Protein AF-A0A5B8NBF3-F1 (afdb_monomer_lite)

Sequence (957 aa):
MKNASVFSIKPMTFAILLAFSAGAYAQIASGTLPVGPTVVNGTVAINNPAANTMQITNTPGAIVNWNSFSIGSASVVTINQTAGPASSILNRVTGADPSQIMGRLESNGRVFLINPNGVLFGAGSVIDTQSLIASTRDISNANFLAGNYLFEGAGPGRITVDQGALITTASHGPNGQVWLFADKVALQQGSNINAPDGQVMLAAGTQLQVGSNSLGNMTFTVATGSANTIDSYGSVAAQRGAVGMFADSIVHGGQVATGGGPGEVLLMAARDITVPDGGAINASGEMGDSGGHITLNAGNRLKIGAQASVAADGSSQGGSGGLIDLIAYDLQVSPVASGMGNVHASAKVAGAPNGDVRVMLRSAPVDAMPAAGQFAVTLSSGKDMYPTVTTLADGSSVVTWMSMDLPPNVLWDVKYSTVYAQRIGPNGQSLGGRIQIGSVTGNQSYPSVAPTRDGGFLIAWSDGRTGRREVWTRAFDANGMPVTADLKLSSDAGDQDNIKLATLADGRILTTWSSRSSISPLVIDIRAQLVDARGNPVGAPFTINMTGSADKGSQYRPDIAPLADGGFVVTYHAIASGSYYADAYGRRFDRNGVPVGPEFTIAATTRDDWRITTKGLLDGGFVVVWDTTIDSSYTTRMFYRRYDARGVMIQGDTPVGMAPGGSGQSFAQVTPMADGGFVIVWKSYQNGTGSSNADVYAQRFGANGLPAAAPKLVAGGVAGQWEPTVAATADNGYTVTWYTDQNGNMDIYAQRFASPVMQAAVAGGVSGELRNRGYMTAQGVSNGTASEPVLVLPAPEPVVTTAVAAPVAPAPVSTETSTASAISSASGTTTSPTSTTSVTSIVSTTTTAALPGTTSSTVANDKDERKEKTPEAADAPKITVKPQPPVKQEPALAGKTESALNAVRQVTPTGMTDFVLPGASPVFANTVSVQPVRNAEGNVIGYAVSKEDNRDARDGK

Secondary structure (DSSP, 8-state):
------------------------PPPPPTT---EEEEEEES-EEEEEEETTEEEEEE-TTEEEEEEE--B-TT-EEEEEETTGGG-EEEEEE-SSS-EEE-SEEEEEEEEEEE-TT-EEE-TT-EEEEEEEEEESSEE-HHHHHHT--EEES---PEEEE-TT-EEE-TTT-SS-EEEEEESEEEE-TT-EEE-TTSEEEEEESSEEEEEE-TTSPEEEEEE--TT-EEEE-SEEE-TTSEEEEEEEEEEE-SEEE--SSS-EEEEEEEEEEEE-TT-EEE----TTPPP-EEEEEESSEEEE-TT-EEE-PPBTTB----EEEEEESEEEEPPBTTBSTTEE---SSTTSPP-EEEEEEPPP-SSPEESS--EES---SSEEEEEEEEE-TTS-EEEEEEEE-PPTT-S--GGGEEEEEEEE-TTS-EEEEEEE-SSS-SSEEEEEEEE-TTS-EEEEEEE-TTSS-EEEEEEE-TTS-BSS--EE----SS-EEEEEEEE-TTS-EEEEEEEE-SS-TT-EEEEEEEE-TT--B-S--EESS-TT-TT---EEEEEEEE-TTS-EEEEEEEE-TT-SSEEEEEEEE-TTS-EEEEEEEEE--SS-EEEEEEEE-TTS-EEEEEEEE-STT--EEEEEEEE-TTS-EEEEEEEPPPPTTEEEEEEEEEEE-TTS-EEEEEEEEESSS-TT-EEEEEEEE-TTSSB-SPPEEEE-SSS-EEEEEEEE-TTS-EEEEEEEEETTEEEEEEEEEE-HHHHHHTT-EEEEEEP-SSS---S--SSSPPP-----PPPPP----PPP---------------------------------------------------------------------------------------------------------------PPTT--------EEEEEEE-TTS-EEEEEEEE----------

Foldseek 3Di:
DDDDDDDDDDDDDDDPPPPPPPVDDDADDQLDAFADKDKDDFDWDWDAPDSQEIEIETEALTEIETCAGEHHQNHEYEYEYPVFALGEYHYAYPHQDEHHQNHEYHYSYEYEYEALQAYEQDAQGEYEYLEYAYENFDDDSVCQQFVFPKGADHRQYEYEFDANGEAEHVVNDAAREYEYEYLEYEYYANGEYEYENYEYEYEHARMWTWDADPQQFIKIWGWAAPSTEYHAAEEYEHALFEYYYFYQEYEALHEYYHEAEQYEYYYWHLAEYEHEANGEYAQAYEPAYFFHEYEHAHLAEYAYYLNYAYAREYYLNHYEFYEYEYYHQHYHYDAHPVGNPRYARGYNDPPHYGYDYHYHNDQFVQFQAFLEAWDFPDDDPWAWADWAWAAWPQLKMKIKTKTAPDDPPDLDDQQRIFIWIWIAHNSRHTQDDIGGFAPDGGNKHDKEKEYFPQRWIKIWIFHCPVVAGFIWMWTAHNNRHTPDHIHTDDPADHHWDLWYWYQALVGKIKIWIWGAHPVDSFATFIKIFIGHNGRHTDDDIDTPDDPDDLQWGHKGNWEWAHFNQRKIKIKIWTATDVGPAIWIKMWIDHNVRHTDDDIDGPGDDPFHWDHKYKYAFPQRWIKIKTWTQDDPVRAIWMWMWIAHNNRHTPGDTDTDADDVQFRHWHQWEKEYFPSRKIKIKTWTHHPPLDRQAIFIWMFIAHNVRHTSDHIDTPGGDNWHWANKYKYQGPQRWIKIKTWTQDPSHITIMITIRGRVSVVCSNRDMIMDTGDSVPDNPPQDSRVHGDDDDPPPDDDDDDDDDDDDDDDDDDDDDDDDDDDDDDDDDDDDDDDDDDDDDDDDDDDDDDDDDDDDDDDDDDDDDDDDDDDDDDDDDDDDDDDDDDDDDDDDDDDDDDDDDDDDDDDDDDDDDDDDDDDDDPDDDDDDDWDKDKAFDADPVRHGPDIDIDGPPVDPDDDDD

Structure (mmCIF, N/CA/C/O backbone):
data_AF-A0A5B8NBF3-F1
#
_entry.id   AF-A0A5B8NBF3-F1
#
loop_
_atom_site.group_PDB
_atom_site.id
_atom_site.type_symbol
_atom_site.label_atom_id
_atom_site.label_alt_id
_atom_site.label_comp_id
_atom_site.label_asym_id
_atom_site.label_entity_id
_atom_site.label_seq_id
_atom_site.pdbx_PDB_ins_code
_atom_site.Cartn_x
_atom_site.Cartn_y
_atom_site.Cartn_z
_atom_site.occupancy
_atom_site.B_iso_or_equiv
_atom_site.auth_seq_id
_atom_site.auth_comp_id
_atom_site.auth_asym_id
_atom_site.auth_atom_id
_atom_site.pdbx_PDB_model_num
ATOM 1 N N . MET A 1 1 ? -55.614 -1.638 -28.130 1.00 32.84 1 MET A N 1
ATOM 2 C CA . MET A 1 1 ? -55.175 -2.790 -28.958 1.00 32.84 1 MET A CA 1
ATOM 3 C C . MET A 1 1 ? -53.903 -2.362 -29.681 1.00 32.84 1 MET A C 1
ATOM 5 O O . MET A 1 1 ? -53.891 -1.217 -30.098 1.00 32.84 1 MET A O 1
ATOM 9 N N . LYS A 1 2 ? -52.843 -3.157 -29.864 1.00 35.19 2 LYS A N 1
ATOM 10 C CA . LYS A 1 2 ? -52.410 -4.461 -29.300 1.00 35.19 2 LYS A CA 1
ATOM 11 C C . LYS A 1 2 ? -50.894 -4.605 -29.628 1.00 35.19 2 LYS A C 1
ATOM 13 O O . LYS A 1 2 ? -50.474 -3.982 -30.594 1.00 35.19 2 LYS A O 1
ATOM 18 N N . ASN A 1 3 ? -50.141 -5.455 -28.910 1.00 31.64 3 ASN A N 1
ATOM 19 C CA . ASN A 1 3 ? -48.712 -5.805 -29.144 1.00 31.64 3 ASN A CA 1
ATOM 20 C C . ASN A 1 3 ? -47.720 -4.640 -28.857 1.00 31.64 3 ASN A C 1
ATOM 22 O O . ASN A 1 3 ? -47.823 -3.595 -29.482 1.00 31.64 3 ASN A O 1
ATOM 26 N N . ALA A 1 4 ? -46.752 -4.661 -27.928 1.00 31.59 4 ALA A N 1
ATOM 27 C CA . ALA A 1 4 ? -46.206 -5.656 -26.984 1.00 31.59 4 ALA A CA 1
ATOM 28 C C . ALA A 1 4 ? -45.219 -6.721 -27.530 1.00 31.59 4 ALA A C 1
ATOM 30 O O . ALA A 1 4 ? -45.629 -7.842 -27.817 1.00 31.59 4 ALA A O 1
ATOM 31 N N . SER A 1 5 ? -43.920 -6.368 -27.583 1.00 28.33 5 SER A N 1
ATOM 32 C CA . SER A 1 5 ? -42.732 -7.254 -27.709 1.00 28.33 5 SER A CA 1
ATOM 33 C C . SER A 1 5 ? -41.443 -6.406 -27.827 1.00 28.33 5 SER A C 1
ATOM 35 O O . SER A 1 5 ? -41.455 -5.484 -28.634 1.00 28.33 5 SER A O 1
ATOM 37 N N . VAL A 1 6 ? -40.296 -6.616 -27.159 1.00 26.62 6 VAL A N 1
ATOM 38 C CA . VAL A 1 6 ? -39.905 -7.359 -25.935 1.00 26.62 6 VAL A CA 1
ATOM 39 C C . VAL A 1 6 ? -38.763 -6.555 -25.275 1.00 26.62 6 VAL A C 1
ATOM 41 O O . VAL A 1 6 ? -37.810 -6.198 -25.963 1.00 26.62 6 VAL A O 1
ATOM 44 N N . PHE A 1 7 ? -38.798 -6.320 -23.957 1.00 28.20 7 PHE A N 1
ATOM 45 C CA . PHE A 1 7 ? -37.626 -5.827 -23.211 1.00 28.20 7 PHE A CA 1
ATOM 46 C C . PHE A 1 7 ? -36.763 -7.010 -22.745 1.00 28.20 7 PHE A C 1
ATOM 48 O O . PHE A 1 7 ? -37.208 -7.826 -21.939 1.00 28.20 7 PHE A O 1
ATOM 55 N N . SER A 1 8 ? -35.523 -7.106 -23.234 1.00 24.34 8 SER A N 1
ATOM 56 C CA . SER A 1 8 ? -34.566 -8.137 -22.806 1.00 24.34 8 SER A CA 1
ATOM 57 C C . SER A 1 8 ? -33.875 -7.727 -21.502 1.00 24.34 8 SER A C 1
ATOM 59 O O . SER A 1 8 ? -32.787 -7.152 -21.509 1.00 24.34 8 SER A O 1
ATOM 61 N N . ILE A 1 9 ? -34.508 -8.027 -20.366 1.00 31.06 9 ILE A N 1
ATOM 62 C CA . ILE A 1 9 ? -33.842 -7.959 -19.060 1.00 31.06 9 ILE A CA 1
ATOM 63 C C . ILE A 1 9 ? -32.798 -9.082 -19.014 1.00 31.06 9 ILE A C 1
ATOM 65 O O . ILE A 1 9 ? -33.155 -10.258 -18.959 1.00 31.06 9 ILE A O 1
ATOM 69 N N . LYS A 1 10 ? -31.508 -8.728 -19.038 1.00 28.91 10 LYS A N 1
ATOM 70 C CA . LYS A 1 10 ? -30.407 -9.663 -18.768 1.00 28.91 10 LYS A CA 1
ATOM 71 C C . LYS A 1 10 ? -30.017 -9.593 -17.288 1.00 28.91 10 LYS A C 1
ATOM 73 O O . LYS A 1 10 ? -29.447 -8.580 -16.884 1.00 28.91 10 LYS A O 1
ATOM 78 N N . PRO A 1 11 ? -30.254 -10.641 -16.484 1.00 37.94 11 PRO A N 1
ATOM 79 C CA . PRO A 1 11 ? -29.635 -10.755 -15.174 1.00 37.94 11 PRO A CA 1
ATOM 80 C C . PRO A 1 11 ? -28.204 -11.279 -15.341 1.00 37.94 11 PRO A C 1
ATOM 82 O O . PRO A 1 11 ? -28.008 -12.393 -15.824 1.00 37.94 11 PRO A O 1
ATOM 85 N N . MET A 1 12 ? -27.197 -10.514 -14.918 1.00 29.06 12 MET A N 1
ATOM 86 C CA . MET A 1 12 ? -25.900 -11.110 -14.590 1.00 29.06 12 MET A CA 1
ATOM 87 C C . MET A 1 12 ? -25.188 -10.328 -13.488 1.00 29.06 12 MET A C 1
ATOM 89 O O . MET A 1 12 ? -24.536 -9.312 -13.711 1.00 29.06 12 MET A O 1
ATOM 93 N N . THR A 1 13 ? -25.379 -10.822 -12.269 1.00 34.62 13 THR A N 1
ATOM 94 C CA . THR A 1 13 ? -24.746 -10.354 -11.040 1.00 34.62 13 THR A CA 1
ATOM 95 C C . THR A 1 13 ? -23.235 -10.565 -11.103 1.00 34.62 13 THR A C 1
ATOM 97 O O . THR A 1 13 ? -22.789 -11.664 -11.424 1.00 34.62 13 THR A O 1
ATOM 100 N N . PHE A 1 14 ? -22.453 -9.562 -10.703 1.00 26.50 14 PHE A N 1
ATOM 101 C CA . PHE A 1 14 ? -21.064 -9.776 -10.285 1.00 26.50 14 PHE A CA 1
ATOM 102 C C . PHE A 1 14 ? -20.725 -8.932 -9.051 1.00 26.50 14 PHE A C 1
ATOM 104 O O . PHE A 1 14 ? -19.812 -8.110 -9.042 1.00 26.50 14 PHE A O 1
ATOM 111 N N . ALA A 1 15 ? -21.502 -9.142 -7.986 1.00 30.59 15 ALA A N 1
ATOM 112 C CA . ALA A 1 15 ? -21.072 -8.753 -6.653 1.00 30.59 15 ALA A CA 1
ATOM 113 C C . ALA A 1 15 ? -19.796 -9.541 -6.330 1.00 30.59 15 ALA A C 1
ATOM 115 O O . ALA A 1 15 ? -19.813 -10.774 -6.348 1.00 30.59 15 ALA A O 1
ATOM 116 N N . ILE A 1 16 ? -18.693 -8.840 -6.059 1.00 29.62 16 ILE A N 1
ATOM 117 C CA . ILE A 1 16 ? -17.469 -9.476 -5.573 1.00 29.62 16 ILE A CA 1
ATOM 118 C C . ILE A 1 16 ? -17.755 -9.928 -4.145 1.00 29.62 16 ILE A C 1
ATOM 120 O O . ILE A 1 16 ? -17.638 -9.155 -3.194 1.00 29.62 16 ILE A O 1
ATOM 124 N N . LEU A 1 17 ? -18.162 -11.189 -4.008 1.00 28.86 17 LEU A N 1
ATOM 125 C CA . LEU A 1 17 ? -18.262 -11.848 -2.719 1.00 28.86 17 LEU A CA 1
ATOM 126 C C . LEU A 1 17 ? -16.832 -12.072 -2.213 1.00 28.86 17 LEU A C 1
ATOM 128 O O . LEU A 1 17 ? -16.221 -13.112 -2.461 1.00 28.86 17 LEU A O 1
ATOM 132 N N . LEU A 1 18 ? -16.278 -11.064 -1.535 1.00 32.38 18 LEU A N 1
ATOM 133 C CA . LEU A 1 18 ? -15.122 -11.261 -0.671 1.00 32.38 18 LEU A CA 1
ATOM 134 C C . LEU A 1 18 ? -15.524 -12.332 0.339 1.00 32.38 18 LEU A C 1
ATOM 136 O O . LEU A 1 18 ? -16.374 -12.102 1.199 1.00 32.38 18 LEU A O 1
ATOM 140 N N . ALA A 1 19 ? -14.958 -13.525 0.171 1.00 29.30 19 ALA A N 1
ATOM 141 C CA . ALA A 1 19 ? -15.228 -14.661 1.027 1.00 29.30 19 ALA A CA 1
ATOM 142 C C . ALA A 1 19 ? -14.617 -14.391 2.404 1.00 29.30 19 ALA A C 1
ATOM 144 O O . ALA A 1 19 ? -13.491 -14.798 2.692 1.00 29.30 19 ALA A O 1
ATOM 145 N N . PHE A 1 20 ? -15.368 -13.685 3.251 1.00 40.38 20 PHE A N 1
ATOM 146 C CA . PHE A 1 20 ? -15.087 -13.607 4.672 1.00 40.38 20 PHE A CA 1
ATOM 147 C C . PHE A 1 20 ? -15.046 -15.031 5.211 1.00 40.38 20 PHE A C 1
ATOM 149 O O . PHE A 1 20 ? -16.077 -15.677 5.399 1.00 40.38 20 PHE A O 1
ATOM 156 N N . SER A 1 21 ? -13.836 -15.507 5.488 1.00 34.41 21 SER A N 1
ATOM 157 C CA . SER A 1 21 ? -13.577 -16.686 6.300 1.00 34.41 21 SER A CA 1
ATOM 158 C C . SER A 1 21 ? -13.919 -16.367 7.756 1.00 34.41 21 SER A C 1
ATOM 160 O O . SER A 1 21 ? -13.071 -16.354 8.650 1.00 34.41 21 SER A O 1
ATOM 162 N N . ALA A 1 22 ? -15.208 -16.121 7.999 1.00 43.22 22 ALA A N 1
ATOM 163 C CA . ALA A 1 22 ? -15.821 -16.243 9.303 1.00 43.22 22 ALA A CA 1
ATOM 164 C C . ALA A 1 22 ? -15.626 -17.698 9.740 1.00 43.22 22 ALA A C 1
ATOM 166 O O . ALA A 1 22 ? -16.437 -18.570 9.436 1.00 43.22 22 ALA A O 1
ATOM 167 N N . GLY A 1 23 ? -14.488 -17.967 10.390 1.00 44.97 23 GLY A N 1
ATOM 168 C CA . GLY A 1 23 ? -14.174 -19.273 10.949 1.00 44.97 23 GLY A CA 1
ATOM 169 C C . GLY A 1 23 ? -15.310 -19.642 11.887 1.00 44.97 23 GLY A C 1
ATOM 170 O O . GLY A 1 23 ? -15.477 -18.981 12.917 1.00 44.97 23 GLY A O 1
ATOM 171 N N . ALA A 1 24 ? -16.124 -20.603 11.450 1.00 46.97 24 ALA A N 1
ATOM 172 C CA . ALA A 1 24 ? -17.397 -20.935 12.058 1.00 46.97 24 ALA A CA 1
ATOM 173 C C . ALA A 1 24 ? -17.138 -21.672 13.370 1.00 46.97 24 ALA A C 1
ATOM 175 O O . ALA A 1 24 ? -16.902 -22.880 13.391 1.00 46.97 24 ALA A O 1
ATOM 176 N N . TYR A 1 25 ? -17.140 -20.920 14.467 1.00 62.38 25 TYR A N 1
ATOM 177 C CA . TYR A 1 25 ? -17.069 -21.494 15.800 1.00 62.38 25 TYR A CA 1
ATOM 178 C C . TYR A 1 25 ? -18.288 -22.394 16.028 1.00 62.38 25 TYR A C 1
ATOM 180 O O . TYR A 1 25 ? -19.412 -22.033 15.668 1.00 62.38 25 TYR A O 1
ATOM 188 N N . ALA A 1 26 ? -18.066 -23.563 16.632 1.00 65.44 26 ALA A N 1
ATOM 189 C CA . ALA A 1 26 ? -19.156 -24.443 17.029 1.00 65.44 26 ALA A CA 1
ATOM 190 C C . ALA A 1 26 ? -20.070 -23.691 18.007 1.00 65.44 26 ALA A C 1
ATOM 192 O O . ALA A 1 26 ? -19.608 -23.221 19.048 1.00 65.44 26 ALA A O 1
ATOM 193 N N . GLN A 1 27 ? -21.345 -23.545 17.643 1.00 71.56 27 GLN A N 1
ATOM 194 C CA . GLN A 1 27 ? -22.325 -22.802 18.431 1.00 71.56 27 GLN A CA 1
ATOM 195 C C . GLN A 1 27 ? -22.480 -23.429 19.822 1.00 71.56 27 GLN A C 1
ATOM 197 O O . GLN A 1 27 ? -22.758 -24.624 19.947 1.00 71.56 27 GLN A O 1
ATOM 202 N N . ILE A 1 28 ? -22.317 -22.610 20.862 1.00 90.31 28 ILE A N 1
ATOM 203 C CA . ILE A 1 28 ? -22.616 -22.995 22.247 1.00 90.31 28 ILE A CA 1
ATOM 204 C C . ILE A 1 28 ? -24.094 -23.371 22.429 1.00 90.31 28 ILE A C 1
ATOM 206 O O . ILE A 1 28 ? -24.970 -22.945 21.674 1.00 90.31 28 ILE A O 1
ATOM 210 N N . ALA A 1 29 ? -24.393 -24.144 23.476 1.00 93.75 29 ALA A N 1
ATOM 211 C CA . ALA A 1 29 ? -25.772 -24.455 23.834 1.00 93.75 29 ALA A CA 1
ATOM 212 C C . ALA A 1 29 ? -26.544 -23.175 24.208 1.00 93.75 29 ALA A C 1
ATOM 214 O O . ALA A 1 29 ? -26.008 -22.260 24.835 1.00 93.75 29 ALA A O 1
ATOM 215 N N . SER A 1 30 ? -27.834 -23.111 23.868 1.00 94.50 30 SER A N 1
ATOM 216 C CA . SER A 1 30 ? -28.644 -21.901 24.072 1.00 94.50 30 SER A CA 1
ATOM 217 C C . SER A 1 30 ? -28.782 -21.487 25.543 1.00 94.50 30 SER A C 1
ATOM 219 O O . SER A 1 30 ? -28.919 -20.300 25.810 1.00 94.50 30 SER A O 1
ATOM 221 N N . GLY A 1 31 ? -28.694 -22.430 26.487 1.00 95.62 31 GLY A N 1
ATOM 222 C CA . GLY A 1 31 ? -28.676 -22.172 27.934 1.00 95.62 31 GLY A CA 1
ATOM 223 C C . GLY A 1 31 ? -27.281 -22.015 28.558 1.00 95.62 31 GLY A C 1
ATOM 224 O O . GLY A 1 31 ? -27.165 -22.027 29.780 1.00 95.62 31 GLY A O 1
ATOM 225 N N . THR A 1 32 ? -26.201 -21.912 27.771 1.00 97.38 32 THR A N 1
ATOM 226 C CA . THR A 1 32 ? -24.841 -21.733 28.311 1.00 97.38 32 THR A CA 1
ATOM 227 C C . THR A 1 32 ? -24.734 -20.444 29.137 1.00 97.38 32 THR A C 1
ATOM 229 O O . THR A 1 32 ? -25.245 -19.394 28.745 1.00 97.38 32 THR A O 1
ATOM 232 N N . LEU A 1 33 ? -24.036 -20.528 30.268 1.00 98.31 33 LEU A N 1
ATOM 233 C CA . LEU A 1 33 ? -23.646 -19.414 31.136 1.00 98.31 33 LEU A CA 1
ATOM 234 C C . LEU A 1 33 ? -22.118 -19.451 31.355 1.00 98.31 33 LEU A C 1
ATOM 236 O O . LEU A 1 33 ? -21.506 -20.495 31.106 1.00 98.31 33 LEU A O 1
ATOM 240 N N . PRO A 1 34 ? -21.492 -18.363 31.846 1.00 98.38 34 PRO A N 1
ATOM 241 C CA . PRO A 1 34 ? -20.084 -18.361 32.245 1.00 98.38 34 PRO A CA 1
ATOM 242 C C . PRO A 1 34 ? -19.759 -19.436 33.298 1.00 98.38 34 PRO A C 1
ATOM 244 O O . PRO A 1 34 ? -20.557 -19.699 34.199 1.00 98.38 34 PRO A O 1
ATOM 247 N N . VAL A 1 35 ? -18.580 -20.059 33.204 1.00 97.19 35 VAL A N 1
ATOM 248 C CA . VAL A 1 35 ? -18.182 -21.214 34.033 1.00 97.19 35 VAL A CA 1
ATOM 249 C C . VAL A 1 35 ? -16.741 -21.140 34.537 1.00 97.19 35 VAL A C 1
ATOM 251 O O . VAL A 1 35 ? -15.848 -20.593 33.890 1.00 97.19 35 VAL A O 1
ATOM 254 N N . GLY A 1 36 ? -16.518 -21.745 35.707 1.00 97.19 36 GLY A N 1
ATOM 255 C CA . GLY A 1 36 ? -15.228 -21.770 36.401 1.00 97.19 36 GLY A CA 1
ATOM 256 C C . GLY A 1 36 ? -14.724 -20.396 36.868 1.00 97.19 36 GLY A C 1
ATOM 257 O O . GLY A 1 36 ? -13.586 -20.068 36.541 1.00 97.19 36 GLY A O 1
ATOM 258 N N . PRO A 1 37 ? -15.526 -19.583 37.587 1.00 98.06 37 PRO A N 1
ATOM 259 C CA . PRO A 1 37 ? -15.051 -18.324 38.153 1.00 98.06 37 PRO A CA 1
ATOM 260 C C . PRO A 1 37 ? -14.015 -18.561 39.258 1.00 98.06 37 PRO A C 1
ATOM 262 O O . PRO A 1 37 ? -14.220 -19.366 40.163 1.00 98.06 37 PRO A O 1
ATOM 265 N N . THR A 1 38 ? -12.934 -17.790 39.223 1.00 98.31 38 THR A N 1
ATOM 266 C CA . THR A 1 38 ? -11.937 -17.661 40.290 1.00 98.31 38 THR A CA 1
ATOM 267 C C . THR A 1 38 ? -11.753 -16.177 40.581 1.00 98.31 38 THR A C 1
ATOM 269 O O . THR A 1 38 ? -11.242 -15.435 39.742 1.00 98.31 38 THR A O 1
ATOM 272 N N . VAL A 1 39 ? -12.196 -15.722 41.755 1.00 98.25 39 VAL A N 1
ATOM 273 C CA . VAL A 1 39 ? -12.071 -14.315 42.168 1.00 98.25 39 VAL A CA 1
ATOM 274 C C . VAL A 1 39 ? -10.624 -14.038 42.580 1.00 98.25 39 VAL A C 1
ATOM 276 O O . VAL A 1 39 ? -10.072 -14.735 43.428 1.00 98.25 39 VAL A O 1
ATOM 279 N N . VAL A 1 40 ? -10.011 -13.027 41.964 1.00 98.19 40 VAL A N 1
ATOM 280 C CA . VAL A 1 40 ? -8.602 -12.637 42.154 1.00 98.19 40 VAL A CA 1
ATOM 281 C C . VAL A 1 40 ? -8.481 -11.303 42.901 1.00 98.19 40 VAL A C 1
ATOM 283 O O . VAL A 1 40 ? -7.488 -11.063 43.584 1.00 98.19 40 VAL A O 1
ATOM 286 N N . ASN A 1 41 ? -9.485 -10.427 42.797 1.00 97.75 41 ASN A N 1
ATOM 287 C CA . ASN A 1 41 ? -9.555 -9.181 43.561 1.00 97.75 41 ASN A CA 1
ATOM 288 C C . ASN A 1 41 ? -11.012 -8.763 43.816 1.00 97.75 41 ASN A C 1
ATOM 290 O O . ASN A 1 41 ? -11.896 -9.089 43.021 1.00 97.75 41 ASN A O 1
ATOM 294 N N . GLY A 1 42 ? -11.238 -8.005 44.891 1.00 95.94 42 GLY A N 1
ATOM 295 C CA . GLY A 1 42 ? -12.558 -7.546 45.318 1.00 95.94 42 GLY A CA 1
ATOM 296 C C . GLY A 1 42 ? -13.440 -8.656 45.896 1.00 95.94 42 GLY A C 1
ATOM 297 O O . GLY A 1 42 ? -13.043 -9.817 45.991 1.00 95.94 42 GLY A O 1
ATOM 298 N N . THR A 1 43 ? -14.665 -8.289 46.266 1.00 96.00 43 THR A N 1
ATOM 299 C CA . THR A 1 43 ? -15.720 -9.243 46.626 1.00 96.00 43 THR A CA 1
ATOM 300 C C . THR A 1 43 ? -16.651 -9.405 45.434 1.00 96.00 43 THR A C 1
ATOM 302 O O . THR A 1 43 ? -17.149 -8.409 44.905 1.00 96.00 43 THR A O 1
ATOM 305 N N . VAL A 1 44 ? -16.913 -10.652 45.036 1.00 97.62 44 VAL A N 1
ATOM 306 C CA . VAL A 1 44 ? -17.861 -10.991 43.967 1.00 97.62 44 VAL A CA 1
ATOM 307 C C . VAL A 1 44 ? -18.783 -12.108 44.443 1.00 97.62 44 VAL A C 1
ATOM 309 O O . VAL A 1 44 ? -18.316 -13.171 44.845 1.00 97.62 44 VAL A O 1
ATOM 312 N N . ALA A 1 45 ? -20.091 -11.870 44.385 1.00 97.88 45 ALA A N 1
ATOM 313 C CA . ALA A 1 45 ? -21.124 -12.880 44.580 1.00 97.88 45 ALA A CA 1
ATOM 314 C C . ALA A 1 45 ? -21.716 -13.267 43.219 1.00 97.88 45 ALA A C 1
ATOM 316 O O . ALA A 1 45 ? -21.982 -12.393 42.396 1.00 97.88 45 ALA A O 1
ATOM 317 N N . ILE A 1 46 ? -21.924 -14.564 42.986 1.00 97.75 46 ILE A N 1
ATOM 318 C CA . ILE A 1 46 ? -22.479 -15.105 41.738 1.00 97.75 46 ILE A CA 1
ATOM 319 C C . ILE A 1 46 ? -23.665 -15.992 42.112 1.00 97.75 46 ILE A C 1
ATOM 321 O O . ILE A 1 46 ? -23.499 -16.982 42.822 1.00 97.75 46 ILE A O 1
ATOM 325 N N . ASN A 1 47 ? -24.856 -15.625 41.646 1.00 96.00 47 ASN A N 1
ATOM 326 C CA . ASN A 1 47 ? -26.112 -16.321 41.912 1.00 96.00 47 ASN A CA 1
ATOM 327 C C . ASN A 1 47 ? -26.774 -16.703 40.586 1.00 96.00 47 ASN A C 1
ATOM 329 O O . ASN A 1 47 ? -26.828 -15.877 39.679 1.00 96.00 47 ASN A O 1
ATOM 333 N N . ASN A 1 48 ? -27.357 -17.899 40.494 1.00 95.38 48 ASN A N 1
ATOM 334 C CA . ASN A 1 48 ? -28.118 -18.319 39.314 1.00 95.38 48 ASN A CA 1
ATOM 335 C C . ASN A 1 48 ? -29.620 -18.398 39.660 1.00 95.38 48 ASN A C 1
ATOM 337 O O . ASN A 1 48 ? -30.094 -19.477 40.017 1.00 95.38 48 ASN A O 1
ATOM 341 N N . PRO A 1 49 ? -30.379 -17.280 39.629 1.00 92.25 49 PRO A N 1
ATOM 342 C CA . PRO A 1 49 ? -31.787 -17.258 40.050 1.00 92.25 49 PRO A CA 1
ATOM 343 C C . PRO A 1 49 ? -32.739 -18.053 39.139 1.00 92.25 49 PRO A C 1
ATOM 345 O O . PRO A 1 49 ? -33.859 -18.349 39.547 1.00 92.25 49 PRO A O 1
ATOM 348 N N . ALA A 1 50 ? -32.316 -18.404 37.922 1.00 94.19 50 ALA A N 1
ATOM 349 C CA . ALA A 1 50 ? -33.040 -19.291 37.012 1.00 94.19 50 ALA A CA 1
ATOM 350 C C . ALA A 1 50 ? -32.051 -20.075 36.132 1.00 94.19 50 ALA A C 1
ATOM 352 O O . ALA A 1 50 ? -30.879 -19.716 36.043 1.00 94.19 50 ALA A O 1
ATOM 353 N N . ALA A 1 51 ? -32.523 -21.132 35.460 1.00 88.31 51 ALA A N 1
ATOM 354 C CA . ALA A 1 51 ? -31.673 -22.085 34.730 1.00 88.31 51 ALA A CA 1
ATOM 355 C C . ALA A 1 51 ? -30.714 -21.442 33.704 1.00 88.31 51 ALA A C 1
ATOM 357 O O . ALA A 1 51 ? -29.576 -21.886 33.583 1.00 88.31 51 ALA A O 1
ATOM 358 N N . ASN A 1 52 ? -31.155 -20.374 33.028 1.00 95.88 52 ASN A N 1
ATOM 359 C CA . ASN A 1 52 ? -30.368 -19.634 32.036 1.00 95.88 52 ASN A CA 1
ATOM 360 C C . ASN A 1 52 ? -30.049 -18.193 32.498 1.00 95.88 52 ASN A C 1
ATOM 362 O O . ASN A 1 52 ? -29.808 -17.309 31.677 1.00 95.88 52 ASN A O 1
ATOM 366 N N . THR A 1 53 ? -30.108 -17.899 33.799 1.00 97.88 53 THR A N 1
ATOM 367 C CA . THR A 1 53 ? -29.909 -16.536 34.315 1.00 97.88 53 THR A CA 1
ATOM 368 C C . THR A 1 53 ? -28.840 -16.527 35.389 1.00 97.88 53 THR A C 1
ATOM 370 O O . THR A 1 53 ? -28.971 -17.224 36.392 1.00 97.88 53 THR A O 1
ATOM 373 N N . MET A 1 54 ? -27.818 -15.693 35.203 1.00 98.56 54 MET A N 1
ATOM 374 C CA . MET A 1 54 ? -26.770 -15.428 36.185 1.00 98.56 54 MET A CA 1
ATOM 375 C C . MET A 1 54 ? -26.823 -13.961 36.616 1.00 98.56 54 MET A C 1
ATOM 377 O O . MET A 1 54 ? -26.880 -13.055 35.788 1.00 98.56 54 MET A O 1
ATOM 381 N N . GLN A 1 55 ? -26.762 -13.731 37.922 1.00 98.44 55 GLN A N 1
ATOM 382 C CA . GLN A 1 55 ? -26.575 -12.422 38.531 1.00 98.44 55 GLN A CA 1
ATOM 383 C C . GLN A 1 55 ? -25.221 -12.386 39.233 1.00 98.44 55 GLN A C 1
ATOM 385 O O . GLN A 1 55 ? -24.945 -13.196 40.120 1.00 98.44 55 GLN A O 1
ATOM 390 N N . ILE A 1 56 ? -24.387 -11.433 38.836 1.00 98.50 56 ILE A N 1
ATOM 391 C CA . ILE A 1 56 ? -23.086 -11.154 39.440 1.00 98.50 56 ILE A CA 1
ATOM 392 C C . ILE A 1 56 ? -23.212 -9.839 40.209 1.00 98.50 56 ILE A C 1
ATOM 394 O O . ILE A 1 56 ? -23.714 -8.861 39.666 1.00 98.50 56 ILE A O 1
ATOM 398 N N . THR A 1 57 ? -22.738 -9.793 41.451 1.00 97.94 57 THR A N 1
ATOM 399 C CA . THR A 1 57 ? -22.659 -8.559 42.247 1.00 97.94 57 THR A CA 1
ATOM 400 C C . THR A 1 57 ? -21.223 -8.359 42.702 1.00 97.94 57 THR A C 1
ATOM 402 O O . THR A 1 57 ? -20.672 -9.244 43.357 1.00 97.94 57 THR A O 1
ATOM 405 N N . ASN A 1 58 ? -20.613 -7.215 42.380 1.00 97.12 58 ASN A N 1
ATOM 406 C CA . ASN A 1 58 ? -19.197 -6.955 42.661 1.00 97.12 58 ASN A CA 1
ATOM 407 C C . ASN A 1 58 ? -18.920 -5.594 43.311 1.00 97.12 58 ASN A C 1
ATOM 409 O O . ASN A 1 58 ? -19.604 -4.604 43.050 1.00 97.12 58 ASN A O 1
ATOM 413 N N . THR A 1 59 ? -17.842 -5.544 44.097 1.00 94.94 59 THR A N 1
ATOM 414 C CA . THR A 1 59 ? -17.190 -4.293 44.513 1.00 94.94 59 THR A CA 1
ATOM 415 C C . THR A 1 59 ? -16.425 -3.642 43.348 1.00 94.94 59 THR A C 1
ATOM 417 O O . THR A 1 59 ? -16.014 -4.353 42.423 1.00 94.94 59 THR A O 1
ATOM 420 N N . PRO A 1 60 ? -16.156 -2.323 43.386 1.00 93.50 60 PRO A N 1
ATOM 421 C CA . PRO A 1 60 ? -15.324 -1.657 42.382 1.00 93.50 60 PRO A CA 1
ATOM 422 C C . PRO A 1 60 ? -13.912 -2.241 42.305 1.00 93.50 60 PRO A C 1
ATOM 424 O O . PRO A 1 60 ? -13.297 -2.517 43.333 1.00 93.50 60 PRO A O 1
ATOM 427 N N . GLY A 1 61 ? -13.386 -2.404 41.090 1.00 93.12 61 GLY A N 1
ATOM 428 C CA . GLY A 1 61 ? -12.047 -2.954 40.850 1.00 93.12 61 GLY A CA 1
ATOM 429 C C . GLY A 1 61 ? -11.952 -4.476 40.986 1.00 93.12 61 GLY A C 1
ATOM 430 O O . GLY A 1 61 ? -10.847 -5.010 40.982 1.00 93.12 61 GLY A O 1
ATOM 431 N N . ALA A 1 62 ? -13.077 -5.189 41.099 1.00 97.75 62 ALA A N 1
ATOM 432 C CA . ALA A 1 62 ? -13.062 -6.644 41.202 1.00 97.75 62 ALA A CA 1
ATOM 433 C C . ALA A 1 62 ? -12.470 -7.314 39.947 1.00 97.75 62 ALA A C 1
ATOM 435 O O . ALA A 1 62 ? -12.689 -6.864 38.821 1.00 97.75 62 ALA A O 1
ATOM 436 N N . ILE A 1 63 ? -11.755 -8.423 40.147 1.00 98.62 63 ILE A N 1
ATOM 437 C CA . ILE A 1 63 ? -11.121 -9.212 39.082 1.00 98.62 63 ILE A CA 1
ATOM 438 C C . ILE A 1 63 ? -11.557 -10.668 39.228 1.00 98.62 63 ILE A C 1
ATOM 440 O O . ILE A 1 63 ? -11.409 -11.253 40.302 1.00 98.62 63 ILE A O 1
ATOM 444 N N . VAL A 1 64 ? -12.048 -11.263 38.142 1.00 98.75 64 VAL A N 1
ATOM 445 C CA . VAL A 1 64 ? -12.467 -12.666 38.062 1.00 98.7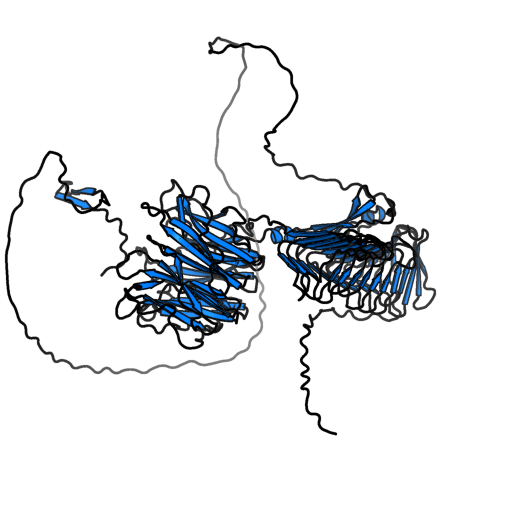5 64 VAL A CA 1
ATOM 446 C C . VAL A 1 64 ? -11.823 -13.314 36.837 1.00 98.75 64 VAL A C 1
ATOM 448 O O . VAL A 1 64 ? -12.041 -12.885 35.702 1.00 98.75 64 VAL A O 1
ATOM 451 N N . ASN A 1 65 ? -11.042 -14.367 37.065 1.00 98.62 65 ASN A N 1
ATOM 452 C CA . ASN A 1 65 ? -10.609 -15.266 36.000 1.00 98.62 65 ASN A CA 1
ATOM 453 C C . ASN A 1 65 ? -11.705 -16.322 35.759 1.00 98.62 65 ASN A C 1
ATOM 455 O O . ASN A 1 65 ? -12.348 -16.764 36.710 1.00 98.62 65 ASN A O 1
ATOM 459 N N . TRP A 1 66 ? -11.910 -16.742 34.513 1.00 98.56 66 TRP A N 1
ATOM 460 C CA . TRP A 1 66 ? -12.967 -17.670 34.101 1.00 98.56 66 TRP A CA 1
ATOM 461 C C . TRP A 1 66 ? -12.414 -18.774 33.197 1.00 98.56 66 TRP A C 1
ATOM 463 O O . TRP A 1 66 ? -11.680 -18.486 32.251 1.00 98.56 66 TRP A O 1
ATOM 473 N N . ASN A 1 67 ? -12.843 -20.023 33.393 1.00 97.75 67 ASN A N 1
ATOM 474 C CA . ASN A 1 67 ? -12.541 -21.097 32.437 1.00 97.75 67 ASN A CA 1
ATOM 475 C C . ASN A 1 67 ? -13.212 -20.840 31.076 1.00 97.75 67 ASN A C 1
ATOM 477 O O . ASN A 1 67 ? -12.594 -21.057 30.039 1.00 97.75 67 ASN A O 1
ATOM 481 N N . SER A 1 68 ? -14.448 -20.332 31.069 1.00 97.81 68 SER A N 1
ATOM 482 C CA . SER A 1 68 ? -15.067 -19.740 29.878 1.00 97.81 68 SER A CA 1
ATOM 483 C C . SER A 1 68 ? -16.080 -18.672 30.280 1.00 97.81 68 SER A C 1
ATOM 485 O O . SER A 1 68 ? -16.889 -18.886 31.184 1.00 97.81 68 SER A O 1
ATOM 487 N N . PHE A 1 69 ? -16.057 -17.533 29.588 1.00 98.56 69 PHE A N 1
ATOM 488 C CA . PHE A 1 69 ? -17.086 -16.500 29.689 1.00 98.56 69 PHE A CA 1
ATOM 489 C C . PHE A 1 69 ? -17.865 -16.470 28.373 1.00 98.56 69 PHE A C 1
ATOM 491 O O . PHE A 1 69 ? -17.461 -15.807 27.418 1.00 98.56 69 PHE A O 1
ATOM 498 N N . SER A 1 70 ? -18.948 -17.244 28.316 1.00 98.50 70 SER A N 1
ATOM 499 C CA . SER A 1 70 ? -19.829 -17.385 27.152 1.00 98.50 70 SER A CA 1
ATOM 500 C C . SER A 1 70 ? -21.291 -17.385 27.605 1.00 98.50 70 SER A C 1
ATOM 502 O O . SER A 1 70 ? -21.597 -17.823 28.713 1.00 98.50 70 SER A O 1
ATOM 504 N N . ILE A 1 71 ? -22.192 -16.877 26.766 1.00 98.62 71 ILE A N 1
ATOM 505 C CA . ILE A 1 71 ? -23.607 -16.640 27.084 1.00 98.62 71 ILE A CA 1
ATOM 506 C C . ILE A 1 71 ? -24.449 -17.164 25.921 1.00 98.62 71 ILE A C 1
ATOM 508 O O . ILE A 1 71 ? -24.428 -16.582 24.839 1.00 98.62 71 ILE A O 1
ATOM 512 N N . GLY A 1 72 ? -25.182 -18.256 26.133 1.00 98.06 72 GLY A N 1
ATOM 513 C CA . GLY A 1 72 ? -26.064 -18.859 25.130 1.00 98.06 72 GLY A CA 1
ATOM 514 C C . GLY A 1 72 ? -27.233 -17.948 24.736 1.00 98.06 72 GLY A C 1
ATOM 515 O O . GLY A 1 72 ? -27.593 -17.030 25.466 1.00 98.06 72 GLY A O 1
ATOM 516 N N . SER A 1 73 ? -27.843 -18.195 23.575 1.00 97.25 73 SER A N 1
ATOM 517 C CA . SER A 1 73 ? -28.891 -17.333 22.992 1.00 97.25 73 SER A CA 1
ATOM 518 C C . SER A 1 73 ? -30.192 -17.236 23.800 1.00 97.25 73 SER A C 1
ATOM 520 O O . SER A 1 73 ? -30.978 -16.317 23.587 1.00 97.25 73 SER A O 1
ATOM 522 N N . ALA A 1 74 ? -30.418 -18.148 24.746 1.00 96.88 74 ALA A N 1
ATOM 523 C CA . ALA A 1 74 ? -31.526 -18.121 25.697 1.00 96.88 74 ALA A CA 1
ATOM 524 C C . ALA A 1 74 ? -31.074 -17.739 27.122 1.00 96.88 74 ALA A C 1
ATOM 526 O O . ALA A 1 74 ? -31.827 -17.972 28.070 1.00 96.88 74 ALA A O 1
ATOM 527 N N . SER A 1 75 ? -29.861 -17.192 27.275 1.00 98.50 75 SER A N 1
ATOM 528 C CA . SER A 1 75 ? -29.252 -16.832 28.559 1.00 98.50 75 SER A CA 1
ATOM 529 C C . SER A 1 75 ? -29.116 -15.327 28.781 1.00 98.50 75 SER A C 1
ATOM 531 O O . SER A 1 75 ? -28.944 -14.542 27.846 1.00 98.50 75 SER A O 1
ATOM 533 N N . VAL A 1 76 ? -29.141 -14.938 30.058 1.00 98.62 76 VAL A N 1
ATOM 534 C CA . VAL A 1 76 ? -28.964 -13.559 30.533 1.00 98.62 76 VAL A CA 1
ATOM 535 C C . VAL A 1 76 ? -27.921 -13.533 31.649 1.00 98.62 76 VAL A C 1
ATOM 537 O O . VAL A 1 76 ? -28.035 -14.281 32.622 1.00 98.62 76 VAL A O 1
ATOM 540 N N . VAL A 1 77 ? -26.924 -12.655 31.529 1.00 98.81 77 VAL A N 1
ATOM 541 C CA . VAL A 1 77 ? -25.968 -12.344 32.601 1.00 98.81 77 VAL A CA 1
ATOM 542 C C . VAL A 1 77 ? -26.114 -10.873 32.981 1.00 98.81 77 VAL A C 1
ATOM 544 O O . VAL A 1 77 ? -25.823 -9.997 32.171 1.00 98.81 77 VAL A O 1
ATOM 547 N N . THR A 1 78 ? -26.528 -10.601 34.217 1.00 98.44 78 THR A N 1
ATOM 548 C CA . THR A 1 78 ? -26.662 -9.237 34.753 1.00 98.44 78 THR A CA 1
ATOM 549 C C . THR A 1 78 ? -25.585 -8.995 35.812 1.00 98.44 78 THR A C 1
ATOM 551 O O . THR A 1 78 ? -25.492 -9.742 36.787 1.00 98.44 78 THR A O 1
ATOM 554 N N . ILE A 1 79 ? -24.770 -7.954 35.641 1.00 98.38 79 ILE A N 1
ATOM 555 C CA . ILE A 1 79 ? -23.675 -7.578 36.541 1.00 98.38 79 ILE A CA 1
ATOM 556 C C . ILE A 1 79 ? -24.053 -6.293 37.293 1.00 98.38 79 ILE A C 1
ATOM 558 O O . ILE A 1 79 ? -23.954 -5.184 36.772 1.00 98.38 79 ILE A O 1
ATOM 562 N N . ASN A 1 80 ? -24.490 -6.451 38.540 1.00 96.50 80 ASN A N 1
ATOM 563 C CA . ASN A 1 80 ? -24.922 -5.378 39.430 1.00 96.50 80 ASN A CA 1
ATOM 564 C C . ASN A 1 80 ? -23.745 -4.885 40.282 1.00 96.50 80 ASN A C 1
ATOM 566 O O . ASN A 1 80 ? -23.431 -5.436 41.339 1.00 96.50 80 ASN A O 1
ATOM 570 N N . GLN A 1 81 ? -23.080 -3.830 39.831 1.00 95.31 81 GLN A N 1
ATOM 571 C CA . GLN A 1 81 ? -21.907 -3.274 40.497 1.00 95.31 81 GLN A CA 1
ATOM 572 C C . GLN A 1 81 ? -22.314 -2.310 41.617 1.00 95.31 81 GLN A C 1
ATOM 574 O O . GLN A 1 81 ? -23.163 -1.435 41.416 1.00 95.31 81 GLN A O 1
ATOM 579 N N . THR A 1 82 ? -21.703 -2.433 42.799 1.00 90.50 82 THR A N 1
ATOM 580 C CA . THR A 1 82 ? -22.194 -1.747 44.013 1.00 90.50 82 THR A CA 1
ATOM 581 C C . THR A 1 82 ? -21.989 -0.230 44.027 1.00 90.50 82 THR A C 1
ATOM 583 O O . THR A 1 82 ? -22.676 0.450 44.783 1.00 90.50 82 THR A O 1
ATOM 586 N N . ALA A 1 83 ? -21.102 0.312 43.183 1.00 85.38 83 ALA A N 1
ATOM 587 C CA . ALA A 1 83 ? -20.916 1.759 42.993 1.00 85.38 83 ALA A CA 1
ATOM 588 C C . ALA A 1 83 ? -21.430 2.276 41.629 1.00 85.38 83 ALA A C 1
ATOM 590 O O . ALA A 1 83 ? -21.050 3.364 41.195 1.00 85.38 83 ALA A O 1
ATOM 591 N N . GLY A 1 84 ? -22.276 1.500 40.938 1.00 85.75 84 GLY A N 1
ATOM 592 C CA . GLY A 1 84 ? -22.917 1.912 39.685 1.00 85.75 84 GLY A CA 1
ATOM 593 C C . GLY A 1 84 ? -21.922 2.311 38.580 1.00 85.75 84 GLY A C 1
ATOM 594 O O . GLY A 1 84 ? -20.922 1.609 38.396 1.00 85.75 84 GLY A O 1
ATOM 595 N N . PRO A 1 85 ? -22.151 3.423 37.851 1.00 80.25 85 PRO A N 1
ATOM 596 C CA . PRO A 1 85 ? -21.436 3.732 36.607 1.00 80.25 85 PRO A CA 1
ATOM 597 C C . PRO A 1 85 ? -19.937 4.012 36.796 1.00 80.25 85 PRO A C 1
ATOM 599 O O . PRO A 1 85 ? -19.151 3.855 35.861 1.00 80.25 85 PRO A O 1
ATOM 602 N N . ALA A 1 86 ? -19.517 4.384 38.010 1.00 79.56 86 ALA A N 1
ATOM 603 C CA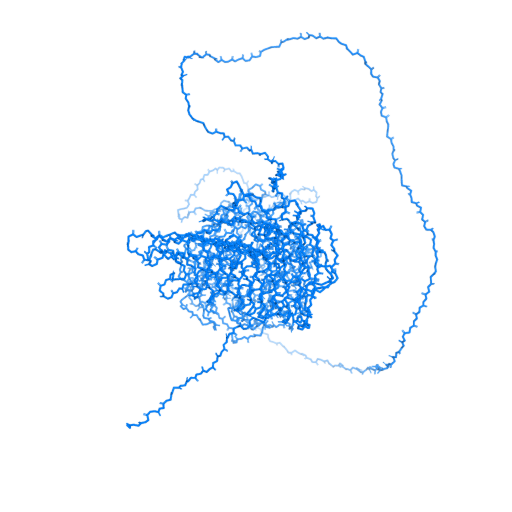 . ALA A 1 86 ? -18.108 4.578 38.346 1.00 79.56 86 ALA A CA 1
ATOM 604 C C . ALA A 1 86 ? -17.353 3.258 38.604 1.00 79.56 86 ALA A C 1
ATOM 606 O O . ALA A 1 86 ? -16.122 3.241 38.577 1.00 79.56 86 ALA A O 1
ATOM 607 N N . SER A 1 87 ? -18.069 2.156 38.841 1.00 90.25 87 SER A N 1
ATOM 608 C CA . SER A 1 87 ? -17.483 0.844 39.110 1.00 90.25 87 SER A CA 1
ATOM 609 C C . SER A 1 87 ? -16.975 0.158 37.840 1.00 90.25 87 SER A C 1
ATOM 611 O O . SER A 1 87 ? -17.531 0.327 36.754 1.00 90.25 87 SER A O 1
ATOM 613 N N . SER A 1 88 ? -15.949 -0.680 37.997 1.00 93.12 88 SER A N 1
ATOM 614 C CA . SER A 1 88 ? -15.488 -1.615 36.968 1.00 93.12 88 SER A CA 1
ATOM 615 C C . SER A 1 88 ? -15.229 -3.016 37.519 1.00 93.12 88 SER A C 1
ATOM 617 O O . SER A 1 88 ? -14.704 -3.160 38.626 1.00 93.12 88 SER A O 1
ATOM 619 N N . ILE A 1 89 ? -15.521 -4.027 36.696 1.00 97.75 89 ILE A N 1
ATOM 620 C CA . ILE A 1 89 ? -15.128 -5.432 36.880 1.00 97.75 89 ILE A CA 1
ATOM 621 C C . ILE A 1 89 ? -14.248 -5.892 35.710 1.00 97.75 89 ILE A C 1
ATOM 623 O O . ILE A 1 89 ? -14.511 -5.535 34.558 1.00 97.75 89 ILE A O 1
ATOM 627 N N . LEU A 1 90 ? -13.235 -6.708 36.002 1.00 98.50 90 LEU A N 1
ATOM 628 C CA . LEU A 1 90 ? -12.386 -7.378 35.018 1.00 98.50 90 LEU A CA 1
ATOM 629 C C . LEU A 1 90 ? -12.712 -8.870 34.943 1.00 98.50 90 LEU A C 1
ATOM 631 O O . LEU A 1 90 ? -12.418 -9.615 35.875 1.00 98.50 90 LEU A O 1
ATOM 635 N N . ASN A 1 91 ? -13.282 -9.307 33.820 1.00 98.81 91 ASN A N 1
ATOM 636 C CA . ASN A 1 91 ? -13.499 -10.717 33.505 1.00 98.81 91 ASN A CA 1
ATOM 637 C C . ASN A 1 91 ? -12.424 -11.165 32.512 1.00 98.81 91 ASN A C 1
ATOM 639 O O . ASN A 1 91 ? -12.410 -10.699 31.374 1.00 98.81 91 ASN A O 1
ATOM 643 N N . ARG A 1 92 ? -11.531 -12.068 32.924 1.00 98.44 92 ARG A N 1
ATOM 644 C CA . ARG A 1 92 ? -10.476 -12.626 32.065 1.00 98.44 92 ARG A CA 1
ATOM 645 C C . ARG A 1 92 ? -10.721 -14.108 31.821 1.00 98.44 92 ARG A C 1
ATOM 647 O O . ARG A 1 92 ? -10.793 -14.876 32.773 1.00 98.44 92 ARG A O 1
ATOM 654 N N . VAL A 1 93 ? -10.808 -14.529 30.566 1.00 98.12 93 VAL A N 1
ATOM 655 C CA . VAL A 1 93 ? -10.881 -15.951 30.214 1.00 98.12 93 VAL A CA 1
ATOM 656 C C . VAL A 1 93 ? -9.478 -16.552 30.198 1.00 98.12 93 VAL A C 1
ATOM 658 O O . VAL A 1 93 ? -8.572 -16.016 29.565 1.00 98.12 93 VAL A O 1
ATOM 661 N N . THR A 1 94 ? -9.309 -17.669 30.904 1.00 95.62 94 THR A N 1
ATOM 662 C CA . THR A 1 94 ? -8.057 -18.437 31.005 1.00 95.62 94 THR A CA 1
ATOM 663 C C . THR A 1 94 ? -8.152 -19.831 30.374 1.00 95.62 94 THR A C 1
ATOM 665 O O . THR A 1 94 ? -7.182 -20.584 30.416 1.00 95.62 94 THR A O 1
ATOM 668 N N . GLY A 1 95 ? -9.308 -20.194 29.808 1.00 93.88 95 GLY A N 1
ATOM 669 C CA . GLY A 1 95 ? -9.460 -21.369 28.944 1.00 93.88 95 GLY A CA 1
ATOM 670 C C . GLY A 1 95 ? -9.003 -21.117 27.502 1.00 93.88 95 GLY A C 1
ATOM 671 O O . GLY A 1 95 ? -8.584 -20.016 27.148 1.00 93.88 95 GLY A O 1
ATOM 672 N N . ALA A 1 96 ? -9.104 -22.150 26.661 1.00 91.88 96 ALA A N 1
ATOM 673 C CA . ALA A 1 96 ? -8.691 -22.110 25.252 1.00 91.88 96 ALA A CA 1
ATOM 674 C C . ALA A 1 96 ? -9.792 -21.627 24.281 1.00 91.88 96 ALA A C 1
ATOM 676 O O . ALA A 1 96 ? -9.514 -21.381 23.109 1.00 91.88 96 ALA A O 1
ATOM 677 N N . ASP A 1 97 ? -11.039 -21.506 24.745 1.00 92.44 97 ASP A N 1
ATOM 678 C CA . ASP A 1 97 ? -12.178 -21.169 23.889 1.00 92.44 97 ASP A CA 1
ATOM 679 C C . ASP A 1 97 ? -12.419 -19.649 23.784 1.00 92.44 97 ASP A C 1
ATOM 681 O O . ASP A 1 97 ? -12.290 -18.922 24.779 1.00 92.44 97 ASP A O 1
ATOM 685 N N . PRO A 1 98 ? -12.832 -19.143 22.606 1.00 95.12 98 PRO A N 1
ATOM 686 C CA . PRO A 1 98 ? -13.288 -17.766 22.444 1.00 95.12 98 PRO A CA 1
ATOM 687 C C . PRO A 1 98 ? -14.624 -17.532 23.160 1.00 95.12 98 PRO A C 1
ATOM 689 O O . PRO A 1 98 ? -15.463 -18.426 23.282 1.00 95.12 98 PRO A O 1
ATOM 692 N N . SER A 1 99 ? -14.853 -16.295 23.590 1.00 98.25 99 SER A N 1
ATOM 693 C CA . SER A 1 99 ? -16.080 -15.894 24.278 1.00 98.25 99 SER A CA 1
ATOM 694 C C . SER A 1 99 ? -17.226 -15.753 23.284 1.00 98.25 99 SER A C 1
ATOM 696 O O . SER A 1 99 ? -17.263 -14.797 22.513 1.00 98.25 99 SER A O 1
ATOM 698 N N . GLN A 1 100 ? -18.173 -16.690 23.309 1.00 98.12 100 GLN A N 1
ATOM 699 C CA . GLN A 1 100 ? -19.383 -16.636 22.489 1.00 98.12 100 GLN A CA 1
ATOM 700 C C . GLN A 1 100 ? -20.512 -15.958 23.274 1.00 98.12 100 GLN A C 1
ATOM 702 O O . GLN A 1 100 ? -21.074 -16.537 24.202 1.00 98.12 100 GLN A O 1
ATOM 707 N N . ILE A 1 101 ? -20.844 -14.721 22.908 1.00 98.56 101 ILE A N 1
ATOM 708 C CA . ILE A 1 101 ? -21.921 -13.916 23.494 1.00 98.56 101 ILE A CA 1
ATOM 709 C C . ILE A 1 101 ? -23.100 -13.926 22.517 1.00 98.56 101 ILE A C 1
ATOM 711 O O . ILE A 1 101 ? -23.178 -13.111 21.605 1.00 98.56 101 ILE A O 1
ATOM 715 N N . MET A 1 102 ? -23.986 -14.908 22.671 1.00 98.00 102 MET A N 1
ATOM 716 C CA . MET A 1 102 ? -25.173 -15.121 21.833 1.00 98.00 102 MET A CA 1
ATOM 717 C C . MET A 1 102 ? -26.455 -14.569 22.486 1.00 98.00 102 MET A C 1
ATOM 719 O O . MET A 1 102 ? -27.417 -14.277 21.785 1.00 98.00 102 MET A O 1
ATOM 723 N N . GLY A 1 103 ? -26.486 -14.468 23.821 1.00 98.25 103 GLY A N 1
ATOM 724 C CA . GLY A 1 103 ? -27.629 -13.983 24.609 1.00 98.25 103 GLY A CA 1
ATOM 725 C C . GLY A 1 103 ? -27.506 -12.526 25.064 1.00 98.25 103 GLY A C 1
ATOM 726 O O . GLY A 1 103 ? -27.064 -11.659 24.308 1.00 98.25 103 GLY A O 1
ATOM 727 N N . ARG A 1 104 ? -27.910 -12.251 26.313 1.00 98.69 104 ARG A N 1
ATOM 728 C CA . ARG A 1 104 ? -27.885 -10.905 26.914 1.00 98.69 104 ARG A CA 1
ATOM 729 C C . ARG A 1 104 ? -26.772 -10.735 27.953 1.00 98.69 104 ARG A C 1
ATOM 731 O O . ARG A 1 104 ? -26.601 -11.597 28.817 1.00 98.69 104 ARG A O 1
ATOM 738 N N . LEU A 1 105 ? -26.082 -9.595 27.912 1.00 98.75 105 LEU A N 1
ATOM 739 C CA . LEU A 1 105 ? -25.138 -9.135 28.939 1.00 98.75 105 LEU A CA 1
ATOM 740 C C . LEU A 1 105 ? -25.520 -7.718 29.385 1.00 98.75 105 LEU A C 1
ATOM 742 O O . LEU A 1 105 ? -25.568 -6.806 28.566 1.00 98.75 105 LEU A O 1
ATOM 746 N N . GLU A 1 106 ? -25.776 -7.528 30.674 1.00 98.50 106 GLU A N 1
ATOM 747 C CA . GLU A 1 106 ? -26.323 -6.284 31.230 1.00 98.50 106 GLU A CA 1
ATOM 748 C C . GLU A 1 106 ? -25.468 -5.794 32.408 1.00 98.50 106 GLU A C 1
ATOM 750 O O . GLU A 1 106 ? -25.046 -6.610 33.227 1.00 98.50 106 GLU A O 1
ATOM 755 N N . SER A 1 107 ? -25.194 -4.488 32.534 1.00 97.94 107 SER A N 1
ATOM 756 C CA . SER A 1 107 ? -24.431 -3.950 33.680 1.00 97.94 107 SER A CA 1
ATOM 757 C C . SER A 1 107 ? -24.642 -2.456 33.926 1.00 97.94 107 SER A C 1
ATOM 759 O O . SER A 1 107 ? -24.387 -1.631 33.053 1.00 97.94 107 SER A O 1
ATOM 761 N N . ASN A 1 108 ? -24.951 -2.089 35.171 1.00 94.31 108 ASN A N 1
ATOM 762 C CA . ASN A 1 108 ? -25.023 -0.694 35.639 1.00 94.31 108 ASN A CA 1
ATOM 763 C C . ASN A 1 108 ? -23.641 -0.014 35.819 1.00 94.31 108 ASN A C 1
ATOM 765 O O . ASN A 1 108 ? -23.561 1.082 36.370 1.00 94.31 108 ASN A O 1
ATOM 769 N N . GLY A 1 109 ? -22.556 -0.682 35.423 1.00 93.62 109 GLY A N 1
ATOM 770 C CA . GLY A 1 109 ? -21.169 -0.218 35.513 1.00 93.62 109 GLY A CA 1
ATOM 771 C C . GLY A 1 109 ? -20.308 -0.747 34.362 1.00 93.62 109 GLY A C 1
ATOM 772 O O . GLY A 1 109 ? -20.813 -1.405 33.446 1.00 93.62 109 GLY A O 1
ATOM 773 N N . ARG A 1 110 ? -18.998 -0.485 34.399 1.00 94.31 110 ARG A N 1
ATOM 774 C CA . ARG A 1 110 ? -18.067 -0.850 33.318 1.00 94.31 110 ARG A CA 1
ATOM 775 C C . ARG A 1 110 ? -17.683 -2.332 33.369 1.00 94.31 110 ARG A C 1
ATOM 777 O O . ARG A 1 110 ? -17.266 -2.833 34.417 1.00 94.31 110 ARG A O 1
ATOM 784 N N . VAL A 1 111 ? -17.769 -3.027 32.241 1.00 98.19 111 VAL A N 1
ATOM 785 C CA . VAL A 1 111 ? -17.431 -4.450 32.103 1.00 98.19 111 VAL A CA 1
ATOM 786 C C . VAL A 1 111 ? -16.231 -4.597 31.178 1.00 98.19 111 VAL A C 1
ATOM 788 O O . VAL A 1 111 ? -16.326 -4.326 29.983 1.00 98.19 111 VAL A O 1
ATOM 791 N N . PHE A 1 112 ? -15.110 -5.064 31.723 1.00 98.56 112 PHE A N 1
ATOM 792 C CA . PHE A 1 112 ? -13.974 -5.510 30.924 1.00 98.56 112 PHE A CA 1
ATOM 793 C C . PHE A 1 112 ? -14.126 -7.017 30.664 1.00 98.56 112 PHE A C 1
ATOM 795 O O . PHE A 1 112 ? -14.378 -7.785 31.601 1.00 98.56 112 PHE A O 1
ATOM 802 N N . LEU A 1 113 ? -13.981 -7.433 29.404 1.00 98.69 113 LEU A N 1
ATOM 803 C CA . LEU A 1 113 ? -14.027 -8.826 28.950 1.00 98.69 113 LEU A CA 1
ATOM 804 C C . LEU A 1 113 ? -12.774 -9.131 28.122 1.00 98.69 113 LEU A C 1
ATOM 806 O O . LEU A 1 113 ? -12.662 -8.730 26.965 1.00 98.69 113 LEU A O 1
ATOM 810 N N . ILE A 1 114 ? -11.829 -9.842 28.727 1.00 98.25 114 ILE A N 1
ATOM 811 C CA . ILE A 1 114 ? -10.544 -10.191 28.122 1.00 98.25 114 ILE A CA 1
ATOM 812 C C . ILE A 1 114 ? -10.562 -11.666 27.722 1.00 98.25 114 ILE A C 1
ATOM 814 O O . ILE A 1 114 ? -10.741 -12.531 28.581 1.00 98.25 114 ILE A O 1
ATOM 818 N N . ASN A 1 115 ? -10.352 -11.972 26.442 1.00 97.69 115 ASN A N 1
ATOM 819 C CA . ASN A 1 115 ? -10.188 -13.346 25.963 1.00 97.69 115 ASN A CA 1
ATOM 820 C C . ASN A 1 115 ? -9.186 -13.405 24.789 1.00 97.69 115 ASN A C 1
ATOM 822 O O . ASN A 1 115 ? -9.553 -13.058 23.663 1.00 97.69 115 ASN A O 1
ATOM 826 N N . PRO A 1 116 ? -7.945 -13.884 25.011 1.00 95.69 116 PRO A N 1
ATOM 827 C CA . PRO A 1 116 ? -6.918 -13.985 23.968 1.00 95.69 116 PRO A CA 1
ATOM 828 C C . PRO A 1 116 ? -7.279 -14.849 22.754 1.00 95.69 116 PRO A C 1
ATOM 830 O O . PRO A 1 116 ? -6.707 -14.662 21.679 1.00 95.69 116 PRO A O 1
ATOM 833 N N . ASN A 1 117 ? -8.252 -15.753 22.899 1.00 94.69 117 ASN A N 1
ATOM 834 C CA . ASN A 1 117 ? -8.739 -16.627 21.830 1.00 94.69 117 ASN A CA 1
ATOM 835 C C . ASN A 1 117 ? -9.785 -15.933 20.928 1.00 94.69 117 ASN A C 1
ATOM 837 O O . ASN A 1 117 ? -10.048 -16.391 19.814 1.00 94.69 117 ASN A O 1
ATOM 841 N N . GLY A 1 118 ? -10.362 -14.811 21.380 1.00 96.06 118 GLY A N 1
ATOM 842 C CA . GLY A 1 118 ? -11.334 -13.995 20.645 1.00 96.06 118 GLY A CA 1
ATOM 843 C C . GLY A 1 118 ? -12.665 -13.785 21.375 1.00 96.06 118 GLY A C 1
ATOM 844 O O . GLY A 1 118 ? -12.970 -14.451 22.366 1.00 96.06 118 GLY A O 1
ATOM 845 N N . VAL A 1 119 ? -13.482 -12.867 20.851 1.00 98.19 119 VAL A N 1
ATOM 846 C CA . VAL A 1 119 ? -14.848 -12.587 21.334 1.00 98.19 119 VAL A CA 1
ATOM 847 C C . VAL A 1 119 ? -15.802 -12.476 20.143 1.00 98.19 119 VAL A C 1
ATOM 849 O O . VAL A 1 119 ? -15.551 -11.718 19.206 1.00 98.19 119 VAL A O 1
ATOM 852 N N . LEU A 1 120 ? -16.907 -13.218 20.182 1.00 98.00 120 LEU A N 1
ATOM 853 C CA . LEU A 1 120 ? -17.972 -13.182 19.183 1.00 98.00 120 LEU A CA 1
ATOM 854 C C . LEU A 1 120 ? -19.267 -12.682 19.828 1.00 98.00 120 LEU A C 1
ATOM 856 O O . LEU A 1 120 ? -19.842 -13.376 20.665 1.00 98.00 120 LEU A O 1
ATOM 860 N N . PHE A 1 121 ? -19.750 -11.523 19.394 1.00 98.56 121 PHE A N 1
ATOM 861 C CA . PHE A 1 121 ? -21.094 -11.032 19.692 1.00 98.56 121 PHE A CA 1
ATOM 862 C C . PHE A 1 121 ? -22.023 -11.503 18.569 1.00 98.56 121 PHE A C 1
ATOM 864 O O . PHE A 1 121 ? -21.988 -10.966 17.462 1.00 98.56 121 PHE A O 1
ATOM 871 N N . GLY A 1 122 ? -22.772 -12.574 18.828 1.00 96.88 122 GLY A N 1
ATOM 872 C CA . GLY A 1 122 ? -23.539 -13.308 17.820 1.00 96.88 122 GLY A CA 1
ATOM 873 C C . GLY A 1 122 ? -24.850 -12.636 17.421 1.00 96.88 122 GLY A C 1
ATOM 874 O O . GLY A 1 122 ? -25.355 -11.751 18.115 1.00 96.88 122 GLY A O 1
ATOM 875 N N . ALA A 1 123 ? -25.425 -13.090 16.309 1.00 94.50 123 ALA A N 1
ATOM 876 C CA . ALA A 1 123 ? -26.677 -12.561 15.774 1.00 94.50 123 ALA A CA 1
ATOM 877 C C . ALA A 1 123 ? -27.816 -12.577 16.814 1.00 94.50 123 ALA A C 1
ATOM 879 O O . ALA A 1 123 ? -28.149 -13.623 17.370 1.00 94.50 123 ALA A O 1
ATOM 880 N N . GLY A 1 124 ? -28.421 -11.412 17.065 1.00 93.62 124 GLY A N 1
ATOM 881 C CA . GLY A 1 124 ? -29.493 -11.232 18.052 1.00 93.62 124 GLY A CA 1
ATOM 882 C C . GLY A 1 124 ? -29.033 -11.039 19.504 1.00 93.62 124 GLY A C 1
ATOM 883 O O . GLY A 1 124 ? -29.881 -10.818 20.369 1.00 93.62 124 GLY A O 1
ATOM 884 N N . SER A 1 125 ? -27.725 -11.086 19.787 1.00 98.50 125 SER A N 1
ATOM 885 C CA . SER A 1 125 ? -27.192 -10.762 21.117 1.00 98.50 125 SER A CA 1
ATOM 886 C C . SER A 1 125 ? -27.420 -9.291 21.479 1.00 98.50 125 SER A C 1
ATOM 888 O O . SER A 1 125 ? -27.422 -8.414 20.611 1.00 98.50 125 SER A O 1
ATOM 890 N N . VAL A 1 126 ? -27.615 -9.015 22.773 1.00 98.75 126 VAL A N 1
ATOM 891 C CA . VAL A 1 126 ? -27.805 -7.651 23.294 1.00 98.75 126 VAL A CA 1
ATOM 892 C C . VAL A 1 126 ? -26.878 -7.419 24.478 1.00 98.75 126 VAL A C 1
ATOM 894 O O . VAL A 1 126 ? -26.965 -8.112 25.491 1.00 98.75 126 VAL A O 1
ATOM 897 N N . ILE A 1 127 ? -26.004 -6.427 24.354 1.00 98.75 127 ILE A N 1
ATOM 898 C CA . ILE A 1 127 ? -25.040 -6.046 25.377 1.00 98.75 127 ILE A CA 1
ATOM 899 C C . ILE A 1 127 ? -25.351 -4.606 25.779 1.00 98.75 127 ILE A C 1
ATOM 901 O O . ILE A 1 127 ? -25.143 -3.692 24.986 1.00 98.75 127 ILE A O 1
ATOM 905 N N . ASP A 1 128 ? -25.894 -4.423 26.980 1.00 98.31 128 ASP A N 1
ATOM 906 C CA . ASP A 1 128 ? -26.420 -3.150 27.482 1.00 98.31 128 ASP A CA 1
ATOM 907 C C . ASP A 1 128 ? -25.730 -2.778 28.803 1.00 98.31 128 ASP A C 1
ATOM 909 O O . ASP A 1 128 ? -26.044 -3.300 29.877 1.00 98.31 128 ASP A O 1
ATOM 913 N N . THR A 1 129 ? -24.727 -1.906 28.721 1.00 96.94 129 THR A N 1
ATOM 914 C CA . THR A 1 129 ? -23.812 -1.620 29.840 1.00 96.94 129 THR A CA 1
ATOM 915 C C . THR A 1 129 ? -23.463 -0.140 29.921 1.00 96.94 129 THR A C 1
ATOM 917 O O . THR A 1 129 ? -23.352 0.493 28.875 1.00 96.94 129 THR A O 1
ATOM 920 N N . GLN A 1 130 ? -23.149 0.408 31.104 1.00 93.56 130 GLN A N 1
ATOM 921 C CA . GLN A 1 130 ? -22.529 1.747 31.169 1.00 93.56 130 GLN A CA 1
ATOM 922 C C . GLN A 1 130 ? -21.255 1.810 30.310 1.00 93.56 130 GLN A C 1
ATOM 924 O O . GLN A 1 130 ? -20.990 2.814 29.648 1.00 93.56 130 GLN A O 1
ATOM 929 N N . SER A 1 131 ? -20.434 0.756 30.314 1.00 95.00 131 SER A N 1
ATOM 930 C CA . SER A 1 131 ? -19.326 0.632 29.362 1.00 95.00 131 SER A CA 1
ATOM 931 C C . SER A 1 131 ? -18.925 -0.818 29.122 1.00 95.00 131 SER A C 1
ATOM 933 O O . SER A 1 131 ? -18.867 -1.603 30.070 1.00 95.00 131 SER A O 1
ATOM 935 N N . LEU A 1 132 ? -18.548 -1.133 27.884 1.00 98.19 132 LEU A N 1
ATOM 936 C CA . LEU A 1 132 ? -17.979 -2.414 27.475 1.00 98.19 132 LEU A CA 1
ATOM 937 C C . LEU A 1 132 ? -16.547 -2.203 26.977 1.00 98.19 132 LEU A C 1
ATOM 939 O O . LEU A 1 132 ? -16.324 -1.442 26.040 1.00 98.19 132 LEU A O 1
ATOM 943 N N . ILE A 1 133 ? -15.587 -2.914 27.565 1.00 97.94 133 ILE A N 1
ATOM 944 C CA . ILE A 1 133 ? -14.195 -2.943 27.109 1.00 97.94 133 ILE A CA 1
ATOM 945 C C . ILE A 1 133 ? -13.835 -4.400 26.808 1.00 97.94 133 ILE A C 1
ATOM 947 O O . ILE A 1 133 ? -13.510 -5.170 27.712 1.00 97.94 133 ILE A O 1
ATOM 951 N N . ALA A 1 134 ? -13.933 -4.803 25.542 1.00 98.56 134 ALA A N 1
ATOM 952 C CA . ALA A 1 134 ? -13.601 -6.156 25.101 1.00 98.56 134 ALA A CA 1
ATOM 953 C C . ALA A 1 134 ? -12.214 -6.181 24.445 1.00 98.56 134 ALA A C 1
ATOM 955 O O . ALA A 1 134 ? -11.933 -5.359 23.570 1.00 98.56 134 ALA A O 1
ATOM 956 N N . SER A 1 135 ? -11.355 -7.123 24.845 1.00 98.19 135 SER A N 1
ATOM 957 C CA . SER A 1 135 ? -9.983 -7.212 24.328 1.00 98.19 135 SER A CA 1
ATOM 958 C C . SER A 1 135 ? -9.488 -8.648 24.127 1.00 98.19 135 SER A C 1
ATOM 960 O O . SER A 1 135 ? -9.796 -9.533 24.928 1.00 98.19 135 SER A O 1
ATOM 962 N N . THR A 1 136 ? -8.666 -8.879 23.098 1.00 96.88 136 THR A N 1
ATOM 963 C CA . THR A 1 136 ? -7.854 -10.111 22.967 1.00 96.88 136 THR A CA 1
ATOM 964 C C . THR A 1 136 ? -6.424 -9.939 23.489 1.00 96.88 136 THR A C 1
ATOM 966 O O . THR A 1 136 ? -5.752 -10.924 23.773 1.00 96.88 136 THR A O 1
ATOM 969 N N . ARG A 1 137 ? -5.961 -8.704 23.699 1.00 95.00 137 ARG A N 1
ATOM 970 C CA . ARG A 1 137 ? -4.730 -8.402 24.448 1.00 95.00 137 ARG A CA 1
ATOM 971 C C . ARG A 1 137 ? -5.052 -8.294 25.944 1.00 95.00 137 ARG A C 1
ATOM 973 O O . ARG A 1 137 ? -6.100 -7.749 26.299 1.00 95.00 137 ARG A O 1
ATOM 980 N N . ASP A 1 138 ? -4.191 -8.808 26.817 1.00 95.38 138 ASP A N 1
ATOM 981 C CA . ASP A 1 138 ? -4.429 -8.796 28.267 1.00 95.38 138 ASP A CA 1
ATOM 982 C C . ASP A 1 138 ? -3.987 -7.475 28.908 1.00 95.38 138 ASP A C 1
ATOM 984 O O . ASP A 1 138 ? -3.058 -6.818 28.444 1.00 95.38 138 ASP A O 1
ATOM 988 N N . ILE A 1 139 ? -4.642 -7.106 30.004 1.00 95.31 139 ILE A N 1
ATOM 989 C CA . ILE A 1 139 ? -4.253 -6.006 30.887 1.00 95.31 139 ILE A CA 1
ATOM 990 C C . ILE A 1 139 ? -3.820 -6.599 32.226 1.00 95.31 139 ILE A C 1
ATOM 992 O O . ILE A 1 139 ? -4.556 -7.372 32.840 1.00 95.31 139 ILE A O 1
ATOM 996 N N . SER A 1 140 ? -2.627 -6.245 32.712 1.00 95.88 140 SER A N 1
ATOM 997 C CA . SER A 1 140 ? -2.146 -6.777 33.993 1.00 95.88 140 SER A CA 1
ATOM 998 C C . SER A 1 140 ? -3.056 -6.344 35.154 1.00 95.88 140 SER A C 1
ATOM 1000 O O . SER A 1 140 ? -3.625 -5.250 35.149 1.00 95.88 140 SER A O 1
ATOM 1002 N N . ASN A 1 141 ? -3.188 -7.183 36.188 1.00 95.69 141 ASN A N 1
ATOM 1003 C CA . ASN A 1 141 ? -4.032 -6.856 37.346 1.00 95.69 141 ASN A CA 1
ATOM 1004 C C . ASN A 1 141 ? -3.598 -5.543 38.030 1.00 95.69 141 ASN A C 1
ATOM 1006 O O . ASN A 1 141 ? -4.448 -4.795 38.503 1.00 95.69 141 ASN A O 1
ATOM 1010 N N . ALA A 1 142 ? -2.293 -5.247 38.051 1.00 93.44 142 ALA A N 1
ATOM 1011 C CA . ALA A 1 142 ? -1.763 -3.991 38.579 1.00 93.44 142 ALA A CA 1
ATOM 1012 C C . ALA A 1 142 ? -2.176 -2.788 37.712 1.00 93.44 142 ALA A C 1
ATOM 1014 O O . ALA A 1 142 ? -2.660 -1.794 38.245 1.00 93.44 142 ALA A O 1
ATOM 1015 N N . ASN A 1 143 ? -2.060 -2.912 36.385 1.00 88.06 143 ASN A N 1
ATOM 1016 C CA . ASN A 1 143 ? -2.474 -1.891 35.419 1.00 88.06 143 ASN A CA 1
ATOM 1017 C C . ASN A 1 143 ? -3.973 -1.567 35.542 1.00 88.06 143 ASN A C 1
ATOM 1019 O O . ASN A 1 143 ? -4.340 -0.403 35.701 1.00 88.06 143 ASN A O 1
ATOM 1023 N N . PHE A 1 144 ? -4.833 -2.591 35.576 1.00 94.00 144 PHE A N 1
ATOM 1024 C CA . PHE A 1 144 ? -6.278 -2.423 35.764 1.00 94.00 144 PHE A CA 1
ATOM 1025 C C . PHE A 1 144 ? -6.630 -1.730 37.091 1.00 94.00 144 PHE A C 1
ATOM 1027 O O . PHE A 1 144 ? -7.411 -0.780 37.093 1.00 94.00 144 PHE A O 1
ATOM 1034 N N . LEU A 1 145 ? -6.038 -2.165 38.211 1.00 90.19 145 LEU A N 1
ATOM 1035 C CA . LEU A 1 145 ? -6.313 -1.582 39.532 1.00 90.19 145 LEU A CA 1
ATOM 1036 C C . LEU A 1 145 ? -5.804 -0.138 39.661 1.00 90.19 145 LEU A C 1
ATOM 1038 O O . LEU A 1 145 ? -6.461 0.674 40.308 1.00 90.19 145 LEU A O 1
ATOM 1042 N N . ALA A 1 146 ? -4.678 0.194 39.025 1.00 83.50 146 ALA A N 1
ATOM 1043 C CA . ALA A 1 146 ? -4.119 1.546 38.999 1.00 83.50 146 ALA A CA 1
ATOM 1044 C C . ALA A 1 146 ? -4.842 2.502 38.028 1.00 83.50 146 ALA A C 1
ATOM 1046 O O . ALA A 1 146 ? -4.615 3.708 38.085 1.00 83.50 146 ALA A O 1
ATOM 1047 N N . GLY A 1 147 ? -5.681 1.989 37.121 1.00 81.06 147 GLY A N 1
ATOM 1048 C CA . GLY A 1 147 ? -6.268 2.774 36.029 1.00 81.06 147 GLY A CA 1
ATOM 1049 C C . GLY A 1 147 ? -5.336 3.008 34.834 1.00 81.06 147 GLY A C 1
ATOM 1050 O O . GLY A 1 147 ? -5.708 3.724 33.908 1.00 81.06 147 GLY A O 1
ATOM 1051 N N . ASN A 1 148 ? -4.143 2.406 34.827 1.00 85.75 148 ASN A N 1
ATOM 1052 C CA . ASN A 1 148 ? -3.237 2.435 33.683 1.00 85.75 148 ASN A CA 1
ATOM 1053 C C . ASN A 1 148 ? -3.717 1.430 32.628 1.00 85.75 148 ASN A C 1
ATOM 1055 O O . ASN A 1 148 ? -3.366 0.254 32.687 1.00 85.75 148 ASN A O 1
ATOM 1059 N N . TYR A 1 149 ? -4.537 1.860 31.671 1.00 89.69 149 TYR A N 1
ATOM 1060 C CA . TYR A 1 149 ? -5.086 0.965 30.649 1.00 89.69 149 TYR A CA 1
ATOM 1061 C C . TYR A 1 149 ? -4.079 0.680 29.520 1.00 89.69 149 TYR A C 1
ATOM 1063 O O . TYR A 1 149 ? -4.203 1.174 28.399 1.00 89.69 149 TYR A O 1
ATOM 1071 N N . LEU A 1 150 ? -3.089 -0.150 29.856 1.00 90.06 150 LEU A N 1
ATOM 1072 C CA . LEU A 1 150 ? -2.145 -0.793 28.946 1.00 90.06 150 LEU A CA 1
ATOM 1073 C C . LEU A 1 150 ? -2.580 -2.243 28.683 1.00 90.06 150 LEU A C 1
ATOM 1075 O O . LEU A 1 150 ? -2.631 -3.053 29.613 1.00 90.06 150 LEU A O 1
ATOM 1079 N N . PHE A 1 151 ? -2.870 -2.555 27.420 1.00 93.75 151 PHE A N 1
ATOM 1080 C CA . PHE A 1 151 ? -3.245 -3.880 26.925 1.00 93.75 151 PHE A CA 1
ATOM 1081 C C . PHE A 1 151 ? -2.157 -4.431 25.997 1.00 93.75 151 PHE A C 1
ATOM 1083 O O . PHE A 1 151 ? -1.807 -3.787 25.008 1.00 93.75 151 PHE A O 1
ATOM 1090 N N . GLU A 1 152 ? -1.648 -5.628 26.279 1.00 91.38 152 GLU A N 1
ATOM 1091 C CA . GLU A 1 152 ? -0.503 -6.230 25.584 1.00 91.38 152 GLU A CA 1
ATOM 1092 C C . GLU A 1 152 ? -0.489 -7.773 25.674 1.00 91.38 152 GLU A C 1
ATOM 1094 O O . GLU A 1 152 ? -1.507 -8.409 25.954 1.00 91.38 152 GLU A O 1
ATOM 1099 N N . GLY A 1 153 ? 0.654 -8.405 25.387 1.00 84.50 153 GLY A N 1
ATOM 1100 C CA . GLY A 1 153 ? 0.799 -9.865 25.393 1.00 84.50 153 GLY A CA 1
ATOM 1101 C C . GLY A 1 153 ? 0.235 -10.552 24.141 1.00 84.50 153 GLY A C 1
ATOM 1102 O O . GLY A 1 153 ? -0.275 -9.913 23.222 1.00 84.50 153 GLY A O 1
ATOM 1103 N N . ALA A 1 154 ? 0.368 -11.878 24.058 1.00 69.81 154 ALA A N 1
ATOM 1104 C CA . ALA A 1 154 ? -0.056 -12.652 22.889 1.00 69.81 154 ALA A CA 1
ATOM 1105 C C . ALA A 1 154 ? -1.569 -12.946 22.912 1.00 69.81 154 ALA A C 1
ATOM 1107 O O . ALA A 1 154 ? -2.068 -13.523 23.873 1.00 69.81 154 ALA A O 1
ATOM 1108 N N . GLY A 1 155 ? -2.279 -12.594 21.835 1.00 71.06 155 GLY A N 1
ATOM 1109 C CA . GLY A 1 155 ? -3.727 -12.789 21.723 1.00 71.06 155 GLY A CA 1
ATOM 1110 C C . GLY A 1 155 ? -4.240 -12.713 20.282 1.00 71.06 155 GLY A C 1
ATOM 1111 O O . GLY A 1 155 ? -4.907 -11.734 19.945 1.00 71.06 155 GLY A O 1
ATOM 1112 N N . PRO A 1 156 ? -3.947 -13.726 19.437 1.00 73.94 156 PRO A N 1
ATOM 1113 C CA . PRO A 1 156 ? -4.279 -13.748 18.005 1.00 73.94 156 PRO A CA 1
ATOM 1114 C C . PRO A 1 156 ? -5.779 -13.925 17.712 1.00 73.94 156 PRO A C 1
ATOM 1116 O O . PRO A 1 156 ? -6.180 -14.066 16.554 1.00 73.94 156 PRO A O 1
ATOM 1119 N N . GLY A 1 157 ? -6.622 -13.953 18.747 1.00 82.25 157 GLY A N 1
ATOM 1120 C CA . GLY A 1 157 ? -8.065 -13.895 18.609 1.00 82.25 157 GLY A CA 1
ATOM 1121 C C . GLY A 1 157 ? -8.539 -12.657 17.843 1.00 82.25 157 GLY A C 1
ATOM 1122 O O . GLY A 1 157 ? -7.912 -11.596 17.839 1.00 82.25 157 GLY A O 1
ATOM 1123 N N . ARG A 1 158 ? -9.715 -12.792 17.228 1.00 93.75 158 ARG A N 1
ATOM 1124 C CA . ARG A 1 158 ? -10.460 -11.679 16.629 1.00 93.75 158 ARG A CA 1
ATOM 1125 C C . ARG A 1 158 ? -11.616 -11.263 17.532 1.00 93.75 158 ARG A C 1
ATOM 1127 O O . ARG A 1 158 ? -12.162 -12.099 18.255 1.00 93.75 158 ARG A O 1
ATOM 1134 N N . ILE A 1 159 ? -12.040 -10.009 17.425 1.00 98.25 159 ILE A N 1
ATOM 1135 C CA . ILE A 1 159 ? -13.377 -9.596 17.861 1.00 98.25 159 ILE A CA 1
ATOM 1136 C C . ILE A 1 159 ? -14.287 -9.567 16.632 1.00 98.25 159 ILE A C 1
ATOM 1138 O O . ILE A 1 159 ? -13.900 -9.095 15.561 1.00 98.25 159 ILE A O 1
ATOM 1142 N N . THR A 1 160 ? -15.493 -10.113 16.751 1.00 98.19 160 THR A N 1
ATOM 1143 C CA . THR A 1 160 ? -16.498 -10.087 15.682 1.00 98.19 160 THR A CA 1
ATOM 1144 C C . THR A 1 160 ? -17.865 -9.719 16.250 1.00 98.19 160 THR A C 1
ATOM 1146 O O . THR A 1 160 ? -18.272 -10.251 17.281 1.00 98.19 160 THR A O 1
ATOM 1149 N N . VAL A 1 161 ? -18.556 -8.797 15.580 1.00 98.56 161 VAL A N 1
ATOM 1150 C CA . VAL A 1 161 ? -19.926 -8.367 15.884 1.00 98.56 161 VAL A CA 1
ATOM 1151 C C . VAL A 1 161 ? -20.799 -8.765 14.694 1.00 98.56 161 VAL A C 1
ATOM 1153 O O . VAL A 1 161 ? -20.634 -8.222 13.601 1.00 98.56 161 VAL A O 1
ATOM 1156 N N . ASP A 1 162 ? -21.674 -9.752 14.877 1.00 97.31 162 ASP A N 1
ATOM 1157 C CA . ASP A 1 162 ? -22.462 -10.350 13.795 1.00 97.31 162 ASP A CA 1
ATOM 1158 C C . ASP A 1 162 ? -23.719 -9.537 13.437 1.00 97.31 162 ASP A C 1
ATOM 1160 O O . ASP A 1 162 ? -24.164 -8.642 14.162 1.00 97.31 162 ASP A O 1
ATOM 1164 N N . GLN A 1 163 ? -24.318 -9.869 12.290 1.00 95.94 163 GLN A N 1
ATOM 1165 C CA . GLN A 1 163 ? -25.562 -9.274 11.805 1.00 95.94 163 GLN A CA 1
ATOM 1166 C C . GLN A 1 163 ? -26.674 -9.366 12.865 1.00 95.94 163 GLN A C 1
ATOM 1168 O O . GLN A 1 163 ? -27.030 -10.452 13.317 1.00 95.94 163 GLN A O 1
ATOM 1173 N N . GLY A 1 164 ? -27.261 -8.229 13.238 1.00 95.75 164 GLY A N 1
ATOM 1174 C CA . GLY A 1 164 ? -28.328 -8.157 14.237 1.00 95.75 164 GLY A CA 1
ATOM 1175 C C . GLY A 1 164 ? -27.868 -8.260 15.695 1.00 95.75 164 GLY A C 1
ATOM 1176 O O . GLY A 1 164 ? -28.722 -8.296 16.575 1.00 95.75 164 GLY A O 1
ATOM 1177 N N . ALA A 1 165 ? -26.563 -8.307 15.979 1.00 98.50 165 ALA A N 1
ATOM 1178 C CA . ALA A 1 165 ? -26.044 -8.066 17.326 1.00 98.50 165 ALA A CA 1
ATOM 1179 C C . ALA A 1 165 ? -26.129 -6.567 17.675 1.00 98.50 165 ALA A C 1
ATOM 1181 O O . ALA A 1 165 ? -25.850 -5.711 16.826 1.00 98.50 165 ALA A O 1
ATOM 1182 N N . LEU A 1 166 ? -26.480 -6.252 18.925 1.00 98.56 166 LEU A N 1
ATOM 1183 C CA . LEU A 1 166 ? -26.563 -4.891 19.459 1.00 98.56 166 LEU A CA 1
ATOM 1184 C C . LEU A 1 166 ? -25.645 -4.724 20.674 1.00 98.56 166 LEU A C 1
ATOM 1186 O O . LEU A 1 166 ? -25.848 -5.364 21.704 1.00 98.56 166 LEU A O 1
ATOM 1190 N N . ILE A 1 167 ? -24.695 -3.796 20.585 1.00 98.75 167 ILE A N 1
ATOM 1191 C CA . ILE A 1 167 ? -23.928 -3.292 21.730 1.00 98.75 167 ILE A CA 1
ATOM 1192 C C . ILE A 1 167 ? -24.383 -1.855 22.001 1.00 98.75 167 ILE A C 1
ATOM 1194 O O . ILE A 1 167 ? -24.373 -1.022 21.095 1.00 98.75 167 ILE A O 1
ATOM 1198 N N . THR A 1 168 ? -24.788 -1.530 23.227 1.00 97.75 168 THR A N 1
ATOM 1199 C CA . THR A 1 168 ? -25.234 -0.177 23.570 1.00 97.75 168 THR A CA 1
ATOM 1200 C C . THR A 1 168 ? -24.945 0.223 25.014 1.00 97.75 168 THR A C 1
ATOM 1202 O O . THR A 1 168 ? -24.716 -0.612 25.889 1.00 97.75 168 THR A O 1
ATOM 1205 N N . THR A 1 169 ? -24.960 1.535 25.246 1.00 94.88 169 THR A N 1
ATOM 1206 C CA . THR A 1 169 ? -24.884 2.155 26.575 1.00 94.88 169 THR A CA 1
ATOM 1207 C C . THR A 1 169 ? -26.098 3.036 26.886 1.00 94.88 169 THR A C 1
ATOM 1209 O O . THR A 1 169 ? -26.146 3.671 27.939 1.00 94.88 169 THR A O 1
ATOM 1212 N N . ALA A 1 170 ? -27.078 3.105 25.975 1.00 89.94 170 ALA A N 1
ATOM 1213 C CA . ALA A 1 170 ? -28.154 4.098 26.000 1.00 89.94 170 ALA A CA 1
ATOM 1214 C C . ALA A 1 170 ? -29.044 4.037 27.258 1.00 89.94 170 ALA A C 1
ATOM 1216 O O . ALA A 1 170 ? -29.613 5.054 27.650 1.00 89.94 170 ALA A O 1
ATOM 1217 N N . SER A 1 171 ? -29.141 2.875 27.911 1.00 90.12 171 SER A N 1
ATOM 1218 C CA . SER A 1 171 ? -29.968 2.670 29.107 1.00 90.12 171 SER A CA 1
ATOM 1219 C C . SER A 1 171 ? -29.373 3.243 30.403 1.00 90.12 171 SER A C 1
ATOM 1221 O O . SER A 1 171 ? -30.089 3.324 31.400 1.00 90.12 171 SER A O 1
ATOM 1223 N N . HIS A 1 172 ? -28.089 3.634 30.421 1.00 82.31 172 HIS A N 1
ATOM 1224 C CA . HIS A 1 172 ? -27.356 3.973 31.661 1.00 82.31 172 HIS A CA 1
ATOM 1225 C C . HIS A 1 172 ? -26.987 5.459 31.797 1.00 82.31 172 HIS A C 1
ATOM 1227 O O . HIS A 1 172 ? -26.646 5.907 32.891 1.00 82.31 172 HIS A O 1
ATOM 1233 N N . GLY A 1 173 ? -27.131 6.243 30.723 1.00 74.31 173 GLY A N 1
ATOM 1234 C CA . GLY A 1 173 ? -26.874 7.686 30.704 1.00 74.31 173 GLY A CA 1
ATOM 1235 C C . GLY A 1 173 ? -25.622 8.095 29.910 1.00 74.31 173 GLY A C 1
ATOM 1236 O O . GLY A 1 173 ? -25.052 7.279 29.183 1.00 74.31 173 GLY A O 1
ATOM 1237 N N . PRO A 1 174 ? -25.206 9.373 30.006 1.00 77.38 174 PRO A N 1
ATOM 1238 C CA . PRO A 1 174 ? -24.128 9.930 29.190 1.00 77.38 174 PRO A CA 1
ATOM 1239 C C . PRO A 1 174 ? -22.742 9.413 29.602 1.00 77.38 174 PRO A C 1
ATOM 1241 O O . PRO A 1 174 ? -22.542 8.886 30.699 1.00 77.38 174 PRO A O 1
ATOM 1244 N N . ASN A 1 175 ? -21.749 9.648 28.743 1.00 77.31 175 ASN A N 1
ATOM 1245 C CA . ASN A 1 175 ? -20.365 9.174 28.862 1.00 77.31 175 ASN A CA 1
ATOM 1246 C C . ASN A 1 175 ? -20.240 7.639 28.831 1.00 77.31 175 ASN A C 1
ATOM 1248 O O . ASN A 1 175 ? -19.335 7.066 29.442 1.00 77.31 175 ASN A O 1
ATOM 1252 N N . GLY A 1 176 ? -21.147 6.962 28.122 1.00 87.12 176 GLY A N 1
ATOM 1253 C CA . GLY A 1 176 ? -21.015 5.536 27.840 1.00 87.12 176 GLY A CA 1
ATOM 1254 C C . GLY A 1 176 ? -19.837 5.246 26.904 1.00 87.12 176 GLY A C 1
ATOM 1255 O O . GLY A 1 176 ? -19.526 6.051 26.027 1.00 87.12 176 GLY A O 1
ATOM 1256 N N . GLN A 1 177 ? -19.159 4.110 27.089 1.00 90.75 177 GLN A N 1
ATOM 1257 C CA . GLN A 1 177 ? -17.968 3.743 26.309 1.00 90.75 177 GLN A CA 1
ATOM 1258 C C . GLN A 1 177 ? -18.067 2.317 25.756 1.00 90.75 177 GLN A C 1
ATOM 1260 O O . GLN A 1 177 ? -18.375 1.383 26.495 1.00 90.75 177 GLN A O 1
ATOM 1265 N N . VAL A 1 178 ? -17.757 2.131 24.472 1.00 96.81 178 VAL A N 1
ATOM 1266 C CA . VAL A 1 178 ? -17.586 0.806 23.853 1.00 96.81 178 VAL A CA 1
ATOM 1267 C C . VAL A 1 178 ? -16.211 0.733 23.202 1.00 96.81 178 VAL A C 1
ATOM 1269 O O . VAL A 1 178 ? -15.975 1.374 22.180 1.00 96.81 178 VAL A O 1
ATOM 1272 N N . TRP A 1 179 ? -15.301 -0.048 23.780 1.00 97.31 179 TRP A N 1
ATOM 1273 C CA . TRP A 1 179 ? -13.961 -0.290 23.243 1.00 97.31 179 TRP A CA 1
ATOM 1274 C C . TRP A 1 179 ? -13.824 -1.750 22.812 1.00 97.31 179 TRP A C 1
ATOM 1276 O O . TRP A 1 179 ? -14.034 -2.654 23.623 1.00 97.31 179 TRP A O 1
ATOM 1286 N N . LEU A 1 180 ? -13.441 -1.984 21.555 1.00 98.56 180 LEU A N 1
ATOM 1287 C CA . LEU A 1 180 ? -13.144 -3.314 21.012 1.00 98.56 180 LEU A CA 1
ATOM 1288 C C . LEU A 1 180 ? -11.688 -3.338 20.517 1.00 98.56 180 LEU A C 1
ATOM 1290 O O . LEU A 1 180 ? -11.376 -2.667 19.534 1.00 98.56 180 LEU A O 1
ATOM 1294 N N . PHE A 1 181 ? -10.809 -4.101 21.176 1.00 97.81 181 PHE A N 1
ATOM 1295 C CA . PHE A 1 181 ? -9.381 -4.199 20.834 1.00 97.81 181 PHE A CA 1
ATOM 1296 C C . PHE A 1 181 ? -8.940 -5.640 20.523 1.00 97.81 181 PHE A C 1
ATOM 1298 O O . PHE A 1 181 ? -9.151 -6.552 21.317 1.00 97.81 181 PHE A O 1
ATOM 1305 N N . ALA A 1 182 ? -8.323 -5.886 19.368 1.00 96.38 182 ALA A N 1
ATOM 1306 C CA . ALA A 1 182 ? -7.900 -7.236 18.976 1.00 96.38 182 ALA A CA 1
ATOM 1307 C C . ALA A 1 182 ? -6.714 -7.227 18.004 1.00 96.38 182 ALA A C 1
ATOM 1309 O O . ALA A 1 182 ? -6.239 -6.162 17.622 1.00 96.38 182 ALA A O 1
ATOM 1310 N N . ASP A 1 183 ? -6.285 -8.393 17.508 1.00 91.31 183 ASP A N 1
ATOM 1311 C CA . ASP A 1 183 ? -5.480 -8.424 16.275 1.00 91.31 183 ASP A CA 1
ATOM 1312 C C . ASP A 1 183 ? -6.322 -8.063 15.037 1.00 91.31 183 ASP A C 1
ATOM 1314 O O . ASP A 1 183 ? -5.829 -7.409 14.114 1.00 91.31 183 ASP A O 1
ATOM 1318 N N . LYS A 1 184 ? -7.612 -8.429 15.042 1.00 94.69 184 LYS A N 1
ATOM 1319 C CA . LYS A 1 184 ? -8.601 -8.058 14.021 1.00 94.69 184 LYS A CA 1
ATOM 1320 C C . LYS A 1 184 ? -9.968 -7.781 14.644 1.00 94.69 184 LYS A C 1
ATOM 1322 O O . LYS A 1 184 ? -10.463 -8.596 15.425 1.00 94.69 184 LYS A O 1
ATOM 1327 N N . VAL A 1 185 ? -10.607 -6.684 14.239 1.00 98.25 185 VAL A N 1
ATOM 1328 C CA . VAL A 1 185 ? -11.986 -6.334 14.625 1.00 98.25 185 VAL A CA 1
ATOM 1329 C C . VAL A 1 185 ? -12.870 -6.335 13.378 1.00 98.25 185 VAL A C 1
ATOM 1331 O O . VAL A 1 185 ? -12.549 -5.678 12.390 1.00 98.25 185 VAL A O 1
ATOM 1334 N N . ALA A 1 186 ? -13.976 -7.080 13.407 1.00 98.00 186 ALA A N 1
ATOM 1335 C CA . ALA A 1 186 ? -14.913 -7.187 12.288 1.00 98.00 186 ALA A CA 1
ATOM 1336 C C . ALA A 1 186 ? -16.355 -6.891 12.731 1.00 98.00 186 ALA A C 1
ATOM 1338 O O . ALA A 1 186 ? -16.866 -7.533 13.646 1.00 98.00 186 ALA A O 1
ATOM 1339 N N . LEU A 1 187 ? -17.019 -5.941 12.074 1.00 98.25 187 LEU A N 1
ATOM 1340 C CA . LEU A 1 187 ? -18.435 -5.614 12.268 1.00 98.25 187 LEU A CA 1
ATOM 1341 C C . LEU A 1 187 ? -19.180 -6.002 10.989 1.00 98.25 187 LEU A C 1
ATOM 1343 O O . LEU A 1 187 ? -18.954 -5.395 9.940 1.00 98.25 187 LEU A O 1
ATOM 1347 N N . GLN A 1 188 ? -20.038 -7.016 11.067 1.00 97.31 188 GLN A N 1
ATOM 1348 C CA . GLN A 1 188 ? -20.790 -7.530 9.923 1.00 97.31 188 GLN A CA 1
ATOM 1349 C C . GLN A 1 188 ? -21.891 -6.562 9.478 1.00 97.31 188 GLN A C 1
ATOM 1351 O O . GLN A 1 188 ? -22.366 -5.724 10.247 1.00 97.31 188 GLN A O 1
ATOM 1356 N N . GLN A 1 189 ? -22.340 -6.695 8.229 1.00 95.56 189 GLN A N 1
ATOM 1357 C CA . GLN A 1 189 ? -23.439 -5.876 7.723 1.00 95.56 189 GLN A CA 1
ATOM 1358 C C . GLN A 1 189 ? -24.699 -6.074 8.582 1.00 95.56 189 GLN A C 1
ATOM 1360 O O . GLN A 1 189 ? -25.164 -7.193 8.786 1.00 95.56 189 GLN A O 1
ATOM 1365 N N . GLY A 1 190 ? -25.250 -4.975 9.100 1.00 94.50 190 GLY A N 1
ATOM 1366 C CA . GLY A 1 190 ? -26.406 -5.005 9.999 1.00 94.50 190 GLY A CA 1
ATOM 1367 C C . GLY A 1 190 ? -26.095 -5.337 11.465 1.00 94.50 190 GLY A C 1
ATOM 1368 O O . GLY A 1 190 ? -27.037 -5.532 12.230 1.00 94.50 190 GLY A O 1
ATOM 1369 N N . SER A 1 191 ? -24.828 -5.396 11.890 1.00 98.12 191 SER A N 1
ATOM 1370 C CA . SER A 1 191 ? -24.477 -5.264 13.314 1.00 98.12 191 SER A CA 1
ATOM 1371 C C . SER A 1 191 ? -24.659 -3.809 13.776 1.00 98.12 191 SER A C 1
ATOM 1373 O O . SER A 1 191 ? -24.575 -2.891 12.955 1.00 98.12 191 SER A O 1
ATOM 1375 N N . ASN A 1 192 ? -24.868 -3.564 15.073 1.00 98.12 192 ASN A N 1
ATOM 1376 C CA . ASN A 1 192 ? -25.054 -2.208 15.603 1.00 98.12 192 ASN A CA 1
ATOM 1377 C C . ASN A 1 192 ? -24.288 -1.969 16.917 1.00 98.12 192 ASN A C 1
ATOM 1379 O O . ASN A 1 192 ? -24.421 -2.737 17.870 1.00 98.12 192 ASN A O 1
ATOM 1383 N N . ILE A 1 193 ? -23.529 -0.874 16.978 1.00 98.50 193 ILE A N 1
ATOM 1384 C CA . ILE A 1 193 ? -22.933 -0.328 18.202 1.00 98.50 193 ILE A CA 1
ATOM 1385 C C . ILE A 1 193 ? -23.472 1.092 18.402 1.00 98.50 193 ILE A C 1
ATOM 1387 O O . ILE A 1 193 ? -23.333 1.915 17.501 1.00 98.50 193 ILE A O 1
ATOM 1391 N N . ASN A 1 194 ? -24.064 1.394 19.562 1.00 95.56 194 ASN A N 1
ATOM 1392 C CA . ASN A 1 194 ? -24.651 2.708 19.853 1.00 95.56 194 ASN A CA 1
ATOM 1393 C C . ASN A 1 194 ? -24.326 3.219 21.272 1.00 95.56 194 ASN A C 1
ATOM 1395 O O . ASN A 1 194 ? -24.890 2.720 22.251 1.00 95.56 194 ASN A O 1
ATOM 1399 N N . ALA A 1 195 ? -23.472 4.240 21.374 1.00 93.19 195 ALA A N 1
ATOM 1400 C CA . ALA A 1 195 ? -23.067 4.892 22.624 1.00 93.19 195 ALA A CA 1
ATOM 1401 C C . ALA A 1 195 ? -23.399 6.407 22.607 1.00 93.19 195 ALA A C 1
ATOM 1403 O O . ALA A 1 195 ? -22.508 7.226 22.362 1.00 93.19 195 ALA A O 1
ATOM 1404 N N . PRO A 1 196 ? -24.674 6.802 22.810 1.00 89.56 196 PRO A N 1
ATOM 1405 C CA . PRO A 1 196 ? -25.096 8.206 22.779 1.00 89.56 196 PRO A CA 1
ATOM 1406 C C . PRO A 1 196 ? -24.493 9.020 23.935 1.00 89.56 196 PRO A C 1
ATOM 1408 O O . PRO A 1 196 ? -24.264 8.488 25.023 1.00 89.56 196 PRO A O 1
ATOM 1411 N N . ASP A 1 197 ? -24.205 10.301 23.675 1.00 84.56 197 ASP A N 1
ATOM 1412 C CA . ASP A 1 197 ? -23.443 11.210 24.549 1.00 84.56 197 ASP A CA 1
ATOM 1413 C C . ASP A 1 197 ? -22.128 10.570 25.061 1.00 84.56 197 ASP A C 1
ATOM 1415 O O . ASP A 1 197 ? -21.696 10.800 26.193 1.00 84.56 197 ASP A O 1
ATOM 1419 N N . GLY A 1 198 ? -21.516 9.705 24.241 1.00 86.69 198 GLY A N 1
ATOM 1420 C CA . GLY A 1 198 ? -20.463 8.771 24.640 1.00 86.69 198 GLY A CA 1
ATOM 1421 C C . GLY A 1 198 ? -19.389 8.543 23.573 1.00 86.69 198 GLY A C 1
ATOM 1422 O O . GLY A 1 198 ? -19.103 9.410 22.746 1.00 86.69 198 GLY A O 1
ATOM 1423 N N . GLN A 1 199 ? -18.740 7.379 23.617 1.00 89.31 199 GLN A N 1
ATOM 1424 C CA . GLN A 1 199 ? -17.598 7.059 22.762 1.00 89.31 199 GLN A CA 1
ATOM 1425 C C . GLN A 1 199 ? -17.623 5.605 22.277 1.00 89.31 199 GLN A C 1
ATOM 1427 O O . GLN A 1 199 ? -17.777 4.678 23.075 1.00 89.31 199 GLN A O 1
ATOM 1432 N N . VAL A 1 200 ? -17.356 5.394 20.986 1.00 95.38 200 VAL A N 1
ATOM 1433 C CA . VAL A 1 200 ? -16.973 4.079 20.448 1.00 95.38 200 VAL A CA 1
ATOM 1434 C C . VAL A 1 200 ? -15.525 4.129 19.966 1.00 95.38 200 VAL A C 1
ATOM 1436 O O . VAL A 1 200 ? -15.140 5.043 19.242 1.00 95.38 200 VAL A O 1
ATOM 1439 N N . MET A 1 201 ? -14.720 3.141 20.347 1.00 95.19 201 MET A N 1
ATOM 1440 C CA . MET A 1 201 ? -13.342 2.978 19.889 1.00 95.19 201 MET A CA 1
ATOM 1441 C C . MET A 1 201 ? -13.139 1.548 19.379 1.00 95.19 201 MET A C 1
ATOM 1443 O O . MET A 1 201 ? -13.373 0.576 20.098 1.00 95.19 201 MET A O 1
ATOM 1447 N N . LEU A 1 202 ? -12.703 1.420 18.128 1.00 98.44 202 LEU A N 1
ATOM 1448 C CA . LEU A 1 202 ? -12.285 0.156 17.526 1.00 98.44 202 LEU A CA 1
ATOM 1449 C C . LEU A 1 202 ? -10.767 0.193 17.321 1.00 98.44 202 LEU A C 1
ATOM 1451 O O . LEU A 1 202 ? -10.256 1.117 16.690 1.00 98.44 202 LEU A O 1
ATOM 1455 N N . ALA A 1 203 ? -10.037 -0.806 17.805 1.00 96.44 203 ALA A N 1
ATOM 1456 C CA . ALA A 1 203 ? -8.595 -0.897 17.609 1.00 96.44 203 ALA A CA 1
ATOM 1457 C C . ALA A 1 203 ? -8.170 -2.293 17.142 1.00 96.44 203 ALA A C 1
ATOM 1459 O O . ALA A 1 203 ? -8.623 -3.312 17.665 1.00 96.44 203 ALA A O 1
ATOM 1460 N N . ALA A 1 204 ? -7.248 -2.336 16.186 1.00 95.94 204 ALA A N 1
ATOM 1461 C CA . ALA A 1 204 ? -6.541 -3.537 15.776 1.00 95.94 204 ALA A CA 1
ATOM 1462 C C . ALA A 1 204 ? -5.032 -3.323 15.970 1.00 95.94 204 ALA A C 1
ATOM 1464 O O . ALA A 1 204 ? -4.466 -2.401 15.383 1.00 95.94 204 ALA A O 1
ATOM 1465 N N . GLY A 1 205 ? -4.373 -4.147 16.786 1.00 91.69 205 GLY A N 1
ATOM 1466 C CA . GLY A 1 205 ? -2.973 -3.921 17.150 1.00 91.69 205 GLY A CA 1
ATOM 1467 C C . GLY A 1 205 ? -2.326 -4.973 18.053 1.00 91.69 205 GLY A C 1
ATOM 1468 O O . GLY A 1 205 ? -2.957 -5.892 18.585 1.00 91.69 205 GLY A O 1
ATOM 1469 N N . THR A 1 206 ? -1.023 -4.801 18.251 1.00 89.44 206 THR A N 1
ATOM 1470 C CA . THR A 1 206 ? -0.175 -5.630 19.120 1.00 89.44 206 THR A CA 1
ATOM 1471 C C . THR A 1 206 ? -0.151 -5.140 20.568 1.00 89.44 206 THR A C 1
ATOM 1473 O O . THR A 1 206 ? -0.048 -5.957 21.483 1.00 89.44 206 THR A O 1
ATOM 1476 N N . GLN A 1 207 ? -0.310 -3.832 20.779 1.00 91.56 207 GLN A N 1
ATOM 1477 C CA . GLN A 1 207 ? -0.424 -3.178 22.086 1.00 91.56 207 GLN A CA 1
ATOM 1478 C C . GLN A 1 207 ? -1.357 -1.963 21.973 1.00 91.56 207 GLN A C 1
ATOM 1480 O O . GLN A 1 207 ? -1.361 -1.288 20.944 1.00 91.56 207 GLN A O 1
ATOM 1485 N N . LEU A 1 208 ? -2.127 -1.672 23.022 1.00 91.12 208 LEU A N 1
ATOM 1486 C CA . LEU A 1 208 ? -2.895 -0.434 23.182 1.00 91.12 208 LEU A CA 1
ATOM 1487 C C . LEU A 1 208 ? -2.535 0.193 24.528 1.00 91.12 208 LEU A C 1
ATOM 1489 O O . LEU A 1 208 ? -2.770 -0.415 25.570 1.00 91.12 208 LEU A O 1
ATOM 1493 N N . GLN A 1 209 ? -2.043 1.427 24.506 1.00 88.06 209 GLN A N 1
ATOM 1494 C CA . GLN A 1 209 ? -2.006 2.307 25.670 1.00 88.06 209 GLN A CA 1
ATOM 1495 C C . GLN A 1 209 ? -3.118 3.346 25.526 1.00 88.06 209 GLN A C 1
ATOM 1497 O O . GLN A 1 209 ? -3.198 4.046 24.512 1.00 88.06 209 GLN A O 1
ATOM 1502 N N . VAL A 1 210 ? -3.942 3.486 26.561 1.00 85.75 210 VAL A N 1
ATOM 1503 C CA . VAL A 1 210 ? -4.861 4.620 26.713 1.00 85.75 210 VAL A CA 1
ATOM 1504 C C . VAL A 1 210 ? -4.260 5.623 27.697 1.00 85.75 210 VAL A C 1
ATOM 1506 O O . VAL A 1 210 ? -3.685 5.233 28.715 1.00 85.75 210 VAL A O 1
ATOM 1509 N N . GLY A 1 211 ? -4.396 6.911 27.404 1.00 77.25 211 GLY A N 1
ATOM 1510 C CA . GLY A 1 211 ? -4.015 8.019 28.273 1.00 77.25 211 GLY A CA 1
ATOM 1511 C C . GLY A 1 211 ? -5.054 9.142 28.257 1.00 77.25 211 GLY A C 1
ATOM 1512 O O . GLY A 1 211 ? -6.125 9.029 27.656 1.00 77.25 211 GLY A O 1
ATOM 1513 N N . SER A 1 212 ? -4.728 10.245 28.923 1.00 67.94 212 SER A N 1
ATOM 1514 C CA . SER A 1 212 ? -5.537 11.466 28.936 1.00 67.94 212 SER A CA 1
ATOM 1515 C C . SER A 1 212 ? -4.644 12.698 28.947 1.00 67.94 212 SER A C 1
ATOM 1517 O O . SER A 1 212 ? -3.597 12.674 29.589 1.00 67.94 212 SER A O 1
ATOM 1519 N N . ASN A 1 213 ? -5.064 13.781 28.293 1.00 60.09 213 ASN A N 1
ATOM 1520 C CA . ASN A 1 213 ? -4.362 15.065 28.372 1.00 60.09 213 ASN A CA 1
ATOM 1521 C C . ASN A 1 213 ? -4.921 15.975 29.484 1.00 60.09 213 ASN A C 1
ATOM 1523 O O . ASN A 1 213 ? -5.904 15.654 30.157 1.00 60.09 213 ASN A O 1
ATOM 1527 N N . SER A 1 214 ? -4.307 17.148 29.659 1.00 56.94 214 SER A N 1
ATOM 1528 C CA . SER A 1 214 ? -4.704 18.165 30.646 1.00 56.94 214 SER A CA 1
ATOM 1529 C C . SER A 1 214 ? -6.102 18.766 30.430 1.00 56.94 214 SER A C 1
ATOM 1531 O O . SER A 1 214 ? -6.602 19.456 31.316 1.00 56.94 214 SER A O 1
ATOM 1533 N N . LEU A 1 215 ? -6.751 18.491 29.292 1.00 55.59 215 LEU A N 1
ATOM 1534 C CA . LEU A 1 215 ? -8.137 18.874 28.995 1.00 55.59 215 LEU A CA 1
ATOM 1535 C C . LEU A 1 215 ? -9.143 17.741 29.282 1.00 55.59 215 LEU A C 1
ATOM 1537 O O . LEU A 1 215 ? -10.337 17.922 29.064 1.00 55.59 215 LEU A O 1
ATOM 1541 N N . GLY A 1 216 ? -8.682 16.575 29.749 1.00 58.97 216 GLY A N 1
ATOM 1542 C CA . GLY A 1 216 ? -9.522 15.403 30.019 1.00 58.97 216 GLY A CA 1
ATOM 1543 C C . GLY A 1 216 ? -9.917 14.595 28.776 1.00 58.97 216 GLY A C 1
ATOM 1544 O O . GLY A 1 216 ? -10.647 13.610 28.909 1.00 58.97 216 GLY A O 1
ATOM 1545 N N . ASN A 1 217 ? -9.432 14.967 27.585 1.00 67.94 217 ASN A N 1
ATOM 1546 C CA . ASN A 1 217 ? -9.643 14.193 26.361 1.00 67.94 217 ASN A CA 1
ATOM 1547 C C . ASN A 1 217 ? -8.790 12.923 26.376 1.00 67.94 217 ASN A C 1
ATOM 1549 O O . ASN A 1 217 ? -7.688 12.901 26.932 1.00 67.94 217 ASN A O 1
ATOM 1553 N N . MET A 1 218 ? -9.295 11.871 25.735 1.00 76.31 218 MET A N 1
ATOM 1554 C CA . MET A 1 218 ? -8.668 10.554 25.746 1.00 76.31 218 MET A CA 1
ATOM 1555 C C . MET A 1 218 ? -7.681 10.404 24.596 1.00 76.31 218 MET A C 1
ATOM 1557 O O . MET A 1 218 ? -8.034 10.636 23.440 1.00 76.31 218 MET A O 1
ATOM 1561 N N . THR A 1 219 ? -6.463 9.965 24.899 1.00 74.81 219 THR A N 1
ATOM 1562 C CA . THR A 1 219 ? -5.469 9.599 23.889 1.00 74.81 219 THR A CA 1
ATOM 1563 C C . THR A 1 219 ? -5.391 8.084 23.763 1.00 74.81 219 THR A C 1
ATOM 1565 O O . THR A 1 219 ? -5.279 7.367 24.754 1.00 74.81 219 THR A O 1
ATOM 1568 N N . PHE A 1 220 ? -5.451 7.589 22.531 1.00 81.88 220 PHE A N 1
ATOM 1569 C CA . PHE A 1 220 ? -5.288 6.176 22.205 1.00 81.88 220 PHE A CA 1
ATOM 1570 C C . PHE A 1 220 ? -4.015 6.028 21.381 1.00 81.88 220 PHE A C 1
ATOM 1572 O O . PHE A 1 220 ? -3.872 6.694 20.356 1.00 81.88 220 PHE A O 1
ATOM 1579 N N . THR A 1 221 ? -3.105 5.165 21.825 1.00 80.69 221 THR A N 1
ATOM 1580 C CA . THR A 1 221 ? -1.859 4.829 21.127 1.00 80.69 221 THR A CA 1
ATOM 1581 C C . THR A 1 221 ? -1.833 3.324 20.903 1.00 80.69 221 THR A C 1
ATOM 1583 O O . THR A 1 221 ? -1.749 2.554 21.859 1.00 80.69 221 THR A O 1
ATOM 1586 N N . VAL A 1 222 ? -1.927 2.904 19.643 1.00 86.12 222 VAL A N 1
ATOM 1587 C CA . VAL A 1 222 ? -2.017 1.501 19.228 1.00 86.12 222 VAL A CA 1
ATOM 1588 C C . VAL A 1 222 ? -0.770 1.141 18.431 1.00 86.12 222 VAL A C 1
ATOM 1590 O O . VAL A 1 222 ? -0.549 1.688 17.352 1.00 86.12 222 VAL A O 1
ATOM 1593 N N . ALA A 1 223 ? 0.039 0.215 18.940 1.00 84.19 223 ALA A N 1
ATOM 1594 C CA . ALA A 1 223 ? 1.122 -0.392 18.171 1.00 84.19 223 ALA A CA 1
ATOM 1595 C C . ALA A 1 223 ? 0.530 -1.364 17.140 1.00 84.19 223 ALA A C 1
ATOM 1597 O O . ALA A 1 223 ? -0.365 -2.146 17.473 1.00 84.19 223 ALA A O 1
ATOM 1598 N N . THR A 1 224 ? 1.011 -1.324 15.896 1.00 82.25 224 THR A N 1
ATOM 1599 C CA . THR A 1 224 ? 0.462 -2.134 14.797 1.00 82.25 224 THR A CA 1
ATOM 1600 C C . THR A 1 224 ? 1.548 -2.932 14.080 1.00 82.25 224 THR A C 1
ATOM 1602 O O . THR A 1 224 ? 2.728 -2.589 14.120 1.00 82.25 224 THR A O 1
ATOM 1605 N N . GLY A 1 225 ? 1.133 -4.013 13.426 1.00 74.12 225 GLY A N 1
ATOM 1606 C CA . GLY A 1 225 ? 1.881 -4.702 12.382 1.00 74.12 225 GLY A CA 1
ATOM 1607 C C . GLY A 1 225 ? 0.967 -5.021 11.196 1.00 74.12 225 GLY A C 1
ATOM 1608 O O . GLY A 1 225 ? -0.254 -4.892 11.280 1.00 74.12 225 GLY A O 1
ATOM 1609 N N . SER A 1 226 ? 1.545 -5.493 10.092 1.00 71.94 226 SER A N 1
ATOM 1610 C CA . SER A 1 226 ? 0.888 -5.620 8.775 1.00 71.94 226 SER A CA 1
ATOM 1611 C C . SER A 1 226 ? -0.323 -6.571 8.678 1.00 71.94 226 SER A C 1
ATOM 1613 O O . SER A 1 226 ? -0.935 -6.672 7.617 1.00 71.94 226 SER A O 1
ATOM 1615 N N . ALA A 1 227 ? -0.691 -7.264 9.761 1.00 78.50 227 ALA A N 1
ATOM 1616 C CA . ALA A 1 227 ? -1.901 -8.085 9.855 1.00 78.50 227 ALA A CA 1
ATOM 1617 C C . ALA A 1 227 ? -3.086 -7.371 10.549 1.00 78.50 227 ALA A C 1
ATOM 1619 O O . ALA A 1 227 ? -4.212 -7.879 10.525 1.00 78.50 227 ALA A O 1
ATOM 1620 N N . ASN A 1 228 ? -2.857 -6.213 11.180 1.00 90.38 228 ASN A N 1
ATOM 1621 C CA . ASN A 1 228 ? -3.834 -5.582 12.064 1.00 90.38 228 ASN A CA 1
ATOM 1622 C C . ASN A 1 228 ? -4.920 -4.818 11.301 1.00 90.38 228 ASN A C 1
ATOM 1624 O O . ASN A 1 228 ? -4.676 -3.762 10.716 1.00 90.38 228 ASN A O 1
ATOM 1628 N N . THR A 1 229 ? -6.143 -5.356 11.320 1.00 94.94 229 THR A N 1
ATOM 1629 C CA . THR A 1 229 ? -7.226 -4.912 10.430 1.00 94.94 229 THR A CA 1
ATOM 1630 C C . THR A 1 229 ? -8.547 -4.626 11.146 1.00 94.94 229 THR A C 1
ATOM 1632 O O . THR A 1 229 ? -8.973 -5.378 12.026 1.00 94.94 229 THR A O 1
ATOM 1635 N N . ILE A 1 230 ? -9.223 -3.557 10.717 1.00 98.44 230 ILE A N 1
ATOM 1636 C CA . ILE A 1 230 ? -10.620 -3.255 11.058 1.00 98.44 230 ILE A CA 1
ATOM 1637 C C . ILE A 1 230 ? -11.468 -3.391 9.788 1.00 98.44 230 ILE A C 1
ATOM 1639 O O . ILE A 1 230 ? -11.281 -2.628 8.842 1.00 98.44 230 ILE A O 1
ATOM 1643 N N . ASP A 1 231 ? -12.414 -4.332 9.787 1.00 97.50 231 ASP A N 1
ATOM 1644 C CA . ASP A 1 231 ? -13.417 -4.521 8.729 1.00 97.50 231 ASP A CA 1
ATOM 1645 C C . ASP A 1 231 ? -14.795 -4.089 9.250 1.00 97.50 231 ASP A C 1
ATOM 1647 O O . ASP A 1 231 ? -15.472 -4.839 9.952 1.00 97.50 231 ASP A O 1
ATOM 1651 N N . SER A 1 232 ? -15.218 -2.866 8.936 1.00 97.62 232 SER A N 1
ATOM 1652 C CA . SER A 1 232 ? -16.414 -2.241 9.504 1.00 97.62 232 SER A CA 1
ATOM 1653 C C . SER A 1 232 ? -17.532 -2.076 8.471 1.00 97.62 232 SER A C 1
ATOM 1655 O O . SER A 1 232 ? -17.577 -1.074 7.758 1.00 97.62 232 SER A O 1
ATOM 1657 N N . TYR A 1 233 ? -18.480 -3.014 8.444 1.00 97.38 233 TYR A N 1
ATOM 1658 C CA . TYR A 1 233 ? -19.673 -2.999 7.579 1.00 97.38 233 TYR A CA 1
ATOM 1659 C C . TYR A 1 233 ? -20.993 -2.804 8.352 1.00 97.38 233 TYR A C 1
ATOM 1661 O O . TYR A 1 233 ? -22.051 -2.638 7.745 1.00 97.38 233 TYR A O 1
ATOM 1669 N N . GLY A 1 234 ? -20.940 -2.801 9.687 1.00 95.94 234 GLY A N 1
ATOM 1670 C CA . GLY A 1 234 ? -22.071 -2.489 10.566 1.00 95.94 234 GLY A CA 1
ATOM 1671 C C . GLY A 1 234 ? -22.316 -0.990 10.788 1.00 95.94 234 GLY A C 1
ATOM 1672 O O . GLY A 1 234 ? -21.662 -0.128 10.196 1.00 95.94 234 GLY A O 1
ATOM 1673 N N . SER A 1 235 ? -23.258 -0.691 11.680 1.00 97.69 235 SER A N 1
ATOM 1674 C CA . SER A 1 235 ? -23.547 0.652 12.197 1.00 97.69 235 SER A CA 1
ATOM 1675 C C . SER A 1 235 ? -22.731 0.938 13.460 1.00 97.69 235 SER A C 1
ATOM 1677 O O . SER A 1 235 ? -22.712 0.118 14.380 1.00 97.69 235 SER A O 1
ATOM 1679 N N . VAL A 1 236 ? -22.091 2.108 13.519 1.00 98.06 236 VAL A N 1
ATOM 1680 C CA . VAL A 1 236 ? -21.363 2.620 14.688 1.00 98.06 236 VAL A CA 1
ATOM 1681 C C . VAL A 1 236 ? -21.823 4.047 14.990 1.00 98.06 236 VAL A C 1
ATOM 1683 O O . VAL A 1 236 ? -21.467 4.993 14.289 1.00 98.06 236 VAL A O 1
ATOM 1686 N N . ALA A 1 237 ? -22.617 4.204 16.043 1.00 94.44 237 ALA A N 1
ATOM 1687 C CA . ALA A 1 237 ? -23.185 5.475 16.464 1.00 94.44 237 ALA A CA 1
ATOM 1688 C C . ALA A 1 237 ? -22.618 5.933 17.817 1.00 94.44 237 ALA A C 1
ATOM 1690 O O . ALA A 1 237 ? -22.580 5.174 18.787 1.00 94.44 237 ALA A O 1
ATOM 1691 N N . ALA A 1 238 ? -22.227 7.203 17.885 1.00 90.62 238 ALA A N 1
ATOM 1692 C CA . ALA A 1 238 ? -21.947 7.925 19.122 1.00 90.62 238 ALA A CA 1
ATOM 1693 C C . ALA A 1 238 ? -22.507 9.347 18.989 1.00 90.62 238 ALA A C 1
ATOM 1695 O O . ALA A 1 238 ? -21.769 10.318 18.818 1.00 90.62 238 ALA A O 1
ATOM 1696 N N . GLN A 1 239 ? -23.839 9.448 18.970 1.00 87.50 239 GLN A N 1
ATOM 1697 C CA . GLN A 1 239 ? -24.564 10.717 18.847 1.00 87.50 239 GLN A CA 1
ATOM 1698 C C . GLN A 1 239 ? -24.057 11.710 19.897 1.00 87.50 239 GLN A C 1
ATOM 1700 O O . GLN A 1 239 ? -23.928 11.346 21.066 1.00 87.50 239 GLN A O 1
ATOM 1705 N N . ARG A 1 240 ? -23.766 12.948 19.482 1.00 80.94 240 ARG A N 1
ATOM 1706 C CA . ARG A 1 240 ? -23.203 14.030 20.317 1.00 80.94 240 ARG A CA 1
ATOM 1707 C C . ARG A 1 240 ? -21.801 13.745 20.890 1.00 80.94 240 ARG A C 1
ATOM 1709 O O . ARG A 1 240 ? -21.303 14.527 21.696 1.00 80.94 240 ARG A O 1
ATOM 1716 N N . GLY A 1 241 ? -21.174 12.641 20.481 1.00 86.81 241 GLY A N 1
ATOM 1717 C CA . GLY A 1 241 ? -19.944 12.089 21.042 1.00 86.81 241 GLY A CA 1
ATOM 1718 C C . GLY A 1 241 ? -18.870 11.804 19.987 1.00 86.81 241 GLY A C 1
ATOM 1719 O O . GLY A 1 241 ? -18.717 12.559 19.023 1.00 86.81 241 GLY A O 1
ATOM 1720 N N . ALA A 1 242 ? -18.096 10.730 20.182 1.00 90.25 242 ALA A N 1
ATOM 1721 C CA . ALA A 1 242 ? -16.917 10.434 19.361 1.00 90.25 242 ALA A CA 1
ATOM 1722 C C . ALA A 1 242 ? -16.809 8.969 18.887 1.00 90.25 242 ALA A C 1
ATOM 1724 O O . ALA A 1 242 ? -17.055 8.033 19.651 1.00 90.25 242 ALA A O 1
ATOM 1725 N N . VAL A 1 243 ? -16.357 8.763 17.644 1.00 95.06 243 VAL A N 1
ATOM 1726 C CA . VAL A 1 243 ? -16.037 7.442 17.070 1.00 95.06 243 VAL A CA 1
ATOM 1727 C C . VAL A 1 243 ? -14.581 7.398 16.602 1.00 95.06 243 VAL A C 1
ATOM 1729 O O . VAL A 1 243 ? -14.193 8.131 15.696 1.00 95.06 243 VAL A O 1
ATOM 1732 N N . GLY A 1 244 ? -13.779 6.508 17.187 1.00 95.31 244 GLY A N 1
ATOM 1733 C CA . GLY A 1 244 ? -12.388 6.264 16.793 1.00 95.31 244 GLY A CA 1
ATOM 1734 C C . GLY A 1 244 ? -12.165 4.883 16.181 1.00 95.31 244 GLY A C 1
ATOM 1735 O O . GLY A 1 244 ? -12.750 3.898 16.632 1.00 95.31 244 GLY A O 1
ATOM 1736 N N . MET A 1 245 ? -11.282 4.796 15.186 1.00 98.31 245 MET A N 1
ATOM 1737 C CA . MET A 1 245 ? -10.806 3.535 14.608 1.00 98.31 245 MET A CA 1
ATOM 1738 C C . MET A 1 245 ? -9.286 3.586 14.376 1.00 98.31 245 MET A C 1
ATOM 1740 O O . MET A 1 245 ? -8.800 4.515 13.731 1.00 98.31 245 MET A O 1
ATOM 1744 N N . PHE A 1 246 ? -8.545 2.589 14.869 1.00 95.75 246 PHE A N 1
ATOM 1745 C CA . PHE A 1 246 ? -7.073 2.571 14.904 1.00 95.75 246 PHE A CA 1
ATOM 1746 C C . PHE A 1 246 ? -6.508 1.215 14.421 1.00 95.75 246 PHE A C 1
ATOM 1748 O O . PHE A 1 246 ? -6.819 0.196 15.031 1.00 95.75 246 PHE A O 1
ATOM 1755 N N . ALA A 1 247 ? -5.704 1.156 13.348 1.00 94.94 247 ALA A N 1
ATOM 1756 C CA . ALA A 1 247 ? -5.191 -0.118 12.783 1.00 94.94 247 ALA A CA 1
ATOM 1757 C C . ALA A 1 247 ? -3.938 0.044 11.886 1.00 94.94 247 ALA A C 1
ATOM 1759 O O . ALA A 1 247 ? -3.505 1.168 11.650 1.00 94.94 247 ALA A O 1
ATOM 1760 N N . ASP A 1 248 ? -3.396 -1.042 11.301 1.00 88.19 248 ASP A N 1
ATOM 1761 C CA . ASP A 1 248 ? -2.591 -0.928 10.061 1.00 88.19 248 ASP A CA 1
ATOM 1762 C C . ASP A 1 248 ? -3.506 -0.564 8.887 1.00 88.19 248 ASP A C 1
ATOM 1764 O O . ASP A 1 248 ? -3.224 0.375 8.140 1.00 88.19 248 ASP A O 1
ATOM 1768 N N . SER A 1 249 ? -4.636 -1.269 8.766 1.00 91.50 249 SER A N 1
ATOM 1769 C CA . SER A 1 249 ? -5.604 -1.072 7.688 1.00 91.50 249 SER A CA 1
ATOM 1770 C C . SER A 1 249 ? -7.042 -1.009 8.202 1.00 91.50 249 SER A C 1
ATOM 1772 O O . SER A 1 249 ? -7.478 -1.862 8.977 1.00 91.50 249 SER A O 1
ATOM 1774 N N . ILE A 1 250 ? -7.803 -0.033 7.710 1.00 98.12 250 ILE A N 1
ATOM 1775 C CA . ILE A 1 250 ? -9.221 0.173 8.023 1.00 98.12 250 ILE A CA 1
ATOM 1776 C C . ILE A 1 250 ? -10.034 0.100 6.728 1.00 98.12 250 ILE A C 1
ATOM 1778 O O . ILE A 1 250 ? -9.782 0.854 5.786 1.00 98.12 250 ILE A O 1
ATOM 1782 N N . VAL A 1 251 ? -11.048 -0.760 6.694 1.00 98.19 251 VAL A N 1
ATOM 1783 C CA . VAL A 1 251 ? -12.098 -0.751 5.670 1.00 98.19 251 VAL A CA 1
ATOM 1784 C C . VAL A 1 251 ? -13.417 -0.392 6.344 1.00 98.19 251 VAL A C 1
ATOM 1786 O O . VAL A 1 251 ? -13.844 -1.085 7.263 1.00 98.19 251 VAL A O 1
ATOM 1789 N N . HIS A 1 252 ? -14.077 0.678 5.898 1.00 98.00 252 HIS A N 1
ATOM 1790 C CA . HIS A 1 252 ? -15.375 1.096 6.434 1.00 98.00 252 HIS A CA 1
ATOM 1791 C C . HIS A 1 252 ? -16.437 1.197 5.331 1.00 98.00 252 HIS A C 1
ATOM 1793 O O . HIS A 1 252 ? -16.621 2.248 4.723 1.00 98.00 252 HIS A O 1
ATOM 1799 N N . GLY A 1 253 ? -17.132 0.085 5.076 1.00 95.94 253 GLY A N 1
ATOM 1800 C CA . GLY A 1 253 ? -18.285 0.001 4.167 1.00 95.94 253 GLY A CA 1
ATOM 1801 C C . GLY A 1 253 ? -19.645 0.072 4.874 1.00 95.94 253 GLY A C 1
ATOM 1802 O O . GLY A 1 253 ? -20.661 -0.236 4.259 1.00 95.94 253 GLY A O 1
ATOM 1803 N N . GLY A 1 254 ? -19.655 0.394 6.170 1.00 95.62 254 GLY A N 1
ATOM 1804 C CA . GLY A 1 254 ? -20.844 0.469 7.017 1.00 95.62 254 GLY A CA 1
ATOM 1805 C C . GLY A 1 254 ? -21.388 1.890 7.154 1.00 95.62 254 GLY A C 1
ATOM 1806 O O . GLY A 1 254 ? -21.411 2.652 6.188 1.00 95.62 254 GLY A O 1
ATOM 1807 N N . GLN A 1 255 ? -21.838 2.240 8.360 1.00 96.75 255 GLN A N 1
ATOM 1808 C CA . GLN A 1 255 ? -22.248 3.602 8.722 1.00 96.75 255 GLN A CA 1
ATOM 1809 C C . GLN A 1 255 ? -21.536 4.052 10.010 1.00 96.75 255 GLN A C 1
ATOM 1811 O O . GLN A 1 255 ? -21.532 3.308 10.992 1.00 96.75 255 GLN A O 1
ATOM 1816 N N . VAL A 1 256 ? -21.001 5.275 10.036 1.00 96.62 256 VAL A N 1
ATOM 1817 C CA . VAL A 1 256 ? -20.598 5.997 11.259 1.00 96.62 256 VAL A CA 1
ATOM 1818 C C . VAL A 1 256 ? -21.481 7.233 11.433 1.00 96.62 256 VAL A C 1
ATOM 1820 O O . VAL A 1 256 ? -21.645 7.993 10.479 1.00 96.62 256 VAL A O 1
ATOM 1823 N N . ALA A 1 257 ? -22.013 7.461 12.638 1.00 92.88 257 ALA A N 1
ATOM 1824 C CA . ALA A 1 257 ? -22.874 8.610 12.944 1.00 92.88 257 ALA A CA 1
ATOM 1825 C C . ALA A 1 257 ? -22.575 9.248 14.318 1.00 92.88 257 ALA A C 1
ATOM 1827 O O . ALA A 1 257 ? -22.612 8.560 15.341 1.00 92.88 257 ALA A O 1
ATOM 1828 N N . THR A 1 258 ? -22.341 10.566 14.364 1.00 87.38 258 THR A N 1
ATOM 1829 C CA . THR A 1 258 ? -22.077 11.323 15.615 1.00 87.38 258 THR A CA 1
ATOM 1830 C C . THR A 1 258 ? -22.939 12.583 15.813 1.00 87.38 258 THR A C 1
ATOM 1832 O O . THR A 1 258 ? -22.652 13.388 16.698 1.00 87.38 258 THR A O 1
ATOM 1835 N N . GLY A 1 259 ? -24.013 12.746 15.029 1.00 71.75 259 GLY A N 1
ATOM 1836 C CA . GLY A 1 259 ? -24.877 13.942 15.006 1.00 71.75 259 GLY A CA 1
ATOM 1837 C C . GLY A 1 259 ? -25.534 14.344 16.341 1.00 71.75 259 GLY A C 1
ATOM 1838 O O . GLY A 1 259 ? -25.526 13.591 17.317 1.00 71.75 259 GLY A O 1
ATOM 1839 N N . GLY A 1 260 ? -26.096 15.561 16.375 1.00 63.22 260 GLY A N 1
ATOM 1840 C CA . GLY A 1 260 ? -26.667 16.203 17.578 1.00 63.22 260 GLY A CA 1
ATOM 1841 C C . GLY A 1 260 ? -25.695 17.105 18.359 1.00 63.22 260 GLY A C 1
ATOM 1842 O O . GLY A 1 260 ? -25.865 17.321 19.562 1.00 63.22 260 GLY A O 1
ATOM 1843 N N . GLY A 1 261 ? -24.635 17.558 17.691 1.00 63.59 261 GLY A N 1
ATOM 1844 C CA . GLY A 1 261 ? -23.592 18.439 18.210 1.00 63.59 261 GLY A CA 1
ATOM 1845 C C . GLY A 1 261 ? -22.357 18.385 17.302 1.00 63.59 261 GLY A C 1
ATOM 1846 O O . GLY A 1 261 ? -22.371 17.656 16.306 1.00 63.59 261 GLY A O 1
ATOM 1847 N N . PRO A 1 262 ? -21.263 19.091 17.638 1.00 66.31 262 PRO A N 1
ATOM 1848 C CA . PRO A 1 262 ? -19.998 19.013 16.908 1.00 66.31 262 PRO A CA 1
ATOM 1849 C C . PRO A 1 262 ? -19.226 17.723 17.260 1.00 66.31 262 PRO A C 1
ATOM 1851 O O . PRO A 1 262 ? -18.122 17.773 17.807 1.00 66.31 262 PRO A O 1
ATOM 1854 N N . GLY A 1 263 ? -19.832 16.566 16.971 1.00 82.69 263 GLY A N 1
ATOM 1855 C CA . GLY A 1 263 ? -19.270 15.237 17.221 1.00 82.69 263 GLY A CA 1
ATOM 1856 C C . GLY A 1 263 ? -18.001 14.958 16.411 1.00 82.69 263 GLY A C 1
ATOM 1857 O O . GLY A 1 263 ? -17.702 15.644 15.431 1.00 82.69 263 GLY A O 1
ATOM 1858 N N . GLU A 1 264 ? -17.230 13.947 16.809 1.00 89.25 264 GLU A N 1
ATOM 1859 C CA . GLU A 1 264 ? -15.892 13.704 16.249 1.00 89.25 264 GLU A CA 1
ATOM 1860 C C . GLU A 1 264 ? -15.733 12.285 15.687 1.00 89.25 264 GLU A C 1
ATOM 1862 O O . GLU A 1 264 ? -16.117 11.304 16.322 1.00 89.25 264 GLU A O 1
ATOM 1867 N N . VAL A 1 265 ? -15.155 12.162 14.491 1.00 95.12 265 VAL A N 1
ATOM 1868 C CA . VAL A 1 265 ? -14.810 10.873 13.878 1.00 95.12 265 VAL A CA 1
ATOM 1869 C C . VAL A 1 265 ? -13.333 10.853 13.506 1.00 95.12 265 VAL A C 1
ATOM 1871 O O . VAL A 1 265 ? -12.860 11.716 12.770 1.00 95.12 265 VAL A O 1
ATOM 1874 N N . LEU A 1 266 ? -12.614 9.837 13.977 1.00 94.56 266 LEU A N 1
ATOM 1875 C CA . LEU A 1 266 ? -11.166 9.727 13.848 1.00 94.56 266 LEU A CA 1
ATOM 1876 C C . LEU A 1 266 ? -10.773 8.339 13.328 1.00 94.56 266 LEU A C 1
ATOM 1878 O O . LEU A 1 266 ? -10.751 7.372 14.087 1.00 94.56 266 LEU A O 1
ATOM 1882 N N . LEU A 1 267 ? -10.447 8.232 12.039 1.00 97.56 267 LEU A N 1
ATOM 1883 C CA . LEU A 1 267 ? -9.873 7.016 11.450 1.00 97.56 267 LEU A CA 1
ATOM 1884 C C . LEU A 1 267 ? -8.362 7.219 11.283 1.00 97.56 267 LEU A C 1
ATOM 1886 O O . LEU A 1 267 ? -7.928 8.093 10.533 1.00 97.56 267 LEU A O 1
ATOM 1890 N N . MET A 1 268 ? -7.570 6.401 11.973 1.00 90.31 268 MET A N 1
ATOM 1891 C CA . MET A 1 268 ? -6.107 6.450 12.015 1.00 90.31 268 MET A CA 1
ATOM 1892 C C . MET A 1 268 ? -5.535 5.090 11.598 1.00 90.31 268 MET A C 1
ATOM 1894 O O . MET A 1 268 ? -5.583 4.127 12.363 1.00 90.31 268 MET A O 1
ATOM 1898 N N . ALA A 1 269 ? -4.985 4.999 10.388 1.00 89.19 269 ALA A N 1
ATOM 1899 C CA . ALA A 1 269 ? -4.376 3.771 9.875 1.00 89.19 269 ALA A CA 1
ATOM 1900 C C . ALA A 1 269 ? -2.868 3.954 9.664 1.00 89.19 269 ALA A C 1
ATOM 1902 O O . ALA A 1 269 ? -2.462 4.934 9.041 1.00 89.19 269 ALA A O 1
ATOM 1903 N N . ALA A 1 270 ? -2.029 3.010 10.103 1.00 79.50 270 ALA A N 1
ATOM 1904 C CA . ALA A 1 270 ? -0.584 3.050 9.842 1.00 79.50 270 ALA A CA 1
ATOM 1905 C C . ALA A 1 270 ? -0.269 2.918 8.341 1.00 79.50 270 ALA A C 1
ATOM 1907 O O . ALA A 1 270 ? 0.778 3.371 7.880 1.00 79.50 270 ALA A O 1
ATOM 1908 N N . ARG A 1 271 ? -1.200 2.340 7.572 1.00 79.00 271 ARG A N 1
ATOM 1909 C CA . ARG A 1 271 ? -1.083 2.106 6.137 1.00 79.00 271 ARG A CA 1
ATOM 1910 C C . ARG A 1 271 ? -2.347 2.551 5.394 1.00 79.00 271 ARG A C 1
ATOM 1912 O O . ARG A 1 271 ? -2.374 3.675 4.904 1.00 79.00 271 ARG A O 1
ATOM 1919 N N . ASP A 1 272 ? -3.404 1.748 5.307 1.00 84.25 272 ASP A N 1
ATOM 1920 C CA . ASP A 1 272 ? -4.506 2.018 4.363 1.00 84.25 272 ASP A CA 1
ATOM 1921 C C . ASP A 1 272 ? -5.861 2.307 5.036 1.00 84.25 272 ASP A C 1
ATOM 1923 O O . ASP A 1 272 ? -6.324 1.539 5.876 1.00 84.25 272 ASP A O 1
ATOM 1927 N N . ILE A 1 273 ? -6.564 3.347 4.576 1.00 95.00 273 ILE A N 1
ATOM 1928 C CA . ILE A 1 273 ? -8.002 3.555 4.818 1.00 95.00 273 ILE A CA 1
ATOM 1929 C C . ILE A 1 273 ? -8.751 3.374 3.496 1.00 95.00 273 ILE A C 1
ATOM 1931 O O . ILE A 1 273 ? -8.396 3.976 2.483 1.00 95.00 273 ILE A O 1
ATOM 1935 N N . THR A 1 274 ? -9.822 2.581 3.493 1.00 96.38 274 THR A N 1
ATOM 1936 C CA . THR A 1 274 ? -10.751 2.475 2.357 1.00 96.38 274 THR A CA 1
ATOM 1937 C C . THR A 1 274 ? -12.199 2.623 2.817 1.00 96.38 274 THR A C 1
ATOM 1939 O O . THR A 1 274 ? -12.698 1.812 3.594 1.00 96.38 274 THR A O 1
ATOM 1942 N N . VAL A 1 275 ? -12.892 3.625 2.280 1.00 97.19 275 VAL A N 1
ATOM 1943 C CA . VAL A 1 275 ? -14.350 3.782 2.361 1.00 97.19 275 VAL A CA 1
ATOM 1944 C C . VAL A 1 275 ? -14.922 3.373 0.994 1.00 97.19 275 VAL A C 1
ATOM 1946 O O . VAL A 1 275 ? -14.875 4.179 0.061 1.00 97.19 275 VAL A O 1
ATOM 1949 N N . PRO A 1 276 ? -15.356 2.112 0.799 1.00 94.75 276 PRO A N 1
ATOM 1950 C CA . PRO A 1 276 ? -15.926 1.656 -0.467 1.00 94.75 276 PRO A CA 1
ATOM 1951 C C . PRO A 1 276 ? -17.315 2.262 -0.721 1.00 94.75 276 PRO A C 1
ATOM 1953 O O . PRO A 1 276 ? -17.924 2.867 0.160 1.00 94.75 276 PRO A O 1
ATOM 1956 N N . ASP A 1 277 ? -17.825 2.066 -1.937 1.00 91.00 277 ASP A N 1
ATOM 1957 C CA . ASP A 1 277 ? -19.186 2.451 -2.318 1.00 91.00 277 ASP A CA 1
ATOM 1958 C C . ASP A 1 277 ? -20.229 1.870 -1.342 1.00 91.00 277 ASP A C 1
ATOM 1960 O O . ASP A 1 277 ? -20.189 0.684 -1.014 1.00 91.00 277 ASP A O 1
ATOM 1964 N N . GLY A 1 278 ? -21.151 2.714 -0.869 1.00 86.75 278 GLY A N 1
ATOM 1965 C CA . GLY A 1 278 ? -22.124 2.387 0.181 1.00 86.75 278 GLY A CA 1
ATOM 1966 C C . GLY A 1 278 ? -21.669 2.704 1.614 1.00 86.75 278 GLY A C 1
ATOM 1967 O O . GLY A 1 278 ? -22.524 2.858 2.484 1.00 86.75 278 GLY A O 1
ATOM 1968 N N . GLY A 1 279 ? -20.365 2.870 1.865 1.00 95.19 279 GLY A N 1
ATOM 1969 C CA . GLY A 1 279 ? -19.852 3.316 3.164 1.00 95.19 279 GLY A CA 1
ATOM 1970 C C . GLY A 1 279 ? -20.141 4.798 3.417 1.00 95.19 279 GLY A C 1
ATOM 1971 O O . GLY A 1 279 ? -19.894 5.633 2.541 1.00 95.19 279 GLY A O 1
ATOM 1972 N N . ALA A 1 280 ? -20.638 5.145 4.609 1.00 95.75 280 ALA A N 1
ATOM 1973 C CA . ALA A 1 280 ? -20.905 6.537 4.979 1.00 95.75 280 ALA A CA 1
ATOM 1974 C C . ALA A 1 280 ? -20.369 6.904 6.368 1.00 95.75 280 ALA A C 1
ATOM 1976 O O . ALA A 1 280 ? -20.625 6.217 7.354 1.00 95.75 280 ALA A O 1
ATOM 1977 N N . ILE A 1 281 ? -19.678 8.039 6.448 1.00 96.88 281 ILE A N 1
ATOM 1978 C CA . ILE A 1 281 ? -19.170 8.633 7.686 1.00 96.88 281 ILE A CA 1
ATOM 1979 C C . ILE A 1 281 ? -19.845 9.991 7.867 1.00 96.88 281 ILE A C 1
ATOM 1981 O O . ILE A 1 281 ? -19.660 10.882 7.040 1.00 96.88 281 ILE A O 1
ATOM 1985 N N . ASN A 1 282 ? -20.634 10.155 8.929 1.00 94.25 282 ASN A N 1
ATOM 1986 C CA . ASN A 1 282 ? -21.471 11.333 9.135 1.00 94.25 282 ASN A CA 1
ATOM 1987 C C . ASN A 1 282 ? -21.286 11.951 10.533 1.00 94.25 282 ASN A C 1
ATOM 1989 O O . ASN A 1 282 ? -21.713 11.392 11.544 1.00 94.25 282 ASN A O 1
ATOM 1993 N N . ALA A 1 283 ? -20.703 13.145 10.562 1.00 93.56 283 ALA A N 1
ATOM 1994 C CA . ALA A 1 283 ? -20.597 14.031 11.718 1.00 93.56 283 ALA A CA 1
ATOM 1995 C C . ALA A 1 283 ? -21.382 15.339 11.493 1.00 93.56 283 ALA A C 1
ATOM 1997 O O . ALA A 1 283 ? -21.000 16.392 11.998 1.00 93.56 283 ALA A O 1
ATOM 1998 N N . SER A 1 284 ? -22.440 15.317 10.678 1.00 92.31 284 SER A N 1
ATOM 1999 C CA . SER A 1 284 ? -23.252 16.508 10.403 1.00 92.31 284 SER A CA 1
ATOM 2000 C C . SER A 1 284 ? -24.103 16.913 11.613 1.00 92.31 284 SER A C 1
ATOM 2002 O O . SER A 1 284 ? -24.555 16.065 12.385 1.00 92.31 284 SER A O 1
ATOM 2004 N N . GLY A 1 285 ? -24.335 18.215 11.766 1.00 88.94 285 GLY A N 1
ATOM 2005 C CA . GLY A 1 285 ? -25.144 18.779 12.844 1.00 88.94 285 GLY A CA 1
ATOM 2006 C C . GLY A 1 285 ? -26.633 18.448 12.708 1.00 88.94 285 GLY A C 1
ATOM 2007 O O . GLY A 1 285 ? -27.167 18.299 11.607 1.00 88.94 285 GLY A O 1
ATOM 2008 N N . GLU A 1 286 ? -27.334 18.393 13.839 1.00 87.19 286 GLU A N 1
ATOM 2009 C CA . GLU A 1 286 ? -28.787 18.195 13.923 1.00 87.19 286 GLU A CA 1
ATOM 2010 C C . GLU A 1 286 ? -29.412 19.320 14.768 1.00 87.19 286 GLU A C 1
ATOM 2012 O O . GLU A 1 286 ? -28.702 20.006 15.489 1.00 87.19 286 GLU A O 1
ATOM 2017 N N . MET A 1 287 ? -30.731 19.534 14.691 1.00 85.38 287 MET A N 1
ATOM 2018 C CA . MET A 1 287 ? -31.484 20.415 15.617 1.00 85.38 287 MET A CA 1
ATOM 2019 C C . MET A 1 287 ? -30.961 21.867 15.794 1.00 85.38 287 MET A C 1
ATOM 2021 O O . MET A 1 287 ? -31.250 22.511 16.800 1.00 85.38 287 MET A O 1
ATOM 2025 N N . GLY A 1 288 ? -30.234 22.407 14.810 1.00 84.00 288 GLY A N 1
ATOM 2026 C CA . GLY A 1 288 ? -29.623 23.744 14.844 1.00 84.00 288 GLY A CA 1
ATOM 2027 C C . GLY A 1 288 ? -28.096 23.748 15.002 1.00 84.00 288 GLY A C 1
ATOM 2028 O O . GLY A 1 288 ? -27.482 24.804 14.838 1.00 84.00 288 GLY A O 1
ATOM 2029 N N . ASP A 1 289 ? -27.479 22.596 15.279 1.00 88.44 289 ASP A N 1
ATOM 2030 C CA . ASP A 1 289 ? -26.035 22.471 15.476 1.00 88.44 289 ASP A CA 1
ATOM 2031 C C . ASP A 1 289 ? -25.223 22.597 14.180 1.00 88.44 289 ASP A C 1
ATOM 2033 O O . ASP A 1 289 ? -25.674 22.297 13.069 1.00 88.44 289 ASP A O 1
ATOM 2037 N N . SER A 1 290 ? -23.969 23.017 14.351 1.00 90.56 290 SER A N 1
ATOM 2038 C CA . SER A 1 290 ? -22.962 23.019 13.285 1.00 90.56 290 SER A CA 1
ATOM 2039 C C . SER A 1 290 ? -22.386 21.619 13.064 1.00 90.56 290 SER A C 1
ATOM 2041 O O . SER A 1 290 ? -22.426 20.778 13.962 1.00 90.56 290 SER A O 1
ATOM 2043 N N . GLY A 1 291 ? -21.810 21.387 11.885 1.00 90.81 291 GLY A N 1
ATOM 2044 C CA . GLY A 1 291 ? -21.082 20.160 11.583 1.00 90.81 291 GLY A CA 1
ATOM 2045 C C . GLY A 1 291 ? -19.898 19.933 12.527 1.00 90.81 291 GLY A C 1
ATOM 2046 O O . GLY A 1 291 ? -19.230 20.871 12.967 1.00 90.81 291 GLY A O 1
ATOM 2047 N N . GLY A 1 292 ? -19.650 18.666 12.833 1.00 91.44 292 GLY A N 1
ATOM 2048 C CA . GLY A 1 292 ? -18.552 18.190 13.658 1.00 91.44 292 GLY A CA 1
ATOM 2049 C C . GLY A 1 292 ? -17.217 18.105 12.920 1.00 91.44 292 GLY A C 1
ATOM 2050 O O . GLY A 1 292 ? -16.948 18.836 11.965 1.00 91.44 292 GLY A O 1
ATOM 2051 N N . HIS A 1 293 ? -16.349 17.215 13.391 1.00 91.44 293 HIS A N 1
ATOM 2052 C CA . HIS A 1 293 ? -14.987 17.066 12.888 1.00 91.44 293 HIS A CA 1
ATOM 2053 C C . HIS A 1 293 ? -14.713 15.625 12.453 1.00 91.44 293 HIS A C 1
ATOM 2055 O O . HIS A 1 293 ? -14.805 14.703 13.259 1.00 91.44 293 HIS A O 1
ATOM 2061 N N . ILE A 1 294 ? -14.353 15.432 11.185 1.00 94.88 294 ILE A N 1
ATOM 2062 C CA . ILE A 1 294 ? -13.900 14.150 10.642 1.00 94.88 294 ILE A CA 1
ATOM 2063 C C . ILE A 1 294 ? -12.411 14.261 10.316 1.00 94.88 294 ILE A C 1
ATOM 2065 O O . ILE A 1 294 ? -11.994 15.166 9.600 1.00 94.88 294 ILE A O 1
ATOM 2069 N N . THR A 1 295 ? -11.610 13.307 10.773 1.00 94.56 295 THR A N 1
ATOM 2070 C CA . THR A 1 295 ? -10.217 13.137 10.351 1.00 94.56 295 THR A CA 1
ATOM 2071 C C . THR A 1 295 ? -10.035 11.724 9.805 1.00 94.56 295 THR A C 1
ATOM 2073 O O . THR A 1 295 ? -10.186 10.742 10.536 1.00 94.56 295 THR A O 1
ATOM 2076 N N . LEU A 1 296 ? -9.690 11.615 8.521 1.00 95.62 296 LEU A N 1
ATOM 2077 C CA . LEU A 1 296 ? -9.323 10.362 7.860 1.00 95.62 296 LEU A CA 1
ATOM 2078 C C . LEU A 1 296 ? -7.820 10.402 7.567 1.00 95.62 296 LEU A C 1
ATOM 2080 O O . LEU A 1 296 ? -7.384 11.073 6.633 1.00 95.62 296 LEU A O 1
ATOM 2084 N N . ASN A 1 297 ? -7.024 9.711 8.380 1.00 88.81 297 ASN A N 1
ATOM 2085 C CA . ASN A 1 297 ? -5.568 9.776 8.340 1.00 88.81 297 ASN A CA 1
ATOM 2086 C C . ASN A 1 297 ? -4.948 8.403 8.066 1.00 88.81 297 ASN A C 1
ATOM 2088 O O . ASN A 1 297 ? -4.790 7.572 8.963 1.00 88.81 297 ASN A O 1
ATOM 2092 N N . ALA A 1 298 ? -4.589 8.180 6.805 1.00 84.50 298 ALA A N 1
ATOM 2093 C CA . ALA A 1 298 ? -3.858 7.011 6.355 1.00 84.50 298 ALA A CA 1
ATOM 2094 C C . ALA A 1 298 ? -2.349 7.296 6.346 1.00 84.50 298 ALA A C 1
ATOM 2096 O O . ALA A 1 298 ? -1.882 8.333 5.864 1.00 84.50 298 ALA A O 1
ATOM 2097 N N . GLY A 1 299 ? -1.565 6.348 6.848 1.00 70.38 299 GLY A N 1
ATOM 2098 C CA . GLY A 1 299 ? -0.110 6.379 6.775 1.00 70.38 299 GLY A CA 1
ATOM 2099 C C . GLY A 1 299 ? 0.435 6.031 5.391 1.00 70.38 299 GLY A C 1
ATOM 2100 O O . GLY A 1 299 ? 1.578 6.355 5.127 1.00 70.38 299 GLY A O 1
ATOM 2101 N N . ASN A 1 300 ? -0.365 5.450 4.493 1.00 71.94 300 ASN A N 1
ATOM 2102 C CA . ASN A 1 300 ? -0.063 5.168 3.087 1.00 71.94 300 ASN A CA 1
ATOM 2103 C C . ASN A 1 300 ? -1.164 5.725 2.167 1.00 71.94 300 ASN A C 1
ATOM 2105 O O . ASN A 1 300 ? -0.985 6.796 1.583 1.00 71.94 300 ASN A O 1
ATOM 2109 N N . ARG A 1 301 ? -2.309 5.037 2.063 1.00 80.19 301 ARG A N 1
ATOM 2110 C CA . ARG A 1 301 ? -3.366 5.341 1.084 1.00 80.19 301 ARG A CA 1
ATOM 2111 C C . ARG A 1 301 ? -4.725 5.571 1.736 1.00 80.19 301 ARG A C 1
ATOM 2113 O O . ARG A 1 301 ? -5.195 4.724 2.490 1.00 80.19 301 ARG A O 1
ATOM 2120 N N . LEU A 1 302 ? -5.398 6.655 1.361 1.00 87.50 302 LEU A N 1
ATOM 2121 C CA . LEU A 1 302 ? -6.804 6.917 1.679 1.00 87.50 302 LEU A CA 1
ATOM 2122 C C . LEU A 1 302 ? -7.633 6.839 0.394 1.00 87.50 302 LEU A C 1
ATOM 2124 O O . LEU A 1 302 ? -7.462 7.653 -0.512 1.00 87.50 302 LEU A O 1
ATOM 2128 N N . LYS A 1 303 ? -8.551 5.873 0.319 1.00 90.31 303 LYS A N 1
ATOM 2129 C CA . LYS A 1 303 ? -9.477 5.708 -0.807 1.00 90.31 303 LYS A CA 1
ATOM 2130 C C . LYS A 1 303 ? -10.927 5.941 -0.387 1.00 90.31 303 LYS A C 1
ATOM 2132 O O . LYS A 1 303 ? -11.393 5.346 0.581 1.00 90.31 303 LYS A O 1
ATOM 2137 N N . ILE A 1 304 ? -11.645 6.749 -1.165 1.00 92.50 304 ILE A N 1
ATOM 2138 C CA . ILE A 1 304 ? -13.077 7.034 -1.015 1.00 92.50 304 ILE A CA 1
ATOM 2139 C C . ILE A 1 304 ? -13.792 6.666 -2.326 1.00 92.50 304 ILE A C 1
ATOM 2141 O O . ILE A 1 304 ? -13.381 7.074 -3.419 1.00 92.50 304 ILE A O 1
ATOM 2145 N N . GLY A 1 305 ? -14.841 5.850 -2.218 1.00 85.94 305 GLY A N 1
ATOM 2146 C CA . GLY A 1 305 ? -15.677 5.388 -3.328 1.00 85.94 305 GLY A CA 1
ATOM 2147 C C . GLY A 1 305 ? -16.485 6.504 -3.999 1.00 85.94 305 GLY A C 1
ATOM 2148 O O . GLY A 1 305 ? -16.705 7.573 -3.429 1.00 85.94 305 GLY A O 1
ATOM 2149 N N . ALA A 1 306 ? -16.949 6.253 -5.223 1.00 82.12 306 ALA A N 1
ATOM 2150 C CA . ALA A 1 306 ? -17.767 7.198 -5.986 1.00 82.12 306 ALA A CA 1
ATOM 2151 C C . ALA A 1 306 ? -19.203 7.289 -5.441 1.00 82.12 306 ALA A C 1
ATOM 2153 O O . ALA A 1 306 ? -19.903 8.263 -5.708 1.00 82.12 306 ALA A O 1
ATOM 2154 N N . GLN A 1 307 ? -19.647 6.279 -4.691 1.00 86.31 307 GLN A N 1
ATOM 2155 C CA . GLN A 1 307 ? -20.926 6.205 -3.977 1.00 86.31 307 GLN A CA 1
ATOM 2156 C C . GLN A 1 307 ? -20.710 6.017 -2.460 1.00 86.31 307 GLN A C 1
ATOM 2158 O O . GLN A 1 307 ? -21.574 5.488 -1.764 1.00 86.31 307 GLN A O 1
ATOM 2163 N N . ALA A 1 308 ? -19.539 6.410 -1.949 1.00 90.50 308 ALA A N 1
ATOM 2164 C CA . ALA A 1 308 ? -19.308 6.622 -0.521 1.00 90.50 308 ALA A CA 1
ATOM 2165 C C . ALA A 1 308 ? -19.792 8.026 -0.101 1.00 90.50 308 ALA A C 1
ATOM 2167 O O . ALA A 1 308 ? -20.054 8.873 -0.959 1.00 90.50 308 ALA A O 1
ATOM 2168 N N . SER A 1 309 ? -19.873 8.299 1.204 1.00 92.19 309 SER A N 1
ATOM 2169 C CA . SER A 1 309 ? -20.161 9.645 1.727 1.00 92.19 309 SER A CA 1
ATOM 2170 C C . SER A 1 309 ? -19.326 9.979 2.966 1.00 92.19 309 SER A C 1
ATOM 2172 O O . SER A 1 309 ? -19.203 9.158 3.872 1.00 92.19 309 SER A O 1
ATOM 2174 N N . VAL A 1 310 ? -18.774 11.191 3.027 1.00 94.06 310 VAL A N 1
ATOM 2175 C CA . VAL A 1 310 ? -18.069 11.746 4.191 1.00 94.06 310 VAL A CA 1
ATOM 2176 C C . VAL A 1 310 ? -18.626 13.147 4.459 1.00 94.06 310 VAL A C 1
ATOM 2178 O O . VAL A 1 310 ? -18.364 14.084 3.704 1.00 94.06 310 VAL A O 1
ATOM 2181 N N . ALA A 1 311 ? -19.437 13.268 5.509 1.00 92.81 311 ALA A N 1
ATOM 2182 C CA . ALA A 1 311 ? -20.361 14.379 5.715 1.00 92.81 311 ALA A CA 1
ATOM 2183 C C . ALA A 1 311 ? -20.150 15.069 7.070 1.00 92.81 311 ALA A C 1
ATOM 2185 O O . ALA A 1 311 ? -20.314 14.448 8.119 1.00 92.81 311 ALA A O 1
ATOM 2186 N N . ALA A 1 312 ? -19.839 16.362 7.052 1.00 92.81 312 ALA A N 1
ATOM 2187 C CA . ALA A 1 312 ? -19.783 17.235 8.226 1.00 92.81 312 ALA A CA 1
ATOM 2188 C C . ALA A 1 312 ? -20.565 18.533 7.950 1.00 92.81 312 ALA A C 1
ATOM 2190 O O . ALA A 1 312 ? -20.054 19.642 8.104 1.00 92.81 312 ALA A O 1
ATOM 2191 N N . ASP A 1 313 ? -21.794 18.406 7.452 1.00 91.31 313 ASP A N 1
ATOM 2192 C CA . ASP A 1 313 ? -22.661 19.549 7.160 1.00 91.31 313 ASP A CA 1
ATOM 2193 C C . ASP A 1 313 ? -23.214 20.199 8.444 1.00 91.31 313 ASP A C 1
ATOM 2195 O O . ASP A 1 313 ? -23.355 19.546 9.476 1.00 91.31 313 ASP A O 1
ATOM 2199 N N . GLY A 1 314 ? -23.592 21.476 8.378 1.00 89.81 314 GLY A N 1
ATOM 2200 C CA . GLY A 1 314 ? -24.463 22.099 9.382 1.00 89.81 314 GLY A CA 1
ATOM 2201 C C . GLY A 1 314 ? -25.902 21.597 9.258 1.00 89.81 314 GLY A C 1
ATOM 2202 O O . GLY A 1 314 ? -26.315 21.151 8.185 1.00 89.81 314 GLY A O 1
ATOM 2203 N N . SER A 1 315 ? -26.696 21.668 10.326 1.00 89.62 315 SER A N 1
ATOM 2204 C CA . SER A 1 315 ? -28.068 21.153 10.278 1.00 89.62 315 SER A CA 1
ATOM 2205 C C . SER A 1 315 ? -28.976 21.957 9.331 1.00 89.62 315 SER A C 1
ATOM 2207 O O . SER A 1 315 ? -28.783 23.150 9.086 1.00 89.62 315 SER A O 1
ATOM 2209 N N . SER A 1 316 ? -30.055 21.333 8.855 1.00 86.69 316 SER A N 1
ATOM 2210 C CA . SER A 1 316 ? -31.098 22.005 8.061 1.00 86.69 316 SER A CA 1
ATOM 2211 C C . SER A 1 316 ? -31.929 23.037 8.840 1.00 86.69 316 SER A C 1
ATOM 2213 O O . SER A 1 316 ? -32.744 23.734 8.239 1.00 86.69 316 SER A O 1
ATOM 2215 N N . GLN A 1 317 ? -31.734 23.147 10.159 1.00 86.12 317 GLN A N 1
ATOM 2216 C CA . GLN A 1 317 ? -32.418 24.103 11.040 1.00 86.12 317 GLN A CA 1
ATOM 2217 C C . GLN A 1 317 ? -31.506 25.266 11.474 1.00 86.12 317 GLN A C 1
ATOM 2219 O O . GLN A 1 317 ? -31.984 26.246 12.039 1.00 86.12 317 GLN A O 1
ATOM 2224 N N . GLY A 1 318 ? -30.201 25.176 11.199 1.00 82.62 318 GLY A N 1
ATOM 2225 C CA . GLY A 1 318 ? -29.179 26.138 11.608 1.00 82.62 318 GLY A CA 1
ATOM 2226 C C . GLY A 1 318 ? -27.805 25.477 11.743 1.00 82.62 318 GLY A C 1
ATOM 2227 O O . GLY A 1 318 ? -27.703 24.253 11.702 1.00 82.62 318 GLY A O 1
ATOM 2228 N N . GLY A 1 319 ? -26.764 26.290 11.915 1.00 85.19 319 GLY A N 1
ATOM 2229 C CA . GLY A 1 319 ? -25.391 25.820 12.116 1.00 85.19 319 GLY A CA 1
ATOM 2230 C C . GLY A 1 319 ? -24.502 25.910 10.872 1.00 85.19 319 GLY A C 1
ATOM 2231 O O . GLY A 1 319 ? -24.964 25.848 9.730 1.00 85.19 319 GLY A O 1
ATOM 2232 N N . SER A 1 320 ? -23.205 26.087 11.117 1.00 89.62 320 SER A N 1
ATOM 2233 C CA . SER A 1 320 ? -22.151 26.127 10.098 1.00 89.62 320 SER A CA 1
ATOM 2234 C C . SER A 1 320 ? -21.802 24.725 9.597 1.00 89.62 320 SER A C 1
ATOM 2236 O O . SER A 1 320 ? -22.055 23.736 10.284 1.00 89.62 320 SER A O 1
ATOM 2238 N N . GLY A 1 321 ? -21.139 24.625 8.445 1.00 87.81 321 GLY A N 1
ATOM 2239 C CA . GLY A 1 321 ? -20.388 23.411 8.112 1.00 87.81 321 GLY A CA 1
ATOM 2240 C C . GLY A 1 321 ? -19.230 23.164 9.094 1.00 87.81 321 GLY A C 1
ATOM 2241 O O . GLY A 1 321 ? -18.739 24.096 9.732 1.00 87.81 321 GLY A O 1
ATOM 2242 N N . GLY A 1 322 ? -18.821 21.902 9.222 1.00 90.12 322 GLY A N 1
ATOM 2243 C CA . GLY A 1 322 ? -17.781 21.433 10.139 1.00 90.12 322 GLY A CA 1
ATOM 2244 C C . GLY A 1 322 ? -16.368 21.432 9.548 1.00 90.12 322 GLY A C 1
ATOM 2245 O O . GLY A 1 322 ? -15.992 22.313 8.777 1.00 90.12 322 GLY A O 1
ATOM 2246 N N . LEU A 1 323 ? -15.568 20.429 9.911 1.00 87.25 323 LEU A N 1
ATOM 2247 C CA . LEU A 1 323 ? -14.209 20.229 9.397 1.00 87.25 323 LEU A CA 1
ATOM 2248 C C . LEU A 1 323 ? -14.013 18.780 8.937 1.00 87.25 323 LEU A C 1
ATOM 2250 O O . LEU A 1 323 ? -14.366 17.847 9.658 1.00 87.25 323 LEU A O 1
ATOM 2254 N N . ILE A 1 324 ? -13.416 18.593 7.761 1.00 90.56 324 ILE A N 1
ATOM 2255 C CA . ILE A 1 324 ? -12.970 17.291 7.252 1.00 90.56 324 ILE A CA 1
ATOM 2256 C C . ILE A 1 324 ? -11.486 17.385 6.880 1.00 90.56 324 ILE A C 1
ATOM 2258 O O . ILE A 1 324 ? -11.142 18.037 5.897 1.00 90.56 324 ILE A O 1
ATOM 2262 N N . ASP A 1 325 ? -10.615 16.710 7.628 1.00 86.62 325 ASP A N 1
ATOM 2263 C CA . ASP A 1 325 ? -9.192 16.545 7.308 1.00 86.62 325 ASP A CA 1
ATOM 2264 C C . ASP A 1 325 ? -8.958 15.185 6.615 1.00 86.62 325 ASP A C 1
ATOM 2266 O O . ASP A 1 325 ? -9.218 14.123 7.190 1.00 86.62 325 ASP A O 1
ATOM 2270 N N . LEU A 1 326 ? -8.457 15.205 5.375 1.00 88.12 326 LEU A N 1
ATOM 2271 C CA . LEU A 1 326 ? -8.095 14.024 4.578 1.00 88.12 326 LEU A CA 1
ATOM 2272 C C . LEU A 1 326 ? -6.569 13.952 4.422 1.00 88.12 326 LEU A C 1
ATOM 2274 O O . LEU A 1 326 ? -5.973 14.818 3.777 1.00 88.12 326 LEU A O 1
ATOM 2278 N N . ILE A 1 327 ? -5.934 12.926 4.994 1.00 80.75 327 ILE A N 1
ATOM 2279 C CA . ILE A 1 327 ? -4.471 12.842 5.136 1.00 80.75 327 ILE A CA 1
ATOM 2280 C C . ILE A 1 327 ? -3.956 11.487 4.618 1.00 80.75 327 ILE A C 1
ATOM 2282 O O . ILE A 1 327 ? -4.365 10.443 5.121 1.00 80.75 327 ILE A O 1
ATOM 2286 N N . ALA A 1 328 ? -3.066 11.491 3.617 1.00 77.56 328 ALA A N 1
ATOM 2287 C CA . ALA A 1 328 ? -2.451 10.288 3.021 1.00 77.56 328 ALA A CA 1
ATOM 2288 C C . ALA A 1 328 ? -1.214 10.631 2.166 1.00 77.56 328 ALA A C 1
ATOM 2290 O O . ALA A 1 328 ? -1.011 11.799 1.846 1.00 77.56 328 ALA A O 1
ATOM 2291 N N . TYR A 1 329 ? -0.413 9.638 1.753 1.00 63.28 329 TYR A N 1
ATOM 2292 C CA . TYR A 1 329 ? 0.524 9.802 0.624 1.00 63.28 329 TYR A CA 1
ATOM 2293 C C . TYR A 1 329 ? -0.210 9.640 -0.718 1.00 63.28 329 TYR A C 1
ATOM 2295 O O . TYR A 1 329 ? -0.051 10.463 -1.614 1.00 63.28 329 TYR A O 1
ATOM 2303 N N . ASP A 1 330 ? -1.053 8.609 -0.830 1.00 65.19 330 ASP A N 1
ATOM 2304 C CA . ASP A 1 330 ? -1.922 8.333 -1.982 1.00 65.19 330 ASP A CA 1
ATOM 2305 C C . ASP A 1 330 ? -3.386 8.626 -1.606 1.00 65.19 330 ASP A C 1
ATOM 2307 O O . ASP A 1 330 ? -3.984 7.912 -0.798 1.00 65.19 330 ASP A O 1
ATOM 2311 N N . LEU A 1 331 ? -3.961 9.704 -2.149 1.00 80.88 331 LEU A N 1
ATOM 2312 C CA . LEU A 1 331 ? -5.344 10.113 -1.884 1.00 80.88 331 LEU A CA 1
ATOM 2313 C C . LEU A 1 331 ? -6.221 9.895 -3.122 1.00 80.88 331 LEU A C 1
ATOM 2315 O O . LEU A 1 331 ? -6.125 10.625 -4.107 1.00 80.88 331 LEU A O 1
ATOM 2319 N N . GLN A 1 332 ? -7.133 8.928 -3.036 1.00 81.88 332 GLN A N 1
ATOM 2320 C CA . GLN A 1 332 ? -8.016 8.519 -4.127 1.00 81.88 332 GLN A CA 1
ATOM 2321 C C . GLN A 1 332 ? -9.479 8.814 -3.781 1.00 81.88 332 GLN A C 1
ATOM 2323 O O . GLN A 1 332 ? -10.203 7.933 -3.313 1.00 81.88 332 GLN A O 1
ATOM 2328 N N . VAL A 1 333 ? -9.933 10.046 -4.023 1.00 81.88 333 VAL A N 1
ATOM 2329 C CA . VAL A 1 333 ? -11.364 10.389 -3.964 1.00 81.88 333 VAL A CA 1
ATOM 2330 C C . VAL A 1 333 ? -11.971 10.174 -5.346 1.00 81.88 333 VAL A C 1
ATOM 2332 O O . VAL A 1 333 ? -11.680 10.907 -6.289 1.00 81.88 333 VAL A O 1
ATOM 2335 N N . SER A 1 334 ? -12.795 9.138 -5.483 1.00 75.50 334 SER A N 1
ATOM 2336 C CA . SER A 1 334 ? -13.418 8.795 -6.765 1.00 75.50 334 SER A CA 1
ATOM 2337 C C . SER A 1 334 ? -14.490 9.844 -7.114 1.00 75.50 334 SER A C 1
ATOM 2339 O O . SER A 1 334 ? -15.354 10.100 -6.273 1.00 75.50 334 SER A O 1
ATOM 2341 N N . PRO A 1 335 ? -14.475 10.469 -8.305 1.00 53.84 335 PRO A N 1
ATOM 2342 C CA . PRO A 1 335 ? -15.400 11.554 -8.622 1.00 53.84 335 PRO A CA 1
ATOM 2343 C C . PRO A 1 335 ? -16.826 11.045 -8.866 1.00 53.84 335 PRO A C 1
ATOM 2345 O O . PRO A 1 335 ? -17.035 10.030 -9.532 1.00 53.84 335 PRO A O 1
ATOM 2348 N N . VAL A 1 336 ? -17.817 11.802 -8.392 1.00 59.12 336 VAL A N 1
ATOM 2349 C CA . VAL A 1 336 ? -19.220 11.639 -8.797 1.00 59.12 336 VAL A CA 1
ATOM 2350 C C . VAL A 1 336 ? -19.424 12.370 -10.132 1.00 59.12 336 VAL A C 1
ATOM 2352 O O . VAL A 1 336 ? -18.717 13.331 -10.435 1.00 59.12 336 VAL A O 1
ATOM 2355 N N . ALA A 1 337 ? -20.419 11.977 -10.934 1.00 43.97 337 ALA A N 1
ATOM 2356 C CA . ALA A 1 337 ? -20.707 12.603 -12.235 1.00 43.97 337 ALA A CA 1
ATOM 2357 C C . ALA A 1 337 ? -21.062 14.113 -12.172 1.00 43.97 337 ALA A C 1
ATOM 2359 O O . ALA A 1 337 ? -21.145 14.768 -13.208 1.00 43.97 337 ALA A O 1
ATOM 2360 N N . SER A 1 338 ? -21.261 14.661 -10.969 1.00 45.72 338 SER A N 1
ATOM 2361 C CA . SER A 1 338 ? -21.507 16.079 -10.672 1.00 45.72 338 SER A CA 1
ATOM 2362 C C . SER A 1 338 ? -20.362 16.775 -9.907 1.00 45.72 338 SER A C 1
ATOM 2364 O O . SER A 1 338 ? -20.523 17.926 -9.505 1.00 45.72 338 SER A O 1
ATOM 2366 N N . GLY A 1 339 ? -19.217 16.112 -9.694 1.00 46.53 339 GLY A N 1
ATOM 2367 C CA . GLY A 1 339 ? -18.076 16.621 -8.918 1.00 46.53 339 GLY A CA 1
ATOM 2368 C C . GLY A 1 339 ? -17.846 15.868 -7.600 1.00 46.53 339 GLY A C 1
ATOM 2369 O O . GLY A 1 339 ? -18.205 14.698 -7.471 1.00 46.53 339 GLY A O 1
ATOM 2370 N N . MET A 1 340 ? -17.243 16.530 -6.605 1.00 51.28 340 MET A N 1
ATOM 2371 C CA . MET A 1 340 ? -16.956 15.956 -5.275 1.00 51.28 340 MET A CA 1
ATOM 2372 C C . MET A 1 340 ? -18.206 15.908 -4.373 1.00 51.28 340 MET A C 1
ATOM 2374 O O . MET A 1 340 ? -18.225 16.468 -3.284 1.00 51.28 340 MET A O 1
ATOM 2378 N N . GLY A 1 341 ? -19.284 15.262 -4.827 1.00 58.00 341 GLY A N 1
ATOM 2379 C CA . GLY A 1 341 ? -20.515 15.127 -4.033 1.00 58.00 341 GLY A CA 1
ATOM 2380 C C . GLY A 1 341 ? -20.368 14.229 -2.794 1.00 58.00 341 GLY A C 1
ATOM 2381 O O . GLY A 1 341 ? -21.158 14.335 -1.862 1.00 58.00 341 GLY A O 1
ATOM 2382 N N . ASN A 1 342 ? -19.348 13.370 -2.775 1.00 76.62 342 ASN A N 1
ATOM 2383 C CA . ASN A 1 342 ? -19.066 12.363 -1.749 1.00 76.62 342 ASN A CA 1
ATOM 2384 C C . ASN A 1 342 ? -18.268 12.871 -0.533 1.00 76.62 342 ASN A C 1
ATOM 2386 O O . ASN A 1 342 ? -18.130 12.122 0.430 1.00 76.62 342 ASN A O 1
ATOM 2390 N N . VAL A 1 343 ? -17.765 14.111 -0.536 1.00 88.00 343 VAL A N 1
ATOM 2391 C CA . VAL A 1 343 ? -17.119 14.730 0.638 1.00 88.00 343 VAL A CA 1
ATOM 2392 C C . VAL A 1 343 ? -17.634 16.158 0.799 1.00 88.00 343 VAL A C 1
ATOM 2394 O O . VAL A 1 343 ? -17.421 16.985 -0.086 1.00 88.00 343 VAL A O 1
ATOM 2397 N N . HIS A 1 344 ? -18.320 16.463 1.903 1.00 87.12 344 HIS A N 1
ATOM 2398 C CA . HIS A 1 344 ? -18.994 17.754 2.074 1.00 87.12 344 HIS A CA 1
ATOM 2399 C C . HIS A 1 344 ? -19.076 18.233 3.532 1.00 87.12 344 HIS A C 1
ATOM 2401 O O . HIS A 1 344 ? -19.433 17.485 4.439 1.00 87.12 344 HIS A O 1
ATOM 2407 N N . ALA A 1 345 ? -18.791 19.523 3.732 1.00 89.25 345 ALA A N 1
ATOM 2408 C CA . ALA A 1 345 ? -18.919 20.242 5.001 1.00 89.25 345 ALA A CA 1
ATOM 2409 C C . ALA A 1 345 ? -19.637 21.588 4.775 1.00 89.25 345 ALA A C 1
ATOM 2411 O O . ALA A 1 345 ? -19.068 22.664 4.936 1.00 89.25 345 ALA A O 1
ATOM 2412 N N . SER A 1 346 ? -20.881 21.546 4.301 1.00 86.44 346 SER A N 1
ATOM 2413 C CA . SER A 1 346 ? -21.649 22.731 3.889 1.00 86.44 346 SER A CA 1
ATOM 2414 C C . SER A 1 346 ? -22.572 23.217 5.003 1.00 86.44 346 SER A C 1
ATOM 2416 O O . SER A 1 346 ? -23.152 22.411 5.727 1.00 86.44 346 SER A O 1
ATOM 2418 N N . ALA A 1 347 ? -22.831 24.520 5.079 1.00 86.75 347 ALA A N 1
ATOM 2419 C CA . ALA A 1 347 ? -24.042 24.994 5.741 1.00 86.75 347 ALA A CA 1
ATOM 2420 C C . ALA A 1 347 ? -25.282 24.562 4.938 1.00 86.75 347 ALA A C 1
ATOM 2422 O O . ALA A 1 347 ? -25.263 24.551 3.704 1.00 86.75 347 ALA A O 1
ATOM 2423 N N . LYS A 1 348 ? -26.384 24.242 5.626 1.00 86.81 348 LYS A N 1
ATOM 2424 C CA . LYS A 1 348 ? -27.687 23.955 4.991 1.00 86.81 348 LYS A CA 1
ATOM 2425 C C . LYS A 1 348 ? -28.709 25.089 5.141 1.00 86.81 348 LYS A C 1
ATOM 2427 O O . LYS A 1 348 ? -29.809 24.984 4.606 1.00 86.81 348 LYS A O 1
ATOM 2432 N N . VAL A 1 349 ? -28.342 26.185 5.812 1.00 85.94 349 VAL A N 1
ATOM 2433 C CA . VAL A 1 349 ? -29.174 27.386 5.994 1.00 85.94 349 VAL A CA 1
ATOM 2434 C C . VAL A 1 349 ? -28.457 28.615 5.432 1.00 85.94 349 VAL A C 1
ATOM 2436 O O . VAL A 1 349 ? -27.259 28.803 5.639 1.00 85.94 349 VAL A O 1
ATOM 2439 N N . ALA A 1 350 ? -29.194 29.464 4.712 1.00 78.62 350 ALA A N 1
ATOM 2440 C CA . ALA A 1 350 ? -28.646 30.670 4.098 1.00 78.62 350 ALA A CA 1
ATOM 2441 C C . ALA A 1 350 ? -28.098 31.649 5.153 1.00 78.62 350 ALA A C 1
ATOM 2443 O O . ALA A 1 350 ? -28.790 31.999 6.106 1.00 78.62 350 ALA A O 1
ATOM 2444 N N . GLY A 1 351 ? -26.860 32.111 4.956 1.00 77.62 351 GLY A N 1
ATOM 2445 C CA . GLY A 1 351 ? -26.168 33.034 5.863 1.00 77.62 351 GLY A CA 1
ATOM 2446 C C . GLY A 1 351 ? -25.293 32.364 6.929 1.00 77.62 351 GLY A C 1
ATOM 2447 O O . GLY A 1 351 ? -24.474 33.052 7.533 1.00 77.62 351 GLY A O 1
ATOM 2448 N N . ALA A 1 352 ? -25.397 31.046 7.132 1.00 84.94 352 ALA A N 1
ATOM 2449 C CA . ALA A 1 352 ? -24.439 30.308 7.954 1.00 84.94 352 ALA A CA 1
ATOM 2450 C C . ALA A 1 352 ? -23.144 30.006 7.156 1.00 84.94 352 ALA A C 1
ATOM 2452 O O . ALA A 1 352 ? -23.226 29.705 5.961 1.00 84.94 352 ALA A O 1
ATOM 2453 N N . PRO A 1 353 ? -21.947 30.083 7.772 1.00 86.81 353 PRO A N 1
ATOM 2454 C CA . PRO A 1 353 ? -20.686 29.733 7.116 1.00 86.81 353 PRO A CA 1
ATOM 2455 C C . PRO A 1 353 ? -20.609 28.269 6.663 1.00 86.81 353 PRO A C 1
ATOM 2457 O O . PRO A 1 353 ? -20.964 27.355 7.407 1.00 86.81 353 PRO A O 1
ATOM 2460 N N . ASN A 1 354 ? -20.054 28.034 5.473 1.00 86.06 354 ASN A N 1
ATOM 2461 C CA . ASN A 1 354 ? -19.555 26.705 5.117 1.00 86.06 354 ASN A CA 1
ATOM 2462 C C . ASN A 1 354 ? -18.349 26.330 5.991 1.00 86.06 354 ASN A C 1
ATOM 2464 O O . ASN A 1 354 ? -17.658 27.200 6.522 1.00 86.06 354 ASN A O 1
ATOM 2468 N N . GLY A 1 355 ? -18.124 25.028 6.112 1.00 85.88 355 GLY A N 1
ATOM 2469 C CA . GLY A 1 355 ? -16.982 24.431 6.780 1.00 85.88 355 GLY A CA 1
ATOM 2470 C C . GLY A 1 355 ? -15.799 24.191 5.845 1.00 85.88 355 GLY A C 1
ATOM 2471 O O . GLY A 1 355 ? -15.845 24.483 4.647 1.00 85.88 355 GLY A O 1
ATOM 2472 N N . ASP A 1 356 ? -14.747 23.611 6.413 1.00 83.94 356 ASP A N 1
ATOM 2473 C CA . ASP A 1 356 ? -13.486 23.317 5.736 1.00 83.94 356 ASP A CA 1
ATOM 2474 C C . ASP A 1 356 ? -13.419 21.845 5.298 1.00 83.94 356 ASP A C 1
ATOM 2476 O O . ASP A 1 356 ? -13.660 20.934 6.091 1.00 83.94 356 ASP A O 1
ATOM 2480 N N . VAL A 1 357 ? -12.974 21.600 4.062 1.00 83.62 357 VAL A N 1
ATOM 2481 C CA . VAL A 1 357 ? -12.454 20.291 3.632 1.00 83.62 357 VAL A CA 1
ATOM 2482 C C . VAL A 1 357 ? -10.983 20.475 3.280 1.00 83.62 357 VAL A C 1
ATOM 2484 O O . VAL A 1 357 ? -10.647 21.159 2.312 1.00 83.62 357 VAL A O 1
ATOM 2487 N N . ARG A 1 358 ? -10.094 19.894 4.085 1.00 81.81 358 ARG A N 1
ATOM 2488 C CA . ARG A 1 358 ? -8.644 20.061 3.985 1.00 81.81 358 ARG A CA 1
ATOM 2489 C C . ARG A 1 358 ? -8.009 18.781 3.467 1.00 81.81 358 ARG A C 1
ATOM 2491 O O . ARG A 1 358 ? -8.185 17.706 4.031 1.00 81.81 358 ARG A O 1
ATOM 2498 N N . VAL A 1 359 ? -7.239 18.912 2.393 1.00 77.88 359 VAL A N 1
ATOM 2499 C CA . VAL A 1 359 ? -6.452 17.821 1.814 1.00 77.88 359 VAL A CA 1
ATOM 2500 C C . VAL A 1 359 ? -4.993 18.021 2.199 1.00 77.88 359 VAL A C 1
ATOM 2502 O O . VAL A 1 359 ? -4.352 18.973 1.758 1.00 77.88 359 VAL A O 1
ATOM 2505 N N . MET A 1 360 ? -4.466 17.112 3.016 1.00 72.62 360 MET A N 1
ATOM 2506 C CA . MET A 1 360 ? -3.066 17.080 3.429 1.00 72.62 360 MET A CA 1
ATOM 2507 C C . MET A 1 360 ? -2.381 15.871 2.795 1.00 72.62 360 MET A C 1
ATOM 2509 O O . MET A 1 360 ? -2.303 14.790 3.382 1.00 72.62 360 MET A O 1
ATOM 2513 N N . LEU A 1 361 ? -1.855 16.058 1.583 1.00 64.25 361 LEU A N 1
ATOM 2514 C CA . LEU A 1 361 ? -0.915 15.091 1.027 1.00 64.25 361 LEU A CA 1
ATOM 2515 C C . LEU A 1 361 ? 0.349 15.102 1.889 1.00 64.25 361 LEU A C 1
ATOM 2517 O O . LEU A 1 361 ? 1.052 16.111 1.975 1.00 64.25 361 LEU A O 1
ATOM 2521 N N . ARG A 1 362 ? 0.628 13.976 2.541 1.00 57.31 362 ARG A N 1
ATOM 2522 C CA . ARG A 1 362 ? 1.878 13.749 3.258 1.00 57.31 362 ARG A CA 1
ATOM 2523 C C . ARG A 1 362 ? 3.017 13.817 2.234 1.00 57.31 362 ARG A C 1
ATOM 2525 O O . ARG A 1 362 ? 2.963 13.157 1.199 1.00 57.31 362 ARG A O 1
ATOM 2532 N N . SER A 1 363 ? 4.069 14.577 2.514 1.00 44.97 363 SER A N 1
ATOM 2533 C CA . SER A 1 363 ? 5.330 14.471 1.778 1.00 44.97 363 SER A CA 1
ATOM 2534 C C . SER A 1 363 ? 6.123 13.297 2.344 1.00 44.97 363 SER A C 1
ATOM 2536 O O . SER A 1 363 ? 6.415 13.259 3.539 1.00 44.97 363 SER A O 1
ATOM 2538 N N . ALA A 1 364 ? 6.431 12.294 1.517 1.00 41.31 364 ALA A N 1
ATOM 2539 C CA . ALA A 1 364 ? 7.254 11.175 1.976 1.00 41.31 364 ALA A CA 1
ATOM 2540 C C . ALA A 1 364 ? 8.641 11.694 2.390 1.00 41.31 364 ALA A C 1
ATOM 2542 O O . ALA A 1 364 ? 9.110 12.673 1.807 1.00 41.31 364 ALA A O 1
ATOM 2543 N N . PRO A 1 365 ? 9.356 11.027 3.313 1.00 40.09 365 PRO A N 1
ATOM 2544 C CA . PRO A 1 365 ? 10.812 11.035 3.267 1.00 40.09 365 PRO A CA 1
ATOM 2545 C C . PRO A 1 365 ? 11.187 10.596 1.847 1.00 40.09 365 PRO A C 1
ATOM 2547 O O . PRO A 1 365 ? 10.908 9.466 1.455 1.00 40.09 365 PRO A O 1
ATOM 2550 N N . VAL A 1 366 ? 11.640 11.528 1.007 1.00 41.22 366 VAL A N 1
ATOM 2551 C CA . VAL A 1 366 ? 11.486 11.327 -0.448 1.00 41.22 366 VAL A CA 1
ATOM 2552 C C . VAL A 1 366 ? 12.487 10.310 -1.008 1.00 41.22 366 VAL A C 1
ATOM 2554 O O . VAL A 1 366 ? 12.284 9.722 -2.072 1.00 41.22 366 VAL A O 1
ATOM 2557 N N . ASP A 1 367 ? 13.530 10.047 -0.229 1.00 45.75 367 ASP A N 1
ATOM 2558 C CA . ASP A 1 367 ? 14.472 8.966 -0.422 1.00 45.75 367 ASP A CA 1
ATOM 2559 C C . ASP A 1 367 ? 13.957 7.663 0.192 1.00 45.75 367 ASP A C 1
ATOM 2561 O O . ASP A 1 367 ? 13.998 7.463 1.408 1.00 45.75 367 ASP A O 1
ATOM 2565 N N . ALA A 1 368 ? 13.582 6.721 -0.672 1.00 50.72 368 ALA A N 1
ATOM 2566 C CA . ALA A 1 368 ? 13.456 5.319 -0.291 1.00 50.72 368 ALA A CA 1
ATOM 2567 C C . ALA A 1 368 ? 14.747 4.853 0.411 1.00 50.72 368 ALA A C 1
ATOM 2569 O O . ALA A 1 368 ? 15.860 5.076 -0.086 1.00 50.72 368 ALA A O 1
ATOM 2570 N N . MET A 1 369 ? 14.616 4.274 1.604 1.00 45.62 369 MET A N 1
ATOM 2571 C CA . MET A 1 369 ? 15.758 3.834 2.409 1.00 45.62 369 MET A CA 1
ATOM 2572 C C . MET A 1 369 ? 16.184 2.414 2.012 1.00 45.62 369 MET A C 1
ATOM 2574 O O . MET A 1 369 ? 15.358 1.654 1.499 1.00 45.62 369 MET A O 1
ATOM 2578 N N . PRO A 1 370 ? 17.462 2.035 2.211 1.00 51.53 370 PRO A N 1
ATOM 2579 C CA . PRO A 1 370 ? 17.906 0.667 1.966 1.00 51.53 370 PRO A CA 1
ATOM 2580 C C . PRO A 1 370 ? 17.067 -0.314 2.801 1.00 51.53 370 PRO A C 1
ATOM 2582 O O . PRO A 1 370 ? 17.047 -0.237 4.029 1.00 51.53 370 PRO A O 1
ATOM 2585 N N . ALA A 1 371 ? 16.351 -1.219 2.131 1.00 46.09 371 ALA A N 1
ATOM 2586 C CA . ALA A 1 371 ? 15.605 -2.305 2.775 1.00 46.09 371 ALA A CA 1
ATOM 2587 C C . ALA A 1 371 ? 16.565 -3.382 3.306 1.00 46.09 371 ALA A C 1
ATOM 2589 O O . ALA A 1 371 ? 16.341 -3.984 4.352 1.00 46.09 371 ALA A O 1
ATOM 2590 N N . ALA A 1 372 ? 17.662 -3.563 2.573 1.00 52.50 372 ALA A N 1
ATOM 2591 C CA . ALA A 1 372 ? 18.885 -4.232 2.974 1.00 52.50 372 ALA A CA 1
ATOM 2592 C C . ALA A 1 372 ? 20.072 -3.367 2.513 1.00 52.50 372 ALA A C 1
ATOM 2594 O O . ALA A 1 372 ? 19.902 -2.454 1.697 1.00 52.50 372 ALA A O 1
ATOM 2595 N N . GLY A 1 373 ? 21.278 -3.657 3.007 1.00 61.41 373 GLY A N 1
ATOM 2596 C CA . GLY A 1 373 ? 22.506 -3.108 2.420 1.00 61.41 373 GLY A CA 1
ATOM 2597 C C . GLY A 1 373 ? 22.698 -3.560 0.966 1.00 61.41 373 GLY A C 1
ATOM 2598 O O . GLY A 1 373 ? 21.925 -4.364 0.448 1.00 61.41 373 GLY A O 1
ATOM 2599 N N . GLN A 1 374 ? 23.741 -3.062 0.302 1.00 79.50 374 GLN A N 1
ATOM 2600 C CA . GLN A 1 374 ? 24.162 -3.626 -0.985 1.00 79.50 374 GLN A CA 1
ATOM 2601 C C . GLN A 1 374 ? 24.528 -5.103 -0.800 1.00 79.50 374 GLN A C 1
ATOM 2603 O O . GLN A 1 374 ? 25.213 -5.456 0.162 1.00 79.50 374 GLN A O 1
ATOM 2608 N N . PHE A 1 375 ? 24.094 -5.958 -1.721 1.00 80.69 375 PHE A N 1
ATOM 2609 C CA . PHE A 1 375 ? 24.394 -7.385 -1.693 1.00 80.69 375 PHE A CA 1
ATOM 2610 C C . PHE A 1 375 ? 24.817 -7.881 -3.075 1.00 80.69 375 PHE A C 1
ATOM 2612 O O . PHE A 1 375 ? 24.397 -7.364 -4.111 1.00 80.69 375 PHE A O 1
ATOM 2619 N N . ALA A 1 376 ? 25.684 -8.888 -3.075 1.00 84.12 376 ALA A N 1
ATOM 2620 C CA . ALA A 1 376 ? 26.136 -9.549 -4.285 1.00 84.12 376 ALA A CA 1
ATOM 2621 C C . ALA A 1 376 ? 25.051 -10.522 -4.775 1.00 84.12 376 ALA A C 1
ATOM 2623 O O . ALA A 1 376 ? 24.588 -11.374 -4.016 1.00 84.12 376 ALA A O 1
ATOM 2624 N N . VAL A 1 377 ? 24.648 -10.396 -6.039 1.00 85.44 377 VAL A N 1
ATOM 2625 C CA . VAL A 1 377 ? 23.800 -11.380 -6.736 1.00 85.44 377 VAL A CA 1
ATOM 2626 C C . VAL A 1 377 ? 24.674 -12.509 -7.289 1.00 85.44 377 VAL A C 1
ATOM 2628 O O . VAL A 1 377 ? 24.236 -13.658 -7.342 1.00 85.44 377 VAL A O 1
ATOM 2631 N N . THR A 1 378 ? 25.923 -12.196 -7.647 1.00 85.12 378 THR A N 1
ATOM 2632 C CA . THR A 1 378 ? 26.950 -13.156 -8.067 1.00 85.12 378 THR A CA 1
ATOM 2633 C C . THR A 1 378 ? 28.234 -12.943 -7.270 1.00 85.12 378 THR A C 1
ATOM 2635 O O . THR A 1 378 ? 28.554 -11.827 -6.876 1.00 85.12 378 THR A O 1
ATOM 2638 N N . LEU A 1 379 ? 28.955 -14.033 -7.013 1.00 72.12 379 LEU A N 1
ATOM 2639 C CA . LEU A 1 379 ? 30.318 -14.029 -6.481 1.00 72.12 379 LEU A CA 1
ATOM 2640 C C . LEU A 1 379 ? 31.106 -15.034 -7.322 1.00 72.12 379 LEU A C 1
ATOM 2642 O O . LEU A 1 379 ? 31.205 -16.214 -6.976 1.00 72.12 379 LEU A O 1
ATOM 2646 N N . SER A 1 380 ? 31.535 -14.592 -8.499 1.00 65.19 380 SER A N 1
ATOM 2647 C CA . SER A 1 380 ? 32.078 -15.438 -9.557 1.00 65.19 380 SER A CA 1
ATOM 2648 C C . SER A 1 380 ? 33.593 -15.272 -9.705 1.00 65.19 380 SER A C 1
ATOM 2650 O O . SER A 1 380 ? 34.186 -14.259 -9.344 1.00 65.19 380 SER A O 1
ATOM 2652 N N . SER A 1 381 ? 34.245 -16.278 -10.289 1.00 65.19 381 SER A N 1
ATOM 2653 C CA . SER A 1 381 ? 35.615 -16.154 -10.805 1.00 65.19 381 SER A CA 1
ATOM 2654 C C . SER A 1 381 ? 35.628 -15.817 -12.304 1.00 65.19 381 SER A C 1
ATOM 2656 O O . SER A 1 381 ? 36.539 -16.235 -13.017 1.00 65.19 381 SER A O 1
ATOM 2658 N N . GLY A 1 382 ? 34.569 -15.171 -12.800 1.00 73.62 382 GLY A N 1
ATOM 2659 C CA . GLY A 1 382 ? 34.326 -14.924 -14.220 1.00 73.62 382 GLY A CA 1
ATOM 2660 C C . GLY A 1 382 ? 33.997 -13.460 -14.499 1.00 73.62 382 GLY A C 1
ATOM 2661 O O . GLY A 1 382 ? 34.438 -12.554 -13.787 1.00 73.62 382 GLY A O 1
ATOM 2662 N N . LYS A 1 383 ? 33.229 -13.226 -15.568 1.00 87.75 383 LYS A N 1
ATOM 2663 C CA . LYS A 1 383 ? 32.677 -11.900 -15.872 1.00 87.75 383 LYS A CA 1
ATOM 2664 C C . LYS A 1 383 ? 31.170 -11.981 -16.067 1.00 87.75 383 LYS A C 1
ATOM 2666 O O . LYS A 1 383 ? 30.700 -12.272 -17.168 1.00 87.75 383 LYS A O 1
ATOM 2671 N N . ASP A 1 384 ? 30.442 -11.711 -14.995 1.00 91.19 384 ASP A N 1
ATOM 2672 C CA . ASP A 1 384 ? 28.997 -11.541 -14.971 1.00 91.19 384 ASP A CA 1
ATOM 2673 C C . ASP A 1 384 ? 28.655 -10.061 -15.249 1.00 91.19 384 ASP A C 1
ATOM 2675 O O . ASP A 1 384 ? 29.115 -9.149 -14.562 1.00 91.19 384 ASP A O 1
ATOM 2679 N N . MET A 1 385 ? 27.903 -9.805 -16.326 1.00 91.44 385 MET A N 1
ATOM 2680 C CA . MET A 1 385 ? 27.677 -8.468 -16.898 1.00 91.44 385 MET A CA 1
ATOM 2681 C C . MET A 1 385 ? 26.275 -8.321 -17.516 1.00 91.44 385 MET A C 1
ATOM 2683 O O . MET A 1 385 ? 25.584 -9.306 -17.782 1.00 91.44 385 MET A O 1
ATOM 2687 N N . TYR A 1 386 ? 25.889 -7.080 -17.837 1.00 91.50 386 TYR A N 1
ATOM 2688 C CA . TYR A 1 386 ? 24.599 -6.724 -18.457 1.00 91.50 386 TYR A CA 1
ATOM 2689 C C . TYR A 1 386 ? 23.384 -7.284 -17.692 1.00 91.50 386 TYR A C 1
ATOM 2691 O O . TYR A 1 386 ? 22.576 -8.018 -18.273 1.00 91.50 386 TYR A O 1
ATOM 2699 N N . PRO A 1 387 ? 23.251 -6.981 -16.386 1.00 95.06 387 PRO A N 1
ATOM 2700 C CA . PRO A 1 387 ? 22.087 -7.401 -15.627 1.00 95.06 387 PRO A CA 1
ATOM 2701 C C . PRO A 1 387 ? 20.829 -6.704 -16.155 1.00 95.06 387 PRO A C 1
ATOM 2703 O O . PRO A 1 387 ? 20.852 -5.522 -16.488 1.00 95.06 387 PRO A O 1
ATOM 2706 N N . THR A 1 388 ? 19.707 -7.413 -16.171 1.00 96.06 388 THR A N 1
ATOM 2707 C CA . THR A 1 388 ? 18.368 -6.818 -16.235 1.00 96.06 388 THR A CA 1
ATOM 2708 C C . THR A 1 388 ? 17.508 -7.407 -15.124 1.00 96.06 388 THR A C 1
ATOM 2710 O O . THR A 1 388 ? 17.672 -8.573 -14.755 1.00 96.06 388 THR A O 1
ATOM 2713 N N . VAL A 1 389 ? 16.619 -6.594 -14.553 1.00 96.12 389 VAL A N 1
ATOM 2714 C CA . VAL A 1 389 ? 15.777 -6.970 -13.411 1.00 96.12 389 VAL A CA 1
ATOM 2715 C C . VAL A 1 389 ? 14.295 -6.768 -13.715 1.00 96.12 389 VAL A C 1
ATOM 2717 O O . VAL A 1 389 ? 13.906 -5.809 -14.380 1.00 96.12 389 VAL A O 1
ATOM 2720 N N . THR A 1 390 ? 13.454 -7.651 -13.184 1.00 95.38 390 THR A N 1
ATOM 2721 C CA . THR A 1 390 ? 12.016 -7.404 -13.034 1.00 95.38 390 THR A CA 1
ATOM 2722 C C . THR A 1 390 ? 11.516 -7.886 -11.674 1.00 95.38 390 THR A C 1
ATOM 2724 O O . THR A 1 390 ? 12.183 -8.688 -11.022 1.00 95.38 390 THR A O 1
ATOM 2727 N N . THR A 1 391 ? 10.346 -7.416 -11.248 1.00 91.62 391 THR A N 1
ATOM 2728 C CA . THR A 1 391 ? 9.674 -7.853 -10.014 1.00 91.62 391 THR A CA 1
ATOM 2729 C C . THR A 1 391 ? 8.425 -8.654 -10.373 1.00 91.62 391 THR A C 1
ATOM 2731 O O . THR A 1 391 ? 7.660 -8.258 -11.253 1.00 91.62 391 THR A O 1
ATOM 2734 N N . LEU A 1 392 ? 8.230 -9.789 -9.705 1.00 90.00 392 LEU A N 1
ATOM 2735 C CA . LEU A 1 392 ? 7.092 -10.687 -9.882 1.00 90.00 392 LEU A CA 1
ATOM 2736 C C . LEU A 1 392 ? 5.928 -10.303 -8.954 1.00 90.00 392 LEU A C 1
ATOM 2738 O O . LEU A 1 392 ? 6.077 -9.521 -8.013 1.00 90.00 392 LEU A O 1
ATOM 2742 N N . ALA A 1 393 ? 4.759 -10.901 -9.188 1.00 82.62 393 ALA A N 1
ATOM 2743 C CA . ALA A 1 393 ? 3.556 -10.658 -8.389 1.00 82.62 393 ALA A CA 1
ATOM 2744 C C . ALA A 1 393 ? 3.674 -11.100 -6.911 1.00 82.62 393 ALA A C 1
ATOM 2746 O O . ALA A 1 393 ? 2.893 -10.639 -6.083 1.00 82.62 393 ALA A O 1
ATOM 2747 N N . ASP A 1 394 ? 4.649 -11.953 -6.566 1.00 78.50 394 ASP A N 1
ATOM 2748 C CA . ASP A 1 394 ? 4.955 -12.368 -5.187 1.00 78.50 394 ASP A CA 1
ATOM 2749 C C . ASP A 1 394 ? 5.881 -11.383 -4.432 1.00 78.50 394 ASP A C 1
ATOM 2751 O O . ASP A 1 394 ? 6.203 -11.599 -3.264 1.00 78.50 394 ASP A O 1
ATOM 2755 N N . GLY A 1 395 ? 6.329 -10.302 -5.084 1.00 79.75 395 GLY A N 1
ATOM 2756 C CA . GLY A 1 395 ? 7.251 -9.313 -4.517 1.00 79.75 395 GLY A CA 1
ATOM 2757 C C . GLY A 1 395 ? 8.734 -9.716 -4.533 1.00 79.75 395 GLY A C 1
ATOM 2758 O O . GLY A 1 395 ? 9.574 -8.927 -4.075 1.00 79.75 395 GLY A O 1
ATOM 2759 N N . SER A 1 396 ? 9.064 -10.899 -5.068 1.00 86.31 396 SER A N 1
ATOM 2760 C CA . SER A 1 396 ? 10.430 -11.293 -5.427 1.00 86.31 396 SER A CA 1
ATOM 2761 C C . SER A 1 396 ? 10.856 -10.647 -6.751 1.00 86.31 396 SER A C 1
ATOM 2763 O O . SER A 1 396 ? 10.023 -10.307 -7.592 1.00 86.31 396 SER A O 1
ATOM 2765 N N . SER A 1 397 ? 12.159 -10.463 -6.949 1.00 91.56 397 SER A N 1
ATOM 2766 C CA . SER A 1 397 ? 12.735 -9.974 -8.202 1.00 91.56 397 SER A CA 1
ATOM 2767 C C . SER A 1 397 ? 13.516 -11.079 -8.915 1.00 91.56 397 SER A C 1
ATOM 2769 O O . SER A 1 397 ? 14.197 -11.883 -8.280 1.00 91.56 397 SER A O 1
ATOM 2771 N N . VAL A 1 398 ? 13.446 -11.105 -10.245 1.00 96.19 398 VAL A N 1
ATOM 2772 C CA . VAL A 1 398 ? 14.295 -11.938 -11.108 1.00 96.19 398 VAL A CA 1
ATOM 2773 C C . VAL A 1 398 ? 15.364 -11.042 -11.707 1.00 96.19 398 VAL A C 1
ATOM 2775 O O . VAL A 1 398 ? 15.035 -10.053 -12.362 1.00 96.19 398 VAL A O 1
ATOM 2778 N N . VAL A 1 399 ? 16.630 -11.396 -11.508 1.00 96.56 399 VAL A N 1
ATOM 2779 C CA . VAL A 1 399 ? 17.774 -10.747 -12.159 1.00 96.56 399 VAL A CA 1
ATOM 2780 C C . VAL A 1 399 ? 18.369 -11.732 -13.150 1.00 96.56 399 VAL A C 1
ATOM 2782 O O . VAL A 1 399 ? 18.689 -12.851 -12.762 1.00 96.56 399 VAL A O 1
ATOM 2785 N N . THR A 1 400 ? 18.520 -11.335 -14.411 1.00 97.31 400 THR A N 1
ATOM 2786 C CA . THR A 1 400 ? 19.174 -12.130 -15.462 1.00 97.31 400 THR A CA 1
ATOM 2787 C C . THR A 1 400 ? 20.358 -11.374 -16.049 1.00 97.31 400 THR A C 1
ATOM 2789 O O . THR A 1 400 ? 20.312 -10.152 -16.153 1.00 97.31 400 THR A O 1
ATOM 2792 N N . TRP A 1 401 ? 21.428 -12.084 -16.399 1.00 95.50 401 TRP A N 1
ATOM 2793 C CA . TRP A 1 401 ? 22.689 -11.500 -16.853 1.00 95.50 401 TRP A CA 1
ATOM 2794 C C . TRP A 1 401 ? 23.422 -12.434 -17.825 1.00 95.50 401 TRP A C 1
ATOM 2796 O O . TRP A 1 401 ? 23.072 -13.609 -17.980 1.00 95.50 401 TRP A O 1
ATOM 2806 N N . MET A 1 402 ? 24.451 -11.902 -18.483 1.00 93.75 402 MET A N 1
ATOM 2807 C CA . MET A 1 402 ? 25.384 -12.662 -19.311 1.00 93.75 402 MET A CA 1
ATOM 2808 C C . MET A 1 402 ? 26.651 -12.980 -18.503 1.00 93.75 402 MET A C 1
ATOM 2810 O O . MET A 1 402 ? 27.305 -12.066 -18.008 1.00 93.75 402 MET A O 1
ATOM 2814 N N . SER A 1 403 ? 27.007 -14.260 -18.413 1.00 92.94 403 SER A N 1
ATOM 2815 C CA . SER A 1 403 ? 28.218 -14.786 -17.762 1.00 92.94 403 SER A CA 1
ATOM 2816 C C . SER A 1 403 ? 29.242 -15.157 -18.823 1.00 92.94 403 SER A C 1
ATOM 2818 O O . SER A 1 403 ? 28.882 -15.898 -19.733 1.00 92.94 403 SER A O 1
ATOM 2820 N N . MET A 1 404 ? 30.493 -14.693 -18.740 1.00 89.25 404 MET A N 1
ATOM 2821 C CA . MET A 1 404 ? 31.572 -15.125 -19.646 1.00 89.25 404 MET A CA 1
ATOM 2822 C C . MET A 1 404 ? 32.581 -16.051 -18.960 1.00 89.25 404 MET A C 1
ATOM 2824 O O . MET A 1 404 ? 33.379 -15.605 -18.133 1.00 89.25 404 MET A O 1
ATOM 2828 N N . ASP A 1 405 ? 32.612 -17.313 -19.389 1.00 84.94 405 ASP A N 1
ATOM 2829 C CA . ASP A 1 405 ? 33.550 -18.338 -18.915 1.00 84.94 405 ASP A CA 1
ATOM 2830 C C . ASP A 1 405 ? 34.816 -18.350 -19.798 1.00 84.94 405 ASP A C 1
ATOM 2832 O O . ASP A 1 405 ? 35.057 -19.255 -20.600 1.00 84.94 405 ASP A O 1
ATOM 2836 N N . LEU A 1 406 ? 35.599 -17.268 -19.717 1.00 83.44 406 LEU A N 1
ATOM 2837 C CA . LEU A 1 406 ? 36.723 -16.994 -20.622 1.00 83.44 406 LEU A CA 1
ATOM 2838 C C . LEU A 1 406 ? 37.942 -17.910 -20.362 1.00 83.44 406 LEU A C 1
ATOM 2840 O O . LEU A 1 406 ? 38.456 -17.939 -19.242 1.00 83.44 406 LEU A O 1
ATOM 2844 N N . PRO A 1 407 ? 38.494 -18.590 -21.389 1.00 84.19 407 PRO A N 1
ATOM 2845 C CA . PRO A 1 407 ? 39.770 -19.293 -21.269 1.00 84.19 407 PRO A CA 1
ATOM 2846 C C . PRO A 1 407 ? 40.956 -18.344 -21.012 1.00 84.19 407 PRO A C 1
ATOM 2848 O O . PRO A 1 407 ? 40.906 -17.173 -21.404 1.00 84.19 407 PRO A O 1
ATOM 2851 N N . PRO A 1 408 ? 42.075 -18.843 -20.446 1.00 77.88 408 PRO A N 1
ATOM 2852 C CA . PRO A 1 408 ? 43.277 -18.044 -20.226 1.00 77.88 408 PRO A CA 1
ATOM 2853 C C . PRO A 1 408 ? 43.740 -17.292 -21.483 1.00 77.88 408 PRO A C 1
ATOM 2855 O O . PRO A 1 408 ? 43.850 -17.869 -22.565 1.00 77.88 408 PRO A O 1
ATOM 2858 N N . ASN A 1 409 ? 44.071 -16.010 -21.306 1.00 79.94 409 ASN A N 1
ATOM 2859 C CA . ASN A 1 409 ? 44.457 -15.043 -22.347 1.00 79.94 409 ASN A CA 1
ATOM 2860 C C . ASN A 1 409 ? 43.329 -14.558 -23.286 1.00 79.94 409 ASN A C 1
ATOM 2862 O O . ASN A 1 409 ? 43.596 -13.733 -24.158 1.00 79.94 409 ASN A O 1
ATOM 2866 N N . VAL A 1 410 ? 42.071 -14.981 -23.107 1.00 80.88 410 VAL A N 1
ATOM 2867 C CA . VAL A 1 410 ? 40.924 -14.355 -23.790 1.00 80.88 410 VAL A CA 1
ATOM 2868 C C . VAL A 1 410 ? 40.393 -13.208 -22.929 1.00 80.88 410 VAL A C 1
ATOM 2870 O O . VAL A 1 410 ? 39.853 -13.432 -21.853 1.00 80.88 410 VAL A O 1
ATOM 2873 N N . LEU A 1 411 ? 40.519 -11.964 -23.401 1.00 75.94 411 LEU A N 1
ATOM 2874 C CA . LEU A 1 411 ? 40.036 -10.788 -22.656 1.00 75.94 411 LEU A CA 1
ATOM 2875 C C . LEU A 1 411 ? 38.515 -10.580 -22.777 1.00 75.94 411 LEU A C 1
ATOM 2877 O O . LEU A 1 411 ? 37.884 -10.089 -21.834 1.00 75.94 411 LEU A O 1
ATOM 2881 N N . TRP A 1 412 ? 37.953 -10.942 -23.936 1.00 83.69 412 TRP A N 1
ATOM 2882 C CA . TRP A 1 412 ? 36.536 -10.855 -24.298 1.00 83.69 412 TRP A CA 1
ATOM 2883 C C . TRP A 1 412 ? 36.264 -11.706 -25.548 1.00 83.69 412 TRP A C 1
ATOM 2885 O O . TRP A 1 412 ? 36.939 -11.514 -26.558 1.00 83.69 412 TRP A O 1
ATOM 2895 N N . ASP A 1 413 ? 35.266 -12.591 -25.510 1.00 86.81 413 ASP A N 1
ATOM 2896 C CA . ASP A 1 413 ? 34.694 -13.250 -26.695 1.00 86.81 413 ASP A CA 1
ATOM 2897 C C . ASP A 1 413 ? 33.300 -13.802 -26.344 1.00 86.81 413 ASP A C 1
ATOM 2899 O O . ASP A 1 413 ? 33.155 -14.583 -25.400 1.00 86.81 413 ASP A O 1
ATOM 2903 N N . VAL A 1 414 ? 32.274 -13.399 -27.101 1.00 83.88 414 VAL A N 1
ATOM 2904 C CA . VAL A 1 414 ? 30.872 -13.775 -26.850 1.00 83.88 414 VAL A CA 1
ATOM 2905 C C . VAL A 1 414 ? 30.617 -15.276 -27.029 1.00 83.88 414 VAL A C 1
ATOM 2907 O O . VAL A 1 414 ? 29.693 -15.816 -26.432 1.00 83.88 414 VAL A O 1
ATOM 2910 N N . LYS A 1 415 ? 31.457 -16.023 -27.759 1.00 86.88 415 LYS A N 1
ATOM 2911 C CA . LYS A 1 415 ? 31.248 -17.476 -27.907 1.00 86.88 415 LYS A CA 1
ATOM 2912 C C . LYS A 1 415 ? 31.363 -18.245 -26.583 1.00 86.88 415 LYS A C 1
ATOM 2914 O O . LYS A 1 415 ? 30.819 -19.339 -26.481 1.00 86.88 415 LYS A O 1
ATOM 2919 N N . TYR A 1 416 ? 32.020 -17.672 -25.571 1.00 89.31 416 TYR A N 1
ATOM 2920 C CA . TYR A 1 416 ? 32.126 -18.242 -24.223 1.00 89.31 416 TYR A CA 1
ATOM 2921 C C . TYR A 1 416 ? 31.049 -17.736 -23.253 1.00 89.31 416 TYR A C 1
ATOM 2923 O O . TYR A 1 416 ? 31.127 -18.032 -22.062 1.00 89.31 416 TYR A O 1
ATOM 2931 N N . SER A 1 417 ? 30.070 -16.952 -23.720 1.00 91.50 417 SER A N 1
ATOM 2932 C CA . SER A 1 417 ? 29.056 -16.382 -22.839 1.00 91.50 417 SER A CA 1
ATOM 2933 C C . SER A 1 417 ? 27.783 -17.226 -22.751 1.00 91.50 417 SER A C 1
ATOM 2935 O O . SER A 1 417 ? 27.279 -17.720 -23.757 1.00 91.50 417 SER A O 1
ATOM 2937 N N . THR A 1 418 ? 27.256 -17.387 -21.540 1.00 94.00 418 THR A N 1
ATOM 2938 C CA . THR A 1 418 ? 26.024 -18.128 -21.227 1.00 94.00 418 THR A CA 1
ATOM 2939 C C . THR A 1 418 ? 25.085 -17.219 -20.434 1.00 94.00 418 THR A C 1
ATOM 2941 O O . THR A 1 418 ? 25.539 -16.443 -19.590 1.00 94.00 418 THR A O 1
ATOM 2944 N N . VAL A 1 419 ? 23.777 -17.288 -20.691 1.00 95.75 419 VAL A N 1
ATOM 2945 C CA . VAL A 1 419 ? 22.785 -16.464 -19.982 1.00 95.75 419 VAL A CA 1
ATOM 2946 C C . VAL A 1 419 ? 22.217 -17.208 -18.770 1.00 95.75 419 VAL A C 1
ATOM 2948 O O . VAL A 1 419 ? 21.756 -18.350 -18.868 1.00 95.75 419 VAL A O 1
ATOM 2951 N N . TYR A 1 420 ? 22.214 -16.520 -17.628 1.00 95.81 420 TYR A N 1
ATOM 2952 C CA . TYR A 1 420 ? 21.744 -17.028 -16.339 1.00 95.81 420 TYR A CA 1
ATOM 2953 C C . TYR A 1 420 ? 20.735 -16.076 -15.686 1.00 95.81 420 TYR A C 1
ATOM 2955 O O . TYR A 1 420 ? 20.591 -14.921 -16.094 1.00 95.81 420 TYR A O 1
ATOM 2963 N N . ALA A 1 421 ? 20.041 -16.555 -14.654 1.00 96.56 421 ALA A N 1
ATOM 2964 C CA . ALA A 1 421 ? 19.259 -15.731 -13.744 1.00 96.56 421 ALA A CA 1
ATOM 2965 C C . ALA A 1 421 ? 19.347 -16.205 -12.285 1.00 96.56 421 ALA A C 1
ATOM 2967 O O . ALA A 1 421 ? 19.752 -17.329 -11.994 1.00 96.56 421 ALA A O 1
ATOM 2968 N N . GLN A 1 422 ? 18.920 -15.341 -11.369 1.00 95.19 422 GLN A N 1
ATOM 2969 C CA . GLN A 1 422 ? 18.765 -15.601 -9.942 1.00 95.19 422 GLN A CA 1
ATOM 2970 C C . GLN A 1 422 ? 17.468 -14.939 -9.473 1.00 95.19 422 GLN A C 1
ATOM 2972 O O . GLN A 1 422 ? 17.183 -13.790 -9.822 1.00 95.19 422 GLN A O 1
ATOM 2977 N N . ARG A 1 423 ? 16.683 -15.656 -8.664 1.00 94.00 423 ARG A N 1
ATOM 2978 C CA . ARG A 1 423 ? 15.559 -15.065 -7.930 1.00 94.00 423 ARG A CA 1
ATOM 2979 C C . ARG A 1 423 ? 16.051 -14.469 -6.618 1.00 94.00 423 ARG A C 1
ATOM 2981 O O . ARG A 1 423 ? 16.891 -15.065 -5.944 1.00 94.00 423 ARG A O 1
ATOM 2988 N N . ILE A 1 424 ? 15.504 -13.319 -6.250 1.00 88.50 424 ILE A N 1
ATOM 2989 C CA . ILE A 1 424 ? 15.852 -12.537 -5.062 1.00 88.50 424 ILE A CA 1
ATOM 2990 C C . ILE A 1 424 ? 14.554 -12.220 -4.318 1.00 88.50 424 ILE A C 1
ATOM 2992 O O . ILE A 1 424 ? 13.616 -11.682 -4.899 1.00 88.50 424 ILE A O 1
ATOM 2996 N N . GLY A 1 425 ? 14.472 -12.570 -3.041 1.00 81.50 425 GLY A N 1
ATOM 2997 C CA . GLY A 1 425 ? 13.279 -12.381 -2.226 1.00 81.50 425 GLY A CA 1
ATOM 2998 C C . GLY A 1 425 ? 13.106 -10.949 -1.709 1.00 81.50 425 GLY A C 1
ATOM 2999 O O . GLY A 1 425 ? 13.976 -10.097 -1.913 1.00 81.50 425 GLY A O 1
ATOM 3000 N N . PRO A 1 426 ? 11.994 -10.672 -1.000 1.00 69.62 426 PRO A N 1
ATOM 3001 C CA . PRO A 1 426 ? 11.650 -9.323 -0.552 1.00 69.62 426 PRO A CA 1
ATOM 3002 C C . PRO A 1 426 ? 12.715 -8.591 0.279 1.00 69.62 426 PRO A C 1
ATOM 3004 O O . PRO A 1 426 ? 12.744 -7.366 0.255 1.00 69.62 426 PRO A O 1
ATOM 3007 N N . ASN A 1 427 ? 13.620 -9.312 0.951 1.00 66.25 427 ASN A N 1
ATOM 3008 C CA . ASN A 1 427 ? 14.643 -8.739 1.832 1.00 66.25 427 ASN A CA 1
ATOM 3009 C C . ASN A 1 427 ? 16.060 -8.809 1.218 1.00 66.25 427 ASN A C 1
ATOM 3011 O O . ASN A 1 427 ? 17.047 -8.677 1.935 1.00 66.25 427 ASN A O 1
ATOM 3015 N N . GLY A 1 428 ? 16.178 -9.051 -0.095 1.00 71.06 428 GLY A N 1
ATOM 3016 C CA . GLY A 1 428 ? 17.461 -9.167 -0.805 1.00 71.06 428 GLY A CA 1
ATOM 3017 C C . GLY A 1 428 ? 18.109 -10.558 -0.761 1.00 71.06 428 GLY A C 1
ATOM 3018 O O . GLY A 1 428 ? 19.161 -10.765 -1.356 1.00 71.06 428 GLY A O 1
ATOM 3019 N N . GLN A 1 429 ? 17.496 -11.541 -0.099 1.00 78.44 429 GLN A N 1
ATOM 3020 C CA . GLN A 1 429 ? 18.029 -12.902 -0.016 1.00 78.44 429 GLN A CA 1
ATOM 3021 C C . GLN A 1 429 ? 17.822 -13.690 -1.320 1.00 78.44 429 GLN A C 1
ATOM 3023 O O . GLN A 1 429 ? 16.723 -13.684 -1.874 1.00 78.44 429 GLN A O 1
ATOM 3028 N N . SER A 1 430 ? 18.829 -14.428 -1.789 1.00 85.25 430 SER A N 1
ATOM 3029 C CA . SER A 1 430 ? 18.684 -15.328 -2.943 1.00 85.25 430 SER A CA 1
ATOM 3030 C C . SER A 1 430 ? 17.662 -16.441 -2.671 1.00 85.25 430 SER A C 1
ATOM 3032 O O . SER A 1 430 ? 17.715 -17.113 -1.641 1.00 85.25 430 SER A O 1
ATOM 3034 N N . LEU A 1 431 ? 16.731 -16.650 -3.605 1.00 86.56 431 LEU A N 1
ATOM 3035 C CA . LEU A 1 431 ? 15.730 -17.717 -3.574 1.00 86.56 431 LEU A CA 1
ATOM 3036 C C . LEU A 1 431 ? 16.144 -18.838 -4.533 1.00 86.56 431 LEU A C 1
ATOM 3038 O O . LEU A 1 431 ? 16.075 -18.675 -5.750 1.00 86.56 431 LEU A O 1
ATOM 3042 N N . GLY A 1 432 ? 16.563 -19.979 -3.985 1.00 86.88 432 GLY A N 1
ATOM 3043 C CA . GLY A 1 432 ? 17.122 -21.074 -4.783 1.00 86.88 432 GLY A CA 1
ATOM 3044 C C . GLY A 1 432 ? 18.487 -20.733 -5.397 1.00 86.88 432 GLY A C 1
ATOM 3045 O O . GLY A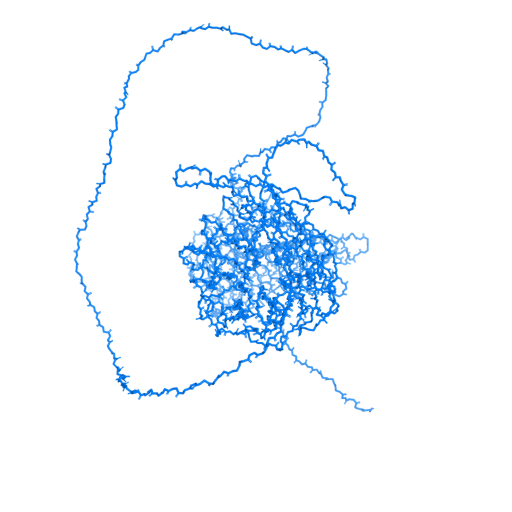 1 432 ? 19.082 -19.699 -5.092 1.00 86.88 432 GLY A O 1
ATOM 3046 N N . GLY A 1 433 ? 19.000 -21.631 -6.240 1.00 86.62 433 GLY A N 1
ATOM 3047 C CA . GLY A 1 433 ? 20.287 -21.460 -6.924 1.00 86.62 433 GLY A CA 1
ATOM 3048 C C . GLY A 1 433 ? 20.191 -20.754 -8.283 1.00 86.62 433 GLY A C 1
ATOM 3049 O O . GLY A 1 433 ? 19.100 -20.501 -8.793 1.00 86.62 433 GLY A O 1
ATOM 3050 N N . ARG A 1 434 ? 21.363 -20.507 -8.887 1.00 90.44 434 ARG A N 1
ATOM 3051 C CA . ARG A 1 434 ? 21.530 -19.933 -10.234 1.00 90.44 434 ARG A CA 1
ATOM 3052 C C . ARG A 1 434 ? 20.780 -20.769 -11.281 1.00 90.44 434 ARG A C 1
ATOM 3054 O O . ARG A 1 434 ? 21.000 -21.973 -11.396 1.00 90.44 434 ARG A O 1
ATOM 3061 N N . ILE A 1 435 ? 19.941 -20.117 -12.078 1.00 94.06 435 ILE A N 1
ATOM 3062 C CA . ILE A 1 435 ? 19.136 -20.712 -13.151 1.00 94.06 435 ILE A CA 1
ATOM 3063 C C . ILE A 1 435 ? 19.878 -20.513 -14.476 1.00 94.06 435 ILE A C 1
ATOM 3065 O O . ILE A 1 435 ? 20.167 -19.378 -14.844 1.00 94.06 435 ILE A O 1
ATOM 3069 N N . GLN A 1 436 ? 20.176 -21.585 -15.216 1.00 94.75 436 GLN A N 1
ATOM 3070 C CA . GLN A 1 436 ? 20.643 -21.481 -16.607 1.00 94.75 436 GLN A CA 1
ATOM 3071 C C . GLN A 1 436 ? 19.439 -21.289 -17.534 1.00 94.75 436 GLN A C 1
ATOM 3073 O O . GLN A 1 436 ? 18.472 -22.048 -17.444 1.00 94.75 436 GLN A O 1
ATOM 3078 N N . ILE A 1 437 ? 19.482 -20.290 -18.420 1.00 96.31 437 ILE A N 1
ATOM 3079 C CA . ILE A 1 437 ? 18.309 -19.928 -19.226 1.00 96.31 437 ILE A CA 1
ATOM 3080 C C . ILE A 1 437 ? 18.177 -20.805 -20.471 1.00 96.31 437 ILE A C 1
ATOM 3082 O O . ILE A 1 437 ? 17.160 -21.483 -20.634 1.00 96.31 437 ILE A O 1
ATOM 3086 N N . GLY A 1 438 ? 19.197 -20.835 -21.329 1.00 91.94 438 GLY A N 1
ATOM 3087 C CA . GLY A 1 438 ? 19.204 -21.692 -22.512 1.00 91.94 438 GLY A CA 1
ATOM 3088 C C . GLY A 1 438 ? 19.397 -23.173 -22.171 1.00 91.94 438 GLY A C 1
ATOM 3089 O O . GLY A 1 438 ? 20.102 -23.529 -21.226 1.00 91.94 438 GLY A O 1
ATOM 3090 N N . SER A 1 439 ? 18.812 -24.060 -22.976 1.00 91.25 439 SER A N 1
ATOM 3091 C CA . SER A 1 439 ? 19.077 -25.509 -22.943 1.00 91.25 439 SER A CA 1
ATOM 3092 C C . SER A 1 439 ? 20.515 -25.891 -23.340 1.00 91.25 439 SER A C 1
ATOM 3094 O O . SER A 1 439 ? 20.961 -26.995 -23.036 1.00 91.25 439 SER A O 1
ATOM 3096 N N . VAL A 1 440 ? 21.249 -24.968 -23.970 1.00 89.94 440 VAL A N 1
ATOM 3097 C CA . VAL A 1 440 ? 22.679 -25.070 -24.308 1.00 89.94 440 VAL A CA 1
ATOM 3098 C C . VAL A 1 440 ? 23.467 -23.940 -23.639 1.00 89.94 440 VAL A C 1
ATOM 3100 O O . VAL A 1 440 ? 22.874 -22.964 -23.178 1.00 89.94 440 VAL A O 1
ATOM 3103 N N . THR A 1 441 ? 24.793 -24.062 -23.616 1.00 89.06 441 THR A N 1
ATOM 3104 C CA . THR A 1 441 ? 25.735 -23.062 -23.089 1.00 89.06 441 THR A CA 1
ATOM 3105 C C . THR A 1 441 ? 26.609 -22.477 -24.202 1.00 89.06 441 THR A C 1
ATOM 3107 O O . THR A 1 441 ? 26.802 -23.106 -25.245 1.00 89.06 441 THR A O 1
ATOM 3110 N N . GLY A 1 442 ? 27.162 -21.286 -23.965 1.00 88.88 442 GLY A N 1
ATOM 3111 C CA . GLY A 1 442 ? 28.017 -20.571 -24.914 1.00 88.88 442 GLY A CA 1
ATOM 3112 C C . GLY A 1 442 ? 27.252 -19.804 -26.001 1.00 88.88 442 GLY A C 1
ATOM 3113 O O . GLY A 1 442 ? 26.142 -20.158 -26.393 1.00 88.88 442 GLY A O 1
ATOM 3114 N N . ASN A 1 443 ? 27.885 -18.747 -26.513 1.00 91.75 443 ASN A N 1
ATOM 3115 C CA . ASN A 1 443 ? 27.377 -17.866 -27.569 1.00 91.75 443 ASN A CA 1
ATOM 3116 C C . ASN A 1 443 ? 26.009 -17.204 -27.274 1.00 91.75 443 ASN A C 1
ATOM 3118 O O . ASN A 1 443 ? 25.220 -16.979 -28.191 1.00 91.75 443 ASN A O 1
ATOM 3122 N N . GLN A 1 444 ? 25.720 -16.892 -26.005 1.00 93.50 444 GLN A N 1
ATOM 3123 C CA . GLN A 1 444 ? 24.468 -16.280 -25.537 1.00 93.50 444 GLN A CA 1
ATOM 3124 C C . GLN A 1 444 ? 24.702 -14.907 -24.905 1.00 93.50 444 GLN A C 1
ATOM 3126 O O . GLN A 1 444 ? 25.545 -14.765 -24.020 1.00 93.50 444 GLN A O 1
ATOM 3131 N N . SER A 1 445 ? 23.932 -13.897 -25.311 1.00 92.31 445 SER A N 1
ATOM 3132 C CA . SER A 1 445 ? 24.156 -12.502 -24.917 1.00 92.31 445 SER A CA 1
ATOM 3133 C C . SER A 1 445 ? 22.878 -11.666 -24.803 1.00 92.31 445 SER A C 1
ATOM 3135 O O . SER A 1 445 ? 21.810 -12.059 -25.272 1.00 92.31 445 SER A O 1
ATOM 3137 N N . TYR A 1 446 ? 23.015 -10.493 -24.172 1.00 89.56 446 TYR A N 1
ATOM 3138 C CA . TYR A 1 446 ? 21.994 -9.440 -24.059 1.00 89.56 446 TYR A CA 1
ATOM 3139 C C . TYR A 1 446 ? 20.592 -9.937 -23.646 1.00 89.56 446 TYR A C 1
ATOM 3141 O O . TYR A 1 446 ? 19.642 -9.805 -24.424 1.00 89.56 446 TYR A O 1
ATOM 3149 N N . PRO A 1 447 ? 20.448 -10.518 -22.439 1.00 95.94 447 PRO A N 1
ATOM 3150 C CA . PRO A 1 447 ? 19.159 -10.990 -21.960 1.00 95.94 447 PRO A CA 1
ATOM 3151 C C . PRO A 1 447 ? 18.205 -9.842 -21.608 1.00 95.94 447 PRO A C 1
ATOM 3153 O O . PRO A 1 447 ? 18.617 -8.761 -21.187 1.00 95.94 447 PRO A O 1
ATOM 3156 N N . SER A 1 448 ? 16.908 -10.113 -21.715 1.00 96.62 448 SER A N 1
ATOM 3157 C CA . SER A 1 448 ? 15.828 -9.271 -21.203 1.00 96.62 448 SER A CA 1
ATOM 3158 C C . SER A 1 448 ? 14.768 -10.156 -20.548 1.00 96.62 448 SER A C 1
ATOM 3160 O O . SER A 1 448 ? 14.400 -11.190 -21.105 1.00 96.62 448 SER A O 1
ATOM 3162 N N . VAL A 1 449 ? 14.284 -9.756 -19.369 1.00 97.81 449 VAL A N 1
ATOM 3163 C CA . VAL A 1 449 ? 13.245 -10.459 -18.598 1.00 97.81 449 VAL A CA 1
ATOM 3164 C C . VAL A 1 449 ? 11.970 -9.618 -18.485 1.00 97.81 449 VAL A C 1
ATOM 3166 O O . VAL A 1 449 ? 12.042 -8.402 -18.309 1.00 97.81 449 VAL A O 1
ATOM 3169 N N . ALA A 1 450 ? 10.802 -10.262 -18.549 1.00 97.00 450 ALA A N 1
ATOM 3170 C CA . ALA A 1 450 ? 9.506 -9.648 -18.257 1.00 97.00 450 ALA A CA 1
ATOM 3171 C C . ALA A 1 450 ? 8.606 -10.592 -17.429 1.00 97.00 450 ALA A C 1
ATOM 3173 O O . ALA A 1 450 ? 8.654 -11.809 -17.630 1.00 97.00 450 ALA A O 1
ATOM 3174 N N . PRO A 1 451 ? 7.775 -10.064 -16.510 1.00 95.94 451 PRO A N 1
ATOM 3175 C CA . PRO A 1 451 ? 6.925 -10.870 -15.640 1.00 95.94 451 PRO A CA 1
ATOM 3176 C C . PRO A 1 451 ? 5.649 -11.282 -16.384 1.00 95.94 451 PRO A C 1
ATOM 3178 O O . PRO A 1 451 ? 5.019 -10.461 -17.061 1.00 95.94 451 PRO A O 1
ATOM 3181 N N . THR A 1 452 ? 5.243 -12.543 -16.267 1.00 94.25 452 THR A N 1
ATOM 3182 C CA . THR A 1 452 ? 4.034 -13.059 -16.925 1.00 94.25 452 THR A CA 1
ATOM 3183 C C . THR A 1 452 ? 2.817 -12.943 -16.007 1.00 94.25 452 THR A C 1
ATOM 3185 O O . THR A 1 452 ? 2.922 -12.917 -14.780 1.00 94.25 452 THR A O 1
ATOM 3188 N N . ARG A 1 453 ? 1.616 -12.840 -16.593 1.00 87.44 453 ARG A N 1
ATOM 3189 C CA . ARG A 1 453 ? 0.379 -12.590 -15.826 1.00 87.44 453 ARG A CA 1
ATOM 3190 C C . ARG A 1 453 ? -0.114 -13.778 -14.989 1.00 87.44 453 ARG A C 1
ATOM 3192 O O . ARG A 1 453 ? -0.990 -13.593 -14.153 1.00 87.44 453 ARG A O 1
ATOM 3199 N N . ASP A 1 454 ? 0.449 -14.961 -15.206 1.00 83.81 454 ASP A N 1
ATOM 3200 C CA . ASP A 1 454 ? 0.285 -16.169 -14.390 1.00 83.81 454 ASP A CA 1
ATOM 3201 C C . ASP A 1 454 ? 1.309 -16.264 -13.234 1.00 83.81 454 ASP A C 1
ATOM 3203 O O . ASP A 1 454 ? 1.326 -17.254 -12.507 1.00 83.81 454 ASP A O 1
ATOM 3207 N N . GLY A 1 455 ? 2.124 -15.222 -13.021 1.00 87.25 455 GLY A N 1
ATOM 3208 C CA . GLY A 1 455 ? 3.051 -15.086 -11.890 1.00 87.25 455 GLY A CA 1
ATOM 3209 C C . GLY A 1 455 ? 4.479 -15.570 -12.160 1.00 87.25 455 GLY A C 1
ATOM 3210 O O . GLY A 1 455 ? 5.347 -15.376 -11.311 1.00 87.25 455 GLY A O 1
ATOM 3211 N N . GLY A 1 456 ? 4.726 -16.174 -13.323 1.00 94.56 456 GLY A N 1
ATOM 3212 C CA . GLY A 1 456 ? 6.057 -16.549 -13.795 1.00 94.56 456 GLY A CA 1
ATOM 3213 C C . GLY A 1 456 ? 6.807 -15.408 -14.488 1.00 94.56 456 GLY A C 1
ATOM 3214 O O . GLY A 1 456 ? 6.556 -14.220 -14.259 1.00 94.56 456 GLY A O 1
ATOM 3215 N N . PHE A 1 457 ? 7.744 -15.773 -15.361 1.00 97.31 457 PHE A N 1
ATOM 3216 C CA . PHE A 1 457 ? 8.508 -14.823 -16.167 1.00 97.31 457 PHE A CA 1
ATOM 3217 C C . PHE A 1 457 ? 8.947 -15.408 -17.513 1.00 97.31 457 PHE A C 1
ATOM 3219 O O . PHE A 1 457 ? 9.243 -16.596 -17.642 1.00 97.31 457 PHE A O 1
ATOM 3226 N N . LEU A 1 458 ? 9.029 -14.541 -18.522 1.00 98.25 458 LEU A N 1
ATOM 3227 C CA . LEU A 1 458 ? 9.618 -14.834 -19.825 1.00 98.25 458 LEU A CA 1
ATOM 3228 C C . LEU A 1 458 ? 11.005 -14.187 -19.887 1.00 98.25 458 LEU A C 1
ATOM 3230 O O . LEU A 1 458 ? 11.148 -13.010 -19.550 1.00 98.25 458 LEU A O 1
ATOM 3234 N N . ILE A 1 459 ? 12.012 -14.931 -20.344 1.00 98.25 459 ILE A N 1
ATOM 3235 C CA . ILE A 1 459 ? 13.325 -14.377 -20.703 1.00 98.25 459 ILE A CA 1
ATOM 3236 C C . ILE A 1 459 ? 13.533 -14.546 -22.202 1.00 98.25 459 ILE A C 1
ATOM 3238 O O . ILE A 1 459 ? 13.222 -15.597 -22.764 1.00 98.25 459 ILE A O 1
ATOM 3242 N N . ALA A 1 460 ? 14.077 -13.509 -22.835 1.00 97.31 460 ALA A N 1
ATOM 3243 C CA . ALA A 1 460 ? 14.569 -13.537 -24.203 1.00 97.31 460 ALA A CA 1
ATOM 3244 C C . ALA A 1 460 ? 16.061 -13.189 -24.237 1.00 97.31 460 ALA A C 1
ATOM 3246 O O . ALA A 1 460 ? 16.519 -12.357 -23.455 1.00 97.31 460 ALA A O 1
ATOM 3247 N N . TRP A 1 461 ? 16.817 -13.820 -25.134 1.00 96.31 461 TRP A N 1
ATOM 3248 C CA . TRP A 1 461 ? 18.256 -13.609 -25.295 1.00 96.31 461 TRP A CA 1
ATOM 3249 C C . TRP A 1 461 ? 18.691 -13.766 -26.757 1.00 96.31 461 TRP A C 1
ATOM 3251 O O . TRP A 1 461 ? 17.976 -14.341 -27.581 1.00 96.31 461 TRP A O 1
ATOM 3261 N N . SER A 1 462 ? 19.862 -13.217 -27.080 1.00 94.75 462 SER A N 1
ATOM 3262 C CA . SER A 1 462 ? 20.519 -13.369 -28.379 1.00 94.75 462 SER A CA 1
ATOM 3263 C C . SER A 1 462 ? 21.414 -14.607 -28.320 1.00 94.75 462 SER A C 1
ATOM 3265 O O . SER A 1 462 ? 22.245 -14.709 -27.418 1.00 94.75 462 SER A O 1
ATOM 3267 N N . ASP A 1 463 ? 21.235 -15.561 -29.230 1.00 94.12 463 ASP A N 1
ATOM 3268 C CA . ASP A 1 463 ? 21.881 -16.879 -29.189 1.00 94.12 463 ASP A CA 1
ATOM 3269 C C . ASP A 1 463 ? 22.490 -17.237 -30.548 1.00 94.12 463 ASP A C 1
ATOM 3271 O O . ASP A 1 463 ? 21.808 -17.228 -31.573 1.00 94.12 463 ASP A O 1
ATOM 3275 N N . GLY A 1 464 ? 23.784 -17.546 -30.553 1.00 91.12 464 GLY A N 1
ATOM 3276 C CA . GLY A 1 464 ? 24.562 -17.827 -31.754 1.00 91.12 464 GLY A CA 1
ATOM 3277 C C . GLY A 1 464 ? 24.649 -19.303 -32.162 1.00 91.12 464 GLY A C 1
ATOM 3278 O O . GLY A 1 464 ? 25.457 -19.626 -33.037 1.00 91.12 464 GLY A O 1
ATOM 3279 N N . ARG A 1 465 ? 23.879 -20.220 -31.549 1.00 88.62 465 ARG A N 1
ATOM 3280 C CA . ARG A 1 465 ? 23.990 -21.684 -31.772 1.00 88.62 465 ARG A CA 1
ATOM 3281 C C . ARG A 1 465 ? 23.807 -22.142 -33.226 1.00 88.62 465 ARG A C 1
ATOM 3283 O O . ARG A 1 465 ? 24.232 -23.238 -33.575 1.00 88.62 465 ARG A O 1
ATOM 3290 N N . THR A 1 466 ? 23.177 -21.327 -34.072 1.00 85.56 466 THR A N 1
ATOM 3291 C CA . THR A 1 466 ? 22.922 -21.606 -35.498 1.00 85.56 466 THR A CA 1
ATOM 3292 C C . THR A 1 466 ? 23.957 -20.980 -36.443 1.00 85.56 466 THR A C 1
ATOM 3294 O O . THR A 1 466 ? 23.820 -21.085 -37.661 1.00 85.56 466 THR A O 1
ATOM 3297 N N . GLY A 1 467 ? 25.004 -20.337 -35.911 1.00 85.12 467 GLY A N 1
ATOM 3298 C CA . GLY A 1 467 ? 26.015 -19.612 -36.693 1.00 85.12 467 GLY A CA 1
ATOM 3299 C C . GLY A 1 467 ? 25.638 -18.163 -37.029 1.00 85.12 467 GLY A C 1
ATOM 3300 O O . GLY A 1 467 ? 26.387 -17.489 -37.733 1.00 85.12 467 GLY A O 1
ATOM 3301 N N . ARG A 1 468 ? 24.500 -17.682 -36.516 1.00 87.50 468 ARG A N 1
ATOM 3302 C CA . ARG A 1 468 ? 24.068 -16.276 -36.474 1.00 87.50 468 ARG A CA 1
ATOM 3303 C C . ARG A 1 468 ? 23.432 -16.002 -35.121 1.00 87.50 468 ARG A C 1
ATOM 3305 O O . ARG A 1 468 ? 22.892 -16.923 -34.519 1.00 87.50 468 ARG A O 1
ATOM 3312 N N . ARG A 1 469 ? 23.483 -14.754 -34.662 1.00 89.12 469 ARG A N 1
ATOM 3313 C CA . ARG A 1 469 ? 22.821 -14.308 -33.430 1.00 89.12 469 ARG A CA 1
ATOM 3314 C C . ARG A 1 469 ? 21.320 -14.198 -33.669 1.00 89.12 469 ARG A C 1
ATOM 3316 O O . ARG A 1 469 ? 20.868 -13.239 -34.286 1.00 89.12 469 ARG A O 1
ATOM 3323 N N . GLU A 1 470 ? 20.563 -15.172 -33.189 1.00 93.00 470 GLU A N 1
ATOM 3324 C CA . GLU A 1 470 ? 19.105 -15.229 -33.322 1.00 93.00 470 GLU A CA 1
ATOM 3325 C C . GLU A 1 470 ? 18.408 -14.882 -31.995 1.00 93.00 470 GLU A C 1
ATOM 3327 O O . GLU A 1 470 ? 18.999 -15.016 -30.926 1.00 93.00 470 GLU A O 1
ATOM 3332 N N . VAL A 1 471 ? 17.149 -14.436 -32.038 1.00 95.06 471 VAL A N 1
ATOM 3333 C CA . VAL A 1 471 ? 16.349 -14.149 -30.833 1.00 95.06 471 VAL A CA 1
ATOM 3334 C C . VAL A 1 471 ? 15.673 -15.431 -30.366 1.00 95.06 471 VAL A C 1
ATOM 3336 O O . VAL A 1 471 ? 14.859 -15.996 -31.100 1.00 95.06 471 VAL A O 1
ATOM 3339 N N . TRP A 1 472 ? 15.959 -15.857 -29.140 1.00 95.69 472 TRP A N 1
ATOM 3340 C CA . TRP A 1 472 ? 15.326 -17.009 -28.493 1.00 95.69 472 TRP A CA 1
ATOM 3341 C C . TRP A 1 472 ? 14.614 -16.583 -27.212 1.00 95.69 472 TRP A C 1
ATOM 3343 O O . TRP A 1 472 ? 15.012 -15.609 -26.574 1.00 95.69 472 TRP A O 1
ATOM 3353 N N . THR A 1 473 ? 13.552 -17.298 -26.842 1.00 97.12 473 THR A N 1
ATOM 3354 C CA . THR A 1 473 ? 12.783 -17.082 -25.612 1.00 97.12 473 THR A CA 1
ATOM 3355 C C . THR A 1 473 ? 12.559 -18.381 -24.842 1.00 97.12 473 THR A C 1
ATOM 3357 O O . THR A 1 473 ? 12.621 -19.482 -25.397 1.00 97.12 473 THR A O 1
ATOM 3360 N N . ARG A 1 474 ? 12.299 -18.261 -23.537 1.00 97.69 474 ARG A N 1
ATOM 3361 C CA . ARG A 1 474 ? 11.896 -19.371 -22.669 1.00 97.69 474 ARG A CA 1
ATOM 3362 C C . ARG A 1 474 ? 11.083 -18.851 -21.492 1.00 97.69 474 ARG A C 1
ATOM 3364 O O . ARG A 1 474 ? 11.453 -17.843 -20.885 1.00 97.69 474 ARG A O 1
ATOM 3371 N N . ALA A 1 475 ? 9.981 -19.528 -21.186 1.00 97.50 475 ALA A N 1
ATOM 3372 C CA . ALA A 1 475 ? 9.120 -19.191 -20.059 1.00 97.50 475 ALA A CA 1
ATOM 3373 C C . ALA A 1 475 ? 9.445 -20.051 -18.834 1.00 97.50 475 ALA A C 1
ATOM 3375 O O . ALA A 1 475 ? 9.763 -21.239 -18.955 1.00 97.50 475 ALA A O 1
ATOM 3376 N N . PHE A 1 476 ? 9.323 -19.445 -17.659 1.00 97.12 476 PHE A N 1
ATOM 3377 C CA . PHE A 1 476 ? 9.578 -20.034 -16.350 1.00 97.12 476 PHE A CA 1
ATOM 3378 C C . PHE A 1 476 ? 8.391 -19.761 -15.423 1.00 97.12 476 PHE A C 1
ATOM 3380 O O . PHE A 1 476 ? 7.707 -18.746 -15.562 1.00 97.12 476 PHE A O 1
ATOM 3387 N N . ASP A 1 477 ? 8.140 -20.665 -14.480 1.00 94.44 477 ASP A N 1
ATOM 3388 C CA . ASP A 1 477 ? 7.118 -20.478 -13.454 1.00 94.44 477 ASP A CA 1
ATOM 3389 C C . ASP A 1 477 ? 7.578 -19.478 -12.374 1.00 94.44 477 ASP A C 1
ATOM 3391 O O . ASP A 1 477 ? 8.718 -19.008 -12.369 1.00 94.44 477 ASP A O 1
ATOM 3395 N N . ALA A 1 478 ? 6.695 -19.171 -11.420 1.00 90.69 478 ALA A N 1
ATOM 3396 C CA . ALA A 1 478 ? 7.019 -18.288 -10.299 1.00 90.69 478 ALA A CA 1
ATOM 3397 C C . ALA A 1 478 ? 8.207 -18.789 -9.450 1.00 90.69 478 ALA A C 1
ATOM 3399 O O . ALA A 1 478 ? 8.859 -17.990 -8.783 1.00 90.69 478 ALA A O 1
ATOM 3400 N N . ASN A 1 479 ? 8.518 -20.091 -9.468 1.00 89.56 479 ASN A N 1
ATOM 3401 C CA . ASN A 1 479 ? 9.637 -20.668 -8.725 1.00 89.56 479 ASN A CA 1
ATOM 3402 C C . ASN A 1 479 ? 10.978 -20.552 -9.462 1.00 89.56 479 ASN A C 1
ATOM 3404 O O . ASN A 1 479 ? 12.020 -20.567 -8.803 1.00 89.56 479 ASN A O 1
ATOM 3408 N N . GLY A 1 480 ? 10.960 -20.398 -10.788 1.00 92.88 480 GLY A N 1
ATOM 3409 C CA . GLY A 1 480 ? 12.132 -20.428 -11.665 1.00 92.88 480 GLY A CA 1
ATOM 3410 C C . GLY A 1 480 ? 12.344 -21.763 -12.390 1.00 92.88 480 GLY A C 1
ATOM 3411 O O . GLY A 1 480 ? 13.409 -21.981 -12.967 1.00 92.88 480 GLY A O 1
ATOM 3412 N N . MET A 1 481 ? 11.358 -22.662 -12.383 1.00 93.69 481 MET A N 1
ATOM 3413 C CA . MET A 1 481 ? 11.372 -23.887 -13.183 1.00 93.69 481 MET A CA 1
ATOM 3414 C C . MET A 1 481 ? 10.957 -23.584 -14.634 1.00 93.69 481 MET A C 1
ATOM 3416 O O . MET A 1 481 ? 9.970 -22.880 -14.846 1.00 93.69 481 MET A O 1
ATOM 3420 N N . PRO A 1 482 ? 11.660 -24.112 -15.654 1.00 95.25 482 PRO A N 1
ATOM 3421 C CA . PRO A 1 482 ? 11.315 -23.861 -17.050 1.00 95.25 482 PRO A CA 1
ATOM 3422 C C . PRO A 1 482 ? 10.000 -24.549 -17.441 1.00 95.25 482 PRO A C 1
ATOM 3424 O O . PRO A 1 482 ? 9.864 -25.767 -17.341 1.00 95.25 482 PRO A O 1
ATOM 3427 N N . VAL A 1 483 ? 9.054 -23.758 -17.946 1.00 95.12 483 VAL A N 1
ATOM 3428 C CA . VAL A 1 483 ? 7.739 -24.197 -18.448 1.00 95.12 483 VAL A CA 1
ATOM 3429 C C . VAL A 1 483 ? 7.816 -24.600 -19.926 1.00 95.12 483 VAL A C 1
ATOM 3431 O O . VAL A 1 483 ? 7.012 -25.408 -20.390 1.00 95.12 483 VAL A O 1
ATOM 3434 N N . THR A 1 484 ? 8.794 -24.074 -20.673 1.00 96.81 484 THR A N 1
ATOM 3435 C CA . THR A 1 484 ? 9.011 -24.389 -22.094 1.00 96.81 484 THR A CA 1
ATOM 3436 C C . THR A 1 484 ? 10.436 -24.864 -22.393 1.00 96.81 484 THR A C 1
ATOM 3438 O O . THR A 1 484 ? 11.371 -24.702 -21.600 1.00 96.81 484 THR A O 1
ATOM 3441 N N . ALA A 1 485 ? 10.608 -25.440 -23.584 1.00 95.38 485 ALA A N 1
ATOM 3442 C CA . ALA A 1 485 ? 11.904 -25.497 -24.256 1.00 95.38 485 ALA A CA 1
ATOM 3443 C C . ALA A 1 485 ? 12.307 -24.098 -24.771 1.00 95.38 485 ALA A C 1
ATOM 3445 O O . ALA A 1 485 ? 11.510 -23.157 -24.711 1.00 95.38 485 ALA A O 1
ATOM 3446 N N . ASP A 1 486 ? 13.528 -23.973 -25.290 1.00 95.62 486 ASP A N 1
ATOM 3447 C CA . ASP A 1 486 ? 13.983 -22.762 -25.976 1.00 95.62 486 ASP A CA 1
ATOM 3448 C C . ASP A 1 486 ? 13.188 -22.583 -27.285 1.00 95.62 486 ASP A C 1
ATOM 3450 O O . ASP A 1 486 ? 13.219 -23.453 -28.160 1.00 95.62 486 ASP A O 1
ATOM 3454 N N . LEU A 1 487 ? 12.491 -21.458 -27.441 1.00 94.88 487 LEU A N 1
ATOM 3455 C CA . LEU A 1 487 ? 11.702 -21.124 -28.627 1.00 94.88 487 LEU A CA 1
ATOM 3456 C C . LEU A 1 487 ? 12.424 -20.046 -29.440 1.00 94.88 487 LEU A C 1
ATOM 3458 O O . LEU A 1 487 ? 12.681 -18.960 -28.925 1.00 94.88 487 LEU A O 1
ATOM 3462 N N . LYS A 1 488 ? 12.736 -20.302 -30.716 1.00 93.31 488 LYS A N 1
ATOM 3463 C CA . LYS A 1 488 ? 13.266 -19.245 -31.589 1.00 93.31 488 LYS A CA 1
ATOM 3464 C C . LYS A 1 488 ? 12.144 -18.315 -32.048 1.00 93.31 488 LYS A C 1
ATOM 3466 O O . LYS A 1 488 ? 11.117 -18.783 -32.534 1.00 93.31 488 LYS A O 1
ATOM 3471 N N . LEU A 1 489 ? 12.384 -17.011 -31.942 1.00 90.88 489 LEU A N 1
ATOM 3472 C CA . LEU A 1 489 ? 11.440 -15.957 -32.297 1.00 90.88 489 LEU A CA 1
ATOM 3473 C C . LEU A 1 489 ? 11.804 -15.213 -33.589 1.00 90.88 489 LEU A C 1
ATOM 3475 O O . LEU A 1 489 ? 10.904 -14.795 -34.314 1.00 90.88 489 LEU A O 1
ATOM 3479 N N . SER A 1 490 ? 13.095 -15.044 -33.898 1.00 86.81 490 SER A N 1
ATOM 3480 C CA . SER A 1 490 ? 13.509 -14.353 -35.123 1.00 86.81 490 SER A CA 1
ATOM 3481 C C . SER A 1 490 ? 13.530 -15.271 -36.351 1.00 86.81 490 SER A C 1
ATOM 3483 O O . SER A 1 490 ? 13.911 -16.444 -36.300 1.00 86.81 490 SER A O 1
ATOM 3485 N N . SER A 1 491 ? 13.135 -14.698 -37.489 1.00 79.38 491 SER A N 1
ATOM 3486 C CA . SER A 1 491 ? 13.213 -15.308 -38.824 1.00 79.38 491 SER A CA 1
ATOM 3487 C C . SER A 1 491 ? 13.944 -14.415 -39.836 1.00 79.38 491 SER A C 1
ATOM 3489 O O . SER A 1 491 ? 13.880 -14.656 -41.041 1.00 79.38 491 SER A O 1
ATOM 3491 N N . ASP A 1 492 ? 14.583 -13.345 -39.360 1.00 77.25 492 ASP A N 1
ATOM 3492 C CA . ASP A 1 492 ? 15.243 -12.343 -40.189 1.00 77.25 492 ASP A CA 1
ATOM 3493 C C . ASP A 1 492 ? 16.581 -12.840 -40.744 1.00 77.25 492 ASP A C 1
ATOM 3495 O O . ASP A 1 492 ? 17.362 -13.523 -40.080 1.00 77.25 492 ASP A O 1
ATOM 3499 N N . ALA A 1 493 ? 16.881 -12.455 -41.983 1.00 70.25 493 ALA A N 1
ATOM 3500 C CA . ALA A 1 493 ? 18.157 -12.768 -42.605 1.00 70.25 493 ALA A CA 1
ATOM 3501 C C . ALA A 1 493 ? 19.238 -11.793 -42.107 1.00 70.25 493 ALA A C 1
ATOM 3503 O O . ALA A 1 493 ? 19.477 -10.770 -42.738 1.00 70.25 493 ALA A O 1
ATOM 3504 N N . GLY A 1 494 ? 19.899 -12.133 -41.000 1.00 79.69 494 GLY A N 1
ATOM 3505 C CA . GLY A 1 494 ? 21.010 -11.369 -40.426 1.00 79.69 494 GLY A CA 1
ATOM 3506 C C . GLY A 1 494 ? 21.321 -11.800 -38.993 1.00 79.69 494 GLY A C 1
ATOM 3507 O O . GLY A 1 494 ? 20.904 -12.880 -38.579 1.00 79.69 494 GLY A O 1
ATOM 3508 N N . ASP A 1 495 ? 22.019 -10.940 -38.254 1.00 85.88 495 ASP A N 1
ATOM 3509 C CA . ASP A 1 495 ? 22.160 -11.025 -36.794 1.00 85.88 495 ASP A CA 1
ATOM 3510 C C . ASP A 1 495 ? 21.114 -10.129 -36.106 1.00 85.88 495 ASP A C 1
ATOM 3512 O O . ASP A 1 495 ? 20.757 -9.065 -36.626 1.00 85.88 495 ASP A O 1
ATOM 3516 N N . GLN A 1 496 ? 20.663 -10.536 -34.918 1.00 89.19 496 GLN A N 1
ATOM 3517 C CA . GLN A 1 496 ? 19.734 -9.802 -34.061 1.00 89.19 496 GLN A CA 1
ATOM 3518 C C . GLN A 1 496 ? 20.351 -9.499 -32.684 1.00 89.19 496 GLN A C 1
ATOM 3520 O O . GLN A 1 496 ? 20.916 -10.374 -32.021 1.00 89.19 496 GLN A O 1
ATOM 3525 N N . ASP A 1 497 ? 20.231 -8.247 -32.238 1.00 87.69 497 ASP A N 1
ATOM 3526 C CA . ASP A 1 497 ? 20.751 -7.761 -30.954 1.00 87.69 497 ASP A CA 1
ATOM 3527 C C . ASP A 1 497 ? 19.852 -6.680 -30.314 1.00 87.69 497 ASP A C 1
ATOM 3529 O O . ASP A 1 497 ? 18.795 -6.339 -30.844 1.00 87.69 497 ASP A O 1
ATOM 3533 N N . ASN A 1 498 ? 20.235 -6.179 -29.130 1.00 88.62 498 ASN A N 1
ATOM 3534 C CA . ASN A 1 498 ? 19.479 -5.182 -28.352 1.00 88.62 498 ASN A CA 1
ATOM 3535 C C . ASN A 1 498 ? 18.005 -5.582 -28.101 1.00 88.62 498 ASN A C 1
ATOM 3537 O O . ASN A 1 498 ? 17.083 -4.823 -28.402 1.00 88.62 498 ASN A O 1
ATOM 3541 N N . ILE A 1 499 ? 17.792 -6.791 -27.573 1.00 94.06 499 ILE A N 1
ATOM 3542 C CA . ILE A 1 499 ? 16.458 -7.350 -27.312 1.00 94.06 499 ILE A CA 1
ATOM 3543 C C . ILE A 1 499 ? 15.803 -6.657 -26.106 1.00 94.06 499 ILE A C 1
ATOM 3545 O O . ILE A 1 499 ? 16.460 -6.406 -25.092 1.00 94.06 499 ILE A O 1
ATOM 3549 N N . LYS A 1 500 ? 14.493 -6.400 -26.187 1.00 95.44 500 LYS A N 1
ATOM 3550 C CA . LYS A 1 500 ? 13.652 -5.977 -25.056 1.00 95.44 500 LYS A CA 1
ATOM 3551 C C . LYS A 1 500 ? 12.348 -6.766 -25.004 1.00 95.44 500 LYS A C 1
ATOM 3553 O O . LYS A 1 500 ? 11.728 -7.011 -26.036 1.00 95.44 500 LYS A O 1
ATOM 3558 N N . LEU A 1 501 ? 11.917 -7.094 -23.787 1.00 97.25 501 LEU A N 1
ATOM 3559 C CA . LEU A 1 501 ? 10.575 -7.577 -23.468 1.00 97.25 501 LEU A CA 1
ATOM 3560 C C . LEU A 1 501 ? 9.786 -6.513 -22.696 1.00 97.25 501 LEU A C 1
ATOM 3562 O O . LEU A 1 501 ? 10.340 -5.830 -21.834 1.00 97.25 501 LEU A O 1
ATOM 3566 N N . ALA A 1 502 ? 8.478 -6.426 -22.939 1.00 96.19 502 ALA A N 1
ATOM 3567 C CA . ALA A 1 502 ? 7.551 -5.729 -22.049 1.00 96.19 502 ALA A CA 1
ATOM 3568 C C . ALA A 1 502 ? 6.160 -6.378 -22.044 1.00 96.19 502 ALA A C 1
ATOM 3570 O O . ALA A 1 502 ? 5.562 -6.609 -23.097 1.00 96.19 502 ALA A O 1
ATOM 3571 N N . THR A 1 503 ? 5.629 -6.641 -20.850 1.00 95.25 503 THR A N 1
ATOM 3572 C CA . THR A 1 503 ? 4.280 -7.192 -20.656 1.00 95.25 503 THR A CA 1
ATOM 3573 C C . THR A 1 503 ? 3.230 -6.102 -20.857 1.00 95.25 503 THR A C 1
ATOM 3575 O O . THR A 1 503 ? 3.279 -5.048 -20.224 1.00 95.25 503 THR A O 1
ATOM 3578 N N . LEU A 1 504 ? 2.274 -6.350 -21.749 1.00 94.19 504 LEU A N 1
ATOM 3579 C CA . LEU A 1 504 ? 1.216 -5.414 -22.116 1.00 94.19 504 LEU A CA 1
ATOM 3580 C C . LEU A 1 504 ? 0.035 -5.466 -21.136 1.00 94.19 504 LEU A C 1
ATOM 3582 O O . LEU A 1 504 ? -0.127 -6.403 -20.345 1.00 94.19 504 LEU A O 1
ATOM 3586 N N . ALA A 1 505 ? -0.840 -4.458 -21.202 1.00 88.94 505 ALA A N 1
ATOM 3587 C CA . ALA A 1 505 ? -1.974 -4.333 -20.284 1.00 88.94 505 ALA A CA 1
ATOM 3588 C C . ALA A 1 505 ? -2.985 -5.497 -20.369 1.00 88.94 505 ALA A C 1
ATOM 3590 O O . ALA A 1 505 ? -3.748 -5.680 -19.425 1.00 88.94 505 ALA A O 1
ATOM 3591 N N . ASP A 1 506 ? -2.950 -6.322 -21.423 1.00 85.81 506 ASP A N 1
ATOM 3592 C CA . ASP A 1 506 ? -3.780 -7.525 -21.590 1.00 85.81 506 ASP A CA 1
ATOM 3593 C C . ASP A 1 506 ? -3.099 -8.852 -21.185 1.00 85.81 506 ASP A C 1
ATOM 3595 O O . ASP A 1 506 ? -3.779 -9.865 -21.041 1.00 85.81 506 ASP A O 1
ATOM 3599 N N . GLY A 1 507 ? -1.781 -8.860 -20.948 1.00 89.50 507 GLY A N 1
ATOM 3600 C CA . GLY A 1 507 ? -1.014 -10.045 -20.544 1.00 89.50 507 GLY A CA 1
ATOM 3601 C C . GLY A 1 507 ? -0.223 -10.732 -21.655 1.00 89.50 507 GLY A C 1
ATOM 3602 O O . GLY A 1 507 ? 0.519 -11.664 -21.349 1.00 89.50 507 GLY A O 1
ATOM 3603 N N . ARG A 1 508 ? -0.318 -10.270 -22.908 1.00 95.12 508 ARG A N 1
ATOM 3604 C CA . ARG A 1 508 ? 0.678 -10.606 -23.938 1.00 95.12 508 ARG A CA 1
ATOM 3605 C C . ARG A 1 508 ? 1.987 -9.871 -23.657 1.00 95.12 508 ARG A C 1
ATOM 3607 O O . ARG A 1 508 ? 2.002 -8.870 -22.940 1.00 95.12 508 ARG A O 1
ATOM 3614 N N . ILE A 1 509 ? 3.083 -10.347 -24.231 1.00 96.94 509 ILE A N 1
ATOM 3615 C CA . ILE A 1 509 ? 4.392 -9.691 -24.148 1.00 96.94 509 ILE A CA 1
ATOM 3616 C C . ILE A 1 509 ? 4.775 -9.211 -25.548 1.00 96.94 509 ILE A C 1
ATOM 3618 O O . ILE A 1 509 ? 4.606 -9.936 -26.528 1.00 96.94 509 ILE A O 1
ATOM 3622 N N . LEU A 1 510 ? 5.273 -7.981 -25.652 1.00 97.44 510 LEU A N 1
ATOM 3623 C CA . LEU A 1 510 ? 5.939 -7.504 -26.858 1.00 97.44 510 LEU A CA 1
ATOM 3624 C C . LEU A 1 510 ? 7.437 -7.781 -26.734 1.00 97.44 510 LEU A C 1
ATOM 3626 O O . LEU A 1 510 ? 8.064 -7.336 -25.772 1.00 97.44 510 LEU A O 1
ATOM 3630 N N . THR A 1 511 ? 8.001 -8.462 -27.728 1.00 96.69 511 THR A N 1
ATOM 3631 C CA . THR A 1 511 ? 9.448 -8.594 -27.916 1.00 96.69 511 THR A CA 1
ATOM 3632 C C . THR A 1 511 ? 9.880 -7.670 -29.047 1.00 96.69 511 THR A C 1
ATOM 3634 O O . THR A 1 511 ? 9.295 -7.732 -30.130 1.00 96.69 511 THR A O 1
ATOM 3637 N N . THR A 1 512 ? 10.908 -6.847 -28.838 1.00 95.50 512 THR A N 1
ATOM 3638 C CA . THR A 1 512 ? 11.553 -6.048 -29.896 1.00 95.50 512 THR A CA 1
ATOM 3639 C C . THR A 1 512 ? 13.048 -6.341 -29.977 1.00 95.50 512 THR A C 1
ATOM 3641 O O . THR A 1 512 ? 13.666 -6.712 -28.979 1.00 95.50 512 THR A O 1
ATOM 3644 N N . TRP A 1 513 ? 13.634 -6.195 -31.166 1.00 93.38 513 TRP A N 1
ATOM 3645 C CA . TRP A 1 513 ? 15.073 -6.346 -31.405 1.00 93.38 513 TRP A CA 1
ATOM 3646 C C . TRP A 1 513 ? 15.559 -5.430 -32.531 1.00 93.38 513 TRP A C 1
ATOM 3648 O O . TRP A 1 513 ? 14.794 -5.027 -33.408 1.00 93.38 513 TRP A O 1
ATOM 3658 N N . SER A 1 514 ? 16.855 -5.122 -32.516 1.00 90.56 514 SER A N 1
ATOM 3659 C CA . SER A 1 514 ? 17.564 -4.566 -33.673 1.00 90.56 514 SER A CA 1
ATOM 3660 C C . SER A 1 514 ? 17.917 -5.718 -34.619 1.00 90.56 514 SER A C 1
ATOM 3662 O O . SER A 1 514 ? 18.487 -6.719 -34.184 1.00 90.56 514 SER A O 1
ATOM 3664 N N . SER A 1 515 ? 17.564 -5.606 -35.898 1.00 88.38 515 SER A N 1
ATOM 3665 C CA . SER A 1 515 ? 17.752 -6.645 -36.916 1.00 88.38 515 SER A CA 1
ATOM 3666 C C . SER A 1 515 ? 18.608 -6.124 -38.062 1.00 88.38 515 SER A C 1
ATOM 3668 O O . SER A 1 515 ? 18.209 -5.200 -38.768 1.00 88.38 515 SER A O 1
ATOM 3670 N N . ARG A 1 516 ? 19.779 -6.727 -38.276 1.00 82.19 516 ARG A N 1
ATOM 3671 C CA . ARG A 1 516 ? 20.704 -6.343 -39.354 1.00 82.19 516 ARG A CA 1
ATOM 3672 C C . ARG A 1 516 ? 20.266 -6.957 -40.682 1.00 82.19 516 ARG A C 1
ATOM 3674 O O . ARG A 1 516 ? 19.855 -8.113 -40.711 1.00 82.19 516 ARG A O 1
ATOM 3681 N N . SER A 1 517 ? 20.390 -6.218 -41.781 1.00 70.88 517 SER A N 1
ATOM 3682 C CA . SER A 1 517 ? 20.074 -6.725 -43.122 1.00 70.88 517 SER A CA 1
ATOM 3683 C C . SER A 1 517 ? 21.178 -7.633 -43.679 1.00 70.88 517 SER A C 1
ATOM 3685 O O . SER A 1 517 ? 22.365 -7.315 -43.610 1.00 70.88 517 SER A O 1
ATOM 3687 N N . SER A 1 518 ? 20.787 -8.740 -44.316 1.00 61.47 518 SER A N 1
ATOM 3688 C CA . SER A 1 518 ? 21.690 -9.644 -45.051 1.00 61.47 518 SER A CA 1
ATOM 3689 C C . SER A 1 518 ? 22.294 -9.031 -46.314 1.00 61.47 518 SER A C 1
ATOM 3691 O O . SER A 1 518 ? 23.278 -9.560 -46.824 1.00 61.47 518 SER A O 1
ATOM 3693 N N . ILE A 1 519 ? 21.710 -7.943 -46.826 1.00 59.59 519 ILE A N 1
ATOM 3694 C CA . ILE A 1 519 ? 22.175 -7.250 -48.036 1.00 59.59 519 ILE A CA 1
ATOM 3695 C C . ILE A 1 519 ? 23.196 -6.160 -47.675 1.00 59.59 519 ILE A C 1
ATOM 3697 O O . ILE A 1 519 ? 24.108 -5.887 -48.452 1.00 59.59 519 ILE A O 1
ATOM 3701 N N . SER A 1 520 ? 23.077 -5.556 -46.488 1.00 66.19 520 SER A N 1
ATOM 3702 C CA . SER A 1 520 ? 24.065 -4.617 -45.950 1.00 66.19 520 SER A CA 1
ATOM 3703 C C . SER A 1 520 ? 24.039 -4.620 -44.416 1.00 66.19 520 SER A C 1
ATOM 3705 O O . SER A 1 520 ? 23.012 -4.257 -43.839 1.00 66.19 520 SER A O 1
ATOM 3707 N N . PRO A 1 521 ? 25.157 -4.927 -43.728 1.00 60.03 521 PRO A N 1
ATOM 3708 C CA . PRO A 1 521 ? 25.221 -4.908 -42.263 1.00 60.03 521 PRO A CA 1
ATOM 3709 C C . PRO A 1 521 ? 25.131 -3.491 -41.663 1.00 60.03 521 PRO A C 1
ATOM 3711 O O . PRO A 1 521 ? 25.056 -3.352 -40.442 1.00 60.03 521 PRO A O 1
ATOM 3714 N N . LEU A 1 522 ? 25.142 -2.457 -42.519 1.00 62.00 522 LEU A N 1
ATOM 3715 C CA . LEU A 1 522 ? 24.951 -1.041 -42.185 1.00 62.00 522 LEU A CA 1
ATOM 3716 C C . LEU A 1 522 ? 23.479 -0.593 -42.271 1.00 62.00 522 LEU A C 1
ATOM 3718 O O . LEU A 1 522 ? 23.180 0.570 -42.003 1.00 62.00 522 LEU A O 1
ATOM 3722 N N . VAL A 1 523 ? 22.561 -1.492 -42.641 1.00 70.19 523 VAL A N 1
ATOM 3723 C CA . VAL A 1 523 ? 21.111 -1.284 -42.531 1.00 70.19 523 VAL A CA 1
ATOM 3724 C C . VAL A 1 523 ? 20.606 -2.135 -41.372 1.00 70.19 523 VAL A C 1
ATOM 3726 O O . VAL A 1 523 ? 20.774 -3.358 -41.368 1.00 70.19 523 VAL A O 1
ATOM 3729 N N . ILE A 1 524 ? 20.010 -1.474 -40.382 1.00 78.50 524 ILE A N 1
ATOM 3730 C CA . ILE A 1 524 ? 19.456 -2.094 -39.180 1.00 78.50 524 ILE A CA 1
ATOM 3731 C C . ILE A 1 524 ? 18.026 -1.581 -39.018 1.00 78.50 524 ILE A C 1
ATOM 3733 O O . ILE A 1 524 ? 17.816 -0.370 -38.985 1.00 78.50 524 ILE A O 1
ATOM 3737 N N . ASP A 1 525 ? 17.074 -2.507 -38.941 1.00 84.56 525 ASP A N 1
ATOM 3738 C CA . ASP A 1 525 ? 15.653 -2.256 -38.689 1.00 84.56 525 ASP A CA 1
ATOM 3739 C C . ASP A 1 525 ? 15.296 -2.588 -37.236 1.00 84.56 525 ASP A C 1
ATOM 3741 O O . ASP A 1 525 ? 15.887 -3.486 -36.628 1.00 84.56 525 ASP A O 1
ATOM 3745 N N . ILE A 1 526 ? 14.258 -1.946 -36.696 1.00 89.25 526 ILE A N 1
ATOM 3746 C CA . ILE A 1 526 ? 13.631 -2.376 -35.444 1.00 89.25 526 ILE A CA 1
ATOM 3747 C C . ILE A 1 526 ? 12.490 -3.338 -35.772 1.00 89.25 526 ILE A C 1
ATOM 3749 O O . ILE A 1 526 ? 11.466 -2.961 -36.347 1.00 89.25 526 ILE A O 1
ATOM 3753 N N . ARG A 1 527 ? 12.650 -4.593 -35.364 1.00 90.81 527 ARG A N 1
ATOM 3754 C CA . ARG A 1 527 ? 11.658 -5.659 -35.530 1.00 90.81 527 ARG A CA 1
ATOM 3755 C C . ARG A 1 527 ? 10.935 -5.939 -34.220 1.00 90.81 527 ARG A C 1
ATOM 3757 O O . ARG A 1 527 ? 11.472 -5.700 -33.137 1.00 90.81 527 ARG A O 1
ATOM 3764 N N . ALA A 1 528 ? 9.713 -6.445 -34.333 1.00 94.06 528 ALA A N 1
ATOM 3765 C CA . ALA A 1 528 ? 8.863 -6.780 -33.206 1.00 94.06 528 ALA A CA 1
ATOM 3766 C C . ALA A 1 528 ? 8.022 -8.035 -33.457 1.00 94.06 528 ALA A C 1
ATOM 3768 O O . ALA A 1 528 ? 7.613 -8.318 -34.583 1.00 94.06 528 ALA A O 1
ATOM 3769 N N . GLN A 1 529 ? 7.713 -8.750 -32.378 1.00 95.44 529 GLN A N 1
ATOM 3770 C CA . GLN A 1 529 ? 6.785 -9.875 -32.354 1.00 95.44 529 GLN A CA 1
ATOM 3771 C C . GLN A 1 529 ? 6.008 -9.851 -31.035 1.00 95.44 529 GLN A C 1
ATOM 3773 O O . GLN A 1 529 ? 6.588 -9.724 -29.957 1.00 95.44 529 GLN A O 1
ATOM 3778 N N . LEU A 1 530 ? 4.686 -9.990 -31.122 1.00 96.50 530 LEU A N 1
ATOM 3779 C CA . LEU A 1 530 ? 3.827 -10.224 -29.961 1.00 96.50 530 LEU A CA 1
ATOM 3780 C C . LEU A 1 530 ? 3.866 -11.713 -29.604 1.00 96.50 530 LEU A C 1
ATOM 3782 O O . LEU A 1 530 ? 3.808 -12.555 -30.502 1.00 96.50 530 LEU A O 1
ATOM 3786 N N . VAL A 1 531 ? 3.936 -12.042 -28.317 1.00 96.56 531 VAL A N 1
ATOM 3787 C CA . VAL A 1 531 ? 3.916 -13.423 -27.811 1.00 96.56 531 VAL A CA 1
ATOM 3788 C C . VAL A 1 531 ? 2.932 -13.598 -26.654 1.00 96.56 531 VAL A C 1
ATOM 3790 O O . VAL A 1 531 ? 2.534 -12.631 -25.998 1.00 96.56 531 VAL A O 1
ATOM 3793 N N . ASP A 1 532 ? 2.523 -14.841 -26.404 1.00 95.00 532 ASP A N 1
ATOM 3794 C CA . ASP A 1 532 ? 1.817 -15.214 -25.176 1.00 95.00 532 ASP A CA 1
ATOM 3795 C C . ASP A 1 532 ? 2.779 -15.327 -23.972 1.00 95.00 532 ASP A C 1
ATOM 3797 O O . ASP A 1 532 ? 3.997 -15.192 -24.100 1.00 95.00 532 ASP A O 1
ATOM 3801 N N . ALA A 1 533 ? 2.237 -15.605 -22.782 1.00 91.44 533 ALA A N 1
ATOM 3802 C CA . ALA A 1 533 ? 3.023 -15.796 -21.557 1.00 91.44 533 ALA A CA 1
ATOM 3803 C C . ALA A 1 533 ? 4.035 -16.964 -21.624 1.00 91.44 533 ALA A C 1
ATOM 3805 O O . ALA A 1 533 ? 4.929 -17.053 -20.788 1.00 91.44 533 ALA A O 1
ATOM 3806 N N . ARG A 1 534 ? 3.919 -17.857 -22.614 1.00 94.00 534 ARG A N 1
ATOM 3807 C CA . ARG A 1 534 ? 4.813 -19.002 -22.839 1.00 94.00 534 ARG A CA 1
ATOM 3808 C C . ARG A 1 534 ? 5.839 -18.737 -23.948 1.00 94.00 534 ARG A C 1
ATOM 3810 O O . ARG A 1 534 ? 6.644 -19.614 -24.240 1.00 94.00 534 ARG A O 1
ATOM 3817 N N . GLY A 1 535 ? 5.832 -17.548 -24.553 1.00 92.94 535 GLY A N 1
ATOM 3818 C CA . GLY A 1 535 ? 6.728 -17.172 -25.646 1.00 92.94 535 GLY A CA 1
ATOM 3819 C C . GLY A 1 535 ? 6.259 -17.607 -27.040 1.00 92.94 535 GLY A C 1
ATOM 3820 O O . GLY A 1 535 ? 7.011 -17.429 -27.998 1.00 92.94 535 GLY A O 1
ATOM 3821 N N . ASN A 1 536 ? 5.041 -18.143 -27.193 1.00 94.19 536 ASN A N 1
ATOM 3822 C CA . ASN A 1 536 ? 4.511 -18.536 -28.502 1.00 94.19 536 ASN A CA 1
ATOM 3823 C C . ASN A 1 536 ? 4.141 -17.292 -29.336 1.00 94.19 536 ASN A C 1
ATOM 3825 O O . ASN A 1 536 ? 3.464 -16.407 -28.804 1.00 94.19 536 ASN A O 1
ATOM 3829 N N . PRO A 1 537 ? 4.498 -17.218 -30.635 1.00 94.38 537 PRO A N 1
ATOM 3830 C CA . PRO A 1 537 ? 4.118 -16.107 -31.510 1.00 94.38 537 PRO A CA 1
ATOM 3831 C C . PRO A 1 537 ? 2.601 -15.895 -31.625 1.00 94.38 537 PRO A C 1
ATOM 3833 O O . PRO A 1 537 ? 1.848 -16.807 -31.966 1.00 94.38 537 PRO A O 1
ATOM 3836 N N . VAL A 1 538 ? 2.160 -14.656 -31.406 1.00 94.25 538 VAL A N 1
ATOM 3837 C CA . VAL A 1 538 ? 0.784 -14.189 -31.615 1.00 94.25 538 VAL A CA 1
ATOM 3838 C C . VAL A 1 538 ? 0.765 -13.265 -32.832 1.00 94.25 538 VAL A C 1
ATOM 3840 O O . VAL A 1 538 ? 1.073 -12.079 -32.733 1.00 94.25 538 VAL A O 1
ATOM 3843 N N . GLY A 1 539 ? 0.404 -13.817 -33.992 1.00 90.81 539 GLY A N 1
ATOM 3844 C CA . GLY A 1 539 ? 0.499 -13.122 -35.281 1.00 90.81 539 GLY A CA 1
ATOM 3845 C C . GLY A 1 539 ? 1.911 -13.158 -35.881 1.00 90.81 539 GLY A C 1
ATOM 3846 O O . GLY A 1 539 ? 2.807 -13.803 -35.340 1.00 90.81 539 GLY A O 1
ATOM 3847 N N . ALA A 1 540 ? 2.094 -12.489 -37.020 1.00 88.00 540 ALA A N 1
ATOM 3848 C CA . ALA A 1 540 ? 3.374 -12.413 -37.729 1.00 88.00 540 ALA A CA 1
ATOM 3849 C C . ALA A 1 540 ? 4.287 -11.298 -37.168 1.00 88.00 540 ALA A C 1
ATOM 3851 O O . ALA A 1 540 ? 3.767 -10.319 -36.621 1.00 88.00 540 ALA A O 1
ATOM 3852 N N . PRO A 1 541 ? 5.620 -11.393 -37.343 1.00 88.81 541 PRO A N 1
ATOM 3853 C CA . PRO A 1 541 ? 6.539 -10.337 -36.935 1.00 88.81 541 PRO A CA 1
ATOM 3854 C C . PRO A 1 541 ? 6.400 -9.108 -37.843 1.00 88.81 541 PRO A C 1
ATOM 3856 O O . PRO A 1 541 ? 6.100 -9.222 -39.034 1.00 88.81 541 PRO A O 1
ATOM 3859 N N . PHE A 1 542 ? 6.637 -7.924 -37.284 1.00 88.75 542 PHE A N 1
ATOM 3860 C CA . PHE A 1 542 ? 6.434 -6.637 -37.951 1.00 88.75 542 PHE A CA 1
ATOM 3861 C C . PHE A 1 542 ? 7.598 -5.665 -37.710 1.00 88.75 542 PHE A C 1
ATOM 3863 O O . PHE A 1 542 ? 8.398 -5.828 -36.789 1.00 88.75 542 PHE A O 1
ATOM 3870 N N . THR A 1 543 ? 7.712 -4.654 -38.573 1.00 87.88 543 THR A N 1
ATOM 3871 C CA . THR A 1 543 ? 8.701 -3.571 -38.446 1.00 87.88 543 THR A CA 1
ATOM 3872 C C . THR A 1 543 ? 8.106 -2.408 -37.652 1.00 87.88 543 THR A C 1
ATOM 3874 O O . THR A 1 543 ? 6.970 -2.000 -37.897 1.00 87.88 543 THR A O 1
ATOM 3877 N N . ILE A 1 544 ? 8.874 -1.863 -36.709 1.00 88.50 544 ILE A N 1
ATOM 3878 C CA . ILE A 1 544 ? 8.481 -0.724 -35.870 1.00 88.50 544 ILE A CA 1
ATOM 3879 C C . ILE A 1 544 ? 8.749 0.611 -36.573 1.00 88.50 544 ILE A C 1
ATOM 3881 O O . ILE A 1 544 ? 7.908 1.509 -36.540 1.00 88.50 544 ILE A O 1
ATOM 3885 N N . ASN A 1 545 ? 9.906 0.757 -37.208 1.00 76.06 545 ASN A N 1
ATOM 3886 C CA . ASN A 1 545 ? 10.310 1.957 -37.937 1.00 76.06 545 ASN A CA 1
ATOM 3887 C C . ASN A 1 545 ? 9.566 2.121 -39.278 1.00 76.06 545 ASN A C 1
ATOM 3889 O O . ASN A 1 545 ? 8.884 1.209 -39.756 1.00 76.06 545 ASN A O 1
ATOM 3893 N N . MET A 1 546 ? 9.674 3.299 -39.898 1.00 69.44 546 MET A N 1
ATOM 3894 C CA . MET A 1 546 ? 9.359 3.461 -41.320 1.00 69.44 546 MET A CA 1
ATOM 3895 C C . MET A 1 546 ? 10.593 3.164 -42.183 1.00 69.44 546 MET A C 1
ATOM 3897 O O . MET A 1 546 ? 11.528 3.957 -42.243 1.00 69.44 546 MET A O 1
ATOM 3901 N N . THR A 1 547 ? 10.580 2.042 -42.903 1.00 52.25 547 THR A N 1
ATOM 3902 C CA . THR A 1 547 ? 11.570 1.745 -43.950 1.00 52.25 547 THR A CA 1
ATOM 3903 C C . THR A 1 547 ? 11.319 2.592 -45.200 1.00 52.25 547 THR A C 1
ATOM 3905 O O . THR A 1 547 ? 10.220 2.539 -45.753 1.00 52.25 547 THR A O 1
ATOM 3908 N N . GLY A 1 548 ? 12.347 3.287 -45.703 1.00 50.03 548 GLY A N 1
ATOM 3909 C CA . GLY A 1 548 ? 12.368 3.816 -47.077 1.00 50.03 548 GLY A CA 1
ATOM 3910 C C . GLY A 1 548 ? 12.466 5.336 -47.262 1.00 50.03 548 GLY A C 1
ATOM 3911 O O . GLY A 1 548 ? 12.543 5.776 -48.407 1.00 50.03 548 GLY A O 1
ATOM 3912 N N . SER A 1 549 ? 12.505 6.151 -46.203 1.00 48.47 549 SER A N 1
ATOM 3913 C CA . SER A 1 549 ? 12.910 7.563 -46.330 1.00 48.47 549 SER A CA 1
ATOM 3914 C C . SER A 1 549 ? 14.429 7.661 -46.483 1.00 48.47 549 SER A C 1
ATOM 3916 O O . SER A 1 549 ? 15.147 7.171 -45.613 1.00 48.47 549 SER A O 1
ATOM 3918 N N . ALA A 1 550 ? 14.924 8.325 -47.532 1.00 44.00 550 ALA A N 1
ATOM 3919 C CA . ALA A 1 550 ? 16.366 8.492 -47.773 1.00 44.00 550 ALA A CA 1
ATOM 3920 C C . ALA A 1 550 ? 17.106 9.166 -46.596 1.00 44.00 550 ALA A C 1
ATOM 3922 O O . ALA A 1 550 ? 18.294 8.925 -46.373 1.00 44.00 550 ALA A O 1
ATOM 3923 N N . ASP A 1 551 ? 16.373 9.964 -45.821 1.00 49.97 551 ASP A N 1
ATOM 3924 C CA . ASP A 1 551 ? 16.843 10.768 -44.694 1.00 49.97 551 ASP A CA 1
ATOM 3925 C C . ASP A 1 551 ? 17.111 9.950 -43.415 1.00 49.97 551 ASP A C 1
ATOM 3927 O O . ASP A 1 551 ? 17.671 10.481 -42.460 1.00 49.97 551 ASP A O 1
ATOM 3931 N N . LYS A 1 552 ? 16.730 8.662 -43.366 1.00 57.59 552 LYS A N 1
ATOM 3932 C CA . LYS A 1 552 ? 16.870 7.799 -42.177 1.00 57.59 552 LYS A CA 1
ATOM 3933 C C . LYS A 1 552 ? 17.570 6.488 -42.535 1.00 57.59 552 LYS A C 1
ATOM 3935 O O . LYS A 1 552 ? 17.042 5.693 -43.306 1.00 57.59 552 LYS A O 1
ATOM 3940 N N . GLY A 1 553 ? 18.766 6.291 -41.982 1.00 62.53 553 GLY A N 1
ATOM 3941 C CA . GLY A 1 553 ? 19.623 5.130 -42.215 1.00 62.53 553 GLY A CA 1
ATOM 3942 C C . GLY A 1 553 ? 19.455 4.050 -41.143 1.00 62.53 553 GLY A C 1
ATOM 3943 O O . GLY A 1 553 ? 18.392 3.453 -41.011 1.00 62.53 553 GLY A O 1
ATOM 3944 N N . SER A 1 554 ? 20.524 3.763 -40.397 1.00 71.12 554 SER A N 1
ATOM 3945 C CA . SER A 1 554 ? 20.556 2.672 -39.409 1.00 71.12 554 SER A CA 1
ATOM 3946 C C . SER A 1 554 ? 19.753 2.990 -38.146 1.00 71.12 554 SER A C 1
ATOM 3948 O O . SER A 1 554 ? 19.938 4.056 -37.556 1.00 71.12 554 SER A O 1
ATOM 3950 N N . GLN A 1 555 ? 18.919 2.049 -37.689 1.00 76.56 555 GLN A N 1
ATOM 3951 C CA . GLN A 1 555 ? 18.055 2.197 -36.513 1.00 76.56 555 GLN A CA 1
ATOM 3952 C C . GLN A 1 555 ? 18.275 1.068 -35.495 1.00 76.56 555 GLN A C 1
ATOM 3954 O O . GLN A 1 555 ? 18.338 -0.104 -35.854 1.00 76.56 555 GLN A O 1
ATOM 3959 N N . TYR A 1 556 ? 18.438 1.408 -34.212 1.00 81.38 556 TYR A N 1
ATOM 3960 C CA . TYR A 1 556 ? 18.877 0.455 -33.177 1.00 81.38 556 TYR A CA 1
ATOM 3961 C C . TYR A 1 556 ? 18.438 0.848 -31.752 1.00 81.38 556 TYR A C 1
ATOM 3963 O O . TYR A 1 556 ? 17.870 1.918 -31.531 1.00 81.38 556 TYR A O 1
ATOM 3971 N N . ARG A 1 557 ? 18.727 -0.028 -30.771 1.00 85.81 557 ARG A N 1
ATOM 3972 C CA . ARG A 1 557 ? 18.438 0.147 -29.325 1.00 85.81 557 ARG A CA 1
ATOM 3973 C C . ARG A 1 557 ? 16.970 0.534 -29.047 1.00 85.81 557 ARG A C 1
ATOM 3975 O O . ARG A 1 557 ? 16.714 1.648 -28.588 1.00 85.81 557 ARG A O 1
ATOM 3982 N N . PRO A 1 558 ? 16.007 -0.370 -29.304 1.00 92.50 558 PRO A N 1
ATOM 3983 C CA . PRO A 1 558 ? 14.621 -0.136 -28.929 1.00 92.50 558 PRO A CA 1
ATOM 3984 C C . PRO A 1 558 ? 14.431 -0.185 -27.402 1.00 92.50 558 PRO A C 1
ATOM 3986 O O . PRO A 1 558 ? 15.147 -0.896 -26.696 1.00 92.50 558 PRO A O 1
ATOM 3989 N N . ASP A 1 559 ? 13.414 0.514 -26.902 1.00 94.75 559 ASP A N 1
ATOM 3990 C CA . ASP A 1 559 ? 12.790 0.288 -25.591 1.00 94.75 559 ASP A CA 1
ATOM 3991 C C . ASP A 1 559 ? 11.266 0.481 -25.694 1.00 94.75 559 ASP A C 1
ATOM 3993 O O . ASP A 1 559 ? 10.773 1.120 -26.628 1.00 94.75 559 ASP A O 1
ATOM 3997 N N . ILE A 1 560 ? 10.514 -0.125 -24.772 1.00 96.56 560 ILE A N 1
ATOM 3998 C CA . ILE A 1 560 ? 9.057 -0.296 -24.869 1.00 96.56 560 ILE A CA 1
ATOM 3999 C C . ILE A 1 560 ? 8.351 0.328 -23.658 1.00 96.56 560 ILE A C 1
ATOM 4001 O O . ILE A 1 560 ? 8.686 0.033 -22.505 1.00 96.56 560 ILE A O 1
ATOM 4005 N N . ALA A 1 561 ? 7.313 1.119 -23.937 1.00 96.56 561 ALA A N 1
ATOM 4006 C CA . ALA A 1 561 ? 6.344 1.633 -22.975 1.00 96.56 561 ALA A CA 1
ATOM 4007 C C . ALA A 1 561 ? 4.945 1.056 -23.273 1.00 96.56 561 ALA A C 1
ATOM 4009 O O . ALA A 1 561 ? 4.274 1.525 -24.196 1.00 96.56 561 ALA A O 1
ATOM 4010 N N . PRO A 1 562 ? 4.483 0.045 -22.514 1.00 94.75 562 PRO A N 1
ATOM 4011 C CA . PRO A 1 562 ? 3.087 -0.392 -22.539 1.00 94.75 562 PRO A CA 1
ATOM 4012 C C . PRO A 1 562 ? 2.143 0.736 -22.104 1.00 94.75 562 PRO A C 1
ATOM 4014 O O . PRO A 1 562 ? 2.470 1.483 -21.182 1.00 94.75 562 PRO A O 1
ATOM 4017 N N . LEU A 1 563 ? 0.968 0.839 -22.727 1.00 92.00 563 LEU A N 1
ATOM 4018 C CA . LEU A 1 563 ? -0.057 1.835 -22.398 1.00 92.00 563 LEU A CA 1
ATOM 4019 C C . LEU A 1 563 ? -1.304 1.187 -21.778 1.00 92.00 563 LEU A C 1
ATOM 4021 O O . LEU A 1 563 ? -1.625 0.023 -22.030 1.00 92.00 563 LEU A O 1
ATOM 4025 N N . ALA A 1 564 ? -2.046 1.970 -20.991 1.00 86.94 564 ALA A N 1
ATOM 4026 C CA . ALA A 1 564 ? -3.239 1.509 -20.273 1.00 86.94 564 ALA A CA 1
ATOM 4027 C C . ALA A 1 564 ? -4.416 1.099 -21.188 1.00 86.94 564 ALA A C 1
ATOM 4029 O O . ALA A 1 564 ? -5.284 0.339 -20.765 1.00 86.94 564 ALA A O 1
ATOM 4030 N N . ASP A 1 565 ? -4.441 1.543 -22.451 1.00 83.25 565 ASP A N 1
ATOM 4031 C CA . ASP A 1 565 ? -5.421 1.110 -23.462 1.00 83.25 565 ASP A CA 1
ATOM 4032 C C . ASP A 1 565 ? -5.088 -0.262 -24.095 1.00 83.25 565 ASP A C 1
ATOM 4034 O O . ASP A 1 565 ? -5.848 -0.781 -24.923 1.00 83.25 565 ASP A O 1
ATOM 4038 N N . GLY A 1 566 ? -3.963 -0.870 -23.703 1.00 86.50 566 GLY A N 1
ATOM 4039 C CA . GLY A 1 566 ? -3.417 -2.102 -24.271 1.00 86.50 566 GLY A CA 1
ATOM 4040 C C . GLY A 1 566 ? -2.548 -1.893 -25.510 1.00 86.50 566 GLY A C 1
ATOM 4041 O O . GLY A 1 566 ? -1.997 -2.871 -26.010 1.00 86.50 566 GLY A O 1
ATOM 4042 N N . GLY A 1 567 ? -2.418 -0.661 -26.006 1.00 93.00 567 GLY A N 1
ATOM 4043 C CA . GLY A 1 567 ? -1.403 -0.288 -26.985 1.00 93.00 567 GLY A CA 1
ATOM 4044 C C . GLY A 1 567 ? -0.019 -0.147 -26.353 1.00 93.00 567 GLY A C 1
ATOM 4045 O O . GLY A 1 567 ? 0.210 -0.486 -25.188 1.00 93.00 567 GLY A O 1
ATOM 4046 N N . PHE A 1 568 ? 0.927 0.359 -27.136 1.00 95.62 568 PHE A N 1
ATOM 4047 C CA . PHE A 1 568 ? 2.297 0.595 -26.686 1.00 95.62 568 PHE A CA 1
ATOM 4048 C C . PHE A 1 568 ? 2.987 1.679 -27.520 1.00 95.62 568 PHE A C 1
ATOM 4050 O O . PHE A 1 568 ? 2.600 1.966 -28.655 1.00 95.62 568 PHE A O 1
ATOM 4057 N N . VAL A 1 569 ? 4.042 2.263 -26.961 1.00 96.06 569 VAL A N 1
ATOM 4058 C CA . VAL A 1 569 ? 5.024 3.076 -27.684 1.00 96.06 569 VAL A CA 1
ATOM 4059 C C . VAL A 1 569 ? 6.347 2.320 -27.710 1.00 96.06 569 VAL A C 1
ATOM 4061 O O . VAL A 1 569 ? 6.762 1.758 -26.696 1.00 96.06 569 VAL A O 1
ATOM 4064 N N . VAL A 1 570 ? 7.018 2.325 -28.861 1.00 95.25 570 VAL A N 1
ATOM 4065 C CA . VAL A 1 570 ? 8.420 1.897 -28.974 1.00 95.25 570 VAL A CA 1
ATOM 4066 C C . VAL A 1 570 ? 9.267 3.117 -29.313 1.00 95.25 570 VAL A C 1
ATOM 4068 O O . VAL A 1 570 ? 8.925 3.872 -30.226 1.00 95.25 570 VAL A O 1
ATOM 4071 N N . THR A 1 571 ? 10.360 3.307 -28.577 1.00 93.00 571 THR A N 1
ATOM 4072 C CA . THR A 1 571 ? 11.350 4.372 -28.799 1.00 93.00 571 THR A CA 1
ATOM 4073 C C . THR A 1 571 ? 12.681 3.777 -29.230 1.00 93.00 571 THR A C 1
ATOM 4075 O O . THR A 1 571 ? 13.057 2.730 -28.710 1.00 93.00 571 THR A O 1
ATOM 4078 N N . TYR A 1 572 ? 13.387 4.417 -30.156 1.00 89.88 572 TYR A N 1
ATOM 4079 C CA . TYR A 1 572 ? 14.615 3.896 -30.765 1.00 89.88 572 TYR A CA 1
ATOM 4080 C C . TYR A 1 572 ? 15.480 5.025 -31.340 1.00 89.88 572 TYR A C 1
ATOM 4082 O O . TYR A 1 572 ? 15.024 6.156 -31.514 1.00 89.88 572 TYR A O 1
ATOM 4090 N N . HIS A 1 573 ? 16.735 4.696 -31.638 1.00 86.12 573 HIS A N 1
ATOM 4091 C CA . HIS A 1 573 ? 17.698 5.585 -32.293 1.00 86.12 573 HIS A CA 1
ATOM 4092 C C . HIS A 1 573 ? 17.606 5.475 -33.813 1.00 86.12 573 HIS A C 1
ATOM 4094 O O . HIS A 1 573 ? 17.326 4.388 -34.323 1.00 86.12 573 HIS A O 1
ATOM 4100 N N . ALA A 1 574 ? 17.900 6.559 -34.535 1.00 81.69 574 ALA A N 1
ATOM 4101 C CA . ALA A 1 574 ? 18.114 6.548 -35.982 1.00 81.69 574 ALA A CA 1
ATOM 4102 C C . ALA A 1 574 ? 19.296 7.445 -36.386 1.00 81.69 574 ALA A C 1
ATOM 4104 O O . ALA A 1 574 ? 19.289 8.643 -36.113 1.00 81.69 574 ALA A O 1
ATOM 4105 N N . ILE A 1 575 ? 20.274 6.889 -37.103 1.00 76.62 575 ILE A N 1
ATOM 4106 C CA . ILE A 1 575 ? 21.350 7.656 -37.749 1.00 76.62 575 ILE A CA 1
ATOM 4107 C C . ILE A 1 575 ? 20.931 7.961 -39.191 1.00 76.62 575 ILE A C 1
ATOM 4109 O O . ILE A 1 575 ? 20.660 7.045 -39.971 1.00 76.62 575 ILE A O 1
ATOM 4113 N N . ALA A 1 576 ? 20.883 9.241 -39.561 1.00 71.19 576 ALA A N 1
ATOM 4114 C CA . ALA A 1 576 ? 20.601 9.676 -40.931 1.00 71.19 576 ALA A CA 1
ATOM 4115 C C . ALA A 1 576 ? 21.713 9.260 -41.917 1.00 71.19 576 ALA A C 1
ATOM 4117 O O . ALA A 1 576 ? 22.880 9.137 -41.546 1.00 71.19 576 ALA A O 1
ATOM 4118 N N . SER A 1 577 ? 21.371 9.065 -43.193 1.00 65.25 577 SER A N 1
ATOM 4119 C CA . SER A 1 577 ? 22.318 8.639 -44.236 1.00 65.25 577 SER A CA 1
ATOM 4120 C C . SER A 1 577 ? 23.487 9.627 -44.396 1.00 65.25 577 SER A C 1
ATOM 4122 O O . SER A 1 577 ? 23.315 10.712 -44.942 1.00 65.25 577 SER A O 1
ATOM 4124 N N . GLY A 1 578 ? 24.685 9.249 -43.935 1.00 64.06 578 GLY A N 1
ATOM 4125 C CA . GLY A 1 578 ? 25.879 10.111 -43.946 1.00 64.06 578 GLY A CA 1
ATOM 4126 C C . GLY A 1 578 ? 26.073 10.981 -42.694 1.00 64.06 578 GLY A C 1
ATOM 4127 O O . GLY A 1 578 ? 27.051 11.723 -42.626 1.00 64.06 578 GLY A O 1
ATOM 4128 N N . SER A 1 579 ? 25.188 10.872 -41.699 1.00 71.38 579 SER A N 1
ATOM 4129 C CA . SER A 1 579 ? 25.414 11.381 -40.342 1.00 71.38 579 SER A CA 1
ATOM 4130 C C . SER A 1 579 ? 26.277 10.409 -39.530 1.00 71.38 579 SER A C 1
ATOM 4132 O O . SER A 1 579 ? 26.306 9.209 -39.805 1.00 71.38 579 SER A O 1
ATOM 4134 N N . TYR A 1 580 ? 26.937 10.930 -38.495 1.00 68.25 580 TYR A N 1
ATOM 4135 C CA . TYR A 1 580 ? 27.455 10.126 -37.380 1.00 68.25 580 TYR A CA 1
ATOM 4136 C C . TYR A 1 580 ? 26.500 10.147 -36.178 1.00 68.25 580 TYR A C 1
ATOM 4138 O O . TYR A 1 580 ? 26.388 9.149 -35.474 1.00 68.25 580 TYR A O 1
ATOM 4146 N N . TYR A 1 581 ? 25.771 11.254 -36.004 1.00 73.62 581 TYR A N 1
ATOM 4147 C CA . TYR A 1 581 ? 24.843 11.488 -34.902 1.00 73.62 581 TYR A CA 1
ATOM 4148 C C . TYR A 1 581 ? 23.533 10.717 -35.076 1.00 73.62 581 TYR A C 1
ATOM 4150 O O . TYR A 1 581 ? 23.012 10.605 -36.195 1.00 73.62 581 TYR A O 1
ATOM 4158 N N . ALA A 1 582 ? 23.009 10.229 -33.951 1.00 75.94 582 ALA A N 1
ATOM 4159 C CA . ALA A 1 582 ? 21.749 9.509 -33.841 1.00 75.94 582 ALA A CA 1
ATOM 4160 C C . ALA A 1 582 ? 20.665 10.384 -33.197 1.00 75.94 582 ALA A C 1
ATOM 4162 O O . ALA A 1 582 ? 20.820 10.825 -32.062 1.00 75.94 582 ALA A O 1
ATOM 4163 N N . ASP A 1 583 ? 19.560 10.569 -33.914 1.00 79.44 583 ASP A N 1
ATOM 4164 C CA . ASP A 1 583 ? 18.327 11.176 -33.408 1.00 79.44 583 ASP A CA 1
ATOM 4165 C C . ASP A 1 583 ? 17.502 10.142 -32.618 1.00 79.44 583 ASP A C 1
ATOM 4167 O O . ASP A 1 583 ? 17.478 8.947 -32.948 1.00 79.44 583 ASP A O 1
ATOM 4171 N N . ALA A 1 584 ? 16.707 10.615 -31.658 1.00 84.25 584 ALA A N 1
ATOM 4172 C CA . ALA A 1 584 ? 15.757 9.797 -30.910 1.00 84.25 584 ALA A CA 1
ATOM 4173 C C . ALA A 1 584 ? 14.329 9.895 -31.478 1.00 84.25 584 ALA A C 1
ATOM 4175 O O . ALA A 1 584 ? 13.733 10.976 -31.521 1.00 84.25 584 ALA A O 1
ATOM 4176 N N . TYR A 1 585 ? 13.727 8.751 -31.820 1.00 86.56 585 TYR A N 1
ATOM 4177 C CA . TYR A 1 585 ? 12.368 8.647 -32.368 1.00 86.56 585 TYR A CA 1
ATOM 4178 C C . TYR A 1 585 ? 11.451 7.762 -31.517 1.00 86.56 585 TYR A C 1
ATOM 4180 O O . TYR A 1 585 ? 11.894 6.851 -30.815 1.00 86.56 585 TYR A O 1
ATOM 4188 N N . GLY A 1 586 ? 10.146 8.020 -31.604 1.00 89.69 586 GLY A N 1
ATOM 4189 C CA . GLY A 1 586 ? 9.085 7.217 -31.005 1.00 89.69 586 GLY A CA 1
ATOM 4190 C C . GLY A 1 586 ? 7.965 6.919 -31.998 1.00 89.69 586 GLY A C 1
ATOM 4191 O O . GLY A 1 586 ? 7.695 7.694 -32.917 1.00 89.69 586 GLY A O 1
ATOM 4192 N N . ARG A 1 587 ? 7.279 5.788 -31.818 1.00 91.56 587 ARG A N 1
ATOM 4193 C CA . ARG A 1 587 ? 6.072 5.453 -32.586 1.00 91.56 587 ARG A CA 1
ATOM 4194 C C . ARG A 1 587 ? 5.056 4.718 -31.718 1.00 91.56 587 ARG A C 1
ATOM 4196 O O . ARG A 1 587 ? 5.420 3.814 -30.964 1.00 91.56 587 ARG A O 1
ATOM 4203 N N . ARG A 1 588 ? 3.788 5.124 -31.824 1.00 93.44 588 ARG A N 1
ATOM 4204 C CA . ARG A 1 588 ? 2.650 4.547 -31.095 1.00 93.44 588 ARG A CA 1
ATOM 4205 C C . ARG A 1 588 ? 1.978 3.449 -31.918 1.00 93.44 588 ARG A C 1
ATOM 4207 O O . ARG A 1 588 ? 1.806 3.596 -33.127 1.00 93.44 588 ARG A O 1
ATOM 4214 N N . PHE A 1 589 ? 1.536 2.395 -31.246 1.00 94.38 589 PHE A N 1
ATOM 4215 C CA . PHE A 1 589 ? 0.810 1.268 -31.820 1.00 94.38 589 PHE A CA 1
ATOM 4216 C C . PHE A 1 589 ? -0.434 0.944 -30.989 1.00 94.38 589 PHE A C 1
ATOM 4218 O O . PHE A 1 589 ? -0.510 1.257 -29.797 1.00 94.38 589 PHE A O 1
ATOM 4225 N N . ASP A 1 590 ? -1.415 0.312 -31.625 1.00 93.00 590 ASP A N 1
ATOM 4226 C CA . ASP A 1 590 ? -2.531 -0.327 -30.942 1.00 93.00 590 ASP A CA 1
ATOM 4227 C C . ASP A 1 590 ? -2.102 -1.679 -30.339 1.00 93.00 590 ASP A C 1
ATOM 4229 O O . ASP A 1 590 ? -0.977 -2.153 -30.514 1.00 93.00 590 ASP A O 1
ATOM 4233 N N . ARG A 1 591 ? -3.031 -2.343 -29.646 1.00 92.06 591 ARG A N 1
ATOM 4234 C CA . ARG A 1 591 ? -2.797 -3.665 -29.043 1.00 92.06 591 ARG A CA 1
ATOM 4235 C C . ARG A 1 591 ? -2.444 -4.774 -30.044 1.00 92.06 591 ARG A C 1
ATOM 4237 O O . ARG A 1 591 ? -2.026 -5.851 -29.628 1.00 92.06 591 ARG A O 1
ATOM 4244 N N . ASN A 1 592 ? -2.649 -4.573 -31.340 1.00 89.69 592 ASN A N 1
ATOM 4245 C CA . ASN A 1 592 ? -2.402 -5.562 -32.386 1.00 89.69 592 ASN A CA 1
ATOM 4246 C C . ASN A 1 592 ? -1.087 -5.305 -33.142 1.00 89.69 592 ASN A C 1
ATOM 4248 O O . ASN A 1 592 ? -0.754 -6.077 -34.036 1.00 89.69 592 ASN A O 1
ATOM 4252 N N . GLY A 1 593 ? -0.343 -4.247 -32.796 1.00 91.06 593 GLY A N 1
ATOM 4253 C CA . GLY A 1 593 ? 0.846 -3.823 -33.539 1.00 91.06 593 GLY A CA 1
ATOM 4254 C C . GLY A 1 593 ? 0.533 -2.979 -34.778 1.00 91.06 593 GLY A C 1
ATOM 4255 O O . GLY A 1 593 ? 1.408 -2.780 -35.618 1.00 91.06 593 GLY A O 1
ATOM 4256 N N . VAL A 1 594 ? -0.686 -2.445 -34.904 1.00 91.88 594 VAL A N 1
ATOM 4257 C CA . VAL A 1 594 ? -1.048 -1.489 -35.959 1.00 91.88 594 VAL A CA 1
ATOM 4258 C C . VAL A 1 594 ? -0.598 -0.083 -35.533 1.00 91.88 594 VAL A C 1
ATOM 4260 O O . VAL A 1 594 ? -0.963 0.353 -34.440 1.00 91.88 594 VAL A O 1
ATOM 4263 N N . PRO A 1 595 ? 0.173 0.661 -36.351 1.00 91.31 595 PRO A N 1
ATOM 4264 C CA . PRO A 1 595 ? 0.582 2.027 -36.022 1.00 91.31 595 PRO A CA 1
ATOM 4265 C C . PRO A 1 595 ? -0.609 2.970 -35.801 1.00 91.31 595 PRO A C 1
ATOM 4267 O O . PRO A 1 595 ? -1.521 3.036 -36.625 1.00 91.31 595 PRO A O 1
ATOM 4270 N N . VAL A 1 596 ? -0.572 3.751 -34.721 1.00 91.88 596 VAL A N 1
ATOM 4271 C CA . VAL A 1 596 ? -1.587 4.764 -34.391 1.00 91.88 596 VAL A CA 1
ATOM 4272 C C . VAL A 1 596 ? -0.980 6.147 -34.597 1.00 91.88 596 VAL A C 1
ATOM 4274 O O . VAL A 1 596 ? -0.409 6.734 -33.681 1.00 91.88 596 VAL A O 1
ATOM 4277 N N . GLY A 1 597 ? -1.109 6.652 -35.824 1.00 86.88 597 GLY A N 1
ATOM 4278 C CA . GLY A 1 597 ? -0.521 7.923 -36.248 1.00 86.88 597 GLY A CA 1
ATOM 4279 C C . GLY A 1 597 ? 0.901 7.791 -36.816 1.00 86.88 597 GLY A C 1
ATOM 4280 O O . GLY A 1 597 ? 1.374 6.680 -37.084 1.00 86.88 597 GLY A O 1
ATOM 4281 N N . PRO A 1 598 ? 1.570 8.930 -37.071 1.00 84.62 598 PRO A N 1
ATOM 4282 C CA . PRO A 1 598 ? 2.935 8.955 -37.574 1.00 84.62 598 PRO A CA 1
ATOM 4283 C C . PRO A 1 598 ? 3.961 8.581 -36.493 1.00 84.62 598 PRO A C 1
ATOM 4285 O O . PRO A 1 598 ? 3.673 8.487 -35.301 1.00 84.62 598 PRO A O 1
ATOM 4288 N N . GLU A 1 599 ? 5.191 8.385 -36.947 1.00 85.88 599 GLU A N 1
ATOM 4289 C CA . GLU A 1 599 ? 6.391 8.428 -36.113 1.00 85.88 599 GLU A CA 1
ATOM 4290 C C . GLU A 1 599 ? 6.640 9.875 -35.646 1.00 85.88 599 GLU A C 1
ATOM 4292 O O . GLU A 1 599 ? 6.364 10.817 -36.392 1.00 85.88 599 GLU A O 1
ATOM 4297 N N . PHE A 1 600 ? 7.139 10.065 -34.425 1.00 85.06 600 PHE A N 1
ATOM 4298 C CA . PHE A 1 600 ? 7.405 11.381 -33.840 1.00 85.06 600 PHE A CA 1
ATOM 4299 C C . PHE A 1 600 ? 8.836 11.479 -33.309 1.00 85.06 600 PHE A C 1
ATOM 4301 O O . PHE A 1 600 ? 9.390 10.517 -32.776 1.00 85.06 600 PHE A O 1
ATOM 4308 N N . THR A 1 601 ? 9.440 12.659 -33.441 1.00 85.00 601 THR A N 1
ATOM 4309 C CA . THR A 1 601 ? 10.772 12.934 -32.895 1.00 85.00 601 THR A CA 1
ATOM 4310 C C . THR A 1 601 ? 10.694 13.186 -31.392 1.00 85.00 601 THR A C 1
ATOM 4312 O O . THR A 1 601 ? 9.834 13.929 -30.912 1.00 85.00 601 THR A O 1
ATOM 4315 N N . ILE A 1 602 ? 11.613 12.583 -30.648 1.00 84.06 602 ILE A N 1
ATOM 4316 C CA . ILE A 1 602 ? 11.782 12.770 -29.206 1.00 84.06 602 ILE A CA 1
ATOM 4317 C C . ILE A 1 602 ? 12.896 13.786 -28.982 1.00 84.06 602 ILE A C 1
ATOM 4319 O O . ILE A 1 602 ? 12.635 14.844 -28.422 1.00 84.06 602 ILE A O 1
ATOM 4323 N N . ALA A 1 603 ? 14.084 13.530 -29.521 1.00 76.31 603 ALA A N 1
ATOM 4324 C CA . ALA A 1 603 ? 15.173 14.494 -29.589 1.00 76.31 603 ALA A CA 1
ATOM 4325 C C . ALA A 1 603 ? 15.706 14.530 -31.027 1.00 76.31 603 ALA A C 1
ATOM 4327 O O . ALA A 1 603 ? 15.901 13.480 -31.636 1.00 76.31 603 ALA A O 1
ATOM 4328 N N . ALA A 1 604 ? 15.875 15.741 -31.562 1.00 65.94 604 ALA A N 1
ATOM 4329 C CA . ALA A 1 604 ? 16.643 15.994 -32.776 1.00 65.94 604 ALA A CA 1
ATOM 4330 C C . ALA A 1 604 ? 17.919 16.708 -32.343 1.00 65.94 604 ALA A C 1
ATOM 4332 O O . ALA A 1 604 ? 17.838 17.802 -31.771 1.00 65.94 604 ALA A O 1
ATOM 4333 N N . THR A 1 605 ? 19.073 16.090 -32.553 1.00 57.72 605 THR A N 1
ATOM 4334 C CA . THR A 1 605 ? 20.312 16.476 -31.871 1.00 57.72 605 THR A CA 1
ATOM 4335 C C . THR A 1 605 ? 21.461 16.657 -32.855 1.00 57.72 605 THR A C 1
ATOM 4337 O O . THR A 1 605 ? 21.666 15.906 -33.802 1.00 57.72 605 THR A O 1
ATOM 4340 N N . THR A 1 606 ? 22.250 17.713 -32.647 1.00 53.97 606 THR A N 1
ATOM 4341 C CA . THR A 1 606 ? 23.438 18.025 -33.464 1.00 53.97 606 THR A CA 1
ATOM 4342 C C . THR A 1 606 ? 24.693 17.280 -32.989 1.00 53.97 606 THR A C 1
ATOM 4344 O O . THR A 1 606 ? 25.813 17.667 -33.330 1.00 53.97 606 THR A O 1
ATOM 4347 N N . ARG A 1 607 ? 24.499 16.273 -32.130 1.00 63.09 607 ARG A N 1
ATOM 4348 C CA . ARG A 1 607 ? 25.487 15.534 -31.336 1.00 63.09 607 ARG A CA 1
ATOM 4349 C C . ARG A 1 607 ? 24.907 14.171 -30.962 1.00 63.09 607 ARG A C 1
ATOM 4351 O O . ARG A 1 607 ? 23.704 13.977 -31.068 1.00 63.09 607 ARG A O 1
ATOM 4358 N N . ASP A 1 608 ? 25.747 13.247 -30.510 1.00 59.88 608 ASP A N 1
ATOM 4359 C CA . ASP A 1 608 ? 25.310 11.883 -30.215 1.00 59.88 608 ASP A CA 1
ATOM 4360 C C . ASP A 1 608 ? 24.456 11.775 -28.939 1.00 59.88 608 ASP A C 1
ATOM 4362 O O . ASP A 1 608 ? 24.918 12.122 -27.842 1.00 59.88 608 ASP A O 1
ATOM 4366 N N . ASP A 1 609 ? 23.269 11.182 -29.086 1.00 58.84 609 ASP A N 1
ATOM 4367 C CA . ASP A 1 609 ? 22.480 10.591 -28.001 1.00 58.84 609 ASP A CA 1
ATOM 4368 C C . ASP A 1 609 ? 22.790 9.081 -27.936 1.00 58.84 609 ASP A C 1
ATOM 4370 O O . ASP A 1 609 ? 22.775 8.394 -28.959 1.00 58.84 609 ASP A O 1
ATOM 4374 N N . TRP A 1 610 ? 23.139 8.521 -26.769 1.00 62.44 610 TRP A N 1
ATOM 4375 C CA . TRP A 1 610 ? 23.721 7.161 -26.700 1.00 62.44 610 TRP A CA 1
ATOM 4376 C C . TRP A 1 610 ? 22.738 6.099 -26.194 1.00 62.44 610 TRP A C 1
ATOM 4378 O O . TRP A 1 610 ? 22.767 4.945 -26.647 1.00 62.44 610 TRP A O 1
ATOM 4388 N N . ARG A 1 611 ? 21.858 6.450 -25.259 1.00 76.44 611 ARG A N 1
ATOM 4389 C CA . ARG A 1 611 ? 20.833 5.576 -24.683 1.00 76.44 611 ARG A CA 1
ATOM 4390 C C . ARG A 1 611 ? 19.501 6.317 -24.625 1.00 76.44 611 ARG A C 1
ATOM 4392 O O . ARG A 1 611 ? 19.427 7.461 -24.198 1.00 76.44 611 ARG A O 1
ATOM 4399 N N . ILE A 1 612 ? 18.438 5.615 -25.014 1.00 87.75 612 ILE A N 1
ATOM 4400 C CA . ILE A 1 612 ? 17.050 6.010 -24.764 1.00 87.75 612 ILE A CA 1
ATOM 4401 C C . ILE A 1 612 ? 16.376 4.927 -23.925 1.00 87.75 612 ILE A C 1
ATOM 4403 O O . ILE A 1 612 ? 16.655 3.738 -24.092 1.00 87.75 612 ILE A O 1
ATOM 4407 N N . THR A 1 613 ? 15.492 5.333 -23.022 1.00 92.56 613 THR A N 1
ATOM 4408 C CA . THR A 1 613 ? 14.601 4.437 -22.288 1.00 92.56 613 THR A CA 1
ATOM 4409 C C . THR A 1 613 ? 13.230 5.085 -22.133 1.00 92.56 613 THR A C 1
ATOM 4411 O O . THR A 1 613 ? 13.111 6.305 -22.031 1.00 92.56 613 THR A O 1
ATOM 4414 N N . THR A 1 614 ? 12.180 4.273 -22.138 1.00 95.56 614 THR A N 1
ATOM 4415 C CA . THR A 1 614 ? 10.792 4.729 -22.033 1.00 95.56 614 THR A CA 1
ATOM 4416 C C . THR A 1 614 ? 9.987 3.769 -21.175 1.00 95.56 614 THR A C 1
ATOM 4418 O O . THR A 1 614 ? 10.207 2.561 -21.249 1.00 95.56 614 THR A O 1
ATOM 4421 N N . LYS A 1 615 ? 9.042 4.258 -20.373 1.00 95.62 615 LYS A N 1
ATOM 4422 C CA . LYS A 1 615 ? 8.072 3.408 -19.661 1.00 95.62 615 LYS A CA 1
ATOM 4423 C C . LYS A 1 615 ? 6.709 4.089 -19.602 1.00 95.62 615 LYS A C 1
ATOM 4425 O O . LYS A 1 615 ? 6.621 5.312 -19.498 1.00 95.62 615 LYS A O 1
ATOM 4430 N N . GLY A 1 616 ? 5.653 3.277 -19.641 1.00 92.75 616 GLY A N 1
ATOM 4431 C CA . GLY A 1 616 ? 4.300 3.733 -19.335 1.00 92.75 616 GLY A CA 1
ATOM 4432 C C . GLY A 1 616 ? 4.189 4.163 -17.872 1.00 92.75 616 GLY A C 1
ATOM 4433 O O . GLY A 1 616 ? 4.866 3.608 -17.005 1.00 92.75 616 GLY A O 1
ATOM 4434 N N . LEU A 1 617 ? 3.345 5.155 -17.612 1.00 89.25 617 LEU A N 1
ATOM 4435 C CA . LEU A 1 617 ? 3.051 5.699 -16.288 1.00 89.25 617 LEU A CA 1
ATOM 4436 C C . LEU A 1 617 ? 1.618 5.322 -15.866 1.00 89.25 617 LEU A C 1
ATOM 4438 O O . LEU A 1 617 ? 0.771 4.999 -16.702 1.00 89.25 617 LEU A O 1
ATOM 4442 N N . LEU A 1 618 ? 1.322 5.371 -14.561 1.00 83.94 618 LEU A N 1
ATOM 4443 C CA . LEU A 1 618 ? -0.008 5.018 -14.031 1.00 83.94 618 LEU A CA 1
ATOM 4444 C C . LEU A 1 618 ? -1.112 6.034 -14.383 1.00 83.94 618 LEU A C 1
ATOM 4446 O O . LEU A 1 618 ? -2.290 5.707 -14.277 1.00 83.94 618 LEU A O 1
ATOM 4450 N N . ASP A 1 619 ? -0.749 7.229 -14.856 1.00 78.06 619 ASP A N 1
ATOM 4451 C CA . ASP A 1 619 ? -1.674 8.202 -15.457 1.00 78.06 619 ASP A CA 1
ATOM 4452 C C . ASP A 1 619 ? -2.130 7.810 -16.885 1.00 78.06 619 ASP A C 1
ATOM 4454 O O . ASP A 1 619 ? -2.967 8.485 -17.484 1.00 78.06 619 ASP A O 1
ATOM 4458 N N . GLY A 1 620 ? -1.590 6.714 -17.436 1.00 83.81 620 GLY A N 1
ATOM 4459 C CA . GLY A 1 620 ? -1.838 6.229 -18.794 1.00 83.81 620 GLY A CA 1
ATOM 4460 C C . GLY A 1 620 ? -0.950 6.863 -19.871 1.00 83.81 620 GLY A C 1
ATOM 4461 O O . GLY A 1 620 ? -1.017 6.437 -21.025 1.00 83.81 620 GLY A O 1
ATOM 4462 N N . GLY A 1 621 ? -0.129 7.854 -19.518 1.00 90.81 621 GLY A N 1
ATOM 4463 C CA . GLY A 1 621 ? 0.912 8.431 -20.361 1.00 90.81 621 GLY A CA 1
ATOM 4464 C C . GLY A 1 621 ? 2.208 7.620 -20.338 1.00 90.81 621 GLY A C 1
ATOM 4465 O O . GLY A 1 621 ? 2.242 6.454 -19.938 1.00 90.81 621 GLY A O 1
ATOM 4466 N N . PHE A 1 622 ? 3.302 8.240 -20.776 1.00 94.19 622 PHE A N 1
ATOM 4467 C CA . PHE A 1 622 ? 4.639 7.647 -20.715 1.00 94.19 622 PHE A CA 1
ATOM 4468 C C . PHE A 1 622 ? 5.729 8.696 -20.469 1.00 94.19 622 PHE A C 1
ATOM 4470 O O . PHE A 1 622 ? 5.605 9.865 -20.847 1.00 94.19 622 PHE A O 1
ATOM 4477 N N . VAL A 1 623 ? 6.814 8.259 -19.830 1.00 95.31 623 VAL A N 1
ATOM 4478 C CA . VAL A 1 623 ? 8.059 9.022 -19.674 1.00 95.31 623 VAL A CA 1
ATOM 4479 C C . VAL A 1 623 ? 9.093 8.498 -20.662 1.00 95.31 623 VAL A C 1
ATOM 4481 O O . VAL A 1 623 ? 9.190 7.289 -20.866 1.00 95.31 623 VAL A O 1
ATOM 4484 N N . VAL A 1 624 ? 9.884 9.399 -21.243 1.00 94.50 624 VAL A N 1
ATOM 4485 C CA . VAL A 1 624 ? 11.088 9.056 -22.010 1.00 94.50 624 VAL A CA 1
ATOM 4486 C C . VAL A 1 624 ? 12.283 9.757 -21.383 1.00 94.50 624 VAL A C 1
ATOM 4488 O O . VAL A 1 624 ? 12.189 10.944 -21.078 1.00 94.50 624 VAL A O 1
ATOM 4491 N N . VAL A 1 625 ? 13.393 9.039 -21.220 1.00 93.38 625 VAL A N 1
ATOM 4492 C CA . VAL A 1 625 ? 14.672 9.544 -20.702 1.00 93.38 625 VAL A CA 1
ATOM 4493 C C . VAL A 1 625 ? 15.774 9.212 -21.707 1.00 93.38 625 VAL A C 1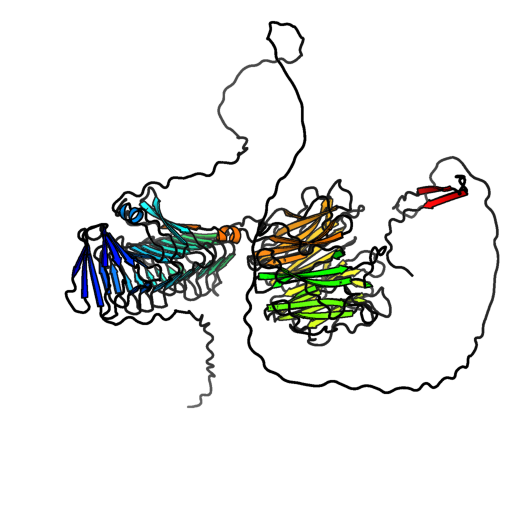
ATOM 4495 O O . VAL A 1 625 ? 15.808 8.098 -22.238 1.00 93.38 625 VAL A O 1
ATOM 4498 N N . TRP A 1 626 ? 16.682 10.150 -21.958 1.00 89.94 626 TRP A N 1
ATOM 4499 C CA . TRP A 1 626 ? 17.857 9.943 -22.807 1.00 89.94 626 TRP A CA 1
ATOM 4500 C C . TRP A 1 626 ? 19.090 10.654 -22.242 1.00 89.94 626 TRP A C 1
ATOM 4502 O O . TRP A 1 626 ? 18.975 11.571 -21.423 1.00 89.94 626 TRP A O 1
ATOM 4512 N N . ASP A 1 627 ? 20.272 10.208 -22.664 1.00 86.38 627 ASP A N 1
ATOM 4513 C CA . ASP A 1 627 ? 21.524 10.946 -22.500 1.00 86.38 627 ASP A CA 1
ATOM 4514 C C . ASP A 1 627 ? 21.940 11.615 -23.817 1.00 86.38 627 ASP A C 1
ATOM 4516 O O . ASP A 1 627 ? 21.655 11.108 -24.899 1.00 86.38 627 ASP A O 1
ATOM 4520 N N . THR A 1 628 ? 22.579 12.783 -23.709 1.00 83.12 628 THR A N 1
ATOM 4521 C CA . THR A 1 628 ? 23.019 13.611 -24.841 1.00 83.12 628 THR A CA 1
ATOM 4522 C C . THR A 1 628 ? 24.391 14.223 -24.570 1.00 83.12 628 THR A C 1
ATOM 4524 O O . THR A 1 628 ? 24.706 14.595 -23.431 1.00 83.12 628 THR A O 1
ATOM 4527 N N . THR A 1 629 ? 25.218 14.348 -25.607 1.00 81.88 629 THR A N 1
ATOM 4528 C CA . THR A 1 629 ? 26.537 14.993 -25.511 1.00 81.88 629 THR A CA 1
ATOM 4529 C C . THR A 1 629 ? 26.411 16.521 -25.536 1.00 81.88 629 THR A C 1
ATOM 4531 O O . THR A 1 629 ? 25.849 17.103 -26.463 1.00 81.88 629 THR A O 1
ATOM 4534 N N . ILE A 1 630 ? 26.967 17.213 -24.537 1.00 77.75 630 ILE A N 1
ATOM 4535 C CA . ILE A 1 630 ? 26.761 18.661 -24.331 1.00 77.75 630 ILE A CA 1
ATOM 4536 C C . ILE A 1 630 ? 27.947 19.560 -24.716 1.00 77.75 630 ILE A C 1
ATOM 4538 O O . ILE A 1 630 ? 27.770 20.779 -24.812 1.00 77.75 630 ILE A O 1
ATOM 4542 N N . ASP A 1 631 ? 29.125 19.004 -24.993 1.00 76.50 631 ASP A N 1
ATOM 4543 C CA . ASP A 1 631 ? 30.331 19.756 -25.361 1.00 76.50 631 ASP A CA 1
ATOM 4544 C C . ASP A 1 631 ? 31.321 18.916 -26.194 1.00 76.50 631 ASP A C 1
ATOM 4546 O O . ASP A 1 631 ? 31.080 17.748 -26.491 1.00 76.50 631 ASP A O 1
ATOM 4550 N N . SER A 1 632 ? 32.435 19.528 -26.608 1.00 76.56 632 SER A N 1
ATOM 4551 C CA . SER A 1 632 ? 33.502 18.883 -27.390 1.00 76.56 632 SER A CA 1
ATOM 4552 C C . SER A 1 632 ? 34.448 17.994 -26.569 1.00 76.56 632 SER A C 1
ATOM 4554 O O . SER A 1 632 ? 35.373 17.416 -27.133 1.00 76.56 632 SER A O 1
ATOM 4556 N N . SER A 1 633 ? 34.246 17.895 -25.254 1.00 73.75 633 SER A N 1
ATOM 4557 C CA . SER A 1 633 ? 34.931 16.953 -24.354 1.00 73.75 633 SER A CA 1
ATOM 4558 C C . SER A 1 633 ? 34.138 15.653 -24.157 1.00 73.75 633 SER A C 1
ATOM 4560 O O . SER A 1 633 ? 34.531 14.818 -23.347 1.00 73.75 633 SER A O 1
ATOM 4562 N N . TYR A 1 634 ? 33.053 15.463 -24.919 1.00 73.88 634 TYR A N 1
ATOM 4563 C CA . TYR A 1 634 ? 32.131 14.325 -24.827 1.00 73.88 634 TYR A CA 1
ATOM 4564 C C . TYR A 1 634 ? 31.430 14.201 -23.462 1.00 73.88 634 TYR A C 1
ATOM 4566 O O . TYR A 1 634 ? 30.972 13.120 -23.084 1.00 73.88 634 TYR A O 1
ATOM 4574 N N . THR A 1 635 ? 31.296 15.307 -22.720 1.00 80.62 635 THR A N 1
ATOM 4575 C CA . THR A 1 635 ? 30.495 15.318 -21.492 1.00 80.62 635 THR A CA 1
ATOM 4576 C C . THR A 1 635 ? 29.048 14.979 -21.829 1.00 80.62 635 THR A C 1
ATOM 4578 O O . THR A 1 635 ? 28.448 15.586 -22.719 1.00 80.62 635 THR A O 1
ATOM 4581 N N . THR A 1 636 ? 28.464 14.041 -21.090 1.00 83.62 636 THR A N 1
ATOM 4582 C CA . THR A 1 636 ? 27.065 13.626 -21.235 1.00 83.62 636 THR A CA 1
ATOM 4583 C C . THR A 1 636 ? 26.197 14.207 -20.120 1.00 83.62 636 THR A C 1
ATOM 4585 O O . THR A 1 636 ? 26.622 14.305 -18.964 1.00 83.62 636 THR A O 1
ATOM 4588 N N . ARG A 1 637 ? 24.970 14.612 -20.464 1.00 86.25 637 ARG A N 1
ATOM 4589 C CA . ARG A 1 637 ? 23.898 14.944 -19.510 1.00 86.25 637 ARG A CA 1
ATOM 4590 C C . ARG A 1 637 ? 22.620 14.212 -19.876 1.00 86.25 637 ARG A C 1
ATOM 4592 O O . ARG A 1 637 ? 22.416 13.849 -21.030 1.00 86.25 637 ARG A O 1
ATOM 4599 N N . MET A 1 638 ? 21.753 14.044 -18.886 1.00 90.38 638 MET A N 1
ATOM 4600 C CA . MET A 1 638 ? 20.490 13.333 -19.028 1.00 90.38 638 MET A CA 1
ATOM 4601 C C . MET A 1 638 ? 19.283 14.267 -18.981 1.00 90.38 638 MET A C 1
ATOM 4603 O O . MET A 1 638 ? 19.215 15.180 -18.155 1.00 90.38 638 MET A O 1
ATOM 4607 N N . PHE A 1 639 ? 18.307 13.985 -19.838 1.00 90.31 639 PHE A N 1
ATOM 4608 C CA . PHE A 1 639 ? 17.049 14.716 -19.961 1.00 90.31 639 PHE A CA 1
ATOM 4609 C C . PHE A 1 639 ? 15.870 13.746 -20.010 1.00 90.31 639 PHE A C 1
ATOM 4611 O O . PHE A 1 639 ? 16.025 12.575 -20.363 1.00 90.31 639 PHE A O 1
ATOM 4618 N N . TYR A 1 640 ? 14.686 14.238 -19.656 1.00 93.19 640 TYR A N 1
ATOM 4619 C CA . TYR A 1 640 ? 13.433 13.515 -19.823 1.00 93.19 640 TYR A CA 1
ATOM 4620 C C . TYR A 1 640 ? 12.300 14.415 -20.322 1.00 93.19 640 TYR A C 1
ATOM 4622 O O . TYR A 1 640 ? 12.325 15.640 -20.180 1.00 93.19 640 TYR A O 1
ATOM 4630 N N . ARG A 1 641 ? 11.284 13.764 -20.891 1.00 93.19 641 ARG A N 1
ATOM 4631 C CA . ARG A 1 641 ? 9.987 14.326 -21.291 1.00 93.19 641 ARG A CA 1
ATOM 4632 C C . ARG A 1 641 ? 8.868 13.417 -20.808 1.00 93.19 641 ARG A C 1
ATOM 4634 O O . ARG A 1 641 ? 9.062 12.208 -20.658 1.00 93.19 641 ARG A O 1
ATOM 4641 N N . ARG A 1 642 ? 7.675 13.987 -20.641 1.00 93.38 642 ARG A N 1
ATOM 4642 C CA . ARG A 1 642 ? 6.437 13.220 -20.450 1.00 93.38 642 ARG A CA 1
ATOM 4643 C C . ARG A 1 642 ? 5.466 13.479 -21.585 1.00 93.38 642 ARG A C 1
ATOM 4645 O O . ARG A 1 642 ? 5.350 14.603 -22.079 1.00 93.38 642 ARG A O 1
ATOM 4652 N N . TYR A 1 643 ? 4.736 12.435 -21.935 1.00 92.00 643 TYR A N 1
ATOM 4653 C CA . TYR A 1 643 ? 3.745 12.416 -22.996 1.00 92.00 643 TYR A CA 1
ATOM 4654 C C . TYR A 1 643 ? 2.426 11.844 -22.466 1.00 92.00 643 TYR A C 1
ATOM 4656 O O . TYR A 1 643 ? 2.430 10.967 -21.600 1.00 92.00 643 TYR A O 1
ATOM 4664 N N . ASP A 1 644 ? 1.298 12.324 -22.990 1.00 88.19 644 ASP A N 1
ATOM 4665 C CA . ASP A 1 644 ? -0.013 11.732 -22.726 1.00 88.19 644 ASP A CA 1
ATOM 4666 C C . ASP A 1 644 ? -0.148 10.349 -23.395 1.00 88.19 644 ASP A C 1
ATOM 4668 O O . ASP A 1 644 ? 0.683 9.926 -24.204 1.00 88.19 644 ASP A O 1
ATOM 4672 N N . ALA A 1 645 ? -1.254 9.658 -23.112 1.00 85.12 645 ALA A N 1
ATOM 4673 C CA . ALA A 1 645 ? -1.566 8.357 -23.703 1.00 85.12 645 ALA A CA 1
ATOM 4674 C C . ALA A 1 645 ? -1.588 8.342 -25.248 1.00 85.12 645 ALA A C 1
ATOM 4676 O O . ALA A 1 645 ? -1.570 7.265 -25.842 1.00 85.12 645 ALA A O 1
ATOM 4677 N N . ARG A 1 646 ? -1.658 9.495 -25.930 1.00 81.81 646 ARG A N 1
ATOM 4678 C CA . ARG A 1 646 ? -1.697 9.635 -27.397 1.00 81.81 646 ARG A CA 1
ATOM 4679 C C . ARG A 1 646 ? -0.327 9.949 -28.005 1.00 81.81 646 ARG A C 1
ATOM 4681 O O . ARG A 1 646 ? -0.200 9.865 -29.223 1.00 81.81 646 ARG A O 1
ATOM 4688 N N . GLY A 1 647 ? 0.680 10.279 -27.194 1.00 81.44 647 GLY A N 1
ATOM 4689 C CA . GLY A 1 647 ? 1.983 10.764 -27.661 1.00 81.44 647 GLY A CA 1
ATOM 4690 C C . GLY A 1 647 ? 2.078 12.288 -27.790 1.00 81.44 647 GLY A C 1
ATOM 4691 O O . GLY A 1 647 ? 3.015 12.784 -28.410 1.00 81.44 647 GLY A O 1
ATOM 4692 N N . VAL A 1 648 ? 1.147 13.050 -27.209 1.00 85.19 648 VAL A N 1
ATOM 4693 C CA . VAL A 1 648 ? 1.256 14.513 -27.105 1.00 85.19 648 VAL A CA 1
ATOM 4694 C C . VAL A 1 648 ? 2.167 14.855 -25.929 1.00 85.19 648 VAL A C 1
ATOM 4696 O O . VAL A 1 648 ? 1.934 14.400 -24.813 1.00 85.19 648 VAL A O 1
ATOM 4699 N N . MET A 1 649 ? 3.205 15.658 -26.161 1.00 89.06 649 MET A N 1
ATOM 4700 C CA . MET A 1 649 ? 4.130 16.089 -25.108 1.00 89.06 649 MET A CA 1
ATOM 4701 C C . MET A 1 649 ? 3.407 16.975 -24.080 1.00 89.06 649 MET A C 1
ATOM 4703 O O . MET A 1 649 ? 2.887 18.032 -24.433 1.00 89.06 649 MET A O 1
ATOM 4707 N N . ILE A 1 650 ? 3.399 16.552 -22.813 1.00 85.88 650 ILE A N 1
ATOM 4708 C CA . ILE A 1 650 ? 2.797 17.280 -21.678 1.00 85.88 650 ILE A CA 1
ATOM 4709 C C . ILE A 1 650 ? 3.847 17.939 -20.771 1.00 85.88 650 ILE A C 1
ATOM 4711 O O . ILE A 1 650 ? 3.523 18.860 -20.027 1.00 85.88 650 ILE A O 1
ATOM 4715 N N . GLN A 1 651 ? 5.108 17.507 -20.859 1.00 85.31 651 GLN A N 1
ATOM 4716 C CA . GLN A 1 651 ? 6.256 18.136 -20.206 1.00 85.31 651 GLN A CA 1
ATOM 4717 C C . GLN A 1 651 ? 7.449 18.107 -21.166 1.00 85.31 651 GLN A C 1
ATOM 4719 O O . GLN A 1 651 ? 7.796 17.039 -21.675 1.00 85.31 651 GLN A O 1
ATOM 4724 N N . GLY A 1 652 ? 8.037 19.281 -21.420 1.00 84.25 652 GLY A N 1
ATOM 4725 C CA . GLY A 1 652 ? 9.202 19.458 -22.294 1.00 84.25 652 GLY A CA 1
ATOM 4726 C C . GLY A 1 652 ? 10.525 19.029 -21.656 1.00 84.25 652 GLY A C 1
ATOM 4727 O O . GLY A 1 652 ? 10.538 18.449 -20.570 1.00 84.25 652 GLY A O 1
ATOM 4728 N N . ASP A 1 653 ? 11.630 19.337 -22.343 1.00 88.38 653 ASP A N 1
ATOM 4729 C CA . ASP A 1 653 ? 12.997 18.970 -21.945 1.00 88.38 653 ASP A CA 1
ATOM 4730 C C . ASP A 1 653 ? 13.315 19.382 -20.507 1.00 88.38 653 ASP A C 1
ATOM 4732 O O . ASP A 1 653 ? 13.592 20.546 -20.214 1.00 88.38 653 ASP A O 1
ATOM 4736 N N . THR A 1 654 ? 13.286 18.405 -19.603 1.00 90.00 654 THR A N 1
ATOM 4737 C CA . THR A 1 654 ? 13.591 18.609 -18.190 1.00 90.00 654 THR A CA 1
ATOM 4738 C C . THR A 1 654 ? 14.875 17.848 -17.856 1.00 90.00 654 THR A C 1
ATOM 4740 O O . THR A 1 654 ? 14.951 16.651 -18.138 1.00 90.00 654 THR A O 1
ATOM 4743 N N . PRO A 1 655 ? 15.915 18.493 -17.298 1.00 89.94 655 PRO A N 1
ATOM 4744 C CA . PRO A 1 655 ? 17.150 17.801 -16.945 1.00 89.94 655 PRO A CA 1
ATOM 4745 C C . PRO A 1 655 ? 16.937 16.860 -15.752 1.00 89.94 655 PRO A C 1
ATOM 4747 O O . PRO A 1 655 ? 16.188 17.168 -14.820 1.00 89.94 655 PRO A O 1
ATOM 4750 N N . VAL A 1 656 ? 17.643 15.730 -15.754 1.00 91.31 656 VAL A N 1
ATOM 4751 C CA . VAL A 1 656 ? 17.843 14.904 -14.553 1.00 91.31 656 VAL A CA 1
ATOM 4752 C C . VAL A 1 656 ? 18.873 15.595 -13.647 1.00 91.31 656 VAL A C 1
ATOM 4754 O O . VAL A 1 656 ? 19.717 16.360 -14.118 1.00 91.31 656 VAL A O 1
ATOM 4757 N N . GLY A 1 657 ? 18.789 15.392 -12.331 1.00 86.62 657 GLY A N 1
ATOM 4758 C CA . GLY A 1 657 ? 19.659 16.075 -11.377 1.00 86.62 657 GLY A CA 1
ATOM 4759 C C . GLY A 1 657 ? 21.135 15.671 -11.497 1.00 86.62 657 GLY A C 1
ATOM 4760 O O . GLY A 1 657 ? 21.484 14.490 -11.468 1.00 86.62 657 GLY A O 1
ATOM 4761 N N . MET A 1 658 ? 22.020 16.670 -11.534 1.00 87.81 658 MET A N 1
ATOM 4762 C CA . MET A 1 658 ? 23.466 16.449 -11.444 1.00 87.81 658 MET A CA 1
ATOM 4763 C C . MET A 1 658 ? 23.839 15.832 -10.089 1.00 87.81 658 MET A C 1
ATOM 4765 O O . MET A 1 658 ? 23.462 16.339 -9.033 1.00 87.81 658 MET A O 1
ATOM 4769 N N . ALA A 1 659 ? 24.609 14.749 -10.130 1.00 84.06 659 ALA A N 1
ATOM 4770 C CA . ALA A 1 659 ? 25.140 14.079 -8.952 1.00 84.06 659 ALA A CA 1
ATOM 4771 C C . ALA A 1 659 ? 26.209 14.959 -8.272 1.00 84.06 659 ALA A C 1
ATOM 4773 O O . ALA A 1 659 ? 26.996 15.600 -8.980 1.00 84.06 659 ALA A O 1
ATOM 4774 N N . PRO A 1 660 ? 26.286 14.993 -6.927 1.00 82.12 660 PRO A N 1
ATOM 4775 C CA . PRO A 1 660 ? 27.321 15.743 -6.219 1.00 82.12 660 PRO A CA 1
ATOM 4776 C C . PRO A 1 660 ? 28.729 15.328 -6.669 1.00 82.12 660 PRO A C 1
ATOM 4778 O O . PRO A 1 660 ? 29.069 14.151 -6.622 1.00 82.12 660 PRO A O 1
ATOM 4781 N N . GLY A 1 661 ? 29.535 16.296 -7.117 1.00 75.31 661 GLY A N 1
ATOM 4782 C CA . GLY A 1 661 ? 30.901 16.060 -7.607 1.00 75.31 661 GLY A CA 1
ATOM 4783 C C . GLY A 1 661 ? 31.016 15.500 -9.033 1.00 75.31 661 GLY A C 1
ATOM 4784 O O . GLY A 1 661 ? 32.129 15.450 -9.561 1.00 75.31 661 GLY A O 1
ATOM 4785 N N . GLY A 1 662 ? 29.905 15.142 -9.685 1.00 76.88 662 GLY A N 1
ATOM 4786 C CA . GLY A 1 662 ? 29.910 14.464 -10.981 1.00 76.88 662 GLY A CA 1
ATOM 4787 C C . GLY A 1 662 ? 30.388 15.331 -12.154 1.00 76.88 662 GLY A C 1
ATOM 4788 O O . GLY A 1 662 ? 30.036 16.507 -12.264 1.00 76.88 662 GLY A O 1
ATOM 4789 N N . SER A 1 663 ? 31.169 14.735 -13.056 1.00 77.75 663 SER A N 1
ATOM 4790 C CA . SER A 1 663 ? 31.667 15.352 -14.294 1.00 77.75 663 SER A CA 1
ATOM 4791 C C . SER A 1 663 ? 30.726 15.137 -15.487 1.00 77.75 663 SER A C 1
ATOM 4793 O O . SER A 1 663 ? 30.547 16.051 -16.285 1.00 77.75 663 SER A O 1
ATOM 4795 N N . GLY A 1 664 ? 30.063 13.979 -15.576 1.00 84.56 664 GLY A N 1
ATOM 4796 C CA . GLY A 1 664 ? 29.087 13.643 -16.622 1.00 84.56 664 GLY A CA 1
ATOM 4797 C C . GLY A 1 664 ? 28.189 12.463 -16.230 1.00 84.56 664 GLY A C 1
ATOM 4798 O O . GLY A 1 664 ? 28.505 11.727 -15.295 1.00 84.56 664 GLY A O 1
ATOM 4799 N N . GLN A 1 665 ? 27.060 12.285 -16.919 1.00 88.06 665 GLN A N 1
ATOM 4800 C CA . GLN A 1 665 ? 26.007 11.323 -16.559 1.00 88.06 665 GLN A CA 1
ATOM 4801 C C . GLN A 1 665 ? 25.402 10.642 -17.787 1.00 88.06 665 GLN A C 1
ATOM 4803 O O . GLN A 1 665 ? 25.078 11.306 -18.770 1.00 88.06 665 GLN A O 1
ATOM 4808 N N . SER A 1 666 ? 25.215 9.322 -17.719 1.00 88.19 666 SER A N 1
ATOM 4809 C CA . SER A 1 666 ? 24.706 8.523 -18.842 1.00 88.19 666 SER A CA 1
ATOM 4810 C C . SER A 1 666 ? 24.103 7.183 -18.389 1.00 88.19 666 SER A C 1
ATOM 4812 O O . SER A 1 666 ? 24.132 6.838 -17.207 1.00 88.19 666 SER A O 1
ATOM 4814 N N . PHE A 1 667 ? 23.593 6.397 -19.340 1.00 86.75 667 PHE A N 1
ATOM 4815 C CA . PHE A 1 667 ? 23.025 5.058 -19.142 1.00 86.75 667 PHE A CA 1
ATOM 4816 C C . PHE A 1 667 ? 21.814 5.088 -18.199 1.00 86.75 667 PHE A C 1
ATOM 4818 O O . PHE A 1 667 ? 21.732 4.344 -17.224 1.00 86.75 667 PHE A O 1
ATOM 4825 N N . ALA A 1 668 ? 20.860 5.959 -18.528 1.00 92.12 668 ALA A N 1
ATOM 4826 C CA . ALA A 1 668 ? 19.569 6.044 -17.862 1.00 92.12 668 ALA A CA 1
ATOM 4827 C C . ALA A 1 668 ? 18.774 4.730 -17.969 1.00 92.12 668 ALA A C 1
ATOM 4829 O O . ALA A 1 668 ? 18.615 4.184 -19.063 1.00 92.12 668 ALA A O 1
ATOM 4830 N N . GLN A 1 669 ? 18.183 4.279 -16.864 1.00 94.38 669 GLN A N 1
ATOM 4831 C CA . GLN A 1 669 ? 17.042 3.357 -16.827 1.00 94.38 669 GLN A CA 1
ATOM 4832 C C . GLN A 1 669 ? 15.945 3.961 -15.941 1.00 94.38 669 GLN A C 1
ATOM 4834 O O . GLN A 1 669 ? 16.237 4.677 -14.985 1.00 94.38 669 GLN A O 1
ATOM 4839 N N . VAL A 1 670 ? 14.676 3.704 -16.264 1.00 95.62 670 VAL A N 1
ATOM 4840 C CA . VAL A 1 670 ? 13.522 4.296 -15.567 1.00 95.62 670 VAL A CA 1
ATOM 4841 C C . VAL A 1 670 ? 12.484 3.232 -15.218 1.00 95.62 670 VAL A C 1
ATOM 4843 O O . VAL A 1 670 ? 12.296 2.272 -15.966 1.00 95.62 670 VAL A O 1
ATOM 4846 N N . THR A 1 671 ? 11.792 3.404 -14.091 1.00 94.25 671 THR A N 1
ATOM 4847 C CA . THR A 1 671 ? 10.641 2.581 -13.690 1.00 94.25 671 THR A CA 1
ATOM 4848 C C . THR A 1 671 ? 9.504 3.466 -13.150 1.00 94.25 671 THR A C 1
ATOM 4850 O O . THR A 1 671 ? 9.790 4.437 -12.441 1.00 94.25 671 THR A O 1
ATOM 4853 N N . PRO A 1 672 ? 8.226 3.192 -13.483 1.00 91.38 672 PRO A N 1
ATOM 4854 C CA . PRO A 1 672 ? 7.089 3.834 -12.827 1.00 91.38 672 PRO A CA 1
ATOM 4855 C C . PRO A 1 672 ? 6.959 3.346 -11.378 1.00 91.38 672 PRO A C 1
ATOM 4857 O O . PRO A 1 672 ? 7.258 2.193 -11.078 1.00 91.38 672 PRO A O 1
ATOM 4860 N N . MET A 1 673 ? 6.475 4.209 -10.489 1.00 86.44 673 MET A N 1
ATOM 4861 C CA . MET A 1 673 ? 6.251 3.919 -9.069 1.00 86.44 673 MET A CA 1
ATOM 4862 C C . MET A 1 673 ? 4.758 3.731 -8.771 1.00 86.44 673 MET A C 1
ATOM 4864 O O . MET A 1 673 ? 3.899 4.195 -9.521 1.00 86.44 673 MET A O 1
ATOM 4868 N N . ALA A 1 674 ? 4.433 3.061 -7.661 1.00 79.31 674 ALA A N 1
ATOM 4869 C CA . ALA A 1 674 ? 3.051 2.722 -7.309 1.00 79.31 674 ALA A CA 1
ATOM 4870 C C . ALA A 1 674 ? 2.190 3.943 -6.919 1.00 79.31 674 ALA A C 1
ATOM 4872 O O . ALA A 1 674 ? 0.968 3.874 -7.001 1.00 79.31 674 ALA A O 1
ATOM 4873 N N . ASP A 1 675 ? 2.817 5.064 -6.552 1.00 68.19 675 ASP A N 1
ATOM 4874 C CA . ASP A 1 675 ? 2.174 6.367 -6.305 1.00 68.19 675 ASP A CA 1
ATOM 4875 C C . ASP A 1 675 ? 2.024 7.240 -7.570 1.00 68.19 675 ASP A C 1
ATOM 4877 O O . ASP A 1 675 ? 1.764 8.440 -7.485 1.00 68.19 675 ASP A O 1
ATOM 4881 N N . GLY A 1 676 ? 2.234 6.661 -8.756 1.00 77.19 676 GLY A N 1
ATOM 4882 C CA . GLY A 1 676 ? 2.174 7.366 -10.038 1.00 77.19 676 GLY A CA 1
ATOM 4883 C C . GLY A 1 676 ? 3.402 8.222 -10.356 1.00 77.19 676 GLY A C 1
ATOM 4884 O O . GLY A 1 676 ? 3.458 8.810 -11.436 1.00 77.19 676 GLY A O 1
ATOM 4885 N N . GLY A 1 677 ? 4.392 8.282 -9.460 1.00 85.38 677 GLY A N 1
ATOM 4886 C CA . GLY A 1 677 ? 5.710 8.836 -9.753 1.00 85.38 677 GLY A CA 1
ATOM 4887 C C . GLY A 1 677 ? 6.560 7.921 -10.640 1.00 85.38 677 GLY A C 1
ATOM 4888 O O . GLY A 1 677 ? 6.095 6.924 -11.196 1.00 85.38 677 GLY A O 1
ATOM 4889 N N . PHE A 1 678 ? 7.846 8.241 -10.752 1.00 91.19 678 PHE A N 1
ATOM 4890 C CA . PHE A 1 678 ? 8.847 7.383 -11.393 1.00 91.19 678 PHE A CA 1
ATOM 4891 C C . PHE A 1 678 ? 10.220 7.555 -10.731 1.00 91.19 678 PHE A C 1
ATOM 4893 O O . PHE A 1 678 ? 10.501 8.571 -10.093 1.00 91.19 678 PHE A O 1
ATOM 4900 N N . VAL A 1 679 ? 11.085 6.554 -10.876 1.00 93.75 679 VAL A N 1
ATOM 4901 C CA . VAL A 1 679 ? 12.495 6.613 -10.465 1.00 93.75 679 VAL A CA 1
ATOM 4902 C C . VAL A 1 679 ? 13.369 6.444 -11.697 1.00 93.75 679 VAL A C 1
ATOM 4904 O O . VAL A 1 679 ? 13.188 5.494 -12.459 1.00 93.75 679 VAL A O 1
ATOM 4907 N N . ILE A 1 680 ? 14.321 7.361 -11.875 1.00 95.25 680 ILE A N 1
ATOM 4908 C CA . ILE A 1 680 ? 15.407 7.241 -12.853 1.00 95.25 680 ILE A CA 1
ATOM 4909 C C . ILE A 1 680 ? 16.659 6.792 -12.094 1.00 95.25 680 ILE A C 1
ATOM 4911 O O . ILE A 1 680 ? 16.980 7.369 -11.054 1.00 95.25 680 ILE A O 1
ATOM 4915 N N . VAL A 1 681 ? 17.371 5.797 -12.623 1.00 95.25 681 VAL A N 1
ATOM 4916 C CA . VAL A 1 681 ? 18.719 5.395 -12.187 1.00 95.25 681 VAL A CA 1
ATOM 4917 C C . VAL A 1 681 ? 19.709 5.563 -13.335 1.00 95.25 681 VAL A C 1
ATOM 4919 O O . VAL A 1 681 ? 19.322 5.472 -14.502 1.00 95.25 681 VAL A O 1
ATOM 4922 N N . TRP A 1 682 ? 20.974 5.829 -13.023 1.00 93.62 682 TRP A N 1
ATOM 4923 C CA . TRP A 1 682 ? 22.017 6.075 -14.023 1.00 93.62 682 TRP A CA 1
ATOM 4924 C C . TRP A 1 682 ? 23.423 5.911 -13.448 1.00 93.62 682 TRP A C 1
ATOM 4926 O O . TRP A 1 682 ? 23.583 5.778 -12.234 1.00 93.62 682 TRP A O 1
ATOM 4936 N N . LYS A 1 683 ? 24.449 5.960 -14.310 1.00 90.56 683 LYS A N 1
ATOM 4937 C CA . LYS A 1 683 ? 25.852 6.043 -13.877 1.00 90.56 683 LYS A CA 1
ATOM 4938 C C . LYS A 1 683 ? 26.380 7.477 -14.002 1.00 90.56 683 LYS A C 1
ATOM 4940 O O . LYS A 1 683 ? 26.156 8.148 -15.014 1.00 90.56 683 LYS A O 1
ATOM 4945 N N . SER A 1 684 ? 27.094 7.941 -12.985 1.00 90.19 684 SER A N 1
ATOM 4946 C CA . SER A 1 684 ? 27.753 9.244 -12.943 1.00 90.19 684 SER A CA 1
ATOM 4947 C C . SER A 1 684 ? 29.264 9.060 -12.903 1.00 90.19 684 SER A C 1
ATOM 4949 O O . SER A 1 684 ? 29.787 8.331 -12.064 1.00 90.19 684 SER A O 1
ATOM 4951 N N . TYR A 1 685 ? 29.969 9.755 -13.787 1.00 84.19 685 TYR A N 1
ATOM 4952 C CA . TYR A 1 685 ? 31.423 9.868 -13.747 1.00 84.19 685 TYR A CA 1
ATOM 4953 C C . TYR A 1 685 ? 31.818 10.909 -12.694 1.00 84.19 685 TYR A C 1
ATOM 4955 O O . TYR A 1 685 ? 31.142 11.933 -12.569 1.00 84.19 685 TYR A O 1
ATOM 4963 N N . GLN A 1 686 ? 32.888 10.660 -11.939 1.00 73.25 686 GLN A N 1
ATOM 4964 C CA . GLN A 1 686 ? 33.369 11.573 -10.895 1.00 73.25 686 GLN A CA 1
ATOM 4965 C C . GLN A 1 686 ? 34.510 12.474 -11.389 1.00 73.25 686 GLN A C 1
ATOM 4967 O O . GLN A 1 686 ? 35.200 12.172 -12.365 1.00 73.25 686 GLN A O 1
ATOM 4972 N N . ASN A 1 687 ? 34.715 13.611 -10.721 1.00 59.25 687 ASN A N 1
ATOM 4973 C CA . ASN A 1 687 ? 35.864 14.480 -10.980 1.00 59.25 687 ASN A CA 1
ATOM 4974 C C . ASN A 1 687 ? 37.136 13.957 -10.285 1.00 59.25 687 ASN A C 1
ATOM 4976 O O . ASN A 1 687 ? 37.128 13.650 -9.097 1.00 59.25 687 ASN A O 1
ATOM 4980 N N . GLY A 1 688 ? 38.256 13.926 -11.015 1.00 52.03 688 GLY A N 1
ATOM 4981 C CA . GLY A 1 688 ? 39.603 13.713 -10.458 1.00 52.03 688 GLY A CA 1
ATOM 4982 C C . GLY A 1 688 ? 40.089 12.262 -10.313 1.00 52.03 688 GLY A C 1
ATOM 4983 O O . GLY A 1 688 ? 41.273 12.063 -10.064 1.00 52.03 688 GLY A O 1
ATOM 4984 N N . THR A 1 689 ? 39.238 11.252 -10.512 1.00 49.34 689 THR A N 1
ATOM 4985 C CA . THR A 1 689 ? 39.588 9.818 -10.370 1.00 49.34 689 THR A CA 1
ATOM 4986 C C . THR A 1 689 ? 40.019 9.124 -11.668 1.00 49.34 689 THR A C 1
ATOM 4988 O O . THR A 1 689 ? 40.410 7.959 -11.636 1.00 49.34 689 THR A O 1
ATOM 4991 N N . GLY A 1 690 ? 39.971 9.824 -12.806 1.00 48.69 690 GLY A N 1
ATOM 4992 C CA . GLY A 1 690 ? 40.114 9.230 -14.139 1.00 48.69 690 GLY A CA 1
ATOM 4993 C C . GLY A 1 690 ? 38.781 8.702 -14.687 1.00 48.69 690 GLY A C 1
ATOM 4994 O O . GLY A 1 690 ? 37.861 8.382 -13.940 1.00 48.69 690 GLY A O 1
ATOM 4995 N N . SER A 1 691 ? 38.657 8.621 -16.014 1.00 52.66 691 SER A N 1
ATOM 4996 C CA . SER A 1 691 ? 37.398 8.307 -16.719 1.00 52.66 691 SER A CA 1
ATOM 4997 C C . SER A 1 691 ? 36.907 6.855 -16.578 1.00 52.66 691 SER A C 1
ATOM 4999 O O . SER A 1 691 ? 35.862 6.504 -17.125 1.00 52.66 691 SER A O 1
ATOM 5001 N N . SER A 1 692 ? 37.642 6.012 -15.852 1.00 60.41 692 SER A N 1
ATOM 5002 C CA . SER A 1 692 ? 37.365 4.588 -15.641 1.00 60.41 692 SER A CA 1
ATOM 5003 C C . SER A 1 692 ? 36.558 4.272 -14.378 1.00 60.41 692 SER A C 1
ATOM 5005 O O . SER A 1 692 ? 36.162 3.120 -14.211 1.00 60.41 692 SER A O 1
ATOM 5007 N N . ASN A 1 693 ? 36.298 5.246 -13.497 1.00 75.19 693 ASN A N 1
ATOM 5008 C CA . ASN A 1 693 ? 35.502 5.029 -12.287 1.00 75.19 693 ASN A CA 1
ATOM 5009 C C . ASN A 1 693 ? 34.164 5.785 -12.354 1.00 75.19 693 ASN A C 1
ATOM 5011 O O . ASN A 1 693 ? 34.125 6.981 -12.656 1.00 75.19 693 ASN A O 1
ATOM 5015 N N . ALA A 1 694 ? 33.071 5.073 -12.084 1.00 84.06 694 ALA A N 1
ATOM 5016 C CA . ALA A 1 694 ? 31.705 5.575 -12.181 1.00 84.06 694 ALA A CA 1
ATOM 5017 C C . ALA A 1 694 ? 30.849 5.015 -11.040 1.00 84.06 694 ALA A C 1
ATOM 5019 O O . ALA A 1 694 ? 30.982 3.847 -10.678 1.00 84.06 694 ALA A O 1
ATOM 5020 N N . ASP A 1 695 ? 29.951 5.849 -10.524 1.00 88.69 695 ASP A N 1
ATOM 5021 C CA . ASP A 1 695 ? 29.034 5.542 -9.427 1.00 88.69 695 ASP A CA 1
ATOM 5022 C C . ASP A 1 695 ? 27.596 5.410 -9.955 1.00 88.69 695 ASP A C 1
ATOM 5024 O O . ASP A 1 695 ? 27.203 6.133 -10.873 1.00 88.69 695 ASP A O 1
ATOM 5028 N N . VAL A 1 696 ? 26.768 4.555 -9.353 1.00 91.94 696 VAL A N 1
ATOM 5029 C CA . VAL A 1 696 ? 25.323 4.494 -9.634 1.00 91.94 696 VAL A CA 1
ATOM 5030 C C . VAL A 1 696 ? 24.579 5.498 -8.758 1.00 91.94 696 VAL A C 1
ATOM 5032 O O . VAL A 1 696 ? 24.709 5.491 -7.533 1.00 91.94 696 VAL A O 1
ATOM 5035 N N . TYR A 1 697 ? 23.735 6.313 -9.386 1.00 92.75 697 TYR A N 1
ATOM 5036 C CA . TYR A 1 697 ? 22.835 7.264 -8.735 1.00 92.75 697 TYR A CA 1
ATOM 5037 C C . TYR A 1 697 ? 21.371 6.980 -9.092 1.00 92.75 697 TYR A C 1
ATOM 5039 O O . TYR A 1 697 ? 21.070 6.370 -10.120 1.00 92.75 697 TYR A O 1
ATOM 5047 N N . ALA A 1 698 ? 20.460 7.445 -8.237 1.00 93.19 698 ALA A N 1
ATOM 5048 C CA . ALA A 1 698 ? 19.017 7.405 -8.445 1.00 93.19 698 ALA A CA 1
ATOM 5049 C C . ALA A 1 698 ? 18.363 8.747 -8.081 1.00 93.19 698 ALA A C 1
ATOM 5051 O O . ALA A 1 698 ? 18.837 9.465 -7.201 1.00 93.19 698 ALA A O 1
ATOM 5052 N N . GLN A 1 699 ? 17.235 9.070 -8.713 1.00 92.31 699 GLN A N 1
ATOM 5053 C CA . GLN A 1 699 ? 16.381 10.196 -8.330 1.00 92.31 699 GLN A CA 1
ATOM 5054 C C . GLN A 1 699 ? 14.906 9.840 -8.510 1.00 92.31 699 GLN A C 1
ATOM 5056 O O . GLN A 1 699 ? 14.501 9.254 -9.518 1.00 92.31 699 GLN A O 1
ATOM 5061 N N . ARG A 1 700 ? 14.105 10.210 -7.507 1.00 88.44 700 ARG A N 1
ATOM 5062 C CA . ARG A 1 700 ? 12.655 10.010 -7.463 1.00 88.44 700 ARG A CA 1
ATOM 5063 C C . ARG A 1 700 ? 11.934 11.255 -7.975 1.00 88.44 700 ARG A C 1
ATOM 5065 O O . ARG A 1 700 ? 12.284 12.371 -7.589 1.00 88.44 700 ARG A O 1
ATOM 5072 N N . PHE A 1 701 ? 10.909 11.056 -8.793 1.00 86.38 701 PHE A N 1
ATOM 5073 C CA . PHE A 1 701 ? 10.058 12.093 -9.373 1.00 86.38 701 PHE A CA 1
ATOM 5074 C C . PHE A 1 701 ? 8.598 11.826 -8.995 1.00 86.38 701 PHE A C 1
ATOM 5076 O O . PHE A 1 701 ? 8.170 10.672 -8.937 1.00 86.38 701 PHE A O 1
ATOM 5083 N N . GLY A 1 702 ? 7.836 12.883 -8.713 1.00 78.06 702 GLY A N 1
ATOM 5084 C CA . GLY A 1 702 ? 6.413 12.772 -8.377 1.00 78.06 702 GLY A CA 1
ATOM 5085 C C . GLY A 1 702 ? 5.532 12.520 -9.605 1.00 78.06 702 GLY A C 1
ATOM 5086 O O . GLY A 1 702 ? 5.974 12.675 -10.742 1.00 78.06 702 GLY A O 1
ATOM 5087 N N . ALA A 1 703 ? 4.248 12.213 -9.393 1.00 79.44 703 ALA A N 1
ATOM 5088 C CA . ALA A 1 703 ? 3.262 12.066 -10.476 1.00 79.44 703 ALA A CA 1
ATOM 5089 C C . ALA A 1 703 ? 3.034 13.364 -11.291 1.00 79.44 703 ALA A C 1
ATOM 5091 O O . ALA A 1 703 ? 2.531 13.341 -12.416 1.00 79.44 703 ALA A O 1
ATOM 5092 N N . ASN A 1 704 ? 3.457 14.515 -10.758 1.00 75.62 704 ASN A N 1
ATOM 5093 C CA . ASN A 1 704 ? 3.533 15.793 -11.471 1.00 75.62 704 ASN A CA 1
ATOM 5094 C C . ASN A 1 704 ? 4.760 15.914 -12.400 1.00 75.62 704 ASN A C 1
ATOM 5096 O O . ASN A 1 704 ? 4.821 16.851 -13.187 1.00 75.62 704 ASN A O 1
ATOM 5100 N N . GLY A 1 705 ? 5.705 14.969 -12.362 1.00 79.44 705 GLY A N 1
ATOM 5101 C CA . GLY A 1 705 ? 6.925 14.993 -13.170 1.00 79.44 705 GLY A CA 1
ATOM 5102 C C . GLY A 1 705 ? 7.975 15.987 -12.677 1.00 79.44 705 GLY A C 1
ATOM 5103 O O . GLY A 1 705 ? 8.864 16.347 -13.441 1.00 79.44 705 GLY A O 1
ATOM 5104 N N . LEU A 1 706 ? 7.888 16.438 -11.422 1.00 81.75 706 LEU A N 1
ATOM 5105 C CA . LEU A 1 706 ? 8.933 17.236 -10.780 1.00 81.75 706 LEU A CA 1
ATOM 5106 C C . LEU A 1 706 ? 9.873 16.337 -9.959 1.00 81.75 706 LEU A C 1
ATOM 5108 O O . LEU A 1 706 ? 9.416 15.327 -9.410 1.00 81.75 706 LEU A O 1
ATOM 5112 N N . PRO A 1 707 ? 11.172 16.685 -9.846 1.00 78.00 707 PRO A N 1
ATOM 5113 C CA . PRO A 1 707 ? 12.096 15.983 -8.964 1.00 78.00 707 PRO A CA 1
ATOM 5114 C C . PRO A 1 707 ? 11.601 16.104 -7.525 1.00 78.00 707 PRO A C 1
ATOM 5116 O O . PRO A 1 707 ? 11.399 17.201 -7.009 1.00 78.00 707 PRO A O 1
ATOM 5119 N N . ALA A 1 708 ? 11.379 14.959 -6.894 1.00 69.88 708 ALA A N 1
ATOM 5120 C CA . ALA A 1 708 ? 10.850 14.879 -5.544 1.00 69.88 708 ALA A CA 1
ATOM 5121 C C . ALA A 1 708 ? 12.000 14.840 -4.515 1.00 69.88 708 ALA A C 1
ATOM 5123 O O . ALA A 1 708 ? 11.888 15.428 -3.443 1.00 69.88 708 ALA A O 1
ATOM 5124 N N . ALA A 1 709 ? 13.121 14.201 -4.868 1.00 69.12 709 ALA A N 1
ATOM 5125 C CA . ALA A 1 709 ? 14.366 14.178 -4.096 1.00 69.12 709 ALA A CA 1
ATOM 5126 C C . ALA A 1 709 ? 15.532 14.806 -4.883 1.00 69.12 709 ALA A C 1
ATOM 5128 O O . ALA A 1 709 ? 15.448 14.999 -6.102 1.00 69.12 709 ALA A O 1
ATOM 5129 N N . ALA A 1 710 ? 16.650 15.069 -4.203 1.00 80.81 710 ALA A N 1
ATOM 5130 C CA . ALA A 1 710 ? 17.943 15.267 -4.860 1.00 80.81 710 ALA A CA 1
ATOM 5131 C C . ALA A 1 710 ? 18.499 13.919 -5.386 1.00 80.81 710 ALA A C 1
ATOM 5133 O O . ALA A 1 710 ? 18.022 12.862 -4.973 1.00 80.81 710 ALA A O 1
ATOM 5134 N N . PRO A 1 711 ? 19.502 13.913 -6.285 1.00 88.81 711 PRO A N 1
ATOM 5135 C CA . PRO A 1 711 ? 20.191 12.688 -6.685 1.00 88.81 711 PRO A CA 1
ATOM 5136 C C . PRO A 1 711 ? 20.868 11.983 -5.505 1.00 88.81 711 PRO A C 1
ATOM 5138 O O . PRO A 1 711 ? 21.748 12.542 -4.848 1.00 88.81 711 PRO A O 1
ATOM 5141 N N . LYS A 1 712 ? 20.484 10.729 -5.277 1.00 86.75 712 LYS A N 1
ATOM 5142 C CA . LYS A 1 712 ? 20.976 9.864 -4.206 1.00 86.75 712 LYS A CA 1
ATOM 5143 C C . LYS A 1 712 ? 21.984 8.856 -4.747 1.00 86.75 712 LYS A C 1
ATOM 5145 O O . LYS A 1 712 ? 21.728 8.213 -5.763 1.00 86.75 712 LYS A O 1
ATOM 5150 N N . LEU A 1 713 ? 23.111 8.697 -4.051 1.00 89.19 713 LEU A N 1
ATOM 5151 C CA . LEU A 1 713 ? 24.075 7.635 -4.342 1.00 89.19 713 LEU A CA 1
ATOM 5152 C C . LEU A 1 713 ? 23.439 6.272 -4.025 1.00 89.19 713 LEU A C 1
ATOM 5154 O O . LEU A 1 713 ? 22.962 6.051 -2.911 1.00 89.19 713 LEU A O 1
ATOM 5158 N N . VAL A 1 714 ? 23.449 5.370 -5.004 1.00 88.88 714 VAL A N 1
ATOM 5159 C CA . VAL A 1 714 ? 23.096 3.953 -4.837 1.00 88.88 714 VAL A CA 1
ATOM 5160 C C . VAL A 1 714 ? 24.362 3.170 -4.516 1.00 88.88 714 VAL A C 1
ATOM 5162 O O . VAL A 1 714 ? 24.448 2.539 -3.466 1.00 88.88 714 VAL A O 1
ATOM 5165 N N . ALA A 1 715 ? 25.370 3.259 -5.386 1.00 87.31 715 ALA A N 1
ATOM 5166 C CA . ALA A 1 715 ? 26.622 2.530 -5.242 1.00 87.31 715 ALA A CA 1
ATOM 5167 C C . ALA A 1 715 ? 27.806 3.323 -5.787 1.00 87.31 715 ALA A C 1
ATOM 5169 O O . ALA A 1 715 ? 27.677 4.019 -6.788 1.00 87.31 715 ALA A O 1
ATOM 5170 N N . GLY A 1 716 ? 28.958 3.201 -5.134 1.00 82.44 716 GLY A N 1
ATOM 5171 C CA . GLY A 1 716 ? 30.184 3.894 -5.508 1.00 82.44 716 GLY A CA 1
ATOM 5172 C C . GLY A 1 716 ? 31.365 3.454 -4.651 1.00 82.44 716 GLY A C 1
ATOM 5173 O O . GLY A 1 716 ? 31.179 2.807 -3.617 1.00 82.44 716 GLY A O 1
ATOM 5174 N N . GLY A 1 717 ? 32.583 3.777 -5.079 1.00 73.12 717 GLY A N 1
ATOM 5175 C CA . GLY A 1 717 ? 33.803 3.366 -4.380 1.00 73.12 717 GLY A CA 1
ATOM 5176 C C . GLY A 1 717 ? 35.062 3.445 -5.241 1.00 73.12 717 GLY A C 1
ATOM 5177 O O . GLY A 1 717 ? 35.160 4.257 -6.155 1.00 73.12 717 GLY A O 1
ATOM 5178 N N . VAL A 1 718 ? 36.048 2.591 -4.950 1.00 64.12 718 VAL A N 1
ATOM 5179 C CA . VAL A 1 718 ? 37.319 2.504 -5.708 1.00 64.12 718 VAL A CA 1
ATOM 5180 C C . VAL A 1 718 ? 37.227 1.657 -6.987 1.00 64.12 718 VAL A C 1
ATOM 5182 O O . VAL A 1 718 ? 38.207 1.546 -7.717 1.00 64.12 718 VAL A O 1
ATOM 5185 N N . ALA A 1 719 ? 36.071 1.042 -7.235 1.00 75.19 719 ALA A N 1
ATOM 5186 C CA . ALA A 1 719 ? 35.809 0.102 -8.318 1.00 75.19 719 ALA A CA 1
ATOM 5187 C C . ALA A 1 719 ? 34.602 0.583 -9.136 1.00 75.19 719 ALA A C 1
ATOM 5189 O O . ALA A 1 719 ? 33.582 0.955 -8.553 1.00 75.19 719 ALA A O 1
ATOM 5190 N N . GLY A 1 720 ? 34.704 0.556 -10.467 1.00 79.62 720 GLY A N 1
ATOM 5191 C CA . GLY A 1 720 ? 33.681 1.120 -11.352 1.00 79.62 720 GLY A CA 1
ATOM 5192 C C . GLY A 1 720 ? 32.371 0.331 -11.328 1.00 79.62 720 GLY A C 1
ATOM 5193 O O . GLY A 1 720 ? 32.381 -0.893 -11.477 1.00 79.62 720 GLY A O 1
ATOM 5194 N N . GLN A 1 721 ? 31.257 1.046 -11.163 1.00 86.88 721 GLN A N 1
ATOM 5195 C CA . GLN A 1 721 ? 29.890 0.527 -11.151 1.00 86.88 721 GLN A CA 1
ATOM 5196 C C . GLN A 1 721 ? 29.230 0.780 -12.526 1.00 86.88 721 GLN A C 1
ATOM 5198 O O . GLN A 1 721 ? 29.197 1.914 -13.013 1.00 86.88 721 GLN A O 1
ATOM 5203 N N . TRP A 1 722 ? 28.699 -0.260 -13.176 1.00 88.38 722 TRP A N 1
ATOM 5204 C CA . TRP A 1 722 ? 28.346 -0.230 -14.603 1.00 88.38 722 TRP A CA 1
ATOM 5205 C C . TRP A 1 722 ? 26.962 -0.810 -14.938 1.00 88.38 722 TRP A C 1
ATOM 5207 O O . TRP A 1 722 ? 26.442 -1.680 -14.245 1.00 88.38 722 TRP A O 1
ATOM 5217 N N . GLU A 1 723 ? 26.396 -0.302 -16.045 1.00 89.81 723 GLU A N 1
ATOM 5218 C CA . GLU A 1 723 ? 25.060 -0.603 -16.605 1.00 89.81 723 GLU A CA 1
ATOM 5219 C C . GLU A 1 723 ? 23.965 -0.862 -15.547 1.00 89.81 723 GLU A C 1
ATOM 5221 O O . GLU A 1 723 ? 23.466 -1.984 -15.437 1.00 89.81 723 GLU A O 1
ATOM 5226 N N . PRO A 1 724 ? 23.572 0.166 -14.765 1.00 94.50 724 PRO A N 1
ATOM 5227 C CA . PRO A 1 724 ? 22.514 0.015 -13.780 1.00 94.50 724 PRO A CA 1
ATOM 5228 C C . PRO A 1 724 ? 21.146 -0.208 -14.440 1.00 94.50 724 PRO A C 1
ATOM 5230 O O . PRO A 1 724 ? 20.783 0.482 -15.393 1.00 94.50 724 PRO A O 1
ATOM 5233 N N . THR A 1 725 ? 20.351 -1.122 -13.887 1.00 95.44 725 THR A N 1
ATOM 5234 C CA . THR A 1 725 ? 18.938 -1.329 -14.240 1.00 95.44 725 THR A CA 1
ATOM 5235 C C . THR A 1 725 ? 18.056 -1.315 -12.994 1.00 95.44 725 THR A C 1
ATOM 5237 O O . THR A 1 725 ? 18.540 -1.487 -11.876 1.00 95.44 725 THR A O 1
ATOM 5240 N N . VAL A 1 726 ? 16.758 -1.048 -13.167 1.00 95.50 726 VAL A N 1
ATOM 5241 C CA . VAL A 1 726 ? 15.825 -0.847 -12.051 1.00 95.50 726 VAL A CA 1
ATOM 5242 C C . VAL A 1 726 ? 14.450 -1.445 -12.341 1.00 95.50 726 VAL A C 1
ATOM 5244 O O . VAL A 1 726 ? 13.940 -1.339 -13.457 1.00 95.50 726 VAL A O 1
ATOM 5247 N N . ALA A 1 727 ? 13.830 -2.026 -11.316 1.00 93.50 727 ALA A N 1
ATOM 5248 C CA . ALA A 1 727 ? 12.423 -2.411 -11.315 1.00 93.50 727 ALA A CA 1
ATOM 5249 C C . ALA A 1 727 ? 11.752 -1.946 -10.018 1.00 93.50 727 ALA A C 1
ATOM 5251 O O . ALA A 1 727 ? 12.275 -2.189 -8.929 1.00 93.50 727 ALA A O 1
ATOM 5252 N N . ALA A 1 728 ? 10.588 -1.305 -10.121 1.00 89.00 728 ALA A N 1
ATOM 5253 C CA . ALA A 1 728 ? 9.768 -0.986 -8.960 1.00 89.00 728 ALA A CA 1
ATOM 5254 C C . ALA A 1 728 ? 9.266 -2.260 -8.258 1.00 89.00 728 ALA A C 1
ATOM 5256 O O . ALA A 1 728 ? 9.082 -3.316 -8.876 1.00 89.00 728 ALA A O 1
ATOM 5257 N N . THR A 1 729 ? 9.048 -2.160 -6.952 1.00 82.38 729 THR A N 1
ATOM 5258 C CA . THR A 1 729 ? 8.529 -3.235 -6.103 1.00 82.38 729 THR A CA 1
ATOM 5259 C C . THR A 1 729 ? 7.160 -2.856 -5.532 1.00 82.38 729 THR A C 1
ATOM 5261 O O . THR A 1 729 ? 6.821 -1.681 -5.392 1.00 82.38 729 THR A O 1
ATOM 5264 N N . ALA A 1 730 ? 6.327 -3.862 -5.239 1.00 73.44 730 ALA A N 1
ATOM 5265 C CA . ALA A 1 730 ? 4.913 -3.672 -4.876 1.00 73.44 730 ALA A CA 1
ATOM 5266 C C . ALA A 1 730 ? 4.682 -2.882 -3.565 1.00 73.44 730 ALA A C 1
ATOM 5268 O O . ALA A 1 730 ? 3.582 -2.402 -3.314 1.00 73.44 730 ALA A O 1
ATOM 5269 N N . ASP A 1 731 ? 5.730 -2.712 -2.761 1.00 66.69 731 ASP A N 1
ATOM 5270 C CA . ASP A 1 731 ? 5.811 -1.893 -1.545 1.00 66.69 731 ASP A CA 1
ATOM 5271 C C . ASP A 1 731 ? 6.065 -0.391 -1.826 1.00 66.69 731 ASP A C 1
ATOM 5273 O O . ASP A 1 731 ? 6.449 0.350 -0.922 1.00 66.69 731 ASP A O 1
ATOM 5277 N N . ASN A 1 732 ? 5.888 0.065 -3.074 1.00 74.69 732 ASN A N 1
ATOM 5278 C CA . ASN A 1 732 ? 6.283 1.394 -3.573 1.00 74.69 732 ASN A CA 1
ATOM 5279 C C . ASN A 1 732 ? 7.795 1.690 -3.408 1.00 74.69 732 ASN A C 1
ATOM 5281 O O . ASN A 1 732 ? 8.222 2.848 -3.362 1.00 74.69 732 ASN A O 1
ATOM 5285 N N . GLY A 1 733 ? 8.603 0.633 -3.299 1.00 81.38 733 GLY A N 1
ATOM 5286 C CA . GLY A 1 733 ? 10.059 0.650 -3.381 1.00 81.38 733 GLY A CA 1
ATOM 5287 C C . GLY A 1 733 ? 10.577 0.347 -4.790 1.00 81.38 733 GLY A C 1
ATOM 5288 O O . GLY A 1 733 ? 9.826 0.351 -5.768 1.00 81.38 733 GLY A O 1
ATOM 5289 N N . TYR A 1 734 ? 11.877 0.080 -4.900 1.00 88.56 734 TYR A N 1
ATOM 5290 C CA . TYR A 1 734 ? 12.516 -0.376 -6.134 1.00 88.56 734 TYR A CA 1
ATOM 5291 C C . TYR A 1 734 ? 13.789 -1.187 -5.860 1.00 88.56 734 TYR A C 1
ATOM 5293 O O . TYR A 1 734 ? 14.525 -0.929 -4.907 1.00 88.56 734 TYR A O 1
ATOM 5301 N N . THR A 1 735 ? 14.080 -2.149 -6.734 1.00 90.38 735 THR A N 1
ATOM 5302 C CA . THR A 1 735 ? 15.356 -2.876 -6.778 1.00 90.38 735 THR A CA 1
ATOM 5303 C C . THR A 1 735 ? 16.225 -2.284 -7.879 1.00 90.38 735 THR A C 1
ATOM 5305 O O . THR A 1 735 ? 15.807 -2.266 -9.037 1.00 90.38 735 THR A O 1
ATOM 5308 N N . VAL A 1 736 ? 17.433 -1.830 -7.536 1.00 93.75 736 VAL A N 1
ATOM 5309 C CA . VAL A 1 736 ? 18.480 -1.461 -8.505 1.00 93.75 736 VAL A CA 1
ATOM 5310 C C . VAL A 1 736 ? 19.485 -2.604 -8.599 1.00 93.75 736 VAL A C 1
ATOM 5312 O O . VAL A 1 736 ? 19.840 -3.191 -7.576 1.00 93.75 736 VAL A O 1
ATOM 5315 N N . THR A 1 737 ? 19.954 -2.910 -9.806 1.00 94.62 737 THR A N 1
ATOM 5316 C CA . THR A 1 737 ? 21.042 -3.865 -10.069 1.00 94.62 737 THR A CA 1
ATOM 5317 C C . THR A 1 737 ? 22.076 -3.245 -10.998 1.00 94.62 737 THR A C 1
ATOM 5319 O O . THR A 1 737 ? 21.738 -2.374 -11.792 1.00 94.62 737 THR A O 1
ATOM 5322 N N . TRP A 1 738 ? 23.332 -3.660 -10.891 1.00 93.88 738 TRP A N 1
ATOM 5323 C CA . TRP A 1 738 ? 24.461 -3.186 -11.703 1.00 93.88 738 TRP A CA 1
ATOM 5324 C C . TRP A 1 738 ? 25.575 -4.240 -11.669 1.00 93.88 738 TRP A C 1
ATOM 5326 O O . TRP A 1 738 ? 25.458 -5.222 -10.935 1.00 93.88 738 TRP A O 1
ATOM 5336 N N . TYR A 1 739 ? 26.658 -4.059 -12.428 1.00 91.62 739 TYR A N 1
ATOM 5337 C CA . TYR A 1 739 ? 27.871 -4.870 -12.255 1.00 91.62 739 TYR A CA 1
ATOM 5338 C C . TYR A 1 739 ? 29.067 -4.021 -11.813 1.00 91.62 739 TYR A C 1
ATOM 5340 O O . TYR A 1 739 ? 29.160 -2.845 -12.162 1.00 91.62 739 TYR A O 1
ATOM 5348 N N . THR A 1 740 ? 29.970 -4.605 -11.024 1.00 88.44 740 THR A N 1
ATOM 5349 C CA . THR A 1 740 ? 31.191 -3.939 -10.536 1.00 88.44 740 THR A CA 1
ATOM 5350 C C . THR A 1 740 ? 32.426 -4.592 -11.143 1.00 88.44 740 THR A C 1
ATOM 5352 O O . THR A 1 740 ? 32.529 -5.814 -11.096 1.00 88.44 740 THR A O 1
ATOM 5355 N N . ASP A 1 741 ? 33.381 -3.806 -11.650 1.00 81.31 741 ASP A N 1
ATOM 5356 C CA . ASP A 1 741 ? 34.714 -4.310 -12.029 1.00 81.31 741 ASP A CA 1
ATOM 5357 C C . ASP A 1 741 ? 35.664 -4.266 -10.821 1.00 81.31 741 ASP A C 1
ATOM 5359 O O . ASP A 1 741 ? 36.101 -3.194 -10.396 1.00 81.31 741 ASP A O 1
ATOM 5363 N N . GLN A 1 742 ? 35.970 -5.434 -10.251 1.00 74.69 742 GLN A N 1
ATOM 5364 C CA . GLN A 1 742 ? 36.916 -5.595 -9.147 1.00 74.69 742 GLN A CA 1
ATOM 5365 C C . GLN A 1 742 ? 38.194 -6.266 -9.657 1.00 74.69 742 GLN A C 1
ATOM 5367 O O . GLN A 1 742 ? 38.344 -7.487 -9.618 1.00 74.69 742 GLN A O 1
ATOM 5372 N N . ASN A 1 743 ? 39.140 -5.444 -10.121 1.00 69.94 743 ASN A N 1
ATOM 5373 C CA . ASN A 1 743 ? 40.444 -5.871 -10.643 1.00 69.94 743 ASN A CA 1
ATOM 5374 C C . ASN A 1 743 ? 40.354 -6.872 -11.819 1.00 69.94 743 ASN A C 1
ATOM 5376 O O . ASN A 1 743 ? 41.204 -7.753 -11.952 1.00 69.94 743 ASN A O 1
ATOM 5380 N N . GLY A 1 744 ? 39.340 -6.742 -12.681 1.00 70.31 744 GLY A N 1
ATOM 5381 C CA . GLY A 1 744 ? 39.127 -7.577 -13.866 1.00 70.31 744 GLY A CA 1
ATOM 5382 C C . GLY A 1 744 ? 38.114 -8.714 -13.693 1.00 70.31 744 GLY A C 1
ATOM 5383 O O . GLY A 1 744 ? 37.679 -9.270 -14.707 1.00 70.31 744 GLY A O 1
ATOM 5384 N N . ASN A 1 745 ? 37.703 -9.023 -12.458 1.00 78.81 745 ASN A N 1
ATOM 5385 C CA . ASN A 1 745 ? 36.502 -9.817 -12.187 1.00 78.81 745 ASN A CA 1
ATOM 5386 C C . ASN A 1 745 ? 35.276 -8.903 -12.273 1.00 78.81 745 ASN A C 1
ATOM 5388 O O . ASN A 1 745 ? 35.329 -7.758 -11.819 1.00 78.81 745 ASN A O 1
ATOM 5392 N N . MET A 1 746 ? 34.172 -9.401 -12.829 1.00 87.38 746 MET A N 1
ATOM 5393 C CA . MET A 1 746 ? 32.925 -8.637 -12.924 1.00 87.38 746 MET A CA 1
ATOM 5394 C C . MET A 1 746 ? 31.796 -9.432 -12.281 1.00 87.38 746 MET A C 1
ATOM 5396 O O . MET A 1 746 ? 31.544 -10.564 -12.683 1.00 87.38 746 MET A O 1
ATOM 5400 N N . ASP A 1 747 ? 31.145 -8.836 -11.284 1.00 89.31 747 ASP A N 1
ATOM 5401 C CA . ASP A 1 747 ? 30.047 -9.448 -10.531 1.00 89.31 747 ASP A CA 1
ATOM 5402 C C . ASP A 1 747 ? 28.830 -8.520 -10.473 1.00 89.31 747 ASP A C 1
ATOM 5404 O O . ASP A 1 747 ? 28.964 -7.294 -10.385 1.00 89.31 747 ASP A O 1
ATOM 5408 N N . ILE A 1 748 ? 27.635 -9.118 -10.497 1.00 92.06 748 ILE A N 1
ATOM 5409 C CA . ILE A 1 748 ? 26.355 -8.426 -10.362 1.00 92.06 748 ILE A CA 1
ATOM 5410 C C . ILE A 1 748 ? 26.091 -8.124 -8.888 1.00 92.06 748 ILE A C 1
ATOM 5412 O O . ILE A 1 748 ? 26.061 -9.019 -8.041 1.00 92.06 748 ILE A O 1
ATOM 5416 N N . TYR A 1 749 ? 25.791 -6.864 -8.606 1.00 90.94 749 TYR A N 1
ATOM 5417 C CA . TYR A 1 749 ? 25.337 -6.381 -7.309 1.00 90.94 749 TYR A CA 1
ATOM 5418 C C . TYR A 1 749 ? 23.913 -5.842 -7.409 1.00 90.94 749 TYR A C 1
ATOM 5420 O O . TYR A 1 749 ? 23.432 -5.469 -8.484 1.00 90.94 749 TYR A O 1
ATOM 5428 N N . ALA A 1 750 ? 23.228 -5.815 -6.271 1.00 90.44 750 ALA A N 1
ATOM 5429 C CA . ALA A 1 750 ? 21.898 -5.253 -6.148 1.00 90.44 750 ALA A CA 1
ATOM 5430 C C . ALA A 1 750 ? 21.706 -4.521 -4.817 1.00 90.44 750 ALA A C 1
ATOM 5432 O O . ALA A 1 750 ? 22.382 -4.778 -3.817 1.00 90.44 750 ALA A O 1
ATOM 5433 N N . GLN A 1 751 ? 20.731 -3.618 -4.806 1.00 88.25 751 GLN A N 1
ATOM 5434 C CA . GLN A 1 751 ? 20.228 -2.973 -3.603 1.00 88.25 751 GLN A CA 1
ATOM 5435 C C . GLN A 1 751 ? 18.731 -2.723 -3.753 1.00 88.25 751 GLN A C 1
ATOM 5437 O O . GLN A 1 751 ? 18.272 -2.154 -4.748 1.00 88.25 751 GLN A O 1
ATOM 5442 N N . ARG A 1 752 ? 17.963 -3.150 -2.747 1.00 84.44 752 ARG A N 1
ATOM 5443 C CA . ARG A 1 752 ? 16.532 -2.862 -2.652 1.00 84.44 752 ARG A CA 1
ATOM 5444 C C . ARG A 1 752 ? 16.321 -1.636 -1.778 1.00 84.44 752 ARG A C 1
ATOM 5446 O O . ARG A 1 752 ? 16.811 -1.575 -0.651 1.00 84.44 752 ARG A O 1
ATOM 5453 N N . PHE A 1 753 ? 15.549 -0.693 -2.288 1.00 80.25 753 PHE A N 1
ATOM 5454 C CA . PHE A 1 753 ? 15.094 0.489 -1.580 1.00 80.25 753 PHE A CA 1
ATOM 5455 C C . PHE A 1 753 ? 13.611 0.310 -1.262 1.00 80.25 753 PHE A C 1
ATOM 5457 O O . PHE A 1 753 ? 12.803 0.202 -2.180 1.00 80.25 753 PHE A O 1
ATOM 5464 N N . ALA A 1 754 ? 13.244 0.253 0.016 1.00 68.25 754 ALA A N 1
ATOM 5465 C CA . ALA A 1 754 ? 11.841 0.190 0.421 1.00 68.25 754 ALA A CA 1
ATOM 5466 C C . ALA A 1 754 ? 11.245 1.599 0.479 1.00 68.25 754 ALA A C 1
ATOM 5468 O O . ALA A 1 754 ? 11.940 2.566 0.809 1.00 68.25 754 ALA A O 1
ATOM 5469 N N . SER A 1 755 ? 9.938 1.713 0.234 1.00 60.72 755 SER A N 1
ATOM 5470 C CA . SER A 1 755 ? 9.214 2.925 0.612 1.00 60.72 755 SER A CA 1
ATOM 5471 C C . SER A 1 755 ? 9.435 3.194 2.109 1.00 60.72 755 SER A C 1
ATOM 5473 O O . SER A 1 755 ? 9.197 2.295 2.926 1.00 60.72 755 SER A O 1
ATOM 5475 N N . PRO A 1 756 ? 9.861 4.405 2.512 1.00 48.91 756 PRO A N 1
ATOM 5476 C CA . PRO A 1 756 ? 10.123 4.701 3.919 1.00 48.91 756 PRO A CA 1
ATOM 5477 C C . PRO A 1 756 ? 8.822 4.717 4.731 1.00 48.91 756 PRO A C 1
ATOM 5479 O O . PRO A 1 756 ? 8.843 4.511 5.939 1.00 48.91 756 PRO A O 1
ATOM 5482 N N . VAL A 1 757 ? 7.679 4.841 4.047 1.00 45.25 757 VAL A N 1
ATOM 5483 C CA . VAL A 1 757 ? 6.339 4.580 4.580 1.00 45.25 757 VAL A CA 1
ATOM 5484 C C . VAL A 1 757 ? 6.235 3.174 5.170 1.00 45.25 757 VAL A C 1
ATOM 5486 O O . VAL A 1 757 ? 5.711 3.007 6.266 1.00 45.25 757 VAL A O 1
ATOM 5489 N N . MET A 1 758 ? 6.764 2.159 4.479 1.00 43.72 758 MET A N 1
ATOM 5490 C CA . MET A 1 758 ? 6.674 0.775 4.943 1.00 43.72 758 MET A CA 1
ATOM 5491 C C . MET A 1 758 ? 7.759 0.435 5.969 1.00 43.72 758 MET A C 1
ATOM 5493 O O . MET A 1 758 ? 7.502 -0.353 6.871 1.00 43.72 758 MET A O 1
ATOM 5497 N N . GLN A 1 759 ? 8.933 1.076 5.909 1.00 36.34 759 GLN A N 1
ATOM 5498 C CA . GLN A 1 759 ? 9.940 0.947 6.971 1.00 36.34 759 GLN A CA 1
ATOM 5499 C C . GLN A 1 759 ? 9.472 1.612 8.283 1.00 36.34 759 GLN A C 1
ATOM 5501 O O . GLN A 1 759 ? 9.752 1.088 9.357 1.00 36.34 759 GLN A O 1
ATOM 5506 N N . ALA A 1 760 ? 8.674 2.685 8.202 1.00 35.69 760 ALA A N 1
ATOM 5507 C CA . ALA A 1 760 ? 7.937 3.228 9.342 1.00 35.69 760 ALA A CA 1
ATOM 5508 C C . ALA A 1 760 ? 6.796 2.297 9.799 1.00 35.69 760 ALA A C 1
ATOM 5510 O O . ALA A 1 760 ? 6.683 2.032 10.990 1.00 35.69 760 ALA A O 1
ATOM 5511 N N . ALA A 1 761 ? 5.984 1.749 8.884 1.00 37.25 761 ALA A N 1
ATOM 5512 C CA . ALA A 1 761 ? 4.869 0.856 9.232 1.00 37.25 761 ALA A CA 1
ATOM 5513 C C . ALA A 1 761 ? 5.312 -0.478 9.871 1.00 37.25 761 ALA A C 1
ATOM 5515 O O . ALA A 1 761 ? 4.592 -1.026 10.699 1.00 37.25 761 ALA A O 1
ATOM 5516 N N . VAL A 1 762 ? 6.517 -0.977 9.566 1.00 38.34 762 VAL A N 1
ATOM 5517 C CA . VAL A 1 762 ? 7.104 -2.179 10.201 1.00 38.34 762 VAL A CA 1
ATOM 5518 C C . VAL A 1 762 ? 7.455 -1.967 11.690 1.00 38.34 762 VAL A C 1
ATOM 5520 O O . VAL A 1 762 ? 7.655 -2.942 12.411 1.00 38.34 762 VAL A O 1
ATOM 5523 N N . ALA A 1 763 ? 7.458 -0.723 12.181 1.00 39.00 763 ALA A N 1
ATOM 5524 C CA . ALA A 1 763 ? 7.563 -0.379 13.605 1.00 39.00 763 ALA A CA 1
ATOM 5525 C C . ALA A 1 763 ? 6.529 0.696 14.025 1.00 39.00 763 ALA A C 1
ATOM 5527 O O . ALA A 1 763 ? 6.759 1.472 14.954 1.00 39.00 763 ALA A O 1
ATOM 5528 N N . GLY A 1 764 ? 5.408 0.783 13.301 1.00 50.50 764 GLY A N 1
ATOM 5529 C CA . GLY A 1 764 ? 4.514 1.940 13.318 1.00 50.50 764 GLY A CA 1
ATOM 5530 C C . GLY A 1 764 ? 3.342 1.793 14.282 1.00 50.50 764 GLY A C 1
ATOM 5531 O O . GLY A 1 764 ? 2.391 1.059 14.016 1.00 50.50 764 GLY A O 1
ATOM 5532 N N . GLY A 1 765 ? 3.364 2.550 15.377 1.00 54.19 765 GLY A N 1
ATOM 5533 C CA . GLY A 1 765 ? 2.154 2.824 16.149 1.00 54.19 765 GLY A CA 1
ATOM 5534 C C . GLY A 1 765 ? 1.344 3.971 15.541 1.00 54.19 765 GLY A C 1
ATOM 5535 O O . GLY A 1 765 ? 1.917 4.960 15.082 1.00 54.19 765 GLY A O 1
ATOM 5536 N N . VAL A 1 766 ? 0.015 3.868 15.575 1.00 65.62 766 VAL A N 1
ATOM 5537 C CA . VAL A 1 766 ? -0.887 5.011 15.365 1.00 65.62 766 VAL A CA 1
ATOM 5538 C C . VAL A 1 766 ? -1.270 5.618 16.708 1.00 65.62 766 VAL A C 1
ATOM 5540 O O . VAL A 1 766 ? -1.449 4.899 17.691 1.00 65.62 766 VAL A O 1
ATOM 5543 N N . SER A 1 767 ? -1.439 6.936 16.759 1.00 54.19 767 SER A N 1
ATOM 5544 C CA . SER A 1 767 ? -1.987 7.610 17.934 1.00 54.19 767 SER A CA 1
ATOM 5545 C C . SER A 1 767 ? -2.975 8.709 17.556 1.00 54.19 767 SER A C 1
ATOM 5547 O O . SER A 1 767 ? -2.923 9.270 16.460 1.00 54.19 767 SER A O 1
ATOM 5549 N N . GLY A 1 768 ? -3.907 9.002 18.462 1.00 47.16 768 GLY A N 1
ATOM 5550 C CA . GLY A 1 768 ? -4.912 10.040 18.266 1.00 47.16 768 GLY A CA 1
ATOM 5551 C C . GLY A 1 768 ? -5.620 10.445 19.556 1.00 47.16 768 GLY A C 1
ATOM 5552 O O . GLY A 1 768 ? -5.704 9.672 20.509 1.00 47.16 768 GLY A O 1
ATOM 5553 N N . GLU A 1 769 ? -6.125 11.675 19.572 1.00 66.06 769 GLU A N 1
ATOM 5554 C CA . GLU A 1 769 ? -6.949 12.244 20.641 1.00 66.06 769 GLU A CA 1
ATOM 5555 C C . GLU A 1 769 ? -8.425 12.148 20.226 1.00 66.06 769 GLU A C 1
ATOM 5557 O O . GLU A 1 769 ? -8.796 12.723 19.207 1.00 66.06 769 GLU A O 1
ATOM 5562 N N . LEU A 1 770 ? -9.264 11.455 21.003 1.00 54.06 770 LEU A N 1
ATOM 5563 C CA . LEU A 1 770 ? -10.724 11.524 20.874 1.00 54.06 770 LEU A CA 1
ATOM 5564 C C . LEU A 1 770 ? -11.268 12.553 21.868 1.00 54.06 770 LEU A C 1
ATOM 5566 O O . LEU A 1 770 ? -11.129 12.388 23.087 1.00 54.06 770 LEU A O 1
ATOM 5570 N N . ARG A 1 771 ? -11.899 13.609 21.350 1.00 61.44 771 ARG A N 1
ATOM 5571 C CA . ARG A 1 771 ? -12.381 14.749 22.136 1.00 61.44 771 ARG A CA 1
ATOM 5572 C C . ARG A 1 771 ? -13.868 14.634 22.435 1.00 61.44 771 ARG A C 1
ATOM 5574 O O . ARG A 1 771 ? -14.683 14.536 21.522 1.00 61.44 771 ARG A O 1
ATOM 5581 N N . ASN A 1 772 ? -14.244 14.754 23.707 1.00 53.84 772 ASN A N 1
ATOM 5582 C CA . ASN A 1 772 ? -15.652 14.862 24.095 1.00 53.84 772 ASN A CA 1
ATOM 5583 C C . ASN A 1 772 ? -16.083 16.341 24.102 1.00 53.84 772 ASN A C 1
ATOM 5585 O O . ASN A 1 772 ? -16.149 16.983 25.150 1.00 53.84 772 ASN A O 1
ATOM 5589 N N . ARG A 1 773 ? -16.336 16.921 22.919 1.00 48.06 773 ARG A N 1
ATOM 5590 C CA . ARG A 1 773 ? -16.719 18.342 22.754 1.00 48.06 773 ARG A CA 1
ATOM 5591 C C . ARG A 1 773 ? -18.188 18.634 23.121 1.00 48.06 773 ARG A C 1
ATOM 5593 O O . ARG A 1 773 ? -18.902 19.307 22.384 1.00 48.06 773 ARG A O 1
ATOM 5600 N N . GLY A 1 774 ? -18.612 18.171 24.296 1.00 41.09 774 GLY A N 1
ATOM 5601 C CA . GLY A 1 774 ? -19.941 18.433 24.861 1.00 41.09 774 GLY A CA 1
ATOM 5602 C C . GLY A 1 774 ? -20.004 18.287 26.383 1.00 41.09 774 GLY A C 1
ATOM 5603 O O . GLY A 1 774 ? -20.603 19.129 27.051 1.00 41.09 774 GLY A O 1
ATOM 5604 N N . TYR A 1 775 ? -19.330 17.278 26.945 1.00 39.72 775 TYR A N 1
ATOM 5605 C CA . TYR A 1 775 ? -19.300 17.025 28.388 1.00 39.72 775 TYR A CA 1
ATOM 5606 C C . TYR A 1 775 ? -17.872 16.781 28.869 1.00 39.72 775 TYR A C 1
ATOM 5608 O O . TYR A 1 775 ? -17.125 16.018 28.261 1.00 39.72 775 TYR A O 1
ATOM 5616 N N . MET A 1 776 ? -17.496 17.404 29.992 1.00 31.91 776 MET A N 1
ATOM 5617 C CA . MET A 1 776 ? -16.214 17.106 30.630 1.00 31.91 776 MET A CA 1
ATOM 5618 C C . MET A 1 776 ? -16.216 15.657 31.121 1.00 31.91 776 MET A C 1
ATOM 5620 O O . MET A 1 776 ? -16.883 15.329 32.106 1.00 31.91 776 MET A O 1
ATOM 5624 N N . THR A 1 777 ? -15.412 14.812 30.483 1.00 35.50 777 THR A N 1
ATOM 5625 C CA . THR A 1 777 ? -14.901 13.584 31.090 1.00 35.50 777 THR A CA 1
ATOM 5626 C C . THR A 1 777 ? -14.112 13.973 32.336 1.00 35.50 777 THR A C 1
ATOM 5628 O O . THR A 1 777 ? -12.971 14.425 32.253 1.00 35.50 777 THR A O 1
ATOM 5631 N N . ALA A 1 778 ? -14.745 13.850 33.505 1.00 33.41 778 ALA A N 1
ATOM 5632 C CA . ALA A 1 778 ? -14.096 14.121 34.781 1.00 33.41 778 ALA A CA 1
ATOM 5633 C C . ALA A 1 778 ? -12.821 13.269 34.905 1.00 33.41 778 ALA A C 1
ATOM 5635 O O . ALA A 1 778 ? -12.847 12.065 34.633 1.00 33.41 778 ALA A O 1
ATOM 5636 N N . GLN A 1 779 ? -11.707 13.889 35.309 1.00 33.75 779 GLN A N 1
ATOM 5637 C CA . GLN A 1 779 ? -10.463 13.156 35.538 1.00 33.75 779 GLN A CA 1
ATOM 5638 C C . GLN A 1 779 ? -10.685 12.049 36.578 1.00 33.75 779 GLN A C 1
ATOM 5640 O O . GLN A 1 779 ? -11.183 12.313 37.669 1.00 33.75 779 GLN A O 1
ATOM 5645 N N . GLY A 1 780 ? -10.267 10.825 36.244 1.00 38.16 780 GLY A N 1
ATOM 5646 C CA . GLY A 1 780 ? -10.238 9.700 37.179 1.00 38.16 780 GLY A CA 1
ATOM 5647 C C . GLY A 1 780 ? -11.609 9.121 37.543 1.00 38.16 780 GLY A C 1
ATOM 5648 O O . GLY A 1 780 ? -12.051 9.250 38.679 1.00 38.16 780 GLY A O 1
ATOM 5649 N N . VAL A 1 781 ? -12.239 8.392 36.612 1.00 37.88 781 VAL A N 1
ATOM 5650 C CA . VAL A 1 781 ? -13.281 7.393 36.958 1.00 37.88 781 VAL A CA 1
ATOM 5651 C C . VAL A 1 781 ? -12.711 5.961 37.026 1.00 37.88 781 VAL A C 1
ATOM 5653 O O . VAL A 1 781 ? -13.403 5.015 37.403 1.00 37.88 781 VAL A O 1
ATOM 5656 N N . SER A 1 782 ? -11.431 5.791 36.688 1.00 33.09 782 SER A N 1
ATOM 5657 C CA . SER A 1 782 ? -10.588 4.683 37.146 1.00 33.09 782 SER A CA 1
ATOM 5658 C C . SER A 1 782 ? -10.415 4.721 38.672 1.00 33.09 782 SER A C 1
ATOM 5660 O O . SER A 1 782 ? -10.480 5.787 39.277 1.00 33.09 782 SER A O 1
ATOM 5662 N N . ASN A 1 783 ? -10.091 3.583 39.300 1.00 32.84 783 ASN A N 1
ATOM 5663 C CA . ASN A 1 783 ? -9.784 3.494 40.743 1.00 32.84 783 ASN A CA 1
ATOM 5664 C C . ASN A 1 783 ? -8.440 4.160 41.151 1.00 32.84 783 ASN A C 1
ATOM 5666 O O . ASN A 1 783 ? -7.916 3.909 42.234 1.00 32.84 783 ASN A O 1
ATOM 5670 N N . GLY A 1 784 ? -7.876 5.004 40.289 1.00 26.64 784 GLY A N 1
ATOM 5671 C CA . GLY A 1 784 ? -6.604 5.688 40.472 1.00 26.64 784 GLY A CA 1
ATOM 5672 C C . GLY A 1 784 ? -6.411 6.762 39.405 1.00 26.64 784 GLY A C 1
ATOM 5673 O O . GLY A 1 784 ? -6.915 6.643 38.284 1.00 26.64 784 GLY A O 1
ATOM 5674 N N . THR A 1 785 ? -5.697 7.828 39.758 1.00 27.06 785 THR A N 1
ATOM 5675 C CA . THR A 1 785 ? -5.233 8.847 38.809 1.00 27.06 785 THR A CA 1
ATOM 5676 C C . THR A 1 785 ? -4.187 8.239 37.882 1.00 27.06 785 THR A C 1
ATOM 5678 O O . THR A 1 785 ? -3.147 7.785 38.363 1.00 27.06 785 THR A O 1
ATOM 5681 N N . ALA A 1 786 ? -4.421 8.274 36.569 1.00 30.45 786 ALA A N 1
ATOM 5682 C CA . ALA A 1 786 ? -3.378 7.953 35.601 1.00 30.45 786 ALA A CA 1
ATOM 5683 C C . ALA A 1 786 ? -2.208 8.938 35.774 1.00 30.45 786 ALA A C 1
ATOM 5685 O O . ALA A 1 786 ? -2.401 10.153 35.734 1.00 30.45 786 ALA A O 1
ATOM 5686 N N . SER A 1 787 ? -1.006 8.416 36.009 1.00 29.75 787 SER A N 1
ATOM 5687 C CA . SER A 1 787 ? 0.214 9.220 36.077 1.00 29.75 787 SER A CA 1
ATOM 5688 C C . SER A 1 787 ? 0.660 9.649 34.681 1.00 29.75 787 SER A C 1
ATOM 5690 O O . SER A 1 787 ? 0.581 8.849 33.748 1.00 29.75 787 SER A O 1
ATOM 5692 N N . GLU A 1 788 ? 1.206 10.862 34.566 1.00 31.05 788 GLU A N 1
ATOM 5693 C CA . GLU A 1 788 ? 1.964 11.317 33.390 1.00 31.05 788 GLU A CA 1
ATOM 5694 C C . GLU A 1 788 ? 2.941 10.220 32.906 1.00 31.05 788 GLU A C 1
ATOM 5696 O O . GLU A 1 788 ? 3.661 9.641 33.731 1.00 31.05 788 GLU A O 1
ATOM 5701 N N . PRO A 1 789 ? 2.994 9.904 31.598 1.00 29.78 789 PRO A N 1
ATOM 5702 C CA . PRO A 1 789 ? 3.922 8.907 31.081 1.00 29.78 789 PRO A CA 1
ATOM 5703 C C . PRO A 1 789 ? 5.364 9.405 31.225 1.00 29.78 789 PRO A C 1
ATOM 5705 O O . PRO A 1 789 ? 5.716 10.489 30.757 1.00 29.78 789 PRO A O 1
ATOM 5708 N N . VAL A 1 790 ? 6.228 8.597 31.846 1.00 28.42 790 VAL A N 1
ATOM 5709 C CA . VAL A 1 790 ? 7.647 8.940 32.006 1.00 28.42 790 VAL A CA 1
ATOM 5710 C C . VAL A 1 790 ? 8.336 8.912 30.641 1.00 28.42 790 VAL A C 1
ATOM 5712 O O . VAL A 1 790 ? 8.672 7.851 30.115 1.00 28.42 790 VAL A O 1
ATOM 5715 N N . LEU A 1 791 ? 8.565 10.100 30.080 1.00 25.81 791 LEU A N 1
ATOM 5716 C CA . LEU A 1 791 ? 9.338 10.314 28.859 1.00 25.81 791 LEU A CA 1
ATOM 5717 C C . LEU A 1 791 ? 10.808 9.920 29.068 1.00 25.81 791 LEU A C 1
ATOM 5719 O O . LEU A 1 791 ? 11.652 10.743 29.425 1.00 25.81 791 LEU A O 1
ATOM 5723 N N . VAL A 1 792 ? 11.127 8.655 28.789 1.00 30.11 792 VAL A N 1
ATOM 5724 C CA . VAL A 1 792 ? 12.506 8.212 28.550 1.00 30.11 792 VAL A CA 1
ATOM 5725 C C . VAL A 1 792 ? 12.928 8.732 27.176 1.00 30.11 792 VAL A C 1
ATOM 5727 O O . VAL A 1 792 ? 12.790 8.056 26.159 1.00 30.11 792 VAL A O 1
ATOM 5730 N N . LEU A 1 793 ? 13.393 9.981 27.144 1.00 26.94 793 LEU A N 1
ATOM 5731 C CA . LEU A 1 793 ? 13.949 10.589 25.940 1.00 26.94 793 LEU A CA 1
ATOM 5732 C C . LEU A 1 793 ? 15.218 9.826 25.512 1.00 26.94 793 LEU A C 1
ATOM 5734 O O . LEU A 1 793 ? 16.114 9.651 26.344 1.00 26.94 793 LEU A O 1
ATOM 5738 N N . PRO A 1 794 ? 15.352 9.409 24.238 1.00 27.20 794 PRO A N 1
ATOM 5739 C CA . PRO A 1 794 ? 16.652 9.017 23.708 1.00 27.20 794 PRO A CA 1
ATOM 5740 C C . PRO A 1 794 ? 17.598 10.227 23.741 1.00 27.20 794 PRO A C 1
ATOM 5742 O O . PRO A 1 794 ? 17.166 11.373 23.598 1.00 27.20 794 PRO A O 1
ATOM 5745 N N . ALA A 1 795 ? 18.891 9.980 23.956 1.00 30.19 795 ALA A N 1
ATOM 5746 C CA . ALA A 1 795 ? 19.876 11.052 24.082 1.00 30.19 795 ALA A CA 1
ATOM 5747 C C . ALA A 1 795 ? 19.967 11.887 22.784 1.00 30.19 795 ALA A C 1
ATOM 5749 O O . ALA A 1 795 ? 19.997 11.305 21.697 1.00 30.19 795 ALA A O 1
ATOM 5750 N N . PRO A 1 796 ? 20.024 13.230 22.866 1.00 30.08 796 PRO A N 1
ATOM 5751 C CA . PRO A 1 796 ? 20.090 14.078 21.683 1.00 30.08 796 PRO A CA 1
ATOM 5752 C C . PRO A 1 796 ? 21.478 14.028 21.034 1.00 30.08 796 PRO A C 1
ATOM 5754 O O . PRO A 1 796 ? 22.484 14.355 21.667 1.00 30.08 796 PRO A O 1
ATOM 5757 N N . GLU A 1 797 ? 21.526 13.686 19.746 1.00 31.95 797 GLU A N 1
ATOM 5758 C CA . GLU A 1 797 ? 22.699 13.946 18.906 1.00 31.95 797 GLU A CA 1
ATOM 5759 C C . GLU A 1 797 ? 22.868 15.462 18.641 1.00 31.95 797 GLU A C 1
ATOM 5761 O O . GLU A 1 797 ? 21.899 16.226 18.728 1.00 31.95 797 GLU A O 1
ATOM 5766 N N . PRO A 1 798 ? 24.102 15.946 18.392 1.00 30.31 798 PRO A N 1
ATOM 5767 C CA . PRO A 1 798 ? 24.430 17.362 18.547 1.00 30.31 798 PRO A CA 1
ATOM 5768 C C . PRO A 1 798 ? 23.869 18.251 17.429 1.00 30.31 798 PRO A C 1
ATOM 5770 O O . PRO A 1 798 ? 24.307 18.205 16.279 1.00 30.31 798 PRO A O 1
ATOM 5773 N N . VAL A 1 799 ? 22.957 19.152 17.799 1.00 28.73 799 VAL A N 1
ATOM 5774 C CA . VAL A 1 799 ? 22.425 20.193 16.911 1.00 28.73 799 VAL A CA 1
ATOM 5775 C C . VAL A 1 799 ? 23.408 21.362 16.799 1.00 28.73 799 VAL A C 1
ATOM 5777 O O . VAL A 1 799 ? 23.678 22.061 17.775 1.00 28.73 799 VAL A O 1
ATOM 5780 N N . VAL A 1 800 ? 23.892 21.624 15.583 1.00 30.86 800 VAL A N 1
ATOM 5781 C CA . VAL A 1 800 ? 24.595 22.868 15.235 1.00 30.86 800 VAL A CA 1
ATOM 5782 C C . VAL A 1 800 ? 23.589 23.862 14.655 1.00 30.86 800 VAL A C 1
ATOM 5784 O O . VAL A 1 800 ? 23.141 23.706 13.522 1.00 30.86 800 VAL A O 1
ATOM 5787 N N . THR A 1 801 ? 23.267 24.916 15.406 1.00 26.95 801 THR A N 1
ATOM 5788 C CA . THR A 1 801 ? 22.471 26.055 14.916 1.00 26.95 801 THR A CA 1
ATOM 5789 C C . THR A 1 801 ? 23.100 27.377 15.333 1.00 26.95 801 THR A C 1
ATOM 5791 O O . THR A 1 801 ? 23.177 27.691 16.521 1.00 26.95 801 THR A O 1
ATOM 5794 N N . THR A 1 802 ? 23.507 28.182 14.354 1.00 28.28 802 THR A N 1
ATOM 5795 C CA . THR A 1 802 ? 23.861 29.591 14.548 1.00 28.28 802 THR A CA 1
ATOM 5796 C C . THR A 1 802 ? 22.592 30.431 14.702 1.00 28.28 802 THR A C 1
ATOM 5798 O O . THR A 1 802 ? 21.676 30.349 13.887 1.00 28.28 802 THR A O 1
ATOM 5801 N N . ALA A 1 803 ? 22.524 31.245 15.757 1.00 30.50 803 ALA A N 1
ATOM 5802 C CA . ALA A 1 803 ? 21.367 32.094 16.030 1.00 30.50 803 ALA A CA 1
ATOM 5803 C C . ALA A 1 803 ? 21.449 33.443 15.294 1.00 30.50 803 ALA A C 1
ATOM 5805 O O . ALA A 1 803 ? 22.513 34.057 15.215 1.00 30.50 803 ALA A O 1
ATOM 5806 N N . VAL A 1 804 ? 20.300 33.934 14.823 1.00 28.06 804 VAL A N 1
ATOM 5807 C CA . VAL A 1 804 ? 20.101 35.321 14.367 1.00 28.06 804 VAL A CA 1
ATOM 5808 C C . VAL A 1 804 ? 19.346 36.073 15.464 1.00 28.06 804 VAL A C 1
ATOM 5810 O O . VAL A 1 804 ? 18.416 35.524 16.051 1.00 28.06 804 VAL A O 1
ATOM 5813 N N . ALA A 1 805 ? 19.746 37.312 15.760 1.00 31.41 805 ALA A N 1
ATOM 5814 C CA . ALA A 1 805 ? 19.255 38.067 16.914 1.00 31.41 805 ALA A CA 1
ATOM 5815 C C . ALA A 1 805 ? 18.839 39.502 16.560 1.00 31.41 805 ALA A C 1
ATOM 5817 O O . ALA A 1 805 ? 19.468 40.151 15.727 1.00 31.41 805 ALA A O 1
ATOM 5818 N N . ALA A 1 806 ? 17.814 40.005 17.254 1.00 27.89 806 ALA A N 1
ATOM 5819 C CA . ALA A 1 806 ? 17.434 41.416 17.330 1.00 27.89 806 ALA A CA 1
ATOM 5820 C C . ALA A 1 806 ? 16.428 41.625 18.486 1.00 27.89 806 ALA A C 1
ATOM 5822 O O . ALA A 1 806 ? 15.674 40.695 18.776 1.00 27.89 806 ALA A O 1
ATOM 5823 N N . PRO A 1 807 ? 16.290 42.836 19.064 1.00 43.53 807 PRO A N 1
ATOM 5824 C CA . PRO A 1 807 ? 17.239 43.955 19.120 1.00 43.53 807 PRO A CA 1
ATOM 5825 C C . PRO A 1 807 ? 17.454 44.480 20.563 1.00 43.53 807 PRO A C 1
ATOM 5827 O O . PRO A 1 807 ? 16.760 44.068 21.485 1.00 43.53 807 PRO A O 1
ATOM 5830 N N . VAL A 1 808 ? 18.367 45.448 20.737 1.00 29.27 808 VAL A N 1
ATOM 5831 C CA . VAL A 1 808 ? 18.199 46.724 21.487 1.00 29.27 808 VAL A CA 1
ATOM 5832 C C . VAL A 1 808 ? 19.563 47.435 21.576 1.00 29.27 808 VAL A C 1
ATOM 5834 O O . VAL A 1 808 ? 20.604 46.792 21.661 1.00 29.27 808 VAL A O 1
ATOM 5837 N N . ALA A 1 809 ? 19.555 48.769 21.508 1.00 29.31 809 ALA A N 1
ATOM 5838 C CA . ALA A 1 809 ? 20.728 49.653 21.592 1.00 29.31 809 ALA A CA 1
ATOM 5839 C C . ALA A 1 809 ? 20.658 50.486 22.909 1.00 29.31 809 ALA A C 1
ATOM 5841 O O . ALA A 1 809 ? 19.591 50.468 23.529 1.00 29.31 809 ALA A O 1
ATOM 5842 N N . PRO A 1 810 ? 21.713 51.199 23.378 1.00 34.44 810 PRO A N 1
ATOM 5843 C CA . PRO A 1 810 ? 22.522 52.129 22.578 1.00 34.44 810 PRO A CA 1
ATOM 5844 C C . PRO A 1 810 ? 24.056 52.002 22.729 1.00 34.44 810 PRO A C 1
ATOM 5846 O O . PRO A 1 810 ? 24.577 51.344 23.622 1.00 34.44 810 PRO A O 1
ATOM 5849 N N . ALA A 1 811 ? 24.770 52.696 21.837 1.00 28.27 811 ALA A N 1
ATOM 5850 C CA . ALA A 1 811 ? 26.206 53.003 21.929 1.00 28.27 811 ALA A CA 1
ATOM 5851 C C . ALA A 1 811 ? 26.417 54.316 22.760 1.00 28.27 811 ALA A C 1
ATOM 5853 O O . ALA A 1 811 ? 25.398 54.843 23.222 1.00 28.27 811 ALA A O 1
ATOM 5854 N N . PRO A 1 812 ? 27.632 54.902 22.971 1.00 40.69 812 PRO A N 1
ATOM 5855 C CA . PRO A 1 812 ? 28.656 55.155 21.937 1.00 40.69 812 PRO A CA 1
ATOM 5856 C C . PRO A 1 812 ? 30.149 55.088 22.375 1.00 40.69 812 PRO A C 1
ATOM 5858 O O . PRO A 1 812 ? 30.482 54.822 23.524 1.00 40.69 812 PRO A O 1
ATOM 5861 N N . VAL A 1 813 ? 31.011 55.484 21.423 1.00 26.78 813 VAL A N 1
ATOM 5862 C CA . VAL A 1 813 ? 32.410 55.970 21.539 1.00 26.78 813 VAL A CA 1
ATOM 5863 C C . VAL A 1 813 ? 33.550 54.960 21.277 1.00 26.78 813 VAL A C 1
ATOM 5865 O O . VAL A 1 813 ? 33.590 53.844 21.777 1.00 26.78 813 VAL A O 1
ATOM 5868 N N . SER A 1 814 ? 34.465 55.445 20.430 1.00 27.98 814 SER A N 1
ATOM 5869 C CA . SER A 1 814 ? 35.779 54.973 19.950 1.00 27.98 814 SER A CA 1
ATOM 5870 C C . SER A 1 814 ? 36.782 54.576 21.063 1.00 27.98 814 SER A C 1
ATOM 5872 O O . SER A 1 814 ? 36.601 54.993 22.202 1.00 27.98 814 SER A O 1
ATOM 5874 N N . THR A 1 815 ? 37.887 53.852 20.814 1.00 27.64 815 THR A N 1
ATOM 5875 C CA . THR A 1 815 ? 38.877 54.055 19.725 1.00 27.64 815 THR A CA 1
ATOM 5876 C C . THR A 1 815 ? 39.566 52.798 19.166 1.00 27.64 815 THR A C 1
ATOM 5878 O O . THR A 1 815 ? 39.464 51.698 19.698 1.00 27.64 815 THR A O 1
ATOM 5881 N N . GLU A 1 816 ? 40.317 53.038 18.085 1.00 27.05 816 GLU A N 1
ATOM 5882 C CA . GLU A 1 816 ? 41.501 52.308 17.588 1.00 27.05 816 GLU A CA 1
ATOM 5883 C C . GLU A 1 816 ? 42.509 51.974 18.734 1.00 27.05 816 GLU A C 1
ATOM 5885 O O . GLU A 1 816 ? 42.380 52.516 19.834 1.00 27.05 816 GLU A O 1
ATOM 5890 N N . THR A 1 817 ? 43.514 51.089 18.600 1.00 27.47 817 THR A N 1
ATOM 5891 C CA . THR A 1 817 ? 44.411 50.841 17.439 1.00 27.47 817 THR A CA 1
ATOM 5892 C C . THR A 1 817 ? 44.958 49.395 17.388 1.00 27.47 817 THR A C 1
ATOM 5894 O O . THR A 1 817 ? 44.649 48.560 18.234 1.00 27.47 817 THR A O 1
ATOM 5897 N N . SER A 1 818 ? 45.761 49.075 16.367 1.00 27.23 818 SER A N 1
ATOM 5898 C CA . SER A 1 818 ? 46.234 47.732 15.997 1.00 27.23 818 SER A CA 1
ATOM 5899 C C . SER A 1 818 ? 47.733 47.454 16.262 1.00 27.23 818 SER A C 1
ATOM 5901 O O . SER A 1 818 ? 48.528 48.373 16.440 1.00 27.23 818 SER A O 1
ATOM 5903 N N . THR A 1 819 ? 48.107 46.167 16.122 1.00 26.20 819 THR A N 1
ATOM 5904 C CA . THR A 1 819 ? 49.441 45.580 15.794 1.00 26.20 819 THR A CA 1
ATOM 5905 C C . THR A 1 819 ? 50.345 44.950 16.881 1.00 26.20 819 THR A C 1
ATOM 5907 O O . THR A 1 819 ? 50.452 45.413 18.007 1.00 26.20 819 THR A O 1
ATOM 5910 N N . ALA A 1 820 ? 51.056 43.906 16.413 1.00 25.66 820 ALA A N 1
ATOM 5911 C CA . ALA A 1 820 ? 52.417 43.454 16.763 1.00 25.66 820 ALA A CA 1
ATOM 5912 C C . ALA A 1 820 ? 52.711 42.632 18.050 1.00 25.66 820 ALA A C 1
ATOM 5914 O O . ALA A 1 820 ? 52.993 43.153 19.120 1.00 25.66 820 ALA A O 1
ATOM 5915 N N . SER A 1 821 ? 52.824 41.314 17.837 1.00 25.25 821 SER A N 1
ATOM 5916 C CA . SER A 1 821 ? 54.037 40.491 18.052 1.00 25.25 821 SER A CA 1
ATOM 5917 C C . SER A 1 821 ? 54.884 40.584 19.342 1.00 25.25 821 SER A C 1
ATOM 5919 O O . SER A 1 821 ? 55.669 41.504 19.522 1.00 25.25 821 SER A O 1
ATOM 5921 N N . ALA A 1 822 ? 54.852 39.479 20.102 1.00 28.84 822 ALA A N 1
ATOM 5922 C CA . ALA A 1 822 ? 55.979 38.673 20.624 1.00 28.84 822 ALA A CA 1
ATOM 5923 C C . ALA A 1 822 ? 57.330 39.307 21.049 1.00 28.84 822 ALA A C 1
ATOM 5925 O O . ALA A 1 822 ? 57.996 39.956 20.251 1.00 28.84 822 ALA A O 1
ATOM 5926 N N . ILE A 1 823 ? 57.850 38.862 22.211 1.00 24.88 823 ILE A N 1
ATOM 5927 C CA . ILE A 1 823 ? 59.209 38.279 22.378 1.00 24.88 823 ILE A CA 1
ATOM 5928 C C . ILE A 1 823 ? 59.331 37.537 23.735 1.00 24.88 823 ILE A C 1
ATOM 5930 O O . ILE A 1 823 ? 58.455 37.637 24.590 1.00 24.88 823 ILE A O 1
ATOM 5934 N N . SER A 1 824 ? 60.365 36.703 23.887 1.00 28.97 824 SER A N 1
ATOM 5935 C CA . SER A 1 824 ? 60.540 35.665 24.919 1.00 28.97 824 SER A CA 1
ATOM 5936 C C . SER A 1 824 ? 61.380 36.043 26.152 1.00 28.97 824 SER A C 1
ATOM 5938 O O . SER A 1 824 ? 62.439 36.647 25.987 1.00 28.97 824 SER A O 1
ATOM 5940 N N . SER A 1 825 ? 61.038 35.492 27.328 1.00 27.20 825 SER A N 1
ATOM 5941 C CA . SER A 1 825 ? 61.972 35.034 28.390 1.00 27.20 825 SER A CA 1
ATOM 5942 C C . SER A 1 825 ? 61.204 34.387 29.569 1.00 27.20 825 SER A C 1
ATOM 5944 O O . SER A 1 825 ? 60.009 34.623 29.702 1.00 27.20 825 SER A O 1
ATOM 5946 N N . ALA A 1 826 ? 61.784 33.626 30.510 1.00 27.45 826 ALA A N 1
ATOM 5947 C CA . ALA A 1 826 ? 62.785 32.542 30.471 1.00 27.45 826 ALA A CA 1
ATOM 5948 C C . ALA A 1 826 ? 62.922 31.952 31.903 1.00 27.45 826 ALA A C 1
ATOM 5950 O O . ALA A 1 826 ? 63.102 32.738 32.822 1.00 27.45 826 ALA A O 1
ATOM 5951 N N . SER A 1 827 ? 62.950 30.614 32.081 1.00 27.70 827 SER A N 1
ATOM 5952 C CA . SER A 1 827 ? 63.400 29.854 33.293 1.00 27.70 827 SER A CA 1
ATOM 5953 C C . SER A 1 827 ? 62.797 30.169 34.695 1.00 27.70 827 SER A C 1
ATOM 5955 O O . SER A 1 827 ? 62.588 31.314 35.054 1.00 27.70 827 SER A O 1
ATOM 5957 N N . GLY A 1 828 ? 62.577 29.210 35.608 1.00 25.36 828 GLY A N 1
ATOM 5958 C CA . GLY A 1 828 ? 62.736 27.746 35.567 1.00 25.36 828 GLY A CA 1
ATOM 5959 C C . GLY A 1 828 ? 62.848 27.120 36.980 1.00 25.36 828 GLY A C 1
ATOM 5960 O O . GLY A 1 828 ? 62.859 27.846 37.969 1.00 25.36 828 GLY A O 1
ATOM 5961 N N . THR A 1 829 ? 63.041 25.789 37.057 1.00 26.00 829 THR A N 1
ATOM 5962 C CA . THR A 1 829 ? 63.327 24.974 38.282 1.00 26.00 829 THR A CA 1
ATOM 5963 C C . THR A 1 829 ? 62.143 24.787 39.273 1.00 26.00 829 THR A C 1
ATOM 5965 O O . THR A 1 829 ? 61.215 25.583 39.248 1.00 26.00 829 THR A O 1
ATOM 5968 N N . THR A 1 830 ? 62.029 23.735 40.113 1.00 25.61 830 THR A N 1
ATOM 5969 C CA . THR A 1 830 ? 62.939 22.620 40.497 1.00 25.61 830 THR A CA 1
ATOM 5970 C C . THR A 1 830 ? 62.268 21.220 40.574 1.00 25.61 830 THR A C 1
ATOM 5972 O O . THR A 1 830 ? 61.222 21.068 41.194 1.00 25.61 830 THR A O 1
ATOM 5975 N N . THR A 1 831 ? 62.998 20.197 40.092 1.00 25.70 831 THR A N 1
ATOM 5976 C CA . THR A 1 831 ? 63.167 18.807 40.628 1.00 25.70 831 THR A CA 1
ATOM 5977 C C . THR A 1 831 ? 62.023 17.773 40.762 1.00 25.70 831 THR A C 1
ATOM 5979 O O . THR A 1 831 ? 60.972 18.013 41.340 1.00 25.70 831 THR A O 1
ATOM 5982 N N . SER A 1 832 ? 62.358 16.540 40.343 1.00 26.12 832 SER A N 1
ATOM 5983 C CA . SER A 1 832 ? 61.691 15.240 40.595 1.00 26.12 832 SER A CA 1
ATOM 5984 C C . SER A 1 832 ? 62.469 14.428 41.666 1.00 26.12 832 SER A C 1
ATOM 5986 O O . SER A 1 832 ? 63.460 14.947 42.188 1.00 26.12 832 SER A O 1
ATOM 5988 N N . PRO A 1 833 ? 62.090 13.170 41.984 1.00 42.66 833 PRO A N 1
ATOM 5989 C CA . PRO A 1 833 ? 63.001 12.070 41.607 1.00 42.66 833 PRO A CA 1
ATOM 5990 C C . PRO A 1 833 ? 62.354 10.760 41.071 1.00 42.66 833 PRO A C 1
ATOM 5992 O O . PRO A 1 833 ? 61.520 10.154 41.734 1.00 42.66 833 PRO A O 1
ATOM 5995 N N . THR A 1 834 ? 62.838 10.314 39.895 1.00 27.20 834 THR A N 1
ATOM 5996 C CA . THR A 1 834 ? 63.265 8.933 39.488 1.00 27.20 834 THR A CA 1
ATOM 5997 C C . THR A 1 834 ? 62.473 7.696 39.975 1.00 27.20 834 THR A C 1
ATOM 5999 O O . THR A 1 834 ? 62.418 7.447 41.172 1.00 27.20 834 THR A O 1
ATOM 6002 N N . SER A 1 835 ? 61.828 6.897 39.100 1.00 28.45 835 SER A N 1
ATOM 6003 C CA . SER A 1 835 ? 62.368 5.822 38.200 1.00 28.45 835 SER A CA 1
ATOM 6004 C C . SER A 1 835 ? 62.629 4.470 38.918 1.00 28.45 835 SER A C 1
ATOM 6006 O O . SER A 1 835 ? 62.706 4.445 40.136 1.00 28.45 835 SER A O 1
ATOM 6008 N N . THR A 1 836 ? 62.712 3.276 38.304 1.00 27.20 836 THR A N 1
ATOM 6009 C CA . THR A 1 836 ? 62.837 2.802 36.896 1.00 27.20 836 THR A CA 1
ATOM 6010 C C . THR A 1 836 ? 62.184 1.394 36.795 1.00 27.20 836 THR A C 1
ATOM 6012 O O . THR A 1 836 ? 61.942 0.774 37.826 1.00 27.20 836 THR A O 1
ATOM 6015 N N . THR A 1 837 ? 61.866 0.801 35.634 1.00 26.00 837 THR A N 1
ATOM 6016 C CA . THR A 1 837 ? 62.732 -0.112 34.825 1.00 26.00 837 THR A CA 1
ATOM 6017 C C . THR A 1 837 ? 61.900 -0.670 33.642 1.00 26.00 837 THR A C 1
ATOM 6019 O O . THR A 1 837 ? 60.676 -0.560 33.656 1.00 26.00 837 THR A O 1
ATOM 6022 N N . SER A 1 838 ? 62.528 -1.248 32.611 1.00 27.05 838 SER A N 1
ATOM 6023 C CA . SER A 1 838 ? 61.936 -1.522 31.288 1.00 27.05 838 SER A CA 1
ATOM 6024 C C . SER A 1 838 ? 62.060 -2.978 30.783 1.00 27.05 838 SER A C 1
ATOM 6026 O O . SER A 1 838 ? 63.030 -3.655 31.091 1.00 27.05 838 SER A O 1
ATOM 6028 N N . VAL A 1 839 ? 61.109 -3.373 29.911 1.00 25.86 839 VAL A N 1
ATOM 6029 C CA . VAL A 1 839 ? 61.205 -4.364 28.800 1.00 25.86 839 VAL A CA 1
ATOM 6030 C C . VAL A 1 839 ? 61.592 -5.827 29.108 1.00 25.86 839 VAL A C 1
ATOM 6032 O O . VAL A 1 839 ? 62.681 -6.105 29.589 1.00 25.86 839 VAL A O 1
ATOM 6035 N N . THR A 1 840 ? 60.764 -6.780 28.639 1.00 25.02 840 THR A N 1
ATOM 6036 C CA . THR A 1 840 ? 61.115 -7.880 27.690 1.00 25.02 840 THR A CA 1
ATOM 6037 C C . THR A 1 840 ? 59.832 -8.632 27.265 1.00 25.02 840 THR A C 1
ATOM 6039 O O . THR A 1 840 ? 58.842 -8.627 27.991 1.00 25.02 840 THR A O 1
ATOM 6042 N N . SER A 1 841 ? 59.813 -9.224 26.066 1.00 28.53 841 SER A N 1
ATOM 6043 C CA . SER A 1 841 ? 58.704 -10.002 25.471 1.00 28.53 841 SER A CA 1
ATOM 6044 C C . SER A 1 841 ? 59.009 -11.511 25.437 1.00 28.53 841 SER A C 1
ATOM 6046 O O . SER A 1 841 ? 60.171 -11.863 25.605 1.00 28.53 841 SER A O 1
ATOM 6048 N N . ILE A 1 842 ? 58.012 -12.389 25.184 1.00 25.53 842 ILE A N 1
ATOM 6049 C CA . ILE A 1 842 ? 58.134 -13.651 24.394 1.00 25.53 842 ILE A CA 1
ATOM 6050 C C . ILE A 1 842 ? 56.801 -14.447 24.288 1.00 25.53 842 ILE A C 1
ATOM 6052 O O . ILE A 1 842 ? 56.117 -14.672 25.276 1.00 25.53 842 ILE A O 1
ATOM 6056 N N . VAL A 1 843 ? 56.491 -14.838 23.042 1.00 25.34 843 VAL A N 1
ATOM 6057 C CA . VAL A 1 843 ? 55.786 -16.022 22.468 1.00 25.34 843 VAL A CA 1
ATOM 6058 C C . VAL A 1 843 ? 54.667 -16.798 23.216 1.00 25.34 843 VAL A C 1
ATOM 6060 O O . VAL A 1 843 ? 54.775 -17.218 24.361 1.00 25.34 843 VAL A O 1
ATOM 6063 N N . SER A 1 844 ? 53.639 -17.108 22.416 1.00 27.66 844 SER A N 1
ATOM 6064 C CA . SER A 1 844 ? 52.499 -18.039 22.528 1.00 27.66 844 SER A CA 1
ATOM 6065 C C . SER A 1 844 ? 52.740 -19.457 23.090 1.00 27.66 844 SER A C 1
ATOM 6067 O O . SER A 1 844 ? 53.809 -20.028 22.913 1.00 27.66 844 SER A O 1
ATOM 6069 N N . THR A 1 845 ? 51.664 -20.136 23.527 1.00 25.48 845 THR A N 1
ATOM 6070 C CA . THR A 1 845 ? 51.205 -21.413 22.905 1.00 25.48 845 THR A CA 1
ATOM 6071 C C . THR A 1 845 ? 49.775 -21.813 23.305 1.00 25.48 845 THR A C 1
ATOM 6073 O O . THR A 1 845 ? 49.212 -21.303 24.269 1.00 25.48 845 THR A O 1
ATOM 6076 N N . THR A 1 846 ? 49.183 -22.711 22.514 1.00 32.59 846 THR A N 1
ATOM 6077 C CA . THR A 1 846 ? 47.881 -23.373 22.706 1.00 32.59 846 THR A CA 1
ATOM 6078 C C . THR A 1 846 ? 47.999 -24.688 23.482 1.00 32.59 846 THR A C 1
ATOM 6080 O O . THR A 1 846 ? 49.022 -25.362 23.392 1.00 32.59 846 THR A O 1
ATOM 6083 N N . THR A 1 847 ? 46.893 -25.138 24.094 1.00 26.06 847 THR A N 1
ATOM 6084 C CA . THR A 1 847 ? 46.704 -26.559 24.449 1.00 26.06 847 THR A CA 1
ATOM 6085 C C . THR A 1 847 ? 45.260 -27.001 24.209 1.00 26.06 847 THR A C 1
ATOM 6087 O O . THR A 1 847 ? 44.322 -26.365 24.682 1.00 26.06 847 THR A O 1
ATOM 6090 N N . THR A 1 848 ? 45.083 -28.120 23.506 1.00 30.16 848 THR A N 1
ATOM 6091 C CA . THR A 1 848 ? 43.823 -28.872 23.382 1.00 30.16 848 THR A CA 1
ATOM 6092 C C . THR A 1 848 ? 43.938 -30.215 24.112 1.00 30.16 848 THR A C 1
ATOM 6094 O O . THR A 1 848 ? 45.032 -30.757 24.259 1.00 30.16 848 THR A O 1
ATOM 6097 N N . ALA A 1 849 ? 42.809 -30.778 24.548 1.00 27.11 849 ALA A N 1
ATOM 6098 C CA . ALA A 1 849 ? 42.696 -32.158 25.035 1.00 27.11 849 ALA A CA 1
ATOM 6099 C C . ALA A 1 849 ? 41.320 -32.729 24.636 1.00 27.11 849 ALA A C 1
ATOM 6101 O O . ALA A 1 849 ? 40.404 -31.958 24.346 1.00 27.11 849 ALA A O 1
ATOM 6102 N N . ALA A 1 850 ? 41.191 -34.057 24.543 1.00 28.05 850 ALA A N 1
ATOM 6103 C CA . ALA A 1 850 ? 40.170 -34.698 23.706 1.00 28.05 850 ALA A CA 1
ATOM 6104 C C . ALA A 1 850 ? 39.389 -35.857 24.371 1.00 28.05 850 ALA A C 1
ATOM 6106 O O . ALA A 1 850 ? 39.578 -36.183 25.539 1.00 28.05 850 ALA A O 1
ATOM 6107 N N . LEU A 1 851 ? 38.497 -36.441 23.561 1.00 31.86 851 LEU A N 1
ATOM 6108 C CA . LEU A 1 851 ? 37.596 -37.581 23.797 1.00 31.86 851 LEU A CA 1
ATOM 6109 C C . LEU A 1 851 ? 38.267 -38.834 24.402 1.00 31.86 851 LEU A C 1
ATOM 6111 O O . LEU A 1 851 ? 39.473 -39.039 24.265 1.00 31.86 851 LEU A O 1
ATOM 6115 N N . PRO A 1 852 ? 37.448 -39.749 24.952 1.00 44.12 852 PRO A N 1
ATOM 6116 C CA . PRO A 1 852 ? 37.140 -40.971 24.190 1.00 44.12 852 PRO A CA 1
ATOM 6117 C C . PRO A 1 852 ? 35.626 -41.257 24.058 1.00 44.12 852 PRO A C 1
ATOM 6119 O O . PRO A 1 852 ? 34.800 -40.630 24.713 1.00 44.12 852 PRO A O 1
ATOM 6122 N N . GLY A 1 853 ? 35.257 -42.233 23.222 1.00 27.69 853 GLY A N 1
ATOM 6123 C CA . GLY A 1 853 ? 33.888 -42.761 23.074 1.00 27.69 853 GLY A CA 1
ATOM 6124 C C . GLY A 1 853 ? 33.892 -44.117 22.351 1.00 27.69 853 GLY A C 1
ATOM 6125 O O . GLY A 1 853 ? 34.969 -44.564 21.959 1.00 27.69 853 GLY A O 1
ATOM 6126 N N . THR A 1 854 ? 32.732 -44.762 22.136 1.00 28.22 854 THR A N 1
ATOM 6127 C CA . THR A 1 854 ? 32.641 -46.007 21.330 1.00 28.22 854 THR A CA 1
ATOM 6128 C C . THR A 1 854 ? 31.219 -46.394 20.859 1.00 28.22 854 THR A C 1
ATOM 6130 O O . THR A 1 854 ? 30.240 -46.216 21.571 1.00 28.22 854 THR A O 1
ATOM 6133 N N . THR A 1 855 ? 31.169 -47.014 19.667 1.00 26.91 855 THR A N 1
ATOM 6134 C CA . THR A 1 855 ? 30.229 -48.059 19.168 1.00 26.91 855 THR A CA 1
ATOM 6135 C C . THR A 1 855 ? 28.692 -47.890 19.155 1.00 26.91 855 THR A C 1
ATOM 6137 O O . THR A 1 855 ? 28.022 -48.108 20.154 1.00 26.91 855 THR A O 1
ATOM 6140 N N . SER A 1 856 ? 28.166 -47.807 17.920 1.00 25.22 856 SER A N 1
ATOM 6141 C CA . SER A 1 856 ? 27.263 -48.792 17.265 1.00 25.22 856 SER A CA 1
ATOM 6142 C C . SER A 1 856 ? 25.850 -49.101 17.803 1.00 25.22 856 SER A C 1
ATOM 6144 O O . SER A 1 856 ? 25.684 -49.670 18.876 1.00 25.22 856 SER A O 1
ATOM 6146 N N . SER A 1 857 ? 24.847 -48.967 16.924 1.00 27.06 857 SER A N 1
ATOM 6147 C CA . SER A 1 857 ? 23.966 -50.095 16.543 1.00 27.06 857 SER A CA 1
ATOM 6148 C C . SER A 1 857 ? 23.218 -49.817 15.225 1.00 27.06 857 SER A C 1
ATOM 6150 O O . SER A 1 857 ? 23.125 -48.673 14.781 1.00 27.06 857 SER A O 1
ATOM 6152 N N . THR A 1 858 ? 22.723 -50.875 14.576 1.00 27.17 858 THR A N 1
ATOM 6153 C CA . THR A 1 858 ? 21.960 -50.847 13.316 1.00 27.17 858 THR A CA 1
ATOM 6154 C C . THR A 1 858 ? 20.545 -51.390 13.516 1.00 27.17 858 THR A C 1
ATOM 6156 O O . THR A 1 858 ? 20.342 -52.323 14.289 1.00 27.17 858 THR A O 1
ATOM 6159 N N . VAL A 1 859 ? 19.582 -50.884 12.739 1.00 29.55 859 VAL A N 1
ATOM 6160 C CA . VAL A 1 859 ? 18.338 -51.598 12.399 1.00 29.55 859 VAL A CA 1
ATOM 6161 C C . VAL A 1 859 ? 18.053 -51.359 10.917 1.00 29.55 859 VAL A C 1
ATOM 6163 O O . VAL A 1 859 ? 18.288 -50.262 10.411 1.00 29.55 859 VAL A O 1
ATOM 6166 N N . ALA A 1 860 ? 17.568 -52.384 10.223 1.00 28.81 860 ALA A N 1
ATOM 6167 C CA . ALA A 1 860 ? 17.109 -52.316 8.841 1.00 28.81 860 ALA A CA 1
ATOM 6168 C C . ALA A 1 860 ? 15.769 -53.054 8.706 1.00 28.81 860 ALA A C 1
ATOM 6170 O O . ALA A 1 860 ? 15.514 -53.970 9.485 1.00 28.81 860 ALA A O 1
ATOM 6171 N N . ASN A 1 861 ? 14.948 -52.613 7.749 1.00 28.97 861 ASN A N 1
ATOM 6172 C CA . ASN A 1 861 ? 13.980 -53.352 6.918 1.00 28.97 861 ASN A CA 1
ATOM 6173 C C . ASN A 1 861 ? 13.140 -52.306 6.133 1.00 28.97 861 ASN A C 1
ATOM 6175 O O . ASN A 1 861 ? 13.074 -51.150 6.544 1.00 28.97 861 ASN A O 1
ATOM 6179 N N . ASP A 1 862 ? 12.523 -52.604 4.988 1.00 27.70 862 ASP A N 1
ATOM 6180 C CA . ASP A 1 862 ? 12.423 -53.898 4.294 1.00 27.70 862 ASP A CA 1
ATOM 6181 C C . ASP A 1 862 ? 12.571 -53.767 2.760 1.00 27.70 862 ASP A C 1
ATOM 6183 O O . ASP A 1 862 ? 12.796 -52.672 2.237 1.00 27.70 862 ASP A O 1
ATOM 6187 N N . LYS A 1 863 ? 12.489 -54.892 2.040 1.00 29.03 8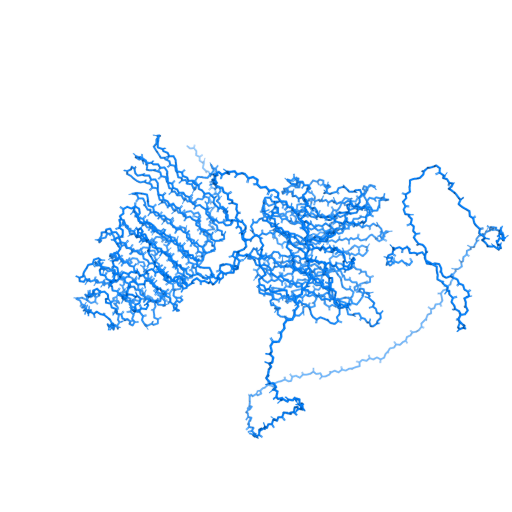63 LYS A N 1
ATOM 6188 C CA . LYS A 1 863 ? 12.624 -54.998 0.574 1.00 29.03 863 LYS A CA 1
ATOM 6189 C C . LYS A 1 863 ? 11.276 -55.071 -0.160 1.00 29.03 863 LYS A C 1
ATOM 6191 O O . LYS A 1 863 ? 10.290 -55.511 0.410 1.00 29.03 863 LYS A O 1
ATOM 6196 N N . ASP A 1 864 ? 11.302 -54.730 -1.453 1.00 29.58 864 ASP A N 1
ATOM 6197 C CA . ASP A 1 864 ? 10.855 -55.585 -2.580 1.00 29.58 864 ASP A CA 1
ATOM 6198 C C . ASP A 1 864 ? 11.197 -54.855 -3.904 1.00 29.58 864 ASP A C 1
ATOM 6200 O O . ASP A 1 864 ? 10.865 -53.689 -4.084 1.00 29.58 864 ASP A O 1
ATOM 6204 N N . GLU A 1 865 ? 12.084 -55.346 -4.777 1.00 29.98 865 GLU A N 1
ATOM 6205 C CA . GLU A 1 865 ? 11.979 -56.505 -5.693 1.00 29.98 865 GLU A CA 1
ATOM 6206 C C . GLU A 1 865 ? 11.079 -56.321 -6.938 1.00 29.98 865 GLU A C 1
ATOM 6208 O O . GLU A 1 865 ? 9.913 -56.711 -6.958 1.00 29.98 865 GLU A O 1
ATOM 6213 N N . ARG A 1 866 ? 11.696 -55.843 -8.038 1.00 28.95 866 ARG A N 1
ATOM 6214 C CA . ARG A 1 866 ? 11.713 -56.439 -9.407 1.00 28.95 866 ARG A CA 1
ATOM 6215 C C . ARG A 1 866 ? 12.648 -55.599 -10.306 1.00 28.95 866 ARG A C 1
ATOM 6217 O O . ARG A 1 866 ? 12.622 -54.379 -10.234 1.00 28.95 866 ARG A O 1
ATOM 6224 N N . LYS A 1 867 ? 13.661 -56.181 -10.971 1.00 27.53 867 LYS A N 1
ATOM 6225 C CA . LYS A 1 867 ? 13.614 -56.919 -12.263 1.00 27.53 867 LYS A CA 1
ATOM 6226 C C . LYS A 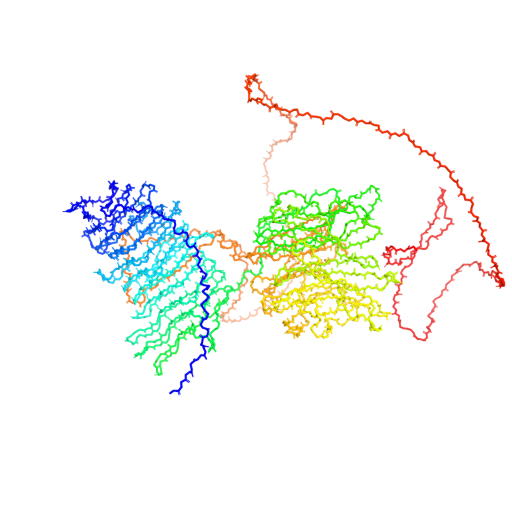1 867 ? 13.056 -56.061 -13.415 1.00 27.53 867 LYS A C 1
ATOM 6228 O O . LYS A 1 867 ? 12.016 -55.449 -13.240 1.00 27.53 867 LYS A O 1
ATOM 6233 N N . GLU A 1 868 ? 13.591 -56.027 -14.640 1.00 26.61 868 GLU A N 1
ATOM 6234 C CA . GLU A 1 868 ? 14.782 -56.608 -15.302 1.00 26.61 868 GLU A CA 1
ATOM 6235 C C . GLU A 1 868 ? 14.797 -56.044 -16.748 1.00 26.61 868 GLU A C 1
ATOM 6237 O O . GLU A 1 868 ? 13.726 -56.037 -17.352 1.00 26.61 868 GLU A O 1
ATOM 6242 N N . LYS A 1 869 ? 15.963 -55.659 -17.312 1.00 28.61 869 LYS A N 1
ATOM 6243 C CA . LYS A 1 869 ? 16.400 -55.825 -18.736 1.00 28.61 869 LYS A CA 1
ATOM 6244 C C . LYS A 1 869 ? 17.241 -54.679 -19.335 1.00 28.61 869 LYS A C 1
ATOM 6246 O O . LYS A 1 869 ? 16.728 -53.697 -19.858 1.00 28.61 869 LYS A O 1
ATOM 6251 N N . THR A 1 870 ? 18.531 -54.965 -19.448 1.00 34.78 870 THR A N 1
ATOM 6252 C CA . THR A 1 870 ? 19.301 -54.938 -20.714 1.00 34.78 870 THR A CA 1
ATOM 6253 C C . THR A 1 870 ? 19.680 -56.409 -21.029 1.00 34.78 870 THR A C 1
ATOM 6255 O O . THR A 1 870 ? 19.470 -57.235 -20.131 1.00 34.78 870 THR A O 1
ATOM 6258 N N . PRO A 1 871 ? 20.157 -56.815 -22.232 1.00 44.81 871 PRO A N 1
ATOM 6259 C CA . PRO A 1 871 ? 20.977 -56.066 -23.202 1.00 44.81 871 PRO A CA 1
ATOM 6260 C C . PRO A 1 871 ? 20.504 -56.194 -24.674 1.00 44.81 871 PRO A C 1
ATOM 6262 O O . PRO A 1 871 ? 19.457 -56.774 -24.938 1.00 44.81 871 PRO A O 1
ATOM 6265 N N . GLU A 1 872 ? 21.247 -55.632 -25.638 1.00 28.11 872 GLU A N 1
ATOM 6266 C CA . GLU A 1 872 ? 22.179 -56.349 -26.550 1.00 28.11 872 GLU A CA 1
ATOM 6267 C C . GLU A 1 872 ? 22.720 -55.368 -27.629 1.00 28.11 872 GLU A C 1
ATOM 6269 O O . GLU A 1 872 ? 22.389 -54.181 -27.588 1.00 28.11 872 GLU A O 1
ATOM 6274 N N . ALA A 1 873 ? 23.630 -55.795 -28.516 1.00 31.47 873 ALA A N 1
ATOM 6275 C CA . ALA A 1 873 ? 24.455 -54.918 -29.364 1.00 31.47 873 ALA A CA 1
ATOM 6276 C C . ALA A 1 873 ? 24.724 -55.493 -30.780 1.00 31.47 873 ALA A C 1
ATOM 6278 O O . ALA A 1 873 ? 24.228 -56.566 -31.109 1.00 31.47 873 ALA A O 1
ATOM 6279 N N . ALA A 1 874 ? 25.570 -54.792 -31.559 1.00 30.67 874 ALA A N 1
ATOM 6280 C CA . ALA A 1 874 ? 25.936 -55.026 -32.974 1.00 30.67 874 ALA A CA 1
ATOM 6281 C C . ALA A 1 874 ? 24.819 -54.644 -33.982 1.00 30.67 874 ALA A C 1
ATOM 6283 O O . ALA A 1 874 ? 23.639 -54.819 -33.713 1.00 30.67 874 ALA A O 1
ATOM 6284 N N . ASP A 1 875 ? 25.110 -54.023 -35.131 1.00 30.33 875 ASP A N 1
ATOM 6285 C CA . ASP A 1 875 ? 26.089 -54.487 -36.127 1.00 30.33 875 ASP A CA 1
ATOM 6286 C C . ASP A 1 875 ? 26.740 -53.363 -36.983 1.00 30.33 875 ASP A C 1
ATOM 6288 O O . ASP A 1 875 ? 26.288 -52.216 -36.988 1.00 30.33 875 ASP A O 1
ATOM 6292 N N . ALA A 1 876 ? 27.811 -53.697 -37.714 1.00 28.31 876 ALA A N 1
ATOM 6293 C CA . ALA A 1 876 ? 28.534 -52.870 -38.696 1.00 28.31 876 ALA A CA 1
ATOM 6294 C C . ALA A 1 876 ? 29.438 -53.773 -39.583 1.00 28.31 876 ALA A C 1
ATOM 6296 O O . ALA A 1 876 ? 29.721 -54.894 -39.165 1.00 28.31 876 ALA A O 1
ATOM 6297 N N . PRO A 1 877 ? 30.005 -53.337 -40.740 1.00 51.28 877 PRO A N 1
ATOM 6298 C CA . PRO A 1 877 ? 29.970 -52.014 -41.385 1.00 51.28 877 PRO A CA 1
ATOM 6299 C C . PRO A 1 877 ? 29.667 -52.082 -42.911 1.00 51.28 877 PRO A C 1
ATOM 6301 O O . PRO A 1 877 ? 29.436 -53.159 -43.462 1.00 51.28 877 PRO A O 1
ATOM 6304 N N . LYS A 1 878 ? 29.829 -50.961 -43.646 1.00 29.62 878 LYS A N 1
ATOM 6305 C CA . LYS A 1 878 ? 30.550 -50.957 -44.948 1.00 29.62 878 LYS A CA 1
ATOM 6306 C C . LYS A 1 878 ? 30.936 -49.560 -45.455 1.00 29.62 878 LYS A C 1
ATOM 6308 O O . LYS A 1 878 ? 30.274 -48.573 -45.161 1.00 29.62 878 LYS A O 1
ATOM 6313 N N . ILE A 1 879 ? 32.017 -49.513 -46.238 1.00 30.14 879 ILE A N 1
ATOM 6314 C CA . ILE A 1 879 ? 32.597 -48.325 -46.889 1.00 30.14 879 ILE A CA 1
ATOM 6315 C C . ILE A 1 879 ? 32.654 -48.585 -48.402 1.00 30.14 879 ILE A C 1
ATOM 6317 O O . ILE A 1 879 ? 33.044 -49.680 -48.800 1.00 30.14 879 ILE A O 1
ATOM 6321 N N . THR A 1 880 ? 32.364 -47.570 -49.227 1.00 29.25 880 THR A N 1
ATOM 6322 C CA . THR A 1 880 ? 32.668 -47.543 -50.675 1.00 29.25 880 THR A CA 1
ATOM 6323 C C . THR A 1 880 ? 33.090 -46.119 -51.087 1.00 29.25 880 THR A C 1
ATOM 6325 O O . THR A 1 880 ? 32.746 -45.154 -50.408 1.00 29.25 880 THR A O 1
ATOM 6328 N N . VAL A 1 881 ? 33.894 -45.972 -52.149 1.00 30.77 881 VAL A N 1
ATOM 6329 C CA . VAL A 1 881 ? 34.780 -44.807 -52.369 1.00 30.77 881 VAL A CA 1
ATOM 6330 C C . VAL A 1 881 ? 34.706 -44.248 -53.804 1.00 30.77 881 VAL A C 1
ATOM 6332 O O . VAL A 1 881 ? 35.015 -44.993 -54.723 1.00 30.77 881 VAL A O 1
ATOM 6335 N N . LYS A 1 882 ? 34.436 -42.926 -53.935 1.00 31.38 882 LYS A N 1
ATOM 6336 C CA . LYS A 1 882 ? 34.767 -41.967 -55.045 1.00 31.38 882 LYS A CA 1
ATOM 6337 C C . LYS A 1 882 ? 34.303 -42.299 -56.497 1.00 31.38 882 LYS A C 1
ATOM 6339 O O . LYS A 1 882 ? 34.178 -43.468 -56.837 1.00 31.38 882 LYS A O 1
ATOM 6344 N N . PRO A 1 883 ? 34.027 -41.293 -57.375 1.00 35.72 883 PRO A N 1
ATOM 6345 C CA . PRO A 1 883 ? 35.062 -40.380 -57.910 1.00 35.72 883 PRO A CA 1
ATOM 6346 C C . PRO A 1 883 ? 34.662 -38.904 -58.206 1.00 35.72 883 PRO A C 1
ATOM 6348 O O . PRO A 1 883 ? 33.535 -38.473 -57.996 1.00 35.72 883 PRO A O 1
ATOM 6351 N N . GLN A 1 884 ? 35.656 -38.147 -58.696 1.00 31.33 884 GLN A N 1
ATOM 6352 C CA . GLN A 1 884 ? 35.668 -36.772 -59.262 1.00 31.33 884 GLN A CA 1
ATOM 6353 C C . GLN A 1 884 ? 36.445 -36.829 -60.623 1.00 31.33 884 GLN A C 1
ATOM 6355 O O . GLN A 1 884 ? 36.866 -37.942 -60.957 1.00 31.33 884 GLN A O 1
ATOM 6360 N N . PRO A 1 885 ? 36.739 -35.744 -61.404 1.00 48.19 885 PRO A N 1
ATOM 6361 C CA . PRO A 1 885 ? 36.526 -34.296 -61.223 1.00 48.19 885 PRO A CA 1
ATOM 6362 C C . PRO A 1 885 ? 35.325 -33.789 -62.072 1.00 48.19 885 PRO A C 1
ATOM 6364 O O . PRO A 1 885 ? 34.243 -34.225 -61.677 1.00 48.19 885 PRO A O 1
ATOM 6367 N N . PRO A 1 886 ? 35.363 -32.968 -63.168 1.00 44.41 886 PRO A N 1
ATOM 6368 C CA . PRO A 1 886 ? 36.438 -32.274 -63.920 1.00 44.41 886 PRO A CA 1
ATOM 6369 C C . PRO A 1 886 ? 36.571 -30.759 -63.570 1.00 44.41 886 PRO A C 1
ATOM 6371 O O . PRO A 1 886 ? 36.080 -30.324 -62.535 1.00 44.41 886 PRO A O 1
ATOM 6374 N N . VAL A 1 887 ? 37.240 -29.955 -64.422 1.00 30.78 887 VAL A N 1
ATOM 6375 C CA . VAL A 1 887 ? 37.477 -28.490 -64.283 1.00 30.78 887 VAL A CA 1
ATOM 6376 C C . VAL A 1 887 ? 37.372 -27.774 -65.651 1.00 30.78 887 VAL A C 1
ATOM 6378 O O . VAL A 1 887 ? 37.714 -28.374 -66.669 1.00 30.78 887 VAL A O 1
ATOM 6381 N N . LYS A 1 888 ? 36.964 -26.490 -65.676 1.00 31.22 888 LYS A N 1
ATOM 6382 C CA . LYS A 1 888 ? 37.218 -25.482 -66.744 1.00 31.22 888 LYS A CA 1
ATOM 6383 C C . LYS A 1 888 ? 37.443 -24.113 -66.065 1.00 31.22 888 LYS A C 1
ATOM 6385 O O . LYS A 1 888 ? 36.653 -23.774 -65.195 1.00 31.22 888 LYS A O 1
ATOM 6390 N N . GLN A 1 889 ? 38.598 -23.449 -66.194 1.00 28.52 889 GLN A N 1
ATOM 6391 C CA . GLN A 1 889 ? 39.152 -22.657 -67.319 1.00 28.52 889 GLN A CA 1
ATOM 6392 C C . GLN A 1 889 ? 38.557 -21.241 -67.483 1.00 28.52 889 GLN A C 1
ATOM 6394 O O . GLN A 1 889 ? 37.370 -21.084 -67.749 1.00 28.52 889 GLN A O 1
ATOM 6399 N N . GLU A 1 890 ? 39.435 -20.237 -67.361 1.00 30.33 890 GLU A N 1
ATOM 6400 C CA . GLU A 1 890 ? 39.212 -18.804 -67.626 1.00 30.33 890 GLU A CA 1
ATOM 6401 C C . GLU A 1 890 ? 39.327 -18.452 -69.125 1.00 30.33 890 GLU A C 1
ATOM 6403 O O . GLU A 1 890 ? 39.797 -19.261 -69.932 1.00 30.33 890 GLU A O 1
ATOM 6408 N N . PRO A 1 891 ? 39.009 -17.197 -69.484 1.00 41.66 891 PRO A N 1
ATOM 6409 C CA . PRO A 1 891 ? 39.924 -16.410 -70.317 1.00 41.66 891 PRO A CA 1
ATOM 6410 C C . PRO A 1 891 ? 40.254 -15.025 -69.718 1.00 41.66 891 PRO A C 1
ATOM 6412 O O . PRO A 1 891 ? 39.426 -14.405 -69.056 1.00 41.66 891 PRO A O 1
ATOM 6415 N N . ALA A 1 892 ? 41.456 -14.515 -70.006 1.00 30.58 892 ALA A N 1
ATOM 6416 C CA . ALA A 1 892 ? 41.973 -13.240 -69.494 1.00 30.58 892 ALA A CA 1
ATOM 6417 C C . ALA A 1 892 ? 41.943 -12.092 -70.529 1.00 30.58 892 ALA A C 1
ATOM 6419 O O . ALA A 1 892 ? 41.908 -12.327 -71.737 1.00 30.58 892 ALA A O 1
ATOM 6420 N N . LEU A 1 893 ? 42.057 -10.847 -70.051 1.00 28.61 893 LEU A N 1
ATOM 6421 C CA . LEU A 1 893 ? 42.436 -9.657 -70.832 1.00 28.61 893 LEU A CA 1
ATOM 6422 C C . LEU A 1 893 ? 43.313 -8.721 -69.975 1.00 28.61 893 LEU A C 1
ATOM 6424 O O . LEU A 1 893 ? 43.335 -8.850 -68.754 1.00 28.61 893 LEU A O 1
ATOM 6428 N N . ALA A 1 894 ? 44.088 -7.827 -70.604 1.00 30.94 894 ALA A N 1
ATOM 6429 C CA . ALA A 1 894 ? 45.282 -7.244 -69.977 1.00 30.94 894 ALA A CA 1
ATOM 6430 C C . ALA A 1 894 ? 45.579 -5.776 -70.347 1.00 30.94 894 ALA A C 1
ATOM 6432 O O . ALA A 1 894 ? 45.226 -5.325 -71.436 1.00 30.94 894 ALA A O 1
ATOM 6433 N N . GLY A 1 895 ? 46.390 -5.104 -69.511 1.00 30.45 895 GLY A N 1
ATOM 6434 C CA . GLY A 1 895 ? 47.440 -4.196 -70.003 1.00 30.45 895 GLY A CA 1
ATOM 6435 C C . GLY A 1 895 ? 47.679 -2.863 -69.270 1.00 30.45 895 GLY A C 1
ATOM 6436 O O . GLY A 1 895 ? 46.761 -2.062 -69.148 1.00 30.45 895 GLY A O 1
ATOM 6437 N N . LYS A 1 896 ? 48.978 -2.582 -69.021 1.00 29.88 896 LYS A N 1
ATOM 6438 C CA . LYS A 1 896 ? 49.629 -1.248 -68.878 1.00 29.88 896 LYS A CA 1
ATOM 6439 C C . LYS A 1 896 ? 49.364 -0.476 -67.556 1.00 29.88 896 LYS A C 1
ATOM 6441 O O . LYS A 1 896 ? 48.291 -0.597 -66.988 1.00 29.88 896 LYS A O 1
ATOM 6446 N N . THR A 1 897 ? 50.286 0.327 -66.993 1.00 28.12 897 THR A N 1
ATOM 6447 C CA . THR A 1 897 ? 51.694 0.672 -67.355 1.00 28.12 897 THR A CA 1
ATOM 6448 C C . THR A 1 897 ? 52.537 1.003 -66.100 1.00 28.12 897 THR A C 1
ATOM 6450 O O . THR A 1 897 ? 52.011 0.998 -64.992 1.00 28.12 897 THR A O 1
ATOM 6453 N N . GLU A 1 898 ? 53.838 1.269 -66.267 1.00 28.81 898 GLU A N 1
ATOM 6454 C CA . GLU A 1 898 ? 54.853 1.342 -65.197 1.00 28.81 898 GLU A CA 1
ATOM 6455 C C . GLU A 1 898 ? 55.194 2.760 -64.662 1.00 28.81 898 GLU A C 1
ATOM 6457 O O . GLU A 1 898 ? 54.914 3.769 -65.302 1.00 28.81 898 GLU A O 1
ATOM 6462 N N . SER A 1 899 ? 55.970 2.767 -63.564 1.00 30.89 899 SER A N 1
ATOM 6463 C CA . SER A 1 899 ? 57.107 3.669 -63.260 1.00 30.89 899 SER A CA 1
ATOM 6464 C C . SER A 1 899 ? 56.917 5.149 -62.875 1.00 30.89 899 SER A C 1
ATOM 6466 O O . SER A 1 899 ? 56.723 6.025 -63.713 1.00 30.89 899 SER A O 1
ATOM 6468 N N . ALA A 1 900 ? 57.282 5.442 -61.619 1.00 26.61 900 ALA A N 1
ATOM 6469 C CA . ALA A 1 900 ? 58.149 6.568 -61.236 1.00 26.61 900 ALA A CA 1
ATOM 6470 C C . ALA A 1 900 ? 59.016 6.154 -60.019 1.00 26.61 900 ALA A C 1
ATOM 6472 O O . ALA A 1 900 ? 58.568 5.349 -59.202 1.00 26.61 900 ALA A O 1
ATOM 6473 N N . LEU A 1 901 ? 60.259 6.646 -59.905 1.00 26.22 901 LEU A N 1
ATOM 6474 C CA . LEU A 1 901 ? 61.270 6.132 -58.961 1.00 26.22 901 LEU A CA 1
ATOM 6475 C C . LEU A 1 901 ? 62.164 7.257 -58.393 1.00 26.22 901 LEU A C 1
ATOM 6477 O O . LEU A 1 901 ? 62.666 8.065 -59.170 1.00 26.22 901 LEU A O 1
ATOM 6481 N N . ASN A 1 902 ? 62.460 7.211 -57.082 1.00 26.52 902 ASN A N 1
ATOM 6482 C CA . ASN A 1 902 ? 63.384 8.098 -56.334 1.00 26.52 902 ASN A CA 1
ATOM 6483 C C . ASN A 1 902 ? 62.958 9.599 -56.279 1.00 26.52 902 ASN A C 1
ATOM 6485 O O . ASN A 1 902 ? 62.183 10.061 -57.102 1.00 26.52 902 ASN A O 1
ATOM 6489 N N . ALA A 1 903 ? 63.388 10.439 -55.325 1.00 26.02 903 ALA A N 1
ATOM 6490 C CA . ALA A 1 903 ? 64.395 10.297 -54.266 1.00 26.02 903 ALA A CA 1
ATOM 6491 C C . ALA A 1 903 ? 64.071 11.191 -53.044 1.00 26.02 903 ALA A C 1
ATOM 6493 O O . ALA A 1 903 ? 63.569 12.297 -53.225 1.00 26.02 903 ALA A O 1
ATOM 6494 N N . VAL A 1 904 ? 64.500 10.800 -51.835 1.00 25.77 904 VAL A N 1
ATOM 6495 C CA . VAL A 1 904 ? 64.807 11.736 -50.729 1.00 25.77 904 VAL A CA 1
ATOM 6496 C C . VAL A 1 904 ? 66.058 11.241 -49.995 1.00 25.77 904 VAL A C 1
ATOM 6498 O O . VAL A 1 904 ? 66.193 10.046 -49.729 1.00 25.77 904 VAL A O 1
ATOM 6501 N N . ARG A 1 905 ? 66.981 12.149 -49.655 1.00 28.58 905 ARG A N 1
ATOM 6502 C CA . ARG A 1 905 ? 68.144 11.877 -48.795 1.00 28.58 905 ARG A CA 1
ATOM 6503 C C . ARG A 1 905 ? 68.450 13.116 -47.944 1.00 28.58 905 ARG A C 1
ATOM 6505 O O . ARG A 1 905 ? 68.325 14.227 -48.443 1.00 28.58 905 ARG A O 1
ATOM 6512 N N . GLN A 1 906 ? 68.938 12.892 -46.722 1.00 26.72 906 GLN A N 1
ATOM 6513 C CA . GLN A 1 906 ? 69.361 13.910 -45.738 1.00 26.72 906 GLN A CA 1
ATOM 6514 C C . GLN A 1 906 ? 68.235 14.757 -45.105 1.00 26.72 906 GLN A C 1
ATOM 6516 O O . GLN A 1 906 ? 67.074 14.671 -45.492 1.00 26.72 906 GLN A O 1
ATOM 6521 N N . VAL A 1 907 ? 68.570 15.395 -43.973 1.00 26.11 907 VAL A N 1
ATOM 6522 C CA . VAL A 1 907 ? 67.667 15.582 -42.821 1.00 26.11 907 VAL A CA 1
ATOM 6523 C C . VAL A 1 907 ? 68.038 16.850 -42.027 1.00 26.11 907 VAL A C 1
ATOM 6525 O O . VAL A 1 907 ? 69.187 16.968 -41.612 1.00 26.11 907 VAL A O 1
ATOM 6528 N N . THR A 1 908 ? 67.043 17.702 -41.712 1.00 24.81 908 THR A N 1
ATOM 6529 C CA . THR A 1 908 ? 67.035 18.789 -40.680 1.00 24.81 908 THR A CA 1
ATOM 6530 C C . THR A 1 908 ? 68.035 19.965 -40.801 1.00 24.81 908 THR A C 1
ATOM 6532 O O . THR A 1 908 ? 69.031 19.846 -41.506 1.00 24.81 908 THR A O 1
ATOM 6535 N N . PRO A 1 909 ? 67.872 21.067 -40.022 1.00 45.75 909 PRO A N 1
ATOM 6536 C CA . PRO A 1 909 ? 66.634 21.703 -39.515 1.00 45.75 909 PRO A CA 1
ATOM 6537 C C . PRO A 1 909 ? 66.588 23.245 -39.705 1.00 45.75 909 PRO A C 1
ATOM 6539 O O . PRO A 1 909 ? 67.611 23.869 -39.963 1.00 45.75 909 PRO A O 1
ATOM 6542 N N . THR A 1 910 ? 65.418 23.853 -39.431 1.00 26.89 910 THR A N 1
ATOM 6543 C CA . THR A 1 910 ? 65.143 25.128 -38.689 1.00 26.89 910 THR A CA 1
ATOM 6544 C C . THR A 1 910 ? 64.057 26.006 -39.335 1.00 26.89 910 THR A C 1
ATOM 6546 O O . THR A 1 910 ? 63.849 25.948 -40.540 1.00 26.89 910 THR A O 1
ATOM 6549 N N . GLY A 1 911 ? 63.408 26.857 -38.523 1.00 25.50 911 GLY A N 1
ATOM 6550 C CA . GLY A 1 911 ? 62.705 28.064 -38.990 1.00 25.50 911 GLY A CA 1
ATOM 6551 C C . GLY A 1 911 ? 61.175 27.981 -39.063 1.00 25.50 911 GLY A C 1
ATOM 6552 O O . GLY A 1 911 ? 60.618 27.244 -39.866 1.00 25.50 911 GLY A O 1
ATOM 6553 N N . MET A 1 912 ? 60.496 28.787 -38.241 1.00 26.14 912 MET A N 1
ATOM 6554 C CA . MET A 1 912 ? 59.043 29.019 -38.288 1.00 26.14 912 MET A CA 1
ATOM 6555 C C . MET A 1 912 ? 58.631 29.785 -39.555 1.00 26.14 912 MET A C 1
ATOM 6557 O O . MET A 1 912 ? 59.334 30.716 -39.943 1.00 26.14 912 MET A O 1
ATOM 6561 N N . THR A 1 913 ? 57.441 29.523 -40.107 1.00 26.27 913 THR A N 1
ATOM 6562 C CA . THR A 1 913 ? 56.263 30.432 -40.048 1.00 26.27 913 THR A CA 1
ATOM 6563 C C . THR A 1 913 ? 55.072 29.851 -40.827 1.00 26.27 913 THR A C 1
ATOM 6565 O O . THR A 1 913 ? 55.227 28.914 -41.609 1.00 26.27 913 THR A O 1
ATOM 6568 N N . ASP A 1 914 ? 53.870 30.361 -40.557 1.00 29.22 914 ASP A N 1
ATOM 6569 C CA . ASP A 1 914 ? 52.603 29.861 -41.097 1.00 29.22 914 ASP A CA 1
ATOM 6570 C C . ASP A 1 914 ? 52.442 30.047 -42.613 1.00 29.22 914 ASP A C 1
ATOM 6572 O O . ASP A 1 914 ? 52.799 31.083 -43.177 1.00 29.22 914 ASP A O 1
ATOM 6576 N N . PHE A 1 915 ? 51.774 29.086 -43.259 1.00 26.53 915 PHE A N 1
ATOM 6577 C CA . PHE A 1 915 ? 51.189 29.280 -44.585 1.00 26.53 915 PHE A CA 1
ATOM 6578 C C . PHE A 1 915 ? 49.744 28.770 -44.598 1.00 26.53 915 PHE A C 1
ATOM 6580 O O . PHE A 1 915 ? 49.485 27.567 -44.610 1.00 26.53 915 PHE A O 1
ATOM 6587 N N . VAL A 1 916 ? 48.791 29.701 -44.547 1.00 27.98 916 VAL A N 1
ATOM 6588 C CA . VAL A 1 916 ? 47.355 29.404 -44.455 1.00 27.98 916 VAL A CA 1
ATOM 6589 C C . VAL A 1 916 ? 46.768 29.197 -45.851 1.00 27.98 916 VAL A C 1
ATOM 6591 O O . VAL A 1 916 ? 46.882 30.071 -46.709 1.00 27.98 916 VAL A O 1
ATOM 6594 N N . LEU A 1 917 ? 46.075 28.075 -46.064 1.00 27.73 917 LEU A N 1
ATOM 6595 C CA . LEU A 1 917 ? 45.192 27.897 -47.218 1.00 27.73 917 LEU A CA 1
ATOM 6596 C C . LEU A 1 917 ? 43.777 28.404 -46.873 1.00 27.73 917 LEU A C 1
ATOM 6598 O O . LEU A 1 917 ? 43.216 27.978 -45.860 1.00 27.73 917 LEU A O 1
ATOM 6602 N N . PRO A 1 918 ? 43.170 29.289 -47.683 1.00 25.48 918 PRO A N 1
ATOM 6603 C CA . PRO A 1 918 ? 41.825 29.790 -47.419 1.00 25.48 918 PRO A CA 1
ATOM 6604 C C . PRO A 1 918 ? 40.770 28.730 -47.771 1.00 25.48 918 PRO A C 1
ATOM 6606 O O . PRO A 1 918 ? 40.669 28.323 -48.927 1.00 25.48 918 PRO A O 1
ATOM 6609 N N . GLY A 1 919 ? 39.948 28.316 -46.798 1.00 36.62 919 GLY A N 1
ATOM 6610 C CA . GLY A 1 919 ? 38.749 27.509 -47.079 1.00 36.62 919 GLY A CA 1
ATOM 6611 C C . GLY A 1 919 ? 38.295 26.494 -46.024 1.00 36.62 919 GLY A C 1
ATOM 6612 O O . GLY A 1 919 ? 37.223 25.923 -46.201 1.00 36.62 919 GLY A O 1
ATOM 6613 N N . ALA A 1 920 ? 39.046 26.258 -44.941 1.00 27.38 920 ALA A N 1
ATOM 6614 C CA . ALA A 1 920 ? 38.673 25.285 -43.906 1.00 27.38 920 ALA A CA 1
ATOM 6615 C C . ALA A 1 920 ? 38.839 25.840 -42.481 1.00 27.38 920 ALA A C 1
ATOM 6617 O O . ALA A 1 920 ? 39.837 26.490 -42.173 1.00 27.38 920 ALA A O 1
ATOM 6618 N N . SER A 1 921 ? 37.869 25.560 -41.605 1.00 27.69 921 SER A N 1
ATOM 6619 C CA . SER A 1 921 ? 37.952 25.857 -40.167 1.00 27.69 921 SER A CA 1
ATOM 6620 C C . SER A 1 921 ? 38.680 24.731 -39.409 1.00 27.69 921 SER A C 1
ATOM 6622 O O . SER A 1 921 ? 38.532 23.567 -39.784 1.00 27.69 921 SER A O 1
ATOM 6624 N N . PRO A 1 922 ? 39.457 25.036 -38.353 1.00 31.75 922 PRO A N 1
ATOM 6625 C CA . PRO A 1 922 ? 40.345 24.062 -37.721 1.00 31.75 922 PRO A CA 1
ATOM 6626 C C . PRO A 1 922 ? 39.662 23.232 -36.624 1.00 31.75 922 PRO A C 1
ATOM 6628 O O . PRO A 1 922 ? 39.031 23.782 -35.723 1.00 31.75 922 PRO A O 1
ATOM 6631 N N . VAL A 1 923 ? 39.887 21.915 -36.636 1.00 29.52 923 VAL A N 1
ATOM 6632 C CA . VAL A 1 923 ? 39.676 21.014 -35.487 1.00 29.52 923 VAL A CA 1
ATOM 6633 C C . VAL A 1 923 ? 40.801 19.967 -35.476 1.00 29.52 923 VAL A C 1
ATOM 6635 O O . VAL A 1 923 ? 41.267 19.564 -36.538 1.00 29.52 923 VAL A O 1
ATOM 6638 N N . PHE A 1 924 ? 41.197 19.520 -34.278 1.00 30.02 924 PHE A N 1
ATOM 6639 C CA . PHE A 1 924 ? 42.205 18.484 -33.986 1.00 30.02 924 PHE A CA 1
ATOM 6640 C C . PHE A 1 924 ? 43.678 18.852 -34.241 1.00 30.02 924 PHE A C 1
ATOM 6642 O O . PHE A 1 924 ? 44.228 18.668 -35.325 1.00 30.02 924 PHE A O 1
ATOM 6649 N N . ALA A 1 925 ? 44.357 19.257 -33.163 1.00 30.47 925 ALA A N 1
ATOM 6650 C CA . ALA A 1 925 ? 45.790 19.032 -33.012 1.00 30.47 925 ALA A CA 1
ATOM 6651 C C . ALA A 1 925 ? 45.995 17.645 -32.377 1.00 30.47 925 ALA A C 1
ATOM 6653 O O . ALA A 1 925 ? 45.513 17.408 -31.271 1.00 30.47 925 ALA A O 1
ATOM 6654 N N . ASN A 1 926 ? 46.706 16.745 -33.062 1.00 35.53 926 ASN A N 1
ATOM 6655 C CA . ASN A 1 926 ? 46.994 15.396 -32.566 1.00 35.53 926 ASN A CA 1
ATOM 6656 C C . ASN A 1 926 ? 48.473 15.267 -32.188 1.00 35.53 926 ASN A C 1
ATOM 6658 O O . ASN A 1 926 ? 49.353 15.552 -33.003 1.00 35.53 926 ASN A O 1
ATOM 6662 N N . THR A 1 927 ? 48.746 14.784 -30.979 1.00 39.00 927 THR A N 1
ATOM 6663 C CA . THR A 1 927 ? 50.106 14.472 -30.525 1.00 39.00 927 THR A CA 1
ATOM 6664 C C . THR A 1 927 ? 50.610 13.201 -31.213 1.00 39.00 927 THR A C 1
ATOM 6666 O O . THR A 1 927 ? 49.904 12.197 -31.280 1.00 39.00 927 THR A O 1
ATOM 6669 N N . VAL A 1 928 ? 51.844 13.228 -31.719 1.00 39.12 928 VAL A N 1
ATOM 6670 C CA . VAL A 1 928 ? 52.521 12.052 -32.288 1.00 39.12 928 VAL A CA 1
ATOM 6671 C C . VAL A 1 928 ? 53.651 11.647 -31.352 1.00 39.12 928 VAL A C 1
ATOM 6673 O O . VAL A 1 928 ? 54.515 12.468 -31.042 1.00 39.12 928 VAL A O 1
ATOM 6676 N N . SER A 1 929 ? 53.665 10.390 -30.910 1.00 46.75 929 SER A N 1
ATOM 6677 C CA . SER A 1 929 ? 54.737 9.843 -30.079 1.00 46.75 929 SER A CA 1
ATOM 6678 C C . SER A 1 929 ? 55.747 9.076 -30.938 1.00 46.75 929 SER A C 1
ATOM 6680 O O . SER A 1 929 ? 55.395 8.372 -31.885 1.00 46.75 929 SER A O 1
ATOM 6682 N N . VAL A 1 930 ? 57.037 9.248 -30.637 1.00 49.31 930 VAL A N 1
ATOM 6683 C CA . VAL A 1 930 ? 58.143 8.650 -31.399 1.00 49.31 930 VAL A CA 1
ATOM 6684 C C . VAL A 1 930 ? 59.106 7.980 -30.427 1.00 49.31 930 VAL A C 1
ATOM 6686 O O . VAL A 1 930 ? 59.625 8.636 -29.527 1.00 49.31 930 VAL A O 1
ATOM 6689 N N . GLN A 1 931 ? 59.346 6.680 -30.601 1.00 55.94 931 GLN A N 1
ATOM 6690 C CA . GLN A 1 931 ? 60.158 5.865 -29.692 1.00 55.94 931 GLN A CA 1
ATOM 6691 C C . GLN A 1 931 ? 61.308 5.163 -30.437 1.00 55.94 931 GLN A C 1
ATOM 6693 O O . GLN A 1 931 ? 61.079 4.585 -31.502 1.00 55.94 931 GLN A O 1
ATOM 6698 N N . PRO A 1 932 ? 62.551 5.179 -29.916 1.00 59.84 932 PRO A N 1
ATOM 6699 C CA . PRO A 1 932 ? 63.691 4.526 -30.556 1.00 59.84 932 PRO A CA 1
ATOM 6700 C C . PRO A 1 932 ? 63.617 2.998 -30.424 1.00 59.84 932 PRO A C 1
ATOM 6702 O O . PRO A 1 932 ? 63.692 2.453 -29.323 1.00 59.84 932 PRO A O 1
ATOM 6705 N N . VAL A 1 933 ? 63.552 2.298 -31.556 1.00 65.38 933 VAL A N 1
ATOM 6706 C CA . VAL A 1 933 ? 63.639 0.833 -31.625 1.00 65.38 933 VAL A CA 1
ATOM 6707 C C . VAL A 1 933 ? 65.110 0.428 -31.580 1.00 65.38 933 VAL A C 1
ATOM 6709 O O . VAL A 1 933 ? 65.920 0.902 -32.382 1.00 65.38 933 VAL A O 1
ATOM 6712 N N . ARG A 1 934 ? 65.463 -0.450 -30.638 1.00 79.06 934 ARG A N 1
ATOM 6713 C CA . ARG A 1 934 ? 66.840 -0.905 -30.403 1.00 79.06 934 ARG A CA 1
ATOM 6714 C C . ARG A 1 934 ? 67.027 -2.374 -30.775 1.00 79.06 934 ARG A C 1
ATOM 6716 O O . ARG A 1 934 ? 66.087 -3.158 -30.680 1.00 79.06 934 ARG A O 1
ATOM 6723 N N . ASN A 1 935 ? 68.237 -2.733 -31.197 1.00 73.88 935 ASN A N 1
ATOM 6724 C CA . ASN A 1 935 ? 68.633 -4.120 -31.438 1.00 73.88 935 ASN A CA 1
ATOM 6725 C C . ASN A 1 935 ? 69.116 -4.816 -30.148 1.00 73.88 935 ASN A C 1
ATOM 6727 O O . ASN A 1 935 ? 69.097 -4.220 -29.069 1.00 73.88 935 ASN A O 1
ATOM 6731 N N . ALA A 1 936 ? 69.553 -6.075 -30.259 1.00 54.91 936 ALA A N 1
ATOM 6732 C CA . ALA A 1 936 ? 69.989 -6.883 -29.117 1.00 54.91 936 ALA A CA 1
ATOM 6733 C C . ALA A 1 936 ? 71.231 -6.320 -28.395 1.00 54.91 936 ALA A C 1
ATOM 6735 O O . ALA A 1 936 ? 71.365 -6.503 -27.188 1.00 54.91 936 ALA A O 1
ATOM 6736 N N . GLU A 1 937 ? 72.096 -5.574 -29.090 1.00 55.22 937 GLU A N 1
ATOM 6737 C CA . GLU A 1 937 ? 73.233 -4.856 -28.489 1.00 55.22 937 GLU A CA 1
ATOM 6738 C C . GLU A 1 937 ? 72.863 -3.448 -27.971 1.00 55.22 937 GLU A C 1
ATOM 6740 O O . GLU A 1 937 ? 73.735 -2.672 -27.582 1.00 55.22 937 GLU A O 1
ATOM 6745 N N . GLY A 1 938 ? 71.575 -3.084 -27.972 1.00 53.56 938 GLY A N 1
ATOM 6746 C CA . GLY A 1 938 ? 71.067 -1.804 -27.471 1.00 53.56 938 GLY A CA 1
ATOM 6747 C C . GLY A 1 938 ? 71.209 -0.617 -28.433 1.00 53.56 938 GLY A C 1
ATOM 6748 O O . GLY A 1 938 ? 70.794 0.496 -28.090 1.00 53.56 938 GLY A O 1
ATOM 6749 N N . ASN A 1 939 ? 71.740 -0.819 -29.641 1.00 60.12 939 ASN A N 1
ATOM 6750 C CA . ASN A 1 939 ? 71.892 0.229 -30.653 1.00 60.12 939 ASN A CA 1
ATOM 6751 C C . ASN A 1 939 ? 70.536 0.599 -31.264 1.00 60.12 939 ASN A C 1
ATOM 6753 O O . ASN A 1 939 ? 69.736 -0.283 -31.568 1.00 60.12 939 ASN A O 1
ATOM 6757 N N . VAL A 1 940 ? 70.271 1.894 -31.471 1.00 66.88 940 VAL A N 1
ATOM 6758 C CA . VAL A 1 940 ? 69.038 2.351 -32.138 1.00 66.88 940 VAL A CA 1
ATOM 6759 C C . VAL A 1 940 ? 69.124 2.014 -33.627 1.00 66.88 940 VAL A C 1
ATOM 6761 O O . VAL A 1 940 ? 69.982 2.542 -34.329 1.00 66.88 940 VAL A O 1
ATOM 6764 N N . ILE A 1 941 ? 68.231 1.143 -34.098 1.00 58.97 941 ILE A N 1
ATOM 6765 C CA . ILE A 1 941 ? 68.152 0.688 -35.498 1.00 58.97 941 ILE A CA 1
ATOM 6766 C C . ILE A 1 941 ? 66.960 1.284 -36.259 1.00 58.97 941 ILE A C 1
ATOM 6768 O O . ILE A 1 941 ? 66.849 1.115 -37.470 1.00 58.97 941 ILE A O 1
ATOM 6772 N N . GLY A 1 942 ? 66.076 2.002 -35.567 1.00 57.75 942 GLY A N 1
ATOM 6773 C CA . GLY A 1 942 ? 64.957 2.722 -36.162 1.00 57.75 942 GLY A CA 1
ATOM 6774 C C . GLY A 1 942 ? 64.169 3.502 -35.114 1.00 57.75 942 GLY A C 1
ATOM 6775 O O . GLY A 1 942 ? 64.504 3.490 -33.931 1.00 57.75 942 GLY A O 1
ATOM 6776 N N . TYR A 1 943 ? 63.095 4.157 -35.545 1.00 57.41 943 TYR A N 1
ATOM 6777 C CA . TYR A 1 943 ? 62.145 4.824 -34.658 1.00 57.41 943 TYR A CA 1
ATOM 6778 C C . TYR A 1 943 ? 60.732 4.367 -35.012 1.00 57.41 943 TYR A C 1
ATOM 6780 O O . TYR A 1 943 ? 60.327 4.447 -36.171 1.00 57.41 943 TYR A O 1
ATOM 6788 N N . ALA A 1 944 ? 59.990 3.886 -34.019 1.00 47.16 944 ALA A N 1
ATOM 6789 C CA . ALA A 1 944 ? 58.565 3.637 -34.146 1.00 47.16 944 ALA A CA 1
ATOM 6790 C C . ALA A 1 944 ? 57.829 4.971 -33.983 1.00 47.16 944 ALA A C 1
ATOM 6792 O O . ALA A 1 944 ? 58.054 5.685 -33.006 1.00 47.16 944 ALA A O 1
ATOM 6793 N N . VAL A 1 945 ? 56.969 5.303 -34.944 1.00 37.41 945 VAL A N 1
ATOM 6794 C CA . VAL A 1 945 ? 56.097 6.482 -34.894 1.00 37.41 945 VAL A CA 1
ATOM 6795 C C . VAL A 1 945 ? 54.684 5.994 -34.608 1.00 37.41 945 VAL A C 1
ATOM 6797 O O . VAL A 1 945 ? 54.021 5.449 -35.489 1.00 37.41 945 VAL A O 1
ATOM 6800 N N . SER A 1 946 ? 54.233 6.170 -33.372 1.00 41.78 946 SER A N 1
ATOM 6801 C CA . SER A 1 946 ? 52.866 5.883 -32.952 1.00 41.78 946 SER A CA 1
ATOM 6802 C C . SER A 1 946 ? 52.033 7.157 -33.032 1.00 41.78 946 SER A C 1
ATOM 6804 O O . SER A 1 946 ? 52.192 8.097 -32.253 1.00 41.78 946 SER A O 1
ATOM 6806 N N . LYS A 1 947 ? 51.106 7.179 -33.990 1.00 38.81 947 LYS A N 1
ATOM 6807 C CA . LYS A 1 947 ? 49.959 8.080 -33.936 1.00 38.81 947 LYS A CA 1
ATOM 6808 C C . LYS A 1 947 ? 48.965 7.483 -32.943 1.00 38.81 947 LYS A C 1
ATOM 6810 O O . LYS A 1 947 ? 48.478 6.378 -33.173 1.00 38.81 947 LYS A O 1
ATOM 6815 N N . GLU A 1 948 ? 48.629 8.216 -31.888 1.00 37.56 948 GLU A N 1
ATOM 6816 C CA . GLU A 1 948 ? 47.450 7.903 -31.078 1.00 37.56 948 GLU A CA 1
ATOM 6817 C C . GLU A 1 948 ? 46.192 8.304 -31.865 1.00 37.56 948 GLU A C 1
ATOM 6819 O O . GLU A 1 948 ? 45.590 9.355 -31.651 1.00 37.56 948 GLU A O 1
ATOM 6824 N N . ASP A 1 949 ? 45.785 7.461 -32.821 1.00 35.62 949 ASP A N 1
ATOM 6825 C CA . ASP A 1 949 ? 44.364 7.379 -33.152 1.00 35.62 949 ASP A CA 1
ATOM 6826 C C . ASP A 1 949 ? 43.673 6.792 -31.922 1.00 35.62 949 ASP A C 1
ATOM 6828 O O . ASP A 1 949 ? 43.724 5.585 -31.694 1.00 35.62 949 ASP A O 1
ATOM 6832 N N . ASN A 1 950 ? 43.036 7.652 -31.124 1.00 35.34 950 ASN A N 1
ATOM 6833 C CA . ASN A 1 950 ? 42.223 7.246 -29.979 1.00 35.34 950 ASN A CA 1
ATOM 6834 C C . ASN A 1 950 ? 40.897 6.630 -30.472 1.00 35.34 950 ASN A C 1
ATOM 6836 O O . ASN A 1 950 ? 39.817 7.208 -30.349 1.00 35.34 950 ASN A O 1
ATOM 6840 N N . ARG A 1 951 ? 41.022 5.489 -31.156 1.00 29.94 951 ARG A N 1
ATOM 6841 C CA . ARG A 1 951 ? 39.964 4.693 -31.773 1.00 29.94 951 ARG A CA 1
ATOM 6842 C C . ARG A 1 951 ? 40.130 3.245 -31.325 1.00 29.94 951 ARG A C 1
ATOM 6844 O O . ARG A 1 951 ? 40.849 2.481 -31.966 1.00 29.94 951 ARG A O 1
ATOM 6851 N N . ASP A 1 952 ? 39.404 2.856 -30.282 1.00 28.16 952 ASP A N 1
ATOM 6852 C CA . ASP A 1 952 ? 39.166 1.444 -29.960 1.00 28.16 952 ASP A CA 1
ATOM 6853 C C . ASP A 1 952 ? 38.269 0.807 -31.039 1.00 28.16 952 ASP A C 1
ATOM 6855 O O . ASP A 1 952 ? 37.064 0.606 -30.881 1.00 28.16 952 ASP A O 1
ATOM 6859 N N . ALA A 1 953 ? 38.868 0.518 -32.194 1.00 30.92 953 ALA A N 1
ATOM 6860 C CA . ALA A 1 953 ? 38.233 -0.203 -33.282 1.00 30.92 953 ALA A CA 1
ATOM 6861 C C . ALA A 1 953 ? 38.268 -1.708 -32.985 1.00 30.92 953 ALA A C 1
ATOM 6863 O O . ALA A 1 953 ? 39.188 -2.418 -33.396 1.00 30.92 953 ALA A O 1
ATOM 6864 N N . ARG A 1 954 ? 37.246 -2.209 -32.282 1.00 28.81 954 ARG A N 1
ATOM 6865 C CA . ARG A 1 954 ? 36.927 -3.640 -32.337 1.00 28.81 954 ARG A CA 1
ATOM 6866 C C . ARG A 1 954 ? 36.231 -3.965 -33.659 1.00 28.81 954 ARG A C 1
ATOM 6868 O O . ARG A 1 954 ? 35.359 -3.227 -34.102 1.00 28.81 954 ARG A O 1
ATOM 6875 N N . ASP A 1 955 ? 36.632 -5.104 -34.212 1.00 35.34 955 ASP A N 1
ATOM 6876 C CA . ASP A 1 955 ? 36.101 -5.788 -35.393 1.00 35.34 955 ASP A CA 1
ATOM 6877 C C . ASP A 1 955 ? 36.220 -5.055 -36.744 1.00 35.34 955 ASP A C 1
ATOM 6879 O O . ASP A 1 955 ? 35.394 -4.241 -37.151 1.00 35.34 955 ASP A O 1
ATOM 6883 N N . GLY A 1 956 ? 37.244 -5.465 -37.499 1.00 31.33 956 GLY A N 1
ATOM 6884 C CA . GLY A 1 956 ? 37.409 -5.200 -38.925 1.00 31.33 956 GLY A CA 1
ATOM 6885 C C . GLY A 1 956 ? 38.293 -6.276 -39.559 1.00 31.33 956 GLY A C 1
ATOM 6886 O O . GLY A 1 956 ? 39.448 -6.440 -39.165 1.00 31.33 956 GLY A O 1
ATOM 6887 N N . LYS A 1 957 ? 37.736 -7.016 -40.520 1.00 30.80 957 LYS A N 1
ATOM 6888 C CA . LYS A 1 957 ? 38.443 -7.929 -41.429 1.00 30.80 957 LYS A CA 1
ATOM 6889 C C . LYS A 1 957 ? 38.270 -7.426 -42.856 1.00 30.80 957 LYS A C 1
ATOM 6891 O O . LYS A 1 957 ? 37.173 -6.888 -43.122 1.00 30.80 957 LYS A O 1
#

Radius of gyration: 39.96 Å; chains: 1; bounding box: 128×113×118 Å

pLDDT: mean 74.25, std 25.14, range [24.34, 98.81]